Protein 1FIU (pdb70)

Structure (mmCIF, N/CA/C/O backbone):
data_1FIU
#
_entry.id   1FIU
#
_cell.length_a   90.400
_cell.length_b   91.130
_cell.length_c   149.520
_cell.angle_alpha   90.00
_cell.angle_beta   90.00
_cell.angle_gamma   90.00
#
_symmetry.space_group_name_H-M   'P 21 21 21'
#
loop_
_entity.id
_entity.type
_entity.pdbx_description
1 polymer "DNA (5'-D(*TP*GP*CP*G)-3')"
2 polymer "DNA (5'-D(P*CP*CP*GP*GP*CP*GP*C)-3')"
3 polymer 'TYPE II RESTRICTION ENZYME NGOMI'
4 non-polymer 'MAGNESIUM ION'
5 non-polymer 'ACETIC ACID'
6 water water
#
loop_
_atom_site.group_PDB
_atom_site.id
_atom_site.type_symbol
_atom_site.label_atom_id
_atom_site.label_alt_id
_atom_site.label_comp_id
_atom_site.label_asym_id
_atom_site.label_entity_id
_atom_site.label_seq_id
_atom_site.pdbx_PDB_ins_code
_atom_site.Cartn_x
_atom_site.Cartn_y
_atom_site.Cartn_z
_atom_site.occupancy
_atom_site.B_iso_or_equiv
_atom_site.auth_seq_id
_atom_site.auth_comp_id
_atom_site.auth_asym_id
_atom_site.auth_atom_id
_atom_site.pdbx_PDB_model_num
ATOM 893 N N . MET I 3 1 ? 71.210 102.173 141.860 1.00 47.71 1 MET A N 1
ATOM 894 C CA . MET I 3 1 ? 71.620 101.462 140.609 1.00 47.78 1 MET A CA 1
ATOM 895 C C . MET I 3 1 ? 71.083 100.035 140.673 1.00 44.44 1 MET A C 1
ATOM 896 O O . MET I 3 1 ? 71.668 99.174 141.338 1.00 43.31 1 MET A O 1
ATOM 901 N N . GLN I 3 2 ? 69.956 99.793 140.017 1.00 40.87 2 GLN A N 1
ATOM 902 C CA . GLN I 3 2 ? 69.388 98.452 139.992 1.00 39.61 2 GLN A CA 1
ATOM 903 C C . GLN I 3 2 ? 70.177 97.693 138.923 1.00 34.39 2 GLN A C 1
ATOM 904 O O . GLN I 3 2 ? 70.439 98.222 137.852 1.00 32.00 2 GLN A O 1
ATOM 910 N N . PRO I 3 3 ? 70.607 96.464 139.224 1.00 32.31 3 PRO A N 1
ATOM 911 C CA . PRO I 3 3 ? 71.362 95.709 138.212 1.00 29.47 3 PRO A CA 1
ATOM 912 C C . PRO I 3 3 ? 70.516 95.473 136.963 1.00 27.31 3 PRO A C 1
ATOM 913 O O . PRO I 3 3 ? 69.294 95.579 137.010 1.00 26.89 3 PRO A O 1
ATOM 917 N N . LEU I 3 4 ? 71.151 95.153 135.838 1.00 25.09 4 LEU A N 1
ATOM 918 C CA . LEU I 3 4 ? 70.394 94.973 134.610 1.00 26.18 4 LEU A CA 1
ATOM 919 C C . LEU I 3 4 ? 69.376 93.846 134.604 1.00 23.24 4 LEU A C 1
ATOM 920 O O . LEU I 3 4 ? 68.360 93.973 133.940 1.00 23.33 4 LEU A O 1
ATOM 925 N N . PHE I 3 5 ? 69.641 92.751 135.312 1.00 24.15 5 PHE A N 1
ATOM 926 C CA . PHE I 3 5 ? 68.660 91.672 135.325 1.00 23.07 5 PHE A CA 1
ATOM 927 C C . PHE I 3 5 ? 67.414 92.101 136.103 1.00 22.64 5 PHE A C 1
ATOM 928 O O . PHE I 3 5 ? 66.313 91.625 135.819 1.00 21.25 5 PHE A O 1
ATOM 936 N N . THR I 3 6 ? 67.585 93.020 137.061 1.00 22.70 6 THR A N 1
ATOM 937 C CA . THR I 3 6 ? 66.434 93.513 137.815 1.00 24.87 6 THR A CA 1
ATOM 938 C C . THR I 3 6 ? 65.640 94.419 136.871 1.00 23.81 6 THR A C 1
ATOM 939 O O . THR I 3 6 ? 64.401 94.355 136.818 1.00 24.20 6 THR A O 1
ATOM 943 N N . GLN I 3 7 ? 66.349 95.233 136.092 1.00 25.07 7 GLN A N 1
ATOM 944 C CA . GLN I 3 7 ? 65.700 96.117 135.138 1.00 25.03 7 GLN A CA 1
ATOM 945 C C . GLN I 3 7 ? 64.938 95.294 134.090 1.00 26.83 7 GLN A C 1
ATOM 946 O O . GLN I 3 7 ? 63.806 95.619 133.723 1.00 25.29 7 GLN A O 1
ATOM 952 N N . GLU I 3 8 ? 65.556 94.213 133.619 1.00 24.15 8 GLU A N 1
ATOM 953 C CA . GLU I 3 8 ? 64.906 93.361 132.621 1.00 24.97 8 GLU A CA 1
ATOM 954 C C . GLU I 3 8 ? 63.655 92.691 133.195 1.00 20.73 8 GLU A C 1
ATOM 955 O O . GLU I 3 8 ? 62.667 92.522 132.498 1.00 22.87 8 GLU A O 1
ATOM 961 N N . ARG I 3 9 ? 63.725 92.284 134.459 1.00 20.52 9 ARG A N 1
ATOM 962 C CA . ARG I 3 9 ? 62.588 91.637 135.116 1.00 19.92 9 ARG A CA 1
ATOM 963 C C . ARG I 3 9 ? 61.429 92.627 135.213 1.00 21.63 9 ARG A C 1
ATOM 964 O O . ARG I 3 9 ? 60.270 92.260 135.004 1.00 22.85 9 ARG A O 1
ATOM 972 N N . ARG I 3 10 ? 61.742 93.887 135.500 1.00 21.58 10 ARG A N 1
ATOM 973 C CA . ARG I 3 10 ? 60.683 94.897 135.585 1.00 24.65 10 ARG A CA 1
ATOM 974 C C . ARG I 3 10 ? 60.077 95.170 134.218 1.00 22.31 10 ARG A C 1
ATOM 975 O O . ARG I 3 10 ? 58.876 95.360 134.088 1.00 26.37 10 ARG A O 1
ATOM 983 N N . ILE I 3 11 ? 60.907 95.169 133.182 1.00 22.25 11 ILE A N 1
ATOM 984 C CA . ILE I 3 11 ? 60.423 95.382 131.832 1.00 23.19 11 ILE A CA 1
ATOM 985 C C . ILE I 3 11 ? 59.472 94.247 131.450 1.00 21.83 11 ILE A C 1
ATOM 986 O O . ILE I 3 11 ? 58.460 94.464 130.791 1.00 22.15 11 ILE A O 1
ATOM 991 N N . PHE I 3 12 ? 59.818 93.030 131.858 1.00 20.13 12 PHE A N 1
ATOM 992 C CA . PHE I 3 12 ? 59.005 91.845 131.599 1.00 18.90 12 PHE A CA 1
ATOM 993 C C . PHE I 3 12 ? 57.606 92.050 132.238 1.00 18.62 12 PHE A C 1
ATOM 994 O O . PHE I 3 12 ? 56.577 91.869 131.591 1.00 20.95 12 PHE A O 1
ATOM 1002 N N . HIS I 3 13 ? 57.582 92.455 133.508 1.00 19.53 13 HIS A N 1
ATOM 1003 C CA . HIS I 3 13 ? 56.300 92.677 134.178 1.00 20.65 13 HIS A CA 1
ATOM 1004 C C . HIS I 3 13 ? 55.510 93.805 133.518 1.00 19.30 13 HIS A C 1
ATOM 1005 O O . HIS I 3 13 ? 54.289 93.709 133.340 1.00 19.19 13 HIS A O 1
ATOM 1012 N N . LYS I 3 14 ? 56.211 94.868 133.138 1.00 22.29 14 LYS A N 1
ATOM 1013 C CA . LYS I 3 14 ? 55.552 96.006 132.509 1.00 24.62 14 LYS A CA 1
ATOM 1014 C C . LYS I 3 14 ? 54.858 95.631 131.205 1.00 23.79 14 LYS A C 1
ATOM 1015 O O . LYS I 3 14 ? 53.787 96.148 130.900 1.00 24.09 14 LYS A O 1
ATOM 1021 N N . LYS I 3 15 ? 55.449 94.732 130.422 1.00 21.65 15 LYS A N 1
ATOM 1022 C CA . LYS I 3 15 ? 54.806 94.315 129.189 1.00 21.85 15 LYS A CA 1
ATOM 1023 C C . LYS I 3 15 ? 53.510 93.559 129.485 1.00 19.22 15 LYS A C 1
ATOM 1024 O O . LYS I 3 15 ? 52.515 93.678 128.759 1.00 21.31 15 LYS A O 1
ATOM 1030 N N . LEU I 3 16 ? 53.529 92.765 130.554 1.00 20.63 16 LEU A N 1
ATOM 1031 C CA . LEU I 3 16 ? 52.341 92.020 130.928 1.00 20.04 16 LEU A CA 1
ATOM 1032 C C . LEU I 3 16 ? 51.262 93.013 131.377 1.00 20.04 16 LEU A C 1
ATOM 1033 O O . LEU I 3 16 ? 50.092 92.803 131.105 1.00 22.12 16 LEU A O 1
ATOM 1038 N N . LEU I 3 17 ? 51.662 94.079 132.066 1.00 20.63 17 LEU A N 1
ATOM 1039 C CA . LEU I 3 17 ? 50.680 95.070 132.508 1.00 21.82 17 LEU A CA 1
ATOM 1040 C C . LEU I 3 17 ? 50.172 95.905 131.336 1.00 24.36 17 LEU A C 1
ATOM 1041 O O . LEU I 3 17 ? 48.963 96.046 131.136 1.00 25.03 17 LEU A O 1
ATOM 1046 N N . ASP I 3 18 ? 51.095 96.449 130.549 1.00 26.40 18 ASP A N 1
ATOM 1047 C CA . ASP I 3 18 ? 50.702 97.297 129.428 1.00 26.35 18 ASP A CA 1
ATOM 1048 C C . ASP I 3 18 ? 49.803 96.591 128.414 1.00 24.95 18 ASP A C 1
ATOM 1049 O O . ASP I 3 18 ? 48.945 97.221 127.799 1.00 25.06 18 ASP A O 1
ATOM 1054 N N . GLY I 3 19 ? 49.982 95.286 128.233 1.00 24.23 19 GLY A N 1
ATOM 1055 C CA . GLY I 3 19 ? 49.155 94.563 127.287 1.00 23.94 19 GLY A CA 1
ATOM 1056 C C . GLY I 3 19 ? 47.859 94.064 127.907 1.00 24.96 19 GLY A C 1
ATOM 1057 O O . GLY I 3 19 ? 47.059 93.392 127.256 1.00 27.26 19 GLY A O 1
ATOM 1058 N N . ASN I 3 20 ? 47.652 94.406 129.178 1.00 26.62 20 ASN A N 1
ATOM 1059 C CA . ASN I 3 20 ? 46.466 93.969 129.921 1.00 26.96 20 ASN A CA 1
ATOM 1060 C C . ASN I 3 20 ? 46.416 92.441 130.068 1.00 24.53 20 ASN A C 1
ATOM 1061 O O . ASN I 3 20 ? 45.335 91.867 130.248 1.00 23.16 20 ASN A O 1
ATOM 1066 N N . ILE I 3 21 ? 47.580 91.790 129.969 1.00 23.09 21 ILE A N 1
ATOM 1067 C CA . ILE I 3 21 ? 47.656 90.333 130.115 1.00 24.13 21 ILE A CA 1
ATOM 1068 C C . ILE I 3 21 ? 47.391 90.073 131.591 1.00 21.17 21 ILE A C 1
ATOM 1069 O O . ILE I 3 21 ? 46.605 89.192 131.949 1.00 22.70 21 ILE A O 1
ATOM 1074 N N . LEU I 3 22 ? 48.073 90.850 132.432 1.00 22.38 22 LEU A N 1
ATOM 1075 C CA . LEU I 3 22 ? 47.886 90.807 133.883 1.00 21.10 22 LEU A CA 1
ATOM 1076 C C . LEU I 3 22 ? 47.107 92.084 134.236 1.00 21.29 22 LEU A C 1
ATOM 1077 O O . LEU I 3 22 ? 47.619 93.194 134.067 1.00 22.56 22 LEU A O 1
ATOM 1082 N N . ALA I 3 23 ? 45.875 91.926 134.709 1.00 18.53 23 ALA A N 1
ATOM 1083 C CA . ALA I 3 23 ? 45.056 93.095 135.073 1.00 18.75 23 ALA A CA 1
ATOM 1084 C C . ALA I 3 23 ? 43.957 92.616 136.006 1.00 21.53 23 ALA A C 1
ATOM 1085 O O . ALA I 3 23 ? 43.940 91.446 136.397 1.00 20.70 23 ALA A O 1
ATOM 1087 N N . THR I 3 24 ? 43.047 93.516 136.367 1.00 21.80 24 THR A N 1
ATOM 1088 C CA . THR I 3 24 ? 41.961 93.173 137.290 1.00 24.15 24 THR A CA 1
ATOM 1089 C C . THR I 3 24 ? 40.643 93.494 136.603 1.00 21.25 24 THR A C 1
ATOM 1090 O O . THR I 3 24 ? 40.541 94.534 135.951 1.00 21.24 24 THR A O 1
ATOM 1094 N N . ASN I 3 25 ? 39.641 92.612 136.704 1.00 20.83 25 ASN A N 1
ATOM 1095 C CA . ASN I 3 25 ? 38.373 92.950 136.056 1.00 21.03 25 ASN A CA 1
ATOM 1096 C C . ASN I 3 25 ? 37.488 93.762 137.003 1.00 21.32 25 ASN A C 1
ATOM 1097 O O . ASN I 3 25 ? 37.881 94.043 138.143 1.00 21.16 25 ASN A O 1
ATOM 1102 N N . ASN I 3 26 ? 36.303 94.143 136.541 1.00 22.12 26 ASN A N 1
ATOM 1103 C CA . ASN I 3 26 ? 35.428 94.963 137.379 1.00 22.58 26 ASN A CA 1
ATOM 1104 C C . ASN I 3 26 ? 34.754 94.257 138.565 1.00 26.16 26 ASN A C 1
ATOM 1105 O O . ASN I 3 26 ? 33.921 94.868 139.256 1.00 25.38 26 ASN A O 1
ATOM 1110 N N . ARG I 3 27 ? 35.096 92.987 138.793 1.00 23.39 27 ARG A N 1
ATOM 1111 C CA . ARG I 3 27 ? 34.570 92.231 139.935 1.00 25.70 27 ARG A CA 1
ATOM 1112 C C . ARG I 3 27 ? 35.738 91.935 140.887 1.00 25.07 27 ARG A C 1
ATOM 1113 O O . ARG I 3 27 ? 35.621 91.158 141.835 1.00 29.32 27 ARG A O 1
ATOM 1121 N N . GLY I 3 28 ? 36.875 92.562 140.610 1.00 22.29 28 GLY A N 1
ATOM 1122 C CA . GLY I 3 28 ? 38.035 92.413 141.464 1.00 23.71 28 GLY A CA 1
ATOM 1123 C C . GLY I 3 28 ? 38.918 91.192 141.259 1.00 24.34 28 GLY A C 1
ATOM 1124 O O . GLY I 3 28 ? 39.857 90.981 142.028 1.00 26.95 28 GLY A O 1
ATOM 1125 N N . VAL I 3 29 ? 38.639 90.399 140.228 1.00 20.75 29 VAL A N 1
ATOM 1126 C CA . VAL I 3 29 ? 39.434 89.189 139.969 1.00 24.10 29 VAL A CA 1
ATOM 1127 C C . VAL I 3 29 ? 40.651 89.480 139.088 1.00 20.28 29 VAL A C 1
ATOM 1128 O O . VAL I 3 29 ? 40.505 90.018 137.985 1.00 20.88 29 VAL A O 1
ATOM 1132 N N . VAL I 3 30 ? 41.841 89.130 139.572 1.00 22.17 30 VAL A N 1
ATOM 1133 C CA . VAL I 3 30 ? 43.062 89.347 138.794 1.00 20.85 30 VAL A CA 1
ATOM 1134 C C . VAL I 3 30 ? 43.114 88.256 137.721 1.00 22.54 30 VAL A C 1
ATOM 1135 O O . VAL I 3 30 ? 42.717 87.112 137.960 1.00 21.58 30 VAL A O 1
ATOM 1139 N N . SER I 3 31 ? 43.585 88.625 136.532 1.00 20.32 31 SER A N 1
ATOM 1140 C CA . SER I 3 31 ? 43.565 87.743 135.373 1.00 20.13 31 SER A CA 1
ATOM 1141 C C . SER I 3 31 ? 44.327 86.426 135.375 1.00 21.71 31 SER A C 1
ATOM 1142 O O . SER I 3 31 ? 44.158 85.633 134.447 1.00 22.32 31 SER A O 1
ATOM 1145 N N . ASN I 3 32 ? 45.173 86.184 136.373 1.00 19.41 32 ASN A N 1
ATOM 1146 C CA . ASN I 3 32 ? 45.827 84.877 136.414 1.00 20.80 32 ASN A CA 1
ATOM 1147 C C . ASN I 3 32 ? 45.254 84.073 137.590 1.00 23.34 32 ASN A C 1
ATOM 1148 O O . ASN I 3 32 ? 45.736 82.986 137.915 1.00 23.92 32 ASN A O 1
ATOM 1153 N N . ALA I 3 33 ? 44.202 84.612 138.218 1.00 21.50 33 ALA A N 1
ATOM 1154 C CA . ALA I 3 33 ? 43.556 83.922 139.338 1.00 23.39 33 ALA A CA 1
ATOM 1155 C C . ALA I 3 33 ? 42.412 83.017 138.889 1.00 22.11 33 ALA A C 1
ATOM 1156 O O . ALA I 3 33 ? 41.891 83.142 137.790 1.00 24.11 33 ALA A O 1
ATOM 1158 N N . ASP I 3 34 ? 42.041 82.090 139.769 1.00 22.75 34 ASP A N 1
ATOM 1159 C CA . ASP I 3 34 ? 40.913 81.202 139.549 1.00 24.46 34 ASP A CA 1
ATOM 1160 C C . ASP I 3 34 ? 39.925 81.792 140.569 1.00 23.92 34 ASP A C 1
ATOM 1161 O O . ASP I 3 34 ? 40.068 81.558 141.762 1.00 25.73 34 ASP A O 1
ATOM 1166 N N . GLY I 3 35 ? 38.943 82.567 140.099 1.00 25.62 35 GLY A N 1
ATOM 1167 C CA . GLY I 3 35 ? 37.993 83.208 141.006 1.00 27.28 35 GLY A CA 1
ATOM 1168 C C . GLY I 3 35 ? 37.175 82.344 141.952 1.00 28.79 35 GLY A C 1
ATOM 1169 O O . GLY I 3 35 ? 36.576 82.845 142.904 1.00 29.52 35 GLY A O 1
ATOM 1170 N N . SER I 3 36 ? 37.150 81.044 141.707 1.00 28.17 36 SER A N 1
ATOM 1171 C CA . SER I 3 36 ? 36.376 80.129 142.541 1.00 29.36 36 SER A CA 1
ATOM 1172 C C . SER I 3 36 ? 37.161 79.705 143.770 1.00 30.98 36 SER A C 1
ATOM 1173 O O . SER I 3 36 ? 36.657 78.954 144.621 1.00 31.69 36 SER A O 1
ATOM 1176 N N . ASN I 3 37 ? 38.399 80.179 143.874 1.00 27.39 37 ASN A N 1
ATOM 1177 C CA . ASN I 3 37 ? 39.244 79.778 144.993 1.00 29.00 37 ASN A CA 1
ATOM 1178 C C . ASN I 3 37 ? 39.761 80.986 145.742 1.00 29.30 37 ASN A C 1
ATOM 1179 O O . ASN I 3 37 ? 40.477 81.806 145.166 1.00 27.84 37 ASN A O 1
ATOM 1184 N N . THR I 3 38 ? 39.382 81.078 147.016 1.00 29.53 38 THR A N 1
ATOM 1185 C CA . THR I 3 38 ? 39.759 82.183 147.903 1.00 28.68 38 THR A CA 1
ATOM 1186 C C . THR I 3 38 ? 41.260 82.436 147.921 1.00 27.35 38 THR A C 1
ATOM 1187 O O . THR I 3 38 ? 41.712 83.577 147.785 1.00 26.56 38 THR A O 1
ATOM 1191 N N . ARG I 3 39 ? 42.046 81.378 148.105 1.00 27.44 39 ARG A N 1
ATOM 1192 C CA . ARG I 3 39 ? 43.480 81.584 148.167 1.00 25.87 39 ARG A CA 1
ATOM 1193 C C . ARG I 3 39 ? 44.056 82.025 146.814 1.00 24.98 39 ARG A C 1
ATOM 1194 O O . ARG I 3 39 ? 44.925 82.896 146.778 1.00 23.29 39 ARG A O 1
ATOM 1202 N N . SER I 3 40 ? 43.584 81.441 145.711 1.00 23.00 40 SER A N 1
ATOM 1203 C CA . SER I 3 40 ? 44.081 81.862 144.394 1.00 22.32 40 SER A CA 1
ATOM 1204 C C . SER I 3 40 ? 43.767 83.345 144.175 1.00 23.21 40 SER A C 1
ATOM 1205 O O . SER I 3 40 ? 44.630 84.131 143.775 1.00 20.30 40 SER A O 1
ATOM 1208 N N . PHE I 3 41 ? 42.513 83.711 144.441 1.00 22.96 41 PHE A N 1
ATOM 1209 C CA . PHE I 3 41 ? 42.045 85.091 144.316 1.00 22.41 41 PHE A CA 1
ATOM 1210 C C . PHE I 3 41 ? 42.921 86.054 145.111 1.00 22.21 41 PHE A C 1
ATOM 1211 O O . PHE I 3 41 ? 43.393 87.056 144.575 1.00 20.63 41 PHE A O 1
ATOM 1219 N N . ASN I 3 42 ? 43.137 85.753 146.392 1.00 22.57 42 ASN A N 1
ATOM 1220 C CA . ASN I 3 42 ? 43.947 86.624 147.240 1.00 23.01 42 ASN A CA 1
ATOM 1221 C C . ASN I 3 42 ? 45.433 86.653 146.918 1.00 20.56 42 ASN A C 1
ATOM 1222 O O . ASN I 3 42 ? 46.077 87.707 147.019 1.00 21.42 42 ASN A O 1
ATOM 1227 N N . ILE I 3 43 ? 45.992 85.503 146.551 1.00 23.09 43 ILE A N 1
ATOM 1228 C CA . ILE I 3 43 ? 47.408 85.462 146.210 1.00 21.08 43 ILE A CA 1
ATOM 1229 C C . ILE I 3 43 ? 47.639 86.290 144.941 1.00 20.50 43 ILE A C 1
ATOM 1230 O O . ILE I 3 43 ? 48.528 87.130 144.899 1.00 22.79 43 ILE A O 1
ATOM 1235 N N . ALA I 3 44 ? 46.823 86.068 143.920 1.00 20.65 44 ALA A N 1
ATOM 1236 C CA . ALA I 3 44 ? 46.971 86.802 142.665 1.00 23.96 44 ALA A CA 1
ATOM 1237 C C . ALA I 3 44 ? 46.826 88.319 142.846 1.00 23.72 44 ALA A C 1
ATOM 1238 O O . ALA I 3 44 ? 47.531 89.108 142.215 1.00 24.25 44 ALA A O 1
ATOM 1240 N N . LYS I 3 45 ? 45.892 88.713 143.698 1.00 24.08 45 LYS A N 1
ATOM 1241 C CA . LYS I 3 45 ? 45.664 90.126 143.973 1.00 25.66 45 LYS A CA 1
ATOM 1242 C C . LYS I 3 45 ? 46.883 90.733 144.659 1.00 22.70 45 LYS A C 1
ATOM 1243 O O . LYS I 3 45 ? 47.312 91.843 144.316 1.00 23.29 45 LYS A O 1
ATOM 1249 N N . GLY I 3 46 ? 47.416 90.010 145.645 1.00 19.80 46 GLY A N 1
ATOM 1250 C CA . GLY I 3 46 ? 48.593 90.489 146.348 1.00 22.48 46 GLY A CA 1
ATOM 1251 C C . GLY I 3 46 ? 49.771 90.655 145.389 1.00 21.49 46 GLY A C 1
ATOM 1252 O O . GLY I 3 46 ? 50.507 91.650 145.436 1.00 21.79 46 GLY A O 1
ATOM 1253 N N . ILE I 3 47 ? 49.960 89.677 144.509 1.00 22.83 47 ILE A N 1
ATOM 1254 C CA . ILE I 3 47 ? 51.067 89.764 143.566 1.00 22.20 47 ILE A CA 1
ATOM 1255 C C . ILE I 3 47 ? 50.900 90.960 142.624 1.00 20.36 47 ILE A C 1
ATOM 1256 O O . ILE I 3 47 ? 51.842 91.735 142.417 1.00 21.27 47 ILE A O 1
ATOM 1261 N N . ALA I 3 48 ? 49.694 91.126 142.079 1.00 21.52 48 ALA A N 1
ATOM 1262 C CA . ALA I 3 48 ? 49.437 92.235 141.163 1.00 23.42 48 ALA A CA 1
ATOM 1263 C C . ALA I 3 48 ? 49.670 93.569 141.879 1.00 24.37 48 ALA A C 1
ATOM 1264 O O . ALA I 3 48 ? 50.171 94.521 141.283 1.00 23.51 48 ALA A O 1
ATOM 1266 N N . ASP I 3 49 ? 49.324 93.649 143.162 1.00 23.60 49 ASP A N 1
ATOM 1267 C CA . ASP I 3 49 ? 49.553 94.903 143.895 1.00 26.44 49 ASP A CA 1
ATOM 1268 C C . ASP I 3 49 ? 51.059 95.166 143.994 1.00 25.03 49 ASP A C 1
ATOM 1269 O O . ASP I 3 49 ? 51.530 96.284 143.789 1.00 26.07 49 ASP A O 1
ATOM 1274 N N . LEU I 3 50 ? 51.817 94.121 144.300 1.00 21.77 50 LEU A N 1
ATOM 1275 C CA . LEU I 3 50 ? 53.254 94.255 144.409 1.00 23.57 50 LEU A CA 1
ATOM 1276 C C . LEU I 3 50 ? 53.894 94.590 143.064 1.00 23.36 50 LEU A C 1
ATOM 1277 O O . LEU I 3 50 ? 55.023 95.084 143.012 1.00 25.18 50 LEU A O 1
ATOM 1282 N N . LEU I 3 51 ? 53.161 94.338 141.982 1.00 23.59 51 LEU A N 1
ATOM 1283 C CA . LEU I 3 51 ? 53.646 94.631 140.633 1.00 22.94 51 LEU A CA 1
ATOM 1284 C C . LEU I 3 51 ? 53.128 95.986 140.149 1.00 26.83 51 LEU A C 1
ATOM 1285 O O . LEU I 3 51 ? 53.399 96.405 139.020 1.00 26.77 51 LEU A O 1
ATOM 1290 N N . HIS I 3 52 ? 52.380 96.655 141.023 1.00 29.51 52 HIS A N 1
ATOM 1291 C CA . HIS I 3 52 ? 51.788 97.961 140.747 1.00 29.88 52 HIS A CA 1
ATOM 1292 C C . HIS I 3 52 ? 50.762 97.958 139.617 1.00 30.09 52 HIS A C 1
ATOM 1293 O O . HIS I 3 52 ? 50.641 98.930 138.859 1.00 30.45 52 HIS A O 1
ATOM 1300 N N . SER I 3 53 ? 50.013 96.865 139.498 1.00 27.96 53 SER A N 1
ATOM 1301 C CA . SER I 3 53 ? 48.985 96.769 138.473 1.00 28.04 53 SER A CA 1
ATOM 1302 C C . SER I 3 53 ? 47.855 97.699 138.887 1.00 30.31 53 SER A C 1
ATOM 1303 O O . SER I 3 53 ? 47.433 97.674 140.046 1.00 31.18 53 SER A O 1
ATOM 1306 N N . GLU I 3 54 ? 47.353 98.495 137.951 1.00 29.33 54 GLU A N 1
ATOM 1307 C CA . GLU I 3 54 ? 46.265 99.428 138.280 1.00 35.37 54 GLU A CA 1
ATOM 1308 C C . GLU I 3 54 ? 45.106 99.349 137.298 1.00 32.36 54 GLU A C 1
ATOM 1309 O O . GLU I 3 54 ? 43.980 99.757 137.591 1.00 31.85 54 GLU A O 1
ATOM 1315 N N . THR I 3 55 ? 45.382 98.799 136.129 1.00 29.60 55 THR A N 1
ATOM 1316 C CA . THR I 3 55 ? 44.379 98.709 135.086 1.00 26.62 55 THR A CA 1
ATOM 1317 C C . THR I 3 55 ? 43.204 97.779 135.381 1.00 27.83 55 THR A C 1
ATOM 1318 O O . THR I 3 55 ? 43.372 96.683 135.930 1.00 27.40 55 THR A O 1
ATOM 1322 N N . VAL I 3 56 ? 42.011 98.250 135.041 1.00 23.64 56 VAL A N 1
ATOM 1323 C CA . VAL I 3 56 ? 40.815 97.443 135.204 1.00 22.26 56 VAL A CA 1
ATOM 1324 C C . VAL I 3 56 ? 40.362 97.131 133.799 1.00 22.91 56 VAL A C 1
ATOM 1325 O O . VAL I 3 56 ? 40.132 98.039 132.990 1.00 28.46 56 VAL A O 1
ATOM 1329 N N . SER I 3 57 ? 40.257 95.849 133.487 1.00 24.52 57 SER A N 1
ATOM 1330 C CA . SER I 3 57 ? 39.804 95.442 132.169 1.00 24.34 57 SER A CA 1
ATOM 1331 C C . SER I 3 57 ? 39.313 94.003 132.244 1.00 25.25 57 SER A C 1
ATOM 1332 O O . SER I 3 57 ? 39.640 93.269 133.184 1.00 22.14 57 SER A O 1
ATOM 1335 N N . GLU I 3 58 ? 38.503 93.612 131.267 1.00 25.42 58 GLU A N 1
ATOM 1336 C CA . GLU I 3 58 ? 37.984 92.258 131.232 1.00 26.70 58 GLU A CA 1
ATOM 1337 C C . GLU I 3 58 ? 39.126 91.289 130.968 1.00 26.14 58 GLU A C 1
ATOM 1338 O O . GLU I 3 58 ? 40.096 91.627 130.278 1.00 24.83 58 GLU A O 1
ATOM 1344 N N . ARG I 3 59 ? 39.018 90.107 131.566 1.00 23.03 59 ARG A N 1
ATOM 1345 C CA . ARG I 3 59 ? 40.003 89.040 131.412 1.00 23.31 59 ARG A CA 1
ATOM 1346 C C . ARG I 3 59 ? 40.123 88.732 129.912 1.00 20.87 59 ARG A C 1
ATOM 1347 O O . ARG I 3 59 ? 39.126 88.574 129.213 1.00 24.36 59 ARG A O 1
ATOM 1355 N N . LEU I 3 60 ? 41.350 88.650 129.414 1.00 23.43 60 LEU A N 1
ATOM 1356 C CA . LEU I 3 60 ? 41.517 88.349 127.997 1.00 23.19 60 LEU A CA 1
ATOM 1357 C C . LEU I 3 60 ? 41.211 86.885 127.735 1.00 21.25 60 LEU A C 1
ATOM 1358 O O . LEU I 3 60 ? 41.277 86.046 128.634 1.00 22.13 60 LEU A O 1
ATOM 1363 N N . PRO I 3 61 ? 40.843 86.563 126.495 1.00 19.53 61 PRO A N 1
ATOM 1364 C CA . PRO I 3 61 ? 40.557 85.176 126.129 1.00 20.09 61 PRO A CA 1
ATOM 1365 C C . PRO I 3 61 ? 41.831 84.390 126.425 1.00 19.65 61 PRO A C 1
ATOM 1366 O O . PRO I 3 61 ? 42.945 84.903 126.220 1.00 19.48 61 PRO A O 1
ATOM 1370 N N . GLY I 3 62 ? 41.683 83.157 126.917 1.00 20.73 62 GLY A N 1
ATOM 1371 C CA . GLY I 3 62 ? 42.858 82.344 127.222 1.00 20.52 62 GLY A CA 1
ATOM 1372 C C . GLY I 3 62 ? 43.834 82.155 126.071 1.00 20.35 62 GLY A C 1
ATOM 1373 O O . GLY I 3 62 ? 45.028 82.025 126.292 1.00 22.11 62 GLY A O 1
ATOM 1374 N N . GLN I 3 63 ? 43.347 82.099 124.843 1.00 19.56 63 GLN A N 1
ATOM 1375 C CA . GLN I 3 63 ? 44.254 81.952 123.691 1.00 18.53 63 GLN A CA 1
ATOM 1376 C C . GLN I 3 63 ? 45.147 83.198 123.555 1.00 22.33 63 GLN A C 1
ATOM 1377 O O . GLN I 3 63 ? 46.310 83.121 123.155 1.00 18.83 63 GLN A O 1
ATOM 1383 N N . THR I 3 64 ? 44.589 84.355 123.884 1.00 19.73 64 THR A N 1
ATOM 1384 C CA . THR I 3 64 ? 45.329 85.602 123.809 1.00 17.63 64 THR A CA 1
ATOM 1385 C C . THR I 3 64 ? 46.398 85.691 124.906 1.00 20.01 64 THR A C 1
ATOM 1386 O O . THR I 3 64 ? 47.567 86.023 124.648 1.00 21.05 64 THR A O 1
ATOM 1390 N N . SER I 3 65 ? 46.018 85.396 126.144 1.00 18.98 65 SER A N 1
ATOM 1391 C CA . SER I 3 65 ? 47.004 85.468 127.210 1.00 18.47 65 SER A CA 1
ATOM 1392 C C . SER I 3 65 ? 48.080 84.383 127.041 1.00 18.12 65 SER A C 1
ATOM 1393 O O . SER I 3 65 ? 49.262 84.635 127.347 1.00 17.90 65 SER A O 1
ATOM 1396 N N . GLY I 3 66 ? 47.663 83.210 126.567 1.00 17.25 66 GLY A N 1
ATOM 1397 C CA . GLY I 3 66 ? 48.596 82.107 126.349 1.00 15.96 66 GLY A CA 1
ATOM 1398 C C . GLY I 3 66 ? 49.668 82.532 125.363 1.00 17.37 66 GLY A C 1
ATOM 1399 O O . GLY I 3 66 ? 50.864 82.432 125.619 1.00 17.85 66 GLY A O 1
ATOM 1400 N N . ASN I 3 67 ? 49.225 83.035 124.213 1.00 16.94 67 ASN A N 1
ATOM 1401 C CA . ASN I 3 67 ? 50.172 83.476 123.179 1.00 18.47 67 ASN A CA 1
ATOM 1402 C C . ASN I 3 67 ? 51.032 84.674 123.603 1.00 19.82 67 ASN A C 1
ATOM 1403 O O . ASN I 3 67 ? 52.253 84.705 123.380 1.00 19.43 67 ASN A O 1
ATOM 1408 N N . ALA I 3 68 ? 50.406 85.669 124.230 1.00 18.93 68 ALA A N 1
ATOM 1409 C CA . ALA I 3 68 ? 51.133 86.854 124.652 1.00 19.19 68 ALA A CA 1
ATOM 1410 C C . ALA I 3 68 ? 52.165 86.526 125.713 1.00 19.07 68 ALA A C 1
ATOM 1411 O O . ALA I 3 68 ? 53.256 87.090 125.717 1.00 17.62 68 ALA A O 1
ATOM 1413 N N . PHE I 3 69 ? 51.837 85.597 126.610 1.00 18.75 69 PHE A N 1
ATOM 1414 C CA . PHE I 3 69 ? 52.768 85.226 127.671 1.00 19.43 69 PHE A CA 1
ATOM 1415 C C . PHE I 3 69 ? 54.000 84.566 127.034 1.00 17.81 69 PHE A C 1
ATOM 1416 O O . PHE I 3 69 ? 55.123 84.815 127.459 1.00 18.74 69 PHE A O 1
ATOM 1424 N N . GLU I 3 70 ? 53.783 83.736 126.013 1.00 16.23 70 GLU A N 1
ATOM 1425 C CA . GLU I 3 70 ? 54.905 83.095 125.342 1.00 17.27 70 GLU A CA 1
ATOM 1426 C C . GLU I 3 70 ? 55.798 84.168 124.724 1.00 15.06 70 GLU A C 1
ATOM 1427 O O . GLU I 3 70 ? 57.014 84.141 124.866 1.00 16.55 70 GLU A O 1
ATOM 1433 N N . ALA I 3 71 ? 55.179 85.110 124.015 1.00 17.30 71 ALA A N 1
ATOM 1434 C CA . ALA I 3 71 ? 55.955 86.151 123.346 1.00 16.51 71 ALA A CA 1
ATOM 1435 C C . ALA I 3 71 ? 56.776 87.003 124.317 1.00 17.22 71 ALA A C 1
ATOM 1436 O O . ALA I 3 71 ? 57.958 87.259 124.096 1.00 16.17 71 ALA A O 1
ATOM 1438 N N . ILE I 3 72 ? 56.145 87.433 125.409 1.00 17.66 72 ILE A N 1
ATOM 1439 C CA . ILE I 3 72 ? 56.821 88.257 126.399 1.00 17.77 72 ILE A CA 1
ATOM 1440 C C . ILE I 3 72 ? 57.935 87.475 127.117 1.00 17.93 72 ILE A C 1
ATOM 1441 O O . ILE I 3 72 ? 58.993 88.028 127.408 1.00 19.10 72 ILE A O 1
ATOM 1446 N N . CYS I 3 73 ? 57.692 86.192 127.397 1.00 17.40 73 CYS A N 1
ATOM 1447 C CA . CYS I 3 73 ? 58.729 85.363 128.008 1.00 16.37 73 CYS A CA 1
ATOM 1448 C C . CYS I 3 73 ? 59.921 85.255 127.057 1.00 17.91 73 CYS A C 1
ATOM 1449 O O . CYS I 3 73 ? 61.081 85.356 127.488 1.00 17.63 73 CYS A O 1
ATOM 1452 N N . SER I 3 74 ? 59.631 85.077 125.766 1.00 17.41 74 SER A N 1
ATOM 1453 C CA . SER I 3 74 ? 60.680 84.961 124.753 1.00 20.46 74 SER A CA 1
ATOM 1454 C C . SER I 3 74 ? 61.567 86.200 124.700 1.00 21.50 74 SER A C 1
ATOM 1455 O O . SER I 3 74 ? 62.806 86.102 124.630 1.00 17.91 74 SER A O 1
ATOM 1458 N N . GLU I 3 75 ? 60.934 87.370 124.725 1.00 19.37 75 GLU A N 1
ATOM 1459 C CA . GLU I 3 75 ? 61.668 88.628 124.668 1.00 19.70 75 GLU A CA 1
ATOM 1460 C C . GLU I 3 75 ? 62.562 88.821 125.883 1.00 20.67 75 GLU A C 1
ATOM 1461 O O . GLU I 3 75 ? 63.680 89.293 125.753 1.00 21.25 75 GLU A O 1
ATOM 1467 N N . PHE I 3 76 ? 62.065 88.449 127.062 1.00 18.58 76 PHE A N 1
ATOM 1468 C CA . PHE I 3 76 ? 62.844 88.565 128.279 1.00 19.33 76 PHE A CA 1
ATOM 1469 C C . PHE I 3 76 ? 64.060 87.645 128.198 1.00 21.01 76 PHE A C 1
ATOM 1470 O O . PHE I 3 76 ? 65.166 88.048 128.546 1.00 18.97 76 PHE A O 1
ATOM 1478 N N . VAL I 3 77 ? 63.846 86.402 127.755 1.00 19.30 77 VAL A N 1
ATOM 1479 C CA . VAL I 3 77 ? 64.952 85.456 127.671 1.00 18.96 77 VAL A CA 1
ATOM 1480 C C . VAL I 3 77 ? 65.995 85.933 126.667 1.00 20.02 77 VAL A C 1
ATOM 1481 O O . VAL I 3 77 ? 67.197 85.942 126.957 1.00 19.16 77 VAL A O 1
ATOM 1485 N N . GLN I 3 78 ? 65.531 86.361 125.505 1.00 18.25 78 GLN A N 1
ATOM 1486 C CA . GLN I 3 78 ? 66.440 86.847 124.475 1.00 22.01 78 GLN A CA 1
ATOM 1487 C C . GLN I 3 78 ? 67.303 88.002 124.982 1.00 21.38 78 GLN A C 1
ATOM 1488 O O . GLN I 3 78 ? 68.531 87.986 124.870 1.00 22.31 78 GLN A O 1
ATOM 1494 N N . SER I 3 79 ? 66.658 88.992 125.593 1.00 21.68 79 SER A N 1
ATOM 1495 C CA . SER I 3 79 ? 67.373 90.160 126.078 1.00 22.54 79 SER A CA 1
ATOM 1496 C C . SER I 3 79 ? 68.352 89.888 127.215 1.00 22.79 79 SER A C 1
ATOM 1497 O O . SER I 3 79 ? 69.477 90.398 127.216 1.00 23.83 79 SER A O 1
ATOM 1500 N N . ALA I 3 80 ? 67.947 89.099 128.205 1.00 20.53 80 ALA A N 1
ATOM 1501 C CA . ALA I 3 80 ? 68.833 88.825 129.324 1.00 19.88 80 ALA A CA 1
ATOM 1502 C C . ALA I 3 80 ? 69.983 87.860 128.964 1.00 19.47 80 ALA A C 1
ATOM 1503 O O . ALA I 3 80 ? 71.131 88.069 129.363 1.00 20.23 80 ALA A O 1
ATOM 1505 N N . PHE I 3 81 ? 69.675 86.819 128.183 1.00 19.55 81 PHE A N 1
ATOM 1506 C CA . PHE I 3 81 ? 70.697 85.844 127.821 1.00 18.29 81 PHE A CA 1
ATOM 1507 C C . PHE I 3 81 ? 71.787 86.460 126.956 1.00 18.26 81 PHE A C 1
ATOM 1508 O O . PHE I 3 81 ? 72.965 86.058 127.027 1.00 19.70 81 PHE A O 1
ATOM 1516 N N . GLU I 3 82 ? 71.390 87.440 126.155 1.00 20.02 82 GLU A N 1
ATOM 1517 C CA . GLU I 3 82 ? 72.327 88.146 125.286 1.00 22.38 82 GLU A CA 1
ATOM 1518 C C . GLU I 3 82 ? 73.467 88.777 126.093 1.00 23.64 82 GLU A C 1
ATOM 1519 O O . GLU I 3 82 ? 74.582 88.934 125.582 1.00 24.00 82 GLU A O 1
ATOM 1525 N N . LYS I 3 83 ? 73.206 89.114 127.361 1.00 23.63 83 LYS A N 1
ATOM 1526 C CA . LYS I 3 83 ? 74.220 89.740 128.211 1.00 22.88 83 LYS A CA 1
ATOM 1527 C C . LYS I 3 83 ? 75.185 88.750 128.863 1.00 21.16 83 LYS A C 1
ATOM 1528 O O . LYS I 3 83 ? 76.109 89.139 129.581 1.00 22.14 83 LYS A O 1
ATOM 1534 N N . LEU I 3 84 ? 74.996 87.462 128.587 1.00 20.50 84 LEU A N 1
ATOM 1535 C CA . LEU I 3 84 ? 75.848 86.448 129.190 1.00 21.20 84 LEU A CA 1
ATOM 1536 C C . LEU I 3 84 ? 76.843 85.812 128.201 1.00 21.21 84 LEU A C 1
ATOM 1537 O O . LEU I 3 84 ? 77.381 84.733 128.449 1.00 21.71 84 LEU A O 1
ATOM 1542 N N . GLN I 3 85 ? 77.105 86.492 127.096 1.00 20.63 85 GLN A N 1
ATOM 1543 C CA . GLN I 3 85 ? 78.029 85.960 126.090 1.00 23.31 85 GLN A CA 1
ATOM 1544 C C . GLN I 3 85 ? 79.432 85.615 126.634 1.00 22.96 85 GLN A C 1
ATOM 1545 O O . GLN I 3 85 ? 80.109 84.740 126.091 1.00 25.08 85 GLN A O 1
ATOM 1551 N N . HIS I 3 86 ? 79.884 86.291 127.686 1.00 24.16 86 HIS A N 1
ATOM 1552 C CA . HIS I 3 86 ? 81.203 85.994 128.251 1.00 22.19 86 HIS A CA 1
ATOM 1553 C C . HIS I 3 86 ? 81.232 84.722 129.090 1.00 23.60 86 HIS A C 1
ATOM 1554 O O . HIS I 3 86 ? 82.302 84.158 129.321 1.00 25.53 86 HIS A O 1
ATOM 1561 N N . ILE I 3 87 ? 80.079 84.269 129.576 1.00 20.91 87 ILE A N 1
ATOM 1562 C CA . ILE I 3 87 ? 80.086 83.031 130.340 1.00 23.74 87 ILE A CA 1
ATOM 1563 C C . ILE I 3 87 ? 79.505 81.870 129.525 1.00 18.53 87 ILE A C 1
ATOM 1564 O O . ILE I 3 87 ? 79.666 80.707 129.902 1.00 20.61 87 ILE A O 1
ATOM 1569 N N . ARG I 3 88 ? 78.841 82.190 128.409 1.00 18.53 88 ARG A N 1
ATOM 1570 C CA . ARG I 3 88 ? 78.259 81.171 127.521 1.00 16.79 88 ARG A CA 1
ATOM 1571 C C . ARG I 3 88 ? 78.190 81.743 126.100 1.00 17.46 88 ARG A C 1
ATOM 1572 O O . ARG I 3 88 ? 77.130 82.084 125.569 1.00 17.52 88 ARG A O 1
ATOM 1580 N N . PRO I 3 89 ? 79.352 81.857 125.467 1.00 18.45 89 PRO A N 1
ATOM 1581 C CA . PRO I 3 89 ? 79.446 82.391 124.113 1.00 18.28 89 PRO A CA 1
ATOM 1582 C C . PRO I 3 89 ? 78.746 81.556 123.050 1.00 20.13 89 PRO A C 1
ATOM 1583 O O . PRO I 3 89 ? 78.545 80.349 123.222 1.00 20.54 89 PRO A O 1
ATOM 1587 N N . GLY I 3 90 ? 78.348 82.212 121.958 1.00 18.26 90 GLY A N 1
ATOM 1588 C CA . GLY I 3 90 ? 77.701 81.487 120.874 1.00 17.62 90 GLY A CA 1
ATOM 1589 C C . GLY I 3 90 ? 76.840 82.401 120.032 1.00 18.56 90 GLY A C 1
ATOM 1590 O O . GLY I 3 90 ? 76.583 83.544 120.426 1.00 19.08 90 GLY A O 1
ATOM 1591 N N . ASP I 3 91 ? 76.398 81.906 118.878 1.00 18.09 91 ASP A N 1
ATOM 1592 C CA . ASP I 3 91 ? 75.527 82.653 117.980 1.00 19.51 91 ASP A CA 1
ATOM 1593 C C . ASP I 3 91 ? 74.153 82.082 118.335 1.00 17.75 91 ASP A C 1
ATOM 1594 O O . ASP I 3 91 ? 73.723 81.089 117.767 1.00 17.77 91 ASP A O 1
ATOM 1599 N N . TRP I 3 92 ? 73.480 82.725 119.294 1.00 17.70 92 TRP A N 1
ATOM 1600 C CA . TRP I 3 92 ? 72.197 82.226 119.808 1.00 17.87 92 TRP A CA 1
ATOM 1601 C C . TRP I 3 92 ? 70.951 82.842 119.207 1.00 18.52 92 TRP A C 1
ATOM 1602 O O . TRP I 3 92 ? 70.947 84.017 118.860 1.00 23.24 92 TRP A O 1
ATOM 1613 N N . ASN I 3 93 ? 69.898 82.037 119.080 1.00 15.14 93 ASN A N 1
ATOM 1614 C CA . ASN I 3 93 ? 68.628 82.536 118.581 1.00 19.42 93 ASN A CA 1
ATOM 1615 C C . ASN I 3 93 ? 67.572 82.115 119.581 1.00 20.52 93 ASN A C 1
ATOM 1616 O O . ASN I 3 93 ? 67.617 81.003 120.119 1.00 17.42 93 ASN A O 1
ATOM 1621 N N . VAL I 3 94 ? 66.629 83.003 119.846 1.00 18.49 94 VAL A N 1
ATOM 1622 C CA . VAL I 3 94 ? 65.551 82.676 120.783 1.00 20.74 94 VAL A CA 1
ATOM 1623 C C . VAL I 3 94 ? 64.257 82.942 120.050 1.00 23.48 94 VAL A C 1
ATOM 1624 O O . VAL I 3 94 ? 64.079 84.022 119.487 1.00 24.13 94 VAL A O 1
ATOM 1628 N N . LYS I 3 95 ? 63.348 81.983 120.022 1.00 22.44 95 LYS A N 1
ATOM 1629 C CA . LYS I 3 95 ? 62.109 82.255 119.332 1.00 25.99 95 LYS A CA 1
ATOM 1630 C C . LYS I 3 95 ? 60.888 81.495 119.781 1.00 26.50 95 LYS A C 1
ATOM 1631 O O . LYS I 3 95 ? 60.951 80.348 120.246 1.00 21.07 95 LYS A O 1
ATOM 1637 N N . GLN I 3 96 ? 59.761 82.190 119.651 1.00 24.91 96 GLN A N 1
ATOM 1638 C CA . GLN I 3 96 ? 58.478 81.628 119.978 1.00 24.98 96 GLN A CA 1
ATOM 1639 C C . GLN I 3 96 ? 58.185 80.773 118.757 1.00 28.36 96 GLN A C 1
ATOM 1640 O O . GLN I 3 96 ? 58.242 81.252 117.613 1.00 30.97 96 GLN A O 1
ATOM 1646 N N . VAL I 3 97 ? 57.900 79.500 118.978 1.00 27.80 97 VAL A N 1
ATOM 1647 C CA . VAL I 3 97 ? 57.680 78.606 117.859 1.00 33.51 97 VAL A CA 1
ATOM 1648 C C . VAL I 3 97 ? 56.345 78.698 117.136 1.00 40.40 97 VAL A C 1
ATOM 1649 O O . VAL I 3 97 ? 56.313 78.991 115.940 1.00 42.84 97 VAL A O 1
ATOM 1653 N N . GLY I 3 98 ? 55.256 78.426 117.847 1.00 43.79 98 GLY A N 1
ATOM 1654 C CA . GLY I 3 98 ? 53.938 78.457 117.234 1.00 51.91 98 GLY A CA 1
ATOM 1655 C C . GLY I 3 98 ? 53.547 77.073 116.734 1.00 56.19 98 GLY A C 1
ATOM 1656 O O . GLY I 3 98 ? 54.222 76.520 115.866 1.00 58.17 98 GLY A O 1
ATOM 1657 N N . SER I 3 99 ? 52.463 76.516 117.280 1.00 59.39 99 SER A N 1
ATOM 1658 C CA . SER I 3 99 ? 51.976 75.179 116.905 1.00 60.04 99 SER A CA 1
ATOM 1659 C C . SER I 3 99 ? 51.974 74.924 115.396 1.00 60.04 99 SER A C 1
ATOM 1660 O O . SER I 3 99 ? 51.897 73.774 114.945 1.00 60.04 99 SER A O 1
ATOM 1663 N N . ARG I 3 100 ? 52.063 76.005 114.627 1.00 60.04 100 ARG A N 1
ATOM 1664 C CA . ARG I 3 100 ? 52.083 75.943 113.169 1.00 60.04 100 ARG A CA 1
ATOM 1665 C C . ARG I 3 100 ? 53.295 75.153 112.676 1.00 60.04 100 ARG A C 1
ATOM 1666 O O . ARG I 3 100 ? 53.284 74.606 111.569 1.00 60.04 100 ARG A O 1
ATOM 1674 N N . ASN I 3 101 ? 54.332 75.094 113.513 1.00 60.04 101 ASN A N 1
ATOM 1675 C CA . ASN I 3 101 ? 55.582 74.409 113.178 1.00 60.04 101 ASN A CA 1
ATOM 1676 C C . ASN I 3 101 ? 55.697 72.921 113.513 1.00 60.04 101 ASN A C 1
ATOM 1677 O O . ASN I 3 101 ? 56.324 72.539 114.509 1.00 60.04 101 ASN A O 1
ATOM 1682 N N . ARG I 3 102 ? 55.107 72.078 112.677 1.00 58.55 102 ARG A N 1
ATOM 1683 C CA . ARG I 3 102 ? 55.201 70.643 112.893 1.00 58.19 102 ARG A CA 1
ATOM 1684 C C . ARG I 3 102 ? 56.599 70.257 112.402 1.00 56.02 102 ARG A C 1
ATOM 1685 O O . ARG I 3 102 ? 57.048 70.718 111.350 1.00 57.38 102 ARG A O 1
ATOM 1693 N N . LEU I 3 103 ? 57.292 69.433 113.176 1.00 51.36 103 LEU A N 1
ATOM 1694 C CA . LEU I 3 103 ? 58.643 69.014 112.823 1.00 47.31 103 LEU A CA 1
ATOM 1695 C C . LEU I 3 103 ? 59.654 70.163 112.875 1.00 42.76 103 LEU A C 1
ATOM 1696 O O . LEU I 3 103 ? 60.735 70.066 112.296 1.00 39.32 103 LEU A O 1
ATOM 1701 N N . GLU I 3 104 ? 59.304 71.252 113.559 1.00 39.58 104 GLU A N 1
ATOM 1702 C CA . GLU I 3 104 ? 60.233 72.372 113.704 1.00 35.31 104 GLU A CA 1
ATOM 1703 C C . GLU I 3 104 ? 61.479 71.838 114.422 1.00 30.00 104 GLU A C 1
ATOM 1704 O O . GLU I 3 104 ? 62.600 72.201 114.063 1.00 26.29 104 GLU A O 1
ATOM 1710 N N . ILE I 3 105 ? 61.290 70.971 115.419 1.00 30.37 105 ILE A N 1
ATOM 1711 C CA . ILE I 3 105 ? 62.455 70.444 116.132 1.00 30.36 105 ILE A CA 1
ATOM 1712 C C . ILE I 3 105 ? 63.366 69.602 115.256 1.00 25.97 105 ILE A C 1
ATOM 1713 O O . ILE I 3 105 ? 64.532 69.433 115.605 1.00 24.32 105 ILE A O 1
ATOM 1718 N N . ALA I 3 106 ? 62.851 69.075 114.140 1.00 27.02 106 ALA A N 1
ATOM 1719 C CA . ALA I 3 106 ? 63.706 68.273 113.256 1.00 24.30 106 ALA A CA 1
ATOM 1720 C C . ALA I 3 106 ? 64.665 69.151 112.464 1.00 24.10 106 ALA A C 1
ATOM 1721 O O . ALA I 3 106 ? 65.509 68.640 111.722 1.00 21.92 106 ALA A O 1
ATOM 1723 N N . ARG I 3 107 ? 64.550 70.467 112.614 1.00 21.95 107 ARG A N 1
ATOM 1724 C CA . ARG I 3 107 ? 65.487 71.348 111.932 1.00 23.10 107 ARG A CA 1
ATOM 1725 C C . ARG I 3 107 ? 66.771 71.438 112.756 1.00 22.01 107 ARG A C 1
ATOM 1726 O O . ARG I 3 107 ? 67.750 72.041 112.317 1.00 25.40 107 ARG A O 1
ATOM 1734 N N . TYR I 3 108 ? 66.772 70.813 113.937 1.00 19.28 108 TYR A N 1
ATOM 1735 C CA . TYR I 3 108 ? 67.933 70.862 114.821 1.00 19.40 108 TYR A CA 1
ATOM 1736 C C . TYR I 3 108 ? 68.611 69.516 114.925 1.00 20.14 108 TYR A C 1
ATOM 1737 O O . TYR I 3 108 ? 67.991 68.457 114.842 1.00 16.82 108 TYR A O 1
ATOM 1746 N N . GLN I 3 109 ? 69.911 69.586 115.095 1.00 20.59 109 GLN A N 1
ATOM 1747 C CA . GLN I 3 109 ? 70.738 68.413 115.088 1.00 20.89 109 GLN A CA 1
ATOM 1748 C C . GLN I 3 109 ? 70.315 67.191 115.879 1.00 16.47 109 GLN A C 1
ATOM 1749 O O . GLN I 3 109 ? 70.267 66.090 115.334 1.00 18.02 109 GLN A O 1
ATOM 1755 N N . GLN I 3 110 ? 69.996 67.375 117.160 1.00 18.17 110 GLN A N 1
ATOM 1756 C CA . GLN I 3 110 ? 69.654 66.226 117.974 1.00 18.12 110 GLN A CA 1
ATOM 1757 C C . GLN I 3 110 ? 68.371 65.521 117.603 1.00 17.13 110 GLN A C 1
ATOM 1758 O O . GLN I 3 110 ? 68.144 64.408 118.058 1.00 15.94 110 GLN A O 1
ATOM 1764 N N . TYR I 3 111 ? 67.529 66.148 116.776 1.00 15.93 111 TYR A N 1
ATOM 1765 C CA . TYR I 3 111 ? 66.251 65.538 116.398 1.00 15.53 111 TYR A CA 1
ATOM 1766 C C . TYR I 3 111 ? 65.995 65.501 114.884 1.00 14.37 111 TYR A C 1
ATOM 1767 O O . TYR I 3 111 ? 64.870 65.213 114.446 1.00 17.86 111 TYR A O 1
ATOM 1776 N N . ALA I 3 112 ? 67.037 65.743 114.103 1.00 18.06 112 ALA A N 1
ATOM 1777 C CA . ALA I 3 112 ? 66.881 65.775 112.636 1.00 18.65 112 ALA A CA 1
ATOM 1778 C C . ALA I 3 112 ? 66.364 64.465 112.054 1.00 18.83 112 ALA A C 1
ATOM 1779 O O . ALA I 3 112 ? 65.711 64.470 111.010 1.00 22.95 112 ALA A O 1
ATOM 1781 N N . HIS I 3 113 ? 66.644 63.339 112.708 1.00 18.62 113 HIS A N 1
ATOM 1782 C CA . HIS I 3 113 ? 66.168 62.056 112.208 1.00 18.32 113 HIS A CA 1
ATOM 1783 C C . HIS I 3 113 ? 64.657 61.870 112.261 1.00 20.14 113 HIS A C 1
ATOM 1784 O O . HIS I 3 113 ? 64.141 60.934 111.669 1.00 23.04 113 HIS A O 1
ATOM 1791 N N . LEU I 3 114 ? 63.942 62.733 112.980 1.00 19.76 114 LEU A N 1
ATOM 1792 C CA . LEU I 3 114 ? 62.501 62.593 113.040 1.00 22.01 114 LEU A CA 1
ATOM 1793 C C . LEU I 3 114 ? 61.885 62.852 111.658 1.00 21.90 114 LEU A C 1
ATOM 1794 O O . LEU I 3 114 ? 60.817 62.324 111.341 1.00 23.02 114 LEU A O 1
ATOM 1799 N N . THR I 3 115 ? 62.570 63.632 110.828 1.00 23.99 115 THR A N 1
ATOM 1800 C CA . THR I 3 115 ? 62.068 63.884 109.462 1.00 24.70 115 THR A CA 1
ATOM 1801 C C . THR I 3 115 ? 62.059 62.565 108.687 1.00 25.43 115 THR A C 1
ATOM 1802 O O . THR I 3 115 ? 61.096 62.248 107.978 1.00 25.51 115 THR A O 1
ATOM 1806 N N . ALA I 3 116 ? 63.135 61.794 108.807 1.00 23.36 116 ALA A N 1
ATOM 1807 C CA . ALA I 3 116 ? 63.212 60.520 108.097 1.00 26.21 116 ALA A CA 1
ATOM 1808 C C . ALA I 3 116 ? 62.153 59.543 108.610 1.00 28.35 116 ALA A C 1
ATOM 1809 O O . ALA I 3 116 ? 61.512 58.824 107.821 1.00 28.52 116 ALA A O 1
ATOM 1811 N N . LEU I 3 117 ? 61.945 59.533 109.923 1.00 26.89 117 LEU A N 1
ATOM 1812 C CA . LEU I 3 117 ? 60.948 58.652 110.532 1.00 29.12 117 LEU A CA 1
ATOM 1813 C C . LEU I 3 117 ? 59.564 59.000 109.994 1.00 29.19 117 LEU A C 1
ATOM 1814 O O . LEU I 3 117 ? 58.809 58.124 109.569 1.00 29.78 117 LEU A O 1
ATOM 1819 N N . ALA I 3 118 ? 59.248 60.288 110.029 1.00 26.84 118 ALA A N 1
ATOM 1820 C CA . ALA I 3 118 ? 57.970 60.786 109.552 1.00 30.01 118 ALA A CA 1
ATOM 1821 C C . ALA I 3 118 ? 57.778 60.429 108.077 1.00 31.74 118 ALA A C 1
ATOM 1822 O O . ALA I 3 118 ? 56.703 59.969 107.688 1.00 34.28 118 ALA A O 1
ATOM 1824 N N . LYS I 3 119 ? 58.811 60.636 107.264 1.00 33.60 119 LYS A N 1
ATOM 1825 C CA . LYS I 3 119 ? 58.732 60.328 105.833 1.00 37.68 119 LYS A CA 1
ATOM 1826 C C . LYS I 3 119 ? 58.536 58.842 105.582 1.00 39.56 119 LYS A C 1
ATOM 1827 O O . LYS I 3 119 ? 57.828 58.451 104.648 1.00 40.18 119 LYS A O 1
ATOM 1833 N N . ALA I 3 120 ? 59.157 58.010 106.409 1.00 38.60 120 ALA A N 1
ATOM 1834 C CA . ALA I 3 120 ? 59.020 56.569 106.237 1.00 40.83 120 ALA A CA 1
ATOM 1835 C C . ALA I 3 120 ? 57.630 56.094 106.671 1.00 41.71 120 ALA A C 1
ATOM 1836 O O . ALA I 3 120 ? 57.044 55.211 106.043 1.00 42.56 120 ALA A O 1
ATOM 1838 N N . ALA I 3 121 ? 57.107 56.684 107.741 1.00 40.37 121 ALA A N 1
ATOM 1839 C CA . ALA I 3 121 ? 55.784 56.326 108.245 1.00 43.27 121 ALA A CA 1
ATOM 1840 C C . ALA I 3 121 ? 54.684 56.706 107.251 1.00 47.56 121 ALA A C 1
ATOM 1841 O O . ALA I 3 121 ? 53.691 55.991 107.113 1.00 48.41 121 ALA A O 1
ATOM 1843 N N . GLU I 3 122 ? 54.856 57.825 106.555 1.00 49.24 122 GLU A N 1
ATOM 1844 C CA . GLU I 3 122 ? 53.847 58.258 105.596 1.00 54.11 122 GLU A CA 1
ATOM 1845 C C . GLU I 3 122 ? 53.735 57.248 104.460 1.00 54.66 122 GLU A C 1
ATOM 1846 O O . GLU I 3 122 ? 53.182 57.540 103.397 1.00 56.73 122 GLU A O 1
ATOM 1852 N N . GLU I 3 123 ? 54.273 56.058 104.687 1.00 54.10 123 GLU A N 1
ATOM 1853 C CA . GLU I 3 123 ? 54.220 55.000 103.690 1.00 53.73 123 GLU A CA 1
ATOM 1854 C C . GLU I 3 123 ? 54.154 53.648 104.386 1.00 51.66 123 GLU A C 1
ATOM 1855 O O . GLU I 3 123 ? 54.103 52.612 103.732 1.00 51.94 123 GLU A O 1
ATOM 1861 N N . ASN I 3 124 ? 54.139 53.664 105.719 1.00 50.05 124 ASN A N 1
ATOM 1862 C CA . ASN I 3 124 ? 54.103 52.426 106.474 1.00 48.89 124 ASN A CA 1
ATOM 1863 C C . ASN I 3 124 ? 53.298 52.413 107.779 1.00 49.44 124 ASN A C 1
ATOM 1864 O O . ASN I 3 124 ? 53.718 52.968 108.796 1.00 43.48 124 ASN A O 1
ATOM 1869 N N . PRO I 3 125 ? 52.141 51.725 107.754 1.00 50.64 125 PRO A N 1
ATOM 1870 C CA . PRO I 3 125 ? 51.143 51.500 108.811 1.00 50.38 125 PRO A CA 1
ATOM 1871 C C . PRO I 3 125 ? 51.625 51.301 110.271 1.00 50.43 125 PRO A C 1
ATOM 1872 O O . PRO I 3 125 ? 51.722 52.269 111.014 1.00 46.41 125 PRO A O 1
ATOM 1876 N N . GLU I 3 126 ? 51.918 50.068 110.693 1.00 55.02 126 GLU A N 1
ATOM 1877 C CA . GLU I 3 126 ? 52.349 49.838 112.085 1.00 54.75 126 GLU A CA 1
ATOM 1878 C C . GLU I 3 126 ? 53.663 50.515 112.422 1.00 54.65 126 GLU A C 1
ATOM 1879 O O . GLU I 3 126 ? 54.189 50.379 113.538 1.00 55.10 126 GLU A O 1
ATOM 1885 N N . LEU I 3 127 ? 54.200 51.232 111.438 1.00 53.30 127 LEU A N 1
ATOM 1886 C CA . LEU I 3 127 ? 55.411 51.997 111.650 1.00 51.86 127 LEU A CA 1
ATOM 1887 C C . LEU I 3 127 ? 54.814 53.213 112.350 1.00 51.69 127 LEU A C 1
ATOM 1888 O O . LEU I 3 127 ? 55.320 53.684 113.367 1.00 51.32 127 LEU A O 1
ATOM 1893 N N . ALA I 3 128 ? 53.690 53.676 111.799 1.00 49.35 128 ALA A N 1
ATOM 1894 C CA . ALA I 3 128 ? 52.980 54.830 112.324 1.00 47.74 128 ALA A CA 1
ATOM 1895 C C . ALA I 3 128 ? 52.355 54.549 113.689 1.00 46.60 128 ALA A C 1
ATOM 1896 O O . ALA I 3 128 ? 52.435 55.376 114.599 1.00 44.03 128 ALA A O 1
ATOM 1898 N N . ALA I 3 129 ? 51.731 53.387 113.838 1.00 44.66 129 ALA A N 1
ATOM 1899 C CA . ALA I 3 129 ? 51.095 53.046 115.110 1.00 45.09 129 ALA A CA 1
ATOM 1900 C C . ALA I 3 129 ? 52.109 52.935 116.249 1.00 46.05 129 ALA A C 1
ATOM 1901 O O . ALA I 3 129 ? 51.857 53.398 117.370 1.00 46.02 129 ALA A O 1
ATOM 1903 N N . ALA I 3 130 ? 53.258 52.338 115.942 1.00 46.84 130 ALA A N 1
ATOM 1904 C CA . ALA I 3 130 ? 54.324 52.125 116.920 1.00 48.44 130 ALA A CA 1
ATOM 1905 C C . ALA I 3 130 ? 55.138 53.372 117.254 1.00 49.19 130 ALA A C 1
ATOM 1906 O O . ALA I 3 130 ? 55.444 53.637 118.421 1.00 48.35 130 ALA A O 1
ATOM 1908 N N . LEU I 3 131 ? 55.496 54.134 116.227 1.00 50.91 131 LEU A N 1
ATOM 1909 C CA . LEU I 3 131 ? 56.286 55.352 116.413 1.00 52.28 131 LEU A CA 1
ATOM 1910 C C . LEU I 3 131 ? 55.438 56.480 116.996 1.00 53.60 131 LEU A C 1
ATOM 1911 O O . LEU I 3 131 ? 55.911 57.278 117.808 1.00 54.89 131 LEU A O 1
ATOM 1916 N N . GLY I 3 132 ? 54.178 56.539 116.582 1.00 53.66 132 GLY A N 1
ATOM 1917 C CA . GLY I 3 132 ? 53.306 57.584 117.072 1.00 55.87 132 GLY A CA 1
ATOM 1918 C C . GLY I 3 132 ? 53.483 58.842 116.250 1.00 57.66 132 GLY A C 1
ATOM 1919 O O . GLY I 3 132 ? 53.999 58.786 115.132 1.00 58.86 132 GLY A O 1
ATOM 1920 N N . SER I 3 133 ? 53.046 59.972 116.796 1.00 58.81 133 SER A N 1
ATOM 1921 C CA . SER I 3 133 ? 53.157 61.260 116.115 1.00 59.65 133 SER A CA 1
ATOM 1922 C C . SER I 3 133 ? 53.487 62.338 117.137 1.00 59.94 133 SER A C 1
ATOM 1923 O O . SER I 3 133 ? 53.706 63.494 116.781 1.00 58.57 133 SER A O 1
ATOM 1926 N N . ASP I 3 134 ? 53.497 61.957 118.413 1.00 60.04 134 ASP A N 1
ATOM 1927 C CA . ASP I 3 134 ? 53.823 62.903 119.473 1.00 60.04 134 ASP A CA 1
ATOM 1928 C C . ASP I 3 134 ? 55.290 63.278 119.326 1.00 60.04 134 ASP A C 1
ATOM 1929 O O . ASP I 3 134 ? 55.686 64.386 119.705 1.00 60.04 134 ASP A O 1
ATOM 1934 N N . TYR I 3 135 ? 56.090 62.366 118.757 1.00 60.04 135 TYR A N 1
ATOM 1935 C CA . TYR I 3 135 ? 57.506 62.647 118.558 1.00 60.01 135 TYR A CA 1
ATOM 1936 C C . TYR I 3 135 ? 57.551 63.950 117.784 1.00 60.04 135 TYR A C 1
ATOM 1937 O O . TYR I 3 135 ? 58.607 64.555 117.597 1.00 60.04 135 TYR A O 1
ATOM 1946 N N . THR I 3 136 ? 56.368 64.359 117.335 1.00 59.85 136 THR A N 1
ATOM 1947 C CA . THR I 3 136 ? 56.179 65.625 116.663 1.00 58.55 136 THR A CA 1
ATOM 1948 C C . THR I 3 136 ? 56.086 66.563 117.871 1.00 56.10 136 THR A C 1
ATOM 1949 O O . THR I 3 136 ? 54.999 66.959 118.308 1.00 57.49 136 THR A O 1
ATOM 1953 N N . ILE I 3 137 ? 57.252 66.858 118.432 1.00 50.43 137 ILE A N 1
ATOM 1954 C CA . ILE I 3 137 ? 57.385 67.725 119.597 1.00 46.29 137 ILE A CA 1
ATOM 1955 C C . ILE I 3 137 ? 57.415 69.166 119.100 1.00 43.01 137 ILE A C 1
ATOM 1956 O O . ILE I 3 137 ? 58.087 69.476 118.112 1.00 43.15 137 ILE A O 1
ATOM 1961 N N . THR I 3 138 ? 56.680 70.042 119.770 1.00 39.44 138 THR A N 1
ATOM 1962 C CA . THR I 3 138 ? 56.625 71.447 119.369 1.00 37.60 138 THR A CA 1
ATOM 1963 C C . THR I 3 138 ? 56.713 72.334 120.608 1.00 30.00 138 THR A C 1
ATOM 1964 O O . THR I 3 138 ? 55.682 72.735 121.157 1.00 32.02 138 THR A O 1
ATOM 1968 N N . PRO I 3 139 ? 57.937 72.645 121.070 1.00 25.42 139 PRO A N 1
ATOM 1969 C CA . PRO I 3 139 ? 58.072 73.494 122.260 1.00 22.21 139 PRO A CA 1
ATOM 1970 C C . PRO I 3 139 ? 57.451 74.860 122.037 1.00 22.14 139 PRO A C 1
ATOM 1971 O O . PRO I 3 139 ? 57.277 75.285 120.902 1.00 23.31 139 PRO A O 1
ATOM 1975 N N . ASP I 3 140 ? 57.100 75.551 123.114 1.00 19.42 140 ASP A N 1
ATOM 1976 C CA . ASP I 3 140 ? 56.506 76.884 122.984 1.00 16.09 140 ASP A CA 1
ATOM 1977 C C . ASP I 3 140 ? 57.564 77.884 122.517 1.00 16.07 140 ASP A C 1
ATOM 1978 O O . ASP I 3 140 ? 57.312 78.705 121.629 1.00 17.90 140 ASP A O 1
ATOM 1983 N N . ILE I 3 141 ? 58.733 77.811 123.146 1.00 15.37 141 ILE A N 1
ATOM 1984 C CA . ILE I 3 141 ? 59.870 78.684 122.855 1.00 14.91 141 ILE A CA 1
ATOM 1985 C C . ILE I 3 141 ? 61.115 77.823 122.764 1.00 16.24 141 ILE A C 1
ATOM 1986 O O . ILE I 3 141 ? 61.293 76.902 123.539 1.00 16.86 141 ILE A O 1
ATOM 1991 N N . ILE I 3 142 ? 61.986 78.130 121.814 1.00 15.36 142 ILE A N 1
ATOM 1992 C CA . ILE I 3 142 ? 63.222 77.381 121.736 1.00 14.86 142 ILE A CA 1
ATOM 1993 C C . ILE I 3 142 ? 64.394 78.341 121.685 1.00 17.55 142 ILE A C 1
ATOM 1994 O O . ILE I 3 142 ? 64.255 79.496 121.242 1.00 17.44 142 ILE A O 1
ATOM 1999 N N . VAL I 3 143 ? 65.528 77.882 122.214 1.00 16.93 143 VAL A N 1
ATOM 2000 C CA . VAL I 3 143 ? 66.788 78.620 122.117 1.00 14.08 143 VAL A CA 1
ATOM 2001 C C . VAL I 3 143 ? 67.667 77.678 121.303 1.00 16.48 143 VAL A C 1
ATOM 2002 O O . VAL I 3 143 ? 67.706 76.487 121.574 1.00 15.47 143 VAL A O 1
ATOM 2006 N N . THR I 3 144 ? 68.335 78.210 120.276 1.00 15.89 144 THR A N 1
ATOM 2007 C CA . THR I 3 144 ? 69.196 77.389 119.427 1.00 17.00 144 THR A CA 1
ATOM 2008 C C . THR I 3 144 ? 70.576 78.016 119.290 1.00 15.67 144 THR A C 1
ATOM 2009 O O . THR I 3 144 ? 70.742 79.224 119.509 1.00 16.87 144 THR A O 1
ATOM 2013 N N . ARG I 3 145 ? 71.562 77.185 118.942 1.00 16.03 145 ARG A N 1
ATOM 2014 C CA . ARG I 3 145 ? 72.948 77.640 118.757 1.00 16.44 145 ARG A CA 1
ATOM 2015 C C . ARG I 3 145 ? 73.368 77.331 117.325 1.00 18.38 145 ARG A C 1
ATOM 2016 O O . ARG I 3 145 ? 73.293 76.191 116.891 1.00 18.46 145 ARG A O 1
ATOM 2024 N N . ASN I 3 146 ? 73.806 78.358 116.601 1.00 19.35 146 ASN A N 1
ATOM 2025 C CA . ASN I 3 146 ? 74.289 78.169 115.246 1.00 19.32 146 ASN A CA 1
ATOM 2026 C C . ASN I 3 146 ? 75.681 77.560 115.301 1.00 18.16 146 ASN A C 1
ATOM 2027 O O . ASN I 3 146 ? 76.401 77.708 116.285 1.00 19.43 146 ASN A O 1
ATOM 2032 N N . LEU I 3 147 ? 76.060 76.871 114.232 1.00 17.46 147 LEU A N 1
ATOM 2033 C CA . LEU I 3 147 ? 77.354 76.206 114.190 1.00 17.07 147 LEU A CA 1
ATOM 2034 C C . LEU I 3 147 ? 78.498 77.184 114.008 1.00 21.41 147 LEU A C 1
ATOM 2035 O O . LEU I 3 147 ? 78.279 78.346 113.672 1.00 22.17 147 LEU A O 1
ATOM 2040 N N . ILE I 3 148 ? 79.719 76.714 114.236 1.00 18.79 148 ILE A N 1
ATOM 2041 C CA . ILE I 3 148 ? 80.868 77.590 114.174 1.00 21.65 148 ILE A CA 1
ATOM 2042 C C . ILE I 3 148 ? 81.929 77.218 113.153 1.00 21.77 148 ILE A C 1
ATOM 2043 O O . ILE I 3 148 ? 82.100 76.046 112.781 1.00 20.42 148 ILE A O 1
ATOM 2048 N N . ALA I 3 149 ? 82.642 78.242 112.695 1.00 20.88 149 ALA A N 1
ATOM 2049 C CA . ALA I 3 149 ? 83.678 78.033 111.705 1.00 20.91 149 ALA A CA 1
ATOM 2050 C C . ALA I 3 149 ? 84.931 77.423 112.320 1.00 16.97 149 ALA A C 1
ATOM 2051 O O . ALA I 3 149 ? 85.216 77.567 113.530 1.00 18.13 149 ALA A O 1
ATOM 2053 N N . ASP I 3 150 ? 85.714 76.755 111.484 1.00 17.27 150 ASP A N 1
ATOM 2054 C CA . ASP I 3 150 ? 86.964 76.184 111.956 1.00 18.51 150 ASP A CA 1
ATOM 2055 C C . ASP I 3 150 ? 87.881 77.290 112.501 1.00 19.36 150 ASP A C 1
ATOM 2056 O O . ASP I 3 150 ? 88.628 77.077 113.451 1.00 18.75 150 ASP A O 1
ATOM 2061 N N . ALA I 3 151 ? 87.816 78.489 111.904 1.00 19.48 151 ALA A N 1
ATOM 2062 C CA . ALA I 3 151 ? 88.636 79.592 112.358 1.00 17.05 151 ALA A CA 1
ATOM 2063 C C . ALA I 3 151 ? 88.270 80.071 113.769 1.00 14.74 151 ALA A C 1
ATOM 2064 O O . ALA I 3 151 ? 89.120 80.642 114.457 1.00 17.74 151 ALA A O 1
ATOM 2066 N N . GLU I 3 152 ? 87.007 79.846 114.171 1.00 16.73 152 GLU A N 1
ATOM 2067 C CA . GLU I 3 152 ? 86.565 80.219 115.514 1.00 18.74 152 GLU A CA 1
ATOM 2068 C C . GLU I 3 152 ? 87.125 79.166 116.487 1.00 16.79 152 GLU A C 1
ATOM 2069 O O . GLU I 3 152 ? 87.662 79.495 117.561 1.00 18.53 152 GLU A O 1
ATOM 2075 N N . ILE I 3 153 ? 86.999 77.905 116.111 1.00 18.15 153 ILE A N 1
ATOM 2076 C CA . ILE I 3 153 ? 87.542 76.832 116.947 1.00 15.94 153 ILE A CA 1
ATOM 2077 C C . ILE I 3 153 ? 89.039 77.069 117.088 1.00 18.19 153 ILE A C 1
ATOM 2078 O O . ILE I 3 153 ? 89.611 76.932 118.174 1.00 18.14 153 ILE A O 1
ATOM 2083 N N . ASN I 3 154 ? 89.675 77.469 115.986 1.00 16.57 154 ASN A N 1
ATOM 2084 C CA . ASN I 3 154 ? 91.114 77.690 115.968 1.00 16.16 154 ASN A CA 1
ATOM 2085 C C . ASN I 3 154 ? 91.530 79.116 116.301 1.00 18.54 154 ASN A C 1
ATOM 2086 O O . ASN I 3 154 ? 92.676 79.508 116.072 1.00 17.37 154 ASN A O 1
ATOM 2091 N N . ARG I 3 155 ? 90.622 79.898 116.884 1.00 17.47 155 ARG A N 1
ATOM 2092 C CA . ARG I 3 155 ? 90.937 81.303 117.127 1.00 18.47 155 ARG A CA 1
ATOM 2093 C C . ARG I 3 155 ? 92.273 81.579 117.801 1.00 19.33 155 ARG A C 1
ATOM 2094 O O . ARG I 3 155 ? 93.015 82.492 117.390 1.00 20.44 155 ARG A O 1
ATOM 2102 N N . ASN I 3 156 ? 92.624 80.785 118.813 1.00 16.75 156 ASN A N 1
ATOM 2103 C CA . ASN I 3 156 ? 93.875 81.010 119.516 1.00 19.60 156 ASN A CA 1
ATOM 2104 C C . ASN I 3 156 ? 95.019 80.049 119.165 1.00 20.85 156 ASN A C 1
ATOM 2105 O O . ASN I 3 156 ? 96.198 80.401 119.279 1.00 22.41 156 ASN A O 1
ATOM 2110 N N . GLU I 3 157 ? 94.675 78.841 118.727 1.00 20.52 157 GLU A N 1
ATOM 2111 C CA . GLU I 3 157 ? 95.652 77.810 118.426 1.00 21.51 157 GLU A CA 1
ATOM 2112 C C . GLU I 3 157 ? 95.109 76.954 117.290 1.00 17.35 157 GLU A C 1
ATOM 2113 O O . GLU I 3 157 ? 93.900 76.855 117.109 1.00 19.33 157 GLU A O 1
ATOM 2119 N N . PHE I 3 158 ? 96.011 76.320 116.547 1.00 18.35 158 PHE A N 1
ATOM 2120 C CA . PHE I 3 158 ? 95.633 75.449 115.443 1.00 19.22 158 PHE A CA 1
ATOM 2121 C C . PHE I 3 158 ? 95.178 74.097 116.030 1.00 18.52 158 PHE A C 1
ATOM 2122 O O . PHE I 3 158 ? 95.987 73.195 116.212 1.00 20.10 158 PHE A O 1
ATOM 2130 N N . LEU I 3 159 ? 93.883 73.985 116.314 1.00 17.57 159 LEU A N 1
ATOM 2131 C CA . LEU I 3 159 ? 93.304 72.781 116.926 1.00 15.52 159 LEU A CA 1
ATOM 2132 C C . LEU I 3 159 ? 92.779 71.732 115.950 1.00 17.34 159 LEU A C 1
ATOM 2133 O O . LEU I 3 159 ? 92.956 70.535 116.178 1.00 18.33 159 LEU A O 1
ATOM 2138 N N . VAL I 3 160 ? 92.119 72.165 114.883 1.00 15.04 160 VAL A N 1
ATOM 2139 C CA . VAL I 3 160 ? 91.559 71.222 113.924 1.00 16.17 160 VAL A CA 1
ATOM 2140 C C . VAL I 3 160 ? 91.739 71.606 112.444 1.00 16.86 160 VAL A C 1
ATOM 2141 O O . VAL I 3 160 ? 91.926 72.779 112.101 1.00 18.26 160 VAL A O 1
ATOM 2145 N N . ASP I 3 161 ? 91.722 70.577 111.595 1.00 17.48 161 ASP A N 1
ATOM 2146 C CA . ASP I 3 161 ? 91.713 70.772 110.144 1.00 20.21 161 ASP A CA 1
ATOM 2147 C C . ASP I 3 161 ? 90.608 69.841 109.635 1.00 20.36 161 ASP A C 1
ATOM 2148 O O . ASP I 3 161 ? 89.823 69.341 110.443 1.00 19.83 161 ASP A O 1
ATOM 2153 N N . GLU I 3 162 ? 90.515 69.594 108.328 1.00 18.20 162 GLU A N 1
ATOM 2154 C CA . GLU I 3 162 ? 89.430 68.760 107.800 1.00 22.21 162 GLU A CA 1
ATOM 2155 C C . GLU I 3 162 ? 89.522 67.249 108.019 1.00 19.26 162 GLU A C 1
ATOM 2156 O O . GLU I 3 162 ? 88.592 66.520 107.665 1.00 23.05 162 GLU A O 1
ATOM 2162 N N . ASN I 3 163 ? 90.620 66.785 108.606 1.00 19.39 163 ASN A N 1
ATOM 2163 C CA . ASN I 3 163 ? 90.814 65.358 108.821 1.00 21.11 163 ASN A CA 1
ATOM 2164 C C . ASN I 3 163 ? 90.779 64.883 110.272 1.00 19.06 163 ASN A C 1
ATOM 2165 O O . ASN I 3 163 ? 91.149 63.744 110.543 1.00 20.05 163 ASN A O 1
ATOM 2170 N N . ILE I 3 164 ? 90.342 65.743 111.185 1.00 16.75 164 ILE A N 1
ATOM 2171 C CA . ILE I 3 164 ? 90.267 65.390 112.616 1.00 15.66 164 ILE A CA 1
ATOM 2172 C C . ILE I 3 164 ? 88.963 65.964 113.175 1.00 16.86 164 ILE A C 1
ATOM 2173 O O . ILE I 3 164 ? 88.501 66.986 112.688 1.00 17.07 164 ILE A O 1
ATOM 2178 N N . ALA I 3 165 ? 88.361 65.302 114.177 1.00 15.37 165 ALA A N 1
ATOM 2179 C CA . ALA I 3 165 ? 87.109 65.791 114.783 1.00 13.88 165 ALA A CA 1
ATOM 2180 C C . ALA I 3 165 ? 86.090 66.110 113.702 1.00 14.87 165 ALA A C 1
ATOM 2181 O O . ALA I 3 165 ? 85.390 67.147 113.738 1.00 16.19 165 ALA A O 1
ATOM 2183 N N . THR I 3 166 ? 85.985 65.180 112.757 1.00 13.86 166 THR A N 1
ATOM 2184 C CA . THR I 3 166 ? 85.126 65.369 111.598 1.00 17.09 166 THR A CA 1
ATOM 2185 C C . THR I 3 166 ? 83.634 65.229 111.785 1.00 17.58 166 THR A C 1
ATOM 2186 O O . THR I 3 166 ? 82.862 65.600 110.884 1.00 18.54 166 THR A O 1
ATOM 2190 N N . TYR I 3 167 ? 83.208 64.750 112.959 1.00 15.00 167 TYR A N 1
ATOM 2191 C CA . TYR I 3 167 ? 81.781 64.584 113.231 1.00 14.20 167 TYR A CA 1
ATOM 2192 C C . TYR I 3 167 ? 81.319 65.466 114.384 1.00 14.54 167 TYR A C 1
ATOM 2193 O O . TYR I 3 167 ? 80.168 65.339 114.832 1.00 16.22 167 TYR A O 1
ATOM 2202 N N . ALA I 3 168 ? 82.197 66.350 114.850 1.00 13.77 168 ALA A N 1
ATOM 2203 C CA . ALA I 3 168 ? 81.868 67.238 115.979 1.00 16.18 168 ALA A CA 1
ATOM 2204 C C . ALA I 3 168 ? 80.614 68.043 115.653 1.00 16.55 168 ALA A C 1
ATOM 2205 O O . ALA I 3 168 ? 80.523 68.704 114.615 1.00 16.04 168 ALA A O 1
ATOM 2207 N N . SER I 3 169 ? 79.650 68.005 116.557 1.00 13.32 169 SER A N 1
ATOM 2208 C CA . SER I 3 169 ? 78.397 68.703 116.344 1.00 14.34 169 SER A CA 1
ATOM 2209 C C . SER I 3 169 ? 78.494 70.196 116.036 1.00 16.08 169 SER A C 1
ATOM 2210 O O . SER I 3 169 ? 77.693 70.718 115.259 1.00 15.63 169 SER A O 1
ATOM 2213 N N . LEU I 3 170 ? 79.458 70.877 116.645 1.00 15.34 170 LEU A N 1
ATOM 2214 C CA . LEU I 3 170 ? 79.569 72.319 116.436 1.00 16.68 170 LEU A CA 1
ATOM 2215 C C . LEU I 3 170 ? 80.123 72.724 115.106 1.00 18.44 170 LEU A C 1
ATOM 2216 O O . LEU I 3 170 ? 80.025 73.901 114.751 1.00 20.48 170 LEU A O 1
ATOM 2221 N N . ARG I 3 171 ? 80.695 71.783 114.359 1.00 17.32 171 ARG A N 1
ATOM 2222 C CA . ARG I 3 171 ? 81.297 72.205 113.099 1.00 19.99 171 ARG A CA 1
ATOM 2223 C C . ARG I 3 171 ? 80.324 72.385 111.967 1.00 20.99 171 ARG A C 1
ATOM 2224 O O . ARG I 3 171 ? 79.521 71.518 111.666 1.00 21.17 171 ARG A O 1
ATOM 2232 N N . ALA I 3 172 ? 80.396 73.575 111.380 1.00 29.31 172 ALA A N 1
ATOM 2233 C CA . ALA I 3 172 ? 79.530 73.962 110.281 1.00 34.31 172 ALA A CA 1
ATOM 2234 C C . ALA I 3 172 ? 79.897 73.213 108.996 1.00 38.41 172 ALA A C 1
ATOM 2235 O O . ALA I 3 172 ? 81.070 72.919 108.751 1.00 36.90 172 ALA A O 1
ATOM 2237 N N . GLY I 3 173 ? 78.887 72.881 108.196 1.00 44.98 173 GLY A N 1
ATOM 2238 C CA . GLY I 3 173 ? 79.141 72.206 106.932 1.00 49.15 173 GLY A CA 1
ATOM 2239 C C . GLY I 3 173 ? 78.999 70.699 106.742 1.00 53.56 173 GLY A C 1
ATOM 2240 O O . GLY I 3 173 ? 78.844 70.258 105.598 1.00 54.35 173 GLY A O 1
ATOM 2241 N N . ASN I 3 174 ? 79.057 69.893 107.801 1.00 54.93 174 ASN A N 1
ATOM 2242 C CA . ASN I 3 174 ? 78.940 68.432 107.637 1.00 58.07 174 ASN A CA 1
ATOM 2243 C C . ASN I 3 174 ? 77.556 68.098 107.071 1.00 58.93 174 ASN A C 1
ATOM 2244 O O . ASN I 3 174 ? 77.139 66.940 107.067 1.00 59.59 174 ASN A O 1
ATOM 2249 N N . GLY I 3 175 ? 76.874 69.127 106.566 1.00 59.16 175 GLY A N 1
ATOM 2250 C CA . GLY I 3 175 ? 75.518 68.979 106.063 1.00 58.08 175 GLY A CA 1
ATOM 2251 C C . GLY I 3 175 ? 74.706 69.158 107.336 1.00 58.10 175 GLY A C 1
ATOM 2252 O O . GLY I 3 175 ? 73.490 68.952 107.399 1.00 59.20 175 GLY A O 1
ATOM 2253 N N . ASN I 3 176 ? 75.438 69.582 108.362 1.00 54.30 176 ASN A N 1
ATOM 2254 C CA . ASN I 3 176 ? 74.931 69.780 109.704 1.00 50.60 176 ASN A CA 1
ATOM 2255 C C . ASN I 3 176 ? 74.022 70.990 109.968 1.00 45.17 176 ASN A C 1
ATOM 2256 O O . ASN I 3 176 ? 74.134 72.036 109.331 1.00 46.37 176 ASN A O 1
ATOM 2261 N N . MET I 3 177 ? 73.151 70.826 110.964 1.00 37.76 177 MET A N 1
ATOM 2262 C CA . MET I 3 177 ? 72.149 71.821 111.358 1.00 30.59 177 MET A CA 1
ATOM 2263 C C . MET I 3 177 ? 72.436 72.476 112.707 1.00 25.56 177 MET A C 1
ATOM 2264 O O . MET I 3 177 ? 73.305 72.019 113.448 1.00 24.89 177 MET A O 1
ATOM 2269 N N . PRO I 3 178 ? 71.692 73.550 113.048 1.00 21.40 178 PRO A N 1
ATOM 2270 C CA . PRO I 3 178 ? 71.921 74.213 114.336 1.00 20.07 178 PRO A CA 1
ATOM 2271 C C . PRO I 3 178 ? 71.561 73.257 115.469 1.00 16.34 178 PRO A C 1
ATOM 2272 O O . PRO I 3 178 ? 70.867 72.277 115.254 1.00 18.78 178 PRO A O 1
ATOM 2276 N N . LEU I 3 179 ? 72.026 73.578 116.664 1.00 15.52 179 LEU A N 1
ATOM 2277 C CA . LEU I 3 179 ? 71.768 72.761 117.855 1.00 16.62 179 LEU A CA 1
ATOM 2278 C C . LEU I 3 179 ? 70.628 73.341 118.691 1.00 16.57 179 LEU A C 1
ATOM 2279 O O . LEU I 3 179 ? 70.509 74.554 118.837 1.00 18.40 179 LEU A O 1
ATOM 2284 N N . LEU I 3 180 ? 69.780 72.461 119.222 1.00 14.22 180 LEU A N 1
ATOM 2285 C CA . LEU I 3 180 ? 68.680 72.904 120.085 1.00 13.91 180 LEU A CA 1
ATOM 2286 C C . LEU I 3 180 ? 69.283 73.048 121.490 1.00 15.29 180 LEU A C 1
ATOM 2287 O O . LEU I 3 180 ? 69.756 72.070 122.073 1.00 16.39 180 LEU A O 1
ATOM 2292 N N . HIS I 3 181 ? 69.277 74.272 122.022 1.00 14.62 181 HIS A N 1
ATOM 2293 C CA . HIS I 3 181 ? 69.865 74.541 123.329 1.00 13.92 181 HIS A CA 1
ATOM 2294 C C . HIS I 3 181 ? 68.837 74.374 124.442 1.00 15.26 181 HIS A C 1
ATOM 2295 O O . HIS I 3 181 ? 69.154 73.842 125.513 1.00 13.31 181 HIS A O 1
ATOM 2302 N N . ALA I 3 182 ? 67.621 74.831 124.188 1.00 15.11 182 ALA A N 1
ATOM 2303 C CA . ALA I 3 182 ? 66.579 74.759 125.213 1.00 15.04 182 ALA A CA 1
ATOM 2304 C C . ALA I 3 182 ? 65.163 74.711 124.692 1.00 17.21 182 ALA A C 1
ATOM 2305 O O . ALA I 3 182 ? 64.838 75.308 123.652 1.00 15.40 182 ALA A O 1
ATOM 2307 N N . SER I 3 183 ? 64.323 74.006 125.454 1.00 14.03 183 SER A N 1
ATOM 2308 C CA . SER I 3 183 ? 62.879 73.912 125.224 1.00 14.75 183 SER A CA 1
ATOM 2309 C C . SER I 3 183 ? 62.299 74.645 126.431 1.00 16.37 183 SER A C 1
ATOM 2310 O O . SER I 3 183 ? 62.545 74.250 127.574 1.00 16.32 183 SER A O 1
ATOM 2313 N N . ILE I 3 184 ? 61.574 75.725 126.169 1.00 15.73 184 ILE A N 1
ATOM 2314 C CA . ILE I 3 184 ? 60.965 76.514 127.239 1.00 15.57 184 ILE A CA 1
ATOM 2315 C C . ILE I 3 184 ? 59.462 76.472 127.052 1.00 18.53 184 ILE A C 1
ATOM 2316 O O . ILE I 3 184 ? 58.929 77.067 126.137 1.00 18.66 184 ILE A O 1
ATOM 2321 N N . SER I 3 185 ? 58.788 75.737 127.924 1.00 15.06 185 SER A N 1
ATOM 2322 C CA . SER I 3 185 ? 57.346 75.612 127.883 1.00 16.05 185 SER A CA 1
ATOM 2323 C C . SER I 3 185 ? 56.759 76.713 128.786 1.00 18.05 185 SER A C 1
ATOM 2324 O O . SER I 3 185 ? 57.273 76.959 129.878 1.00 19.17 185 SER A O 1
ATOM 2327 N N . CYS I 3 186 ? 55.698 77.379 128.316 1.00 15.08 186 CYS A N 1
ATOM 2328 C CA . CYS I 3 186 ? 55.046 78.448 129.093 1.00 16.58 186 CYS A CA 1
ATOM 2329 C C . CYS I 3 186 ? 53.612 78.060 129.438 1.00 15.61 186 CYS A C 1
ATOM 2330 O O . CYS I 3 186 ? 52.914 77.448 128.634 1.00 17.46 186 CYS A O 1
ATOM 2333 N N . LYS I 3 187 ? 53.182 78.432 130.639 1.00 16.07 187 LYS A N 1
ATOM 2334 C CA . LYS I 3 187 ? 51.803 78.188 131.058 1.00 17.25 187 LYS A CA 1
ATOM 2335 C C . LYS I 3 187 ? 51.355 79.425 131.839 1.00 16.20 187 LYS A C 1
ATOM 2336 O O . LYS I 3 187 ? 51.863 79.683 132.925 1.00 17.61 187 LYS A O 1
ATOM 2342 N N . TRP I 3 188 ? 50.435 80.208 131.268 1.00 17.22 188 TRP A N 1
ATOM 2343 C CA . TRP I 3 188 ? 49.966 81.437 131.927 1.00 16.97 188 TRP A CA 1
ATOM 2344 C C . TRP I 3 188 ? 49.344 81.054 133.272 1.00 17.53 188 TRP A C 1
ATOM 2345 O O . TRP I 3 188 ? 49.625 81.679 134.312 1.00 17.32 188 TRP A O 1
ATOM 2356 N N . THR I 3 189 ? 48.494 80.034 133.234 1.00 16.14 189 THR A N 1
ATOM 2357 C CA . THR I 3 189 ? 47.900 79.472 134.459 1.00 18.02 189 THR A CA 1
ATOM 2358 C C . THR I 3 189 ? 47.986 77.958 134.320 1.00 18.19 189 THR A C 1
ATOM 2359 O O . THR I 3 189 ? 48.249 77.433 133.233 1.00 18.18 189 THR A O 1
ATOM 2363 N N . ILE I 3 190 ? 47.697 77.249 135.410 1.00 15.93 190 ILE A N 1
ATOM 2364 C CA . ILE I 3 190 ? 47.766 75.799 135.412 1.00 17.29 190 ILE A CA 1
ATOM 2365 C C . ILE I 3 190 ? 46.492 75.123 135.952 1.00 18.96 190 ILE A C 1
ATOM 2366 O O . ILE I 3 190 ? 45.818 75.688 136.815 1.00 19.61 190 ILE A O 1
ATOM 2371 N N . ARG I 3 191 ? 46.142 73.973 135.374 1.00 18.07 191 ARG A N 1
ATOM 2372 C CA . ARG I 3 191 ? 45.135 73.075 135.940 1.00 17.71 191 ARG A CA 1
ATOM 2373 C C . ARG I 3 191 ? 46.005 71.804 135.947 1.00 17.68 191 ARG A C 1
ATOM 2374 O O . ARG I 3 191 ? 46.758 71.549 134.973 1.00 15.90 191 ARG A O 1
ATOM 2382 N N . SER I 3 192 ? 45.927 71.009 137.015 1.00 17.74 192 SER A N 1
ATOM 2383 C CA . SER I 3 192 ? 46.798 69.846 137.125 1.00 16.85 192 SER A CA 1
ATOM 2384 C C . SER I 3 192 ? 46.690 68.802 136.017 1.00 15.81 192 SER A C 1
ATOM 2385 O O . SER I 3 192 ? 47.640 68.042 135.801 1.00 19.23 192 SER A O 1
ATOM 2388 N N . ASP I 3 193 ? 45.566 68.740 135.311 1.00 14.46 193 ASP A N 1
ATOM 2389 C CA . ASP I 3 193 ? 45.438 67.770 134.242 1.00 16.04 193 ASP A CA 1
ATOM 2390 C C . ASP I 3 193 ? 46.180 68.205 132.985 1.00 19.20 193 ASP A C 1
ATOM 2391 O O . ASP I 3 193 ? 47.050 67.474 132.451 1.00 19.28 193 ASP A O 1
ATOM 2396 N N . ARG I 3 194 ? 45.860 69.400 132.507 1.00 16.74 194 ARG A N 1
ATOM 2397 C CA . ARG I 3 194 ? 46.488 69.907 131.291 1.00 18.22 194 ARG A CA 1
ATOM 2398 C C . ARG I 3 194 ? 47.975 70.261 131.452 1.00 19.26 194 ARG A C 1
ATOM 2399 O O . ARG I 3 194 ? 48.683 70.388 130.460 1.00 23.71 194 ARG A O 1
ATOM 2407 N N . ALA I 3 195 ? 48.464 70.398 132.680 1.00 15.95 195 ALA A N 1
ATOM 2408 C CA . ALA I 3 195 ? 49.868 70.745 132.855 1.00 17.72 195 ALA A CA 1
ATOM 2409 C C . ALA I 3 195 ? 50.803 69.580 132.550 1.00 15.13 195 ALA A C 1
ATOM 2410 O O . ALA I 3 195 ? 52.005 69.773 132.353 1.00 15.67 195 ALA A O 1
ATOM 2412 N N . GLN I 3 196 ? 50.250 68.372 132.509 1.00 15.58 196 GLN A N 1
ATOM 2413 C CA . GLN I 3 196 ? 51.079 67.185 132.292 1.00 15.51 196 GLN A CA 1
ATOM 2414 C C . GLN I 3 196 ? 51.651 67.065 130.892 1.00 16.19 196 GLN A C 1
ATOM 2415 O O . GLN I 3 196 ? 52.542 66.230 130.657 1.00 17.16 196 GLN A O 1
ATOM 2421 N N . ASN I 3 197 ? 51.158 67.859 129.950 1.00 16.33 197 ASN A N 1
ATOM 2422 C CA . ASN I 3 197 ? 51.751 67.785 128.612 1.00 16.37 197 ASN A CA 1
ATOM 2423 C C . ASN I 3 197 ? 53.210 68.278 128.644 1.00 14.29 197 ASN A C 1
ATOM 2424 O O . ASN I 3 197 ? 53.983 67.928 127.749 1.00 16.20 197 ASN A O 1
ATOM 2429 N N . ALA I 3 198 ? 53.615 69.025 129.690 1.00 14.53 198 ALA A N 1
ATOM 2430 C CA . ALA I 3 198 ? 55.019 69.466 129.807 1.00 15.49 198 ALA A CA 1
ATOM 2431 C C . ALA I 3 198 ? 55.878 68.224 130.094 1.00 17.01 198 ALA A C 1
ATOM 2432 O O . ALA I 3 198 ? 57.025 68.125 129.649 1.00 17.36 198 ALA A O 1
ATOM 2434 N N . ARG I 3 199 ? 55.317 67.271 130.832 1.00 14.57 199 ARG A N 1
ATOM 2435 C CA . ARG I 3 199 ? 56.042 66.053 131.125 1.00 14.01 199 ARG A CA 1
ATOM 2436 C C . ARG I 3 199 ? 56.157 65.139 129.913 1.00 14.01 199 ARG A C 1
ATOM 2437 O O . ARG I 3 199 ? 57.227 64.546 129.675 1.00 16.79 199 ARG A O 1
ATOM 2445 N N . SER I 3 200 ? 55.080 64.993 129.138 1.00 15.47 200 SER A N 1
ATOM 2446 C CA . SER I 3 200 ? 55.159 64.115 127.989 1.00 16.72 200 SER A CA 1
ATOM 2447 C C . SER I 3 200 ? 56.075 64.705 126.922 1.00 18.15 200 SER A C 1
ATOM 2448 O O . SER I 3 200 ? 56.838 63.964 126.273 1.00 17.39 200 SER A O 1
ATOM 2451 N N . GLU I 3 201 ? 56.047 66.030 126.768 1.00 16.36 201 GLU A N 1
ATOM 2452 C CA . GLU I 3 201 ? 56.929 66.656 125.785 1.00 18.87 201 GLU A CA 1
ATOM 2453 C C . GLU I 3 201 ? 58.378 66.501 126.251 1.00 18.09 201 GLU A C 1
ATOM 2454 O O . GLU I 3 201 ? 59.264 66.206 125.440 1.00 18.02 201 GLU A O 1
ATOM 2460 N N . GLY I 3 202 ? 58.627 66.663 127.548 1.00 14.72 202 GLY A N 1
ATOM 2461 C CA . GLY I 3 202 ? 59.980 66.484 128.063 1.00 16.27 202 GLY A CA 1
ATOM 2462 C C . GLY I 3 202 ? 60.469 65.061 127.839 1.00 16.86 202 GLY A C 1
ATOM 2463 O O . GLY I 3 202 ? 61.625 64.859 127.456 1.00 16.13 202 GLY A O 1
ATOM 2464 N N . LEU I 3 203 ? 59.605 64.062 128.043 1.00 15.23 203 LEU A N 1
ATOM 2465 C CA . LEU I 3 203 ? 60.031 62.678 127.839 1.00 15.13 203 LEU A CA 1
ATOM 2466 C C . LEU I 3 203 ? 60.332 62.386 126.388 1.00 16.01 203 LEU A C 1
ATOM 2467 O O . LEU I 3 203 ? 61.227 61.581 126.093 1.00 17.98 203 LEU A O 1
ATOM 2472 N N . ASN I 3 204 ? 59.596 63.018 125.471 1.00 16.45 204 ASN A N 1
ATOM 2473 C CA . ASN I 3 204 ? 59.880 62.808 124.057 1.00 17.06 204 ASN A CA 1
ATOM 2474 C C . ASN I 3 204 ? 61.258 63.383 123.707 1.00 15.60 204 ASN A C 1
ATOM 2475 O O . ASN I 3 204 ? 62.011 62.798 122.922 1.00 16.08 204 ASN A O 1
ATOM 2480 N N . LEU I 3 205 ? 61.607 64.530 124.286 1.00 14.61 205 LEU A N 1
ATOM 2481 C CA . LEU I 3 205 ? 62.914 65.128 124.019 1.00 14.47 205 LEU A CA 1
ATOM 2482 C C . LEU I 3 205 ? 64.015 64.217 124.592 1.00 15.26 205 LEU A C 1
ATOM 2483 O O . LEU I 3 205 ? 65.100 64.060 124.007 1.00 15.10 205 LEU A O 1
ATOM 2488 N N . VAL I 3 206 ? 63.738 63.619 125.753 1.00 14.83 206 VAL A N 1
ATOM 2489 C CA . VAL I 3 206 ? 64.711 62.713 126.354 1.00 14.92 206 VAL A CA 1
ATOM 2490 C C . VAL I 3 206 ? 64.913 61.449 125.518 1.00 16.75 206 VAL A C 1
ATOM 2491 O O . VAL I 3 206 ? 66.053 61.080 125.163 1.00 15.10 206 VAL A O 1
ATOM 2495 N N . ARG I 3 207 ? 63.797 60.790 125.214 1.00 16.16 207 ARG A N 1
ATOM 2496 C CA . ARG I 3 207 ? 63.821 59.517 124.502 1.00 16.03 207 ARG A CA 1
ATOM 2497 C C . ARG I 3 207 ? 64.343 59.504 123.087 1.00 17.28 207 ARG A C 1
ATOM 2498 O O . ARG I 3 207 ? 64.879 58.486 122.638 1.00 19.68 207 ARG A O 1
ATOM 2506 N N . ASN I 3 208 ? 64.211 60.621 122.389 1.00 16.25 208 ASN A N 1
ATOM 2507 C CA . ASN I 3 208 ? 64.586 60.658 120.967 1.00 16.68 208 ASN A CA 1
ATOM 2508 C C . ASN I 3 208 ? 65.862 61.401 120.601 1.00 17.94 208 ASN A C 1
ATOM 2509 O O . ASN I 3 208 ? 66.191 61.538 119.418 1.00 20.15 208 ASN A O 1
ATOM 2514 N N . ARG I 3 209 ? 66.595 61.885 121.593 1.00 14.67 209 ARG A N 1
ATOM 2515 C CA . ARG I 3 209 ? 67.784 62.676 121.295 1.00 14.23 209 ARG A CA 1
ATOM 2516 C C . ARG I 3 209 ? 69.011 61.934 120.797 1.00 16.22 209 ARG A C 1
ATOM 2517 O O . ARG I 3 209 ? 69.245 60.775 121.143 1.00 17.32 209 ARG A O 1
ATOM 2525 N N . LYS I 3 210 ? 69.786 62.641 119.980 1.00 16.76 210 LYS A N 1
ATOM 2526 C CA . LYS I 3 210 ? 71.092 62.153 119.534 1.00 17.83 210 LYS A CA 1
ATOM 2527 C C . LYS I 3 210 ? 71.955 63.347 119.905 1.00 21.36 210 LYS A C 1
ATOM 2528 O O . LYS I 3 210 ? 71.932 64.384 119.230 1.00 26.55 210 LYS A O 1
ATOM 2534 N N . GLY I 3 211 ? 72.701 63.225 120.995 1.00 18.04 211 GLY A N 1
ATOM 2535 C CA . GLY I 3 211 ? 73.520 64.320 121.475 1.00 17.55 211 GLY A CA 1
ATOM 2536 C C . GLY I 3 211 ? 73.048 64.743 122.867 1.00 17.69 211 GLY A C 1
ATOM 2537 O O . GLY I 3 211 ? 72.212 64.038 123.441 1.00 17.41 211 GLY A O 1
ATOM 2538 N N . ARG I 3 212 ? 73.576 65.853 123.407 1.00 16.31 212 ARG A N 1
ATOM 2539 C CA . ARG I 3 212 ? 73.192 66.293 124.758 1.00 14.34 212 ARG A CA 1
ATOM 2540 C C . ARG I 3 212 ? 71.752 66.807 124.793 1.00 17.45 212 ARG A C 1
ATOM 2541 O O . ARG I 3 212 ? 71.304 67.511 123.911 1.00 18.36 212 ARG A O 1
ATOM 2549 N N . LEU I 3 213 ? 71.037 66.432 125.839 1.00 14.41 213 LEU A N 1
ATOM 2550 C CA . LEU I 3 213 ? 69.663 66.869 126.010 1.00 13.50 213 LEU A CA 1
ATOM 2551 C C . LEU I 3 213 ? 69.621 68.372 126.187 1.00 14.61 213 LEU A C 1
ATOM 2552 O O . LEU I 3 213 ? 70.469 68.937 126.881 1.00 15.09 213 LEU A O 1
ATOM 2557 N N . PRO I 3 214 ? 68.662 69.045 125.529 1.00 13.91 214 PRO A N 1
ATOM 2558 C CA . PRO I 3 214 ? 68.521 70.505 125.674 1.00 15.18 214 PRO A CA 1
ATOM 2559 C C . PRO I 3 214 ? 68.047 70.801 127.103 1.00 14.67 214 PRO A C 1
ATOM 2560 O O . PRO I 3 214 ? 67.611 69.906 127.823 1.00 13.23 214 PRO A O 1
ATOM 2564 N N . HIS I 3 215 ? 68.150 72.062 127.501 1.00 14.09 215 HIS A N 1
ATOM 2565 C CA . HIS I 3 215 ? 67.535 72.477 128.760 1.00 15.44 215 HIS A CA 1
ATOM 2566 C C . HIS I 3 215 ? 66.025 72.211 128.517 1.00 14.67 215 HIS A C 1
ATOM 2567 O O . HIS I 3 215 ? 65.517 72.420 127.415 1.00 15.02 215 HIS A O 1
ATOM 2574 N N . ILE I 3 216 ? 65.302 71.756 129.540 1.00 12.47 216 ILE A N 1
ATOM 2575 C CA . ILE I 3 216 ? 63.856 71.519 129.442 1.00 11.31 216 ILE A CA 1
ATOM 2576 C C . ILE I 3 216 ? 63.286 72.218 130.679 1.00 14.77 216 ILE A C 1
ATOM 2577 O O . ILE I 3 216 ? 63.454 71.731 131.815 1.00 15.10 216 ILE A O 1
ATOM 2582 N N . VAL I 3 217 ? 62.629 73.356 130.464 1.00 14.30 217 VAL A N 1
ATOM 2583 C CA . VAL I 3 217 ? 62.100 74.125 131.603 1.00 14.17 217 VAL A CA 1
ATOM 2584 C C . VAL I 3 217 ? 60.677 74.587 131.350 1.00 15.64 217 VAL A C 1
ATOM 2585 O O . VAL I 3 217 ? 60.184 74.541 130.226 1.00 14.05 217 VAL A O 1
ATOM 2589 N N . VAL I 3 218 ? 60.013 75.020 132.415 1.00 13.83 218 VAL A N 1
ATOM 2590 C CA . VAL I 3 218 ? 58.647 75.519 132.309 1.00 14.36 218 VAL A CA 1
ATOM 2591 C C . VAL I 3 218 ? 58.606 76.872 133.000 1.00 16.69 218 VAL A C 1
ATOM 2592 O O . VAL I 3 218 ? 59.198 77.031 134.059 1.00 16.52 218 VAL A O 1
ATOM 2596 N N . VAL I 3 219 ? 57.938 77.849 132.385 1.00 16.57 219 VAL A N 1
ATOM 2597 C CA . VAL I 3 219 ? 57.787 79.181 133.009 1.00 16.21 219 VAL A CA 1
ATOM 2598 C C . VAL I 3 219 ? 56.281 79.355 133.204 1.00 16.25 219 VAL A C 1
ATOM 2599 O O . VAL I 3 219 ? 55.503 79.080 132.303 1.00 15.83 219 VAL A O 1
ATOM 2603 N N . THR I 3 220 ? 55.866 79.820 134.379 1.00 17.01 220 THR A N 1
ATOM 2604 C CA . THR I 3 220 ? 54.437 79.946 134.632 1.00 14.81 220 THR A CA 1
ATOM 2605 C C . THR I 3 220 ? 54.065 81.184 135.441 1.00 14.33 220 THR A C 1
ATOM 2606 O O . THR I 3 220 ? 54.887 81.717 136.192 1.00 16.98 220 THR A O 1
ATOM 2610 N N . ALA I 3 221 ? 52.822 81.646 135.267 1.00 15.98 221 ALA A N 1
ATOM 2611 C CA . ALA I 3 221 ? 52.337 82.771 136.060 1.00 16.11 221 ALA A CA 1
ATOM 2612 C C . ALA I 3 221 ? 51.248 82.257 137.007 1.00 18.32 221 ALA A C 1
ATOM 2613 O O . ALA I 3 221 ? 50.524 83.049 137.604 1.00 17.95 221 ALA A O 1
ATOM 2615 N N . GLU I 3 222 ? 51.140 80.935 137.154 1.00 17.10 222 GLU A N 1
ATOM 2616 C CA . GLU I 3 222 ? 50.134 80.360 138.071 1.00 16.75 222 GLU A CA 1
ATOM 2617 C C . GLU I 3 222 ? 50.390 80.885 139.492 1.00 17.94 222 GLU A C 1
ATOM 2618 O O . GLU I 3 222 ? 51.503 80.772 140.024 1.00 17.32 222 GLU A O 1
ATOM 2624 N N . PRO I 3 223 ? 49.352 81.424 140.162 1.00 18.57 223 PRO A N 1
ATOM 2625 C CA . PRO I 3 223 ? 49.609 81.940 141.512 1.00 17.92 223 PRO A CA 1
ATOM 2626 C C . PRO I 3 223 ? 49.691 80.943 142.670 1.00 16.81 223 PRO A C 1
ATOM 2627 O O . PRO I 3 223 ? 50.351 81.214 143.681 1.00 20.32 223 PRO A O 1
ATOM 2631 N N . THR I 3 224 ? 49.046 79.792 142.537 1.00 17.01 224 THR A N 1
ATOM 2632 C CA . THR I 3 224 ? 49.042 78.857 143.658 1.00 18.27 224 THR A CA 1
ATOM 2633 C C . THR I 3 224 ? 50.122 77.785 143.714 1.00 19.02 224 THR A C 1
ATOM 2634 O O . THR I 3 224 ? 50.377 77.100 142.728 1.00 21.29 224 THR A O 1
ATOM 2638 N N . PRO I 3 225 ? 50.773 77.634 144.877 1.00 17.77 225 PRO A N 1
ATOM 2639 C CA . PRO I 3 225 ? 51.811 76.610 145.015 1.00 17.45 225 PRO A CA 1
ATOM 2640 C C . PRO I 3 225 ? 51.280 75.217 144.685 1.00 19.67 225 PRO A C 1
ATOM 2641 O O . PRO I 3 225 ? 52.000 74.394 144.107 1.00 18.55 225 PRO A O 1
ATOM 2645 N N . SER I 3 226 ? 50.025 74.935 145.051 1.00 20.02 226 SER A N 1
ATOM 2646 C CA . SER I 3 226 ? 49.468 73.611 144.779 1.00 20.20 226 SER A CA 1
ATOM 2647 C C . SER I 3 226 ? 49.435 73.312 143.286 1.00 20.18 226 SER A C 1
ATOM 2648 O O . SER I 3 226 ? 49.848 72.231 142.869 1.00 19.86 226 SER A O 1
ATOM 2651 N N . ARG I 3 227 ? 48.963 74.256 142.476 1.00 19.15 227 ARG A N 1
ATOM 2652 C CA . ARG I 3 227 ? 48.908 74.013 141.037 1.00 18.26 227 ARG A CA 1
ATOM 2653 C C . ARG I 3 227 ? 50.308 74.007 140.425 1.00 16.54 227 ARG A C 1
ATOM 2654 O O . ARG I 3 227 ? 50.597 73.201 139.535 1.00 17.75 227 ARG A O 1
ATOM 2662 N N . ILE I 3 228 ? 51.185 74.873 140.912 1.00 16.27 228 ILE A N 1
ATOM 2663 C CA . ILE I 3 228 ? 52.563 74.871 140.417 1.00 14.49 228 ILE A CA 1
ATOM 2664 C C . ILE I 3 228 ? 53.183 73.482 140.694 1.00 18.82 228 ILE A C 1
ATOM 2665 O O . ILE I 3 228 ? 53.899 72.915 139.834 1.00 17.66 228 ILE A O 1
ATOM 2670 N N . SER I 3 229 ? 52.903 72.925 141.877 1.00 19.16 229 SER A N 1
ATOM 2671 C CA . SER I 3 229 ? 53.481 71.640 142.270 1.00 18.19 229 SER A CA 1
ATOM 2672 C C . SER I 3 229 ? 53.119 70.473 141.354 1.00 19.56 229 SER A C 1
ATOM 2673 O O . SER I 3 229 ? 53.870 69.489 141.295 1.00 18.36 229 SER A O 1
ATOM 2676 N N . SER I 3 230 ? 51.998 70.588 140.632 1.00 15.64 230 SER A N 1
ATOM 2677 C CA . SER I 3 230 ? 51.568 69.517 139.736 1.00 18.04 230 SER A CA 1
ATOM 2678 C C . SER I 3 230 ? 52.564 69.305 138.580 1.00 18.00 230 SER A C 1
ATOM 2679 O O . SER I 3 230 ? 52.541 68.269 137.951 1.00 18.68 230 SER A O 1
ATOM 2682 N N . ILE I 3 231 ? 53.397 70.298 138.291 1.00 17.28 231 ILE A N 1
ATOM 2683 C CA . ILE I 3 231 ? 54.433 70.105 137.265 1.00 17.56 231 ILE A CA 1
ATOM 2684 C C . ILE I 3 231 ? 55.851 70.243 137.860 1.00 16.87 231 ILE A C 1
ATOM 2685 O O . ILE I 3 231 ? 56.791 69.622 137.361 1.00 20.21 231 ILE A O 1
ATOM 2690 N N . ALA I 3 232 ? 56.010 71.006 138.953 1.00 16.08 232 ALA A N 1
ATOM 2691 C CA . ALA I 3 232 ? 57.330 71.203 139.543 1.00 17.49 232 ALA A CA 1
ATOM 2692 C C . ALA I 3 232 ? 57.850 70.027 140.373 1.00 17.57 232 ALA A C 1
ATOM 2693 O O . ALA I 3 232 ? 59.054 69.728 140.371 1.00 17.51 232 ALA A O 1
ATOM 2695 N N . LEU I 3 233 ? 56.965 69.346 141.094 1.00 18.29 233 LEU A N 1
ATOM 2696 C CA . LEU I 3 233 ? 57.449 68.224 141.912 1.00 19.75 233 LEU A CA 1
ATOM 2697 C C . LEU I 3 233 ? 57.858 67.024 141.075 1.00 19.96 233 LEU A C 1
ATOM 2698 O O . LEU I 3 233 ? 57.307 66.784 140.016 1.00 19.74 233 LEU A O 1
ATOM 2703 N N . GLY I 3 234 ? 58.837 66.271 141.574 1.00 20.81 234 GLY A N 1
ATOM 2704 C CA . GLY I 3 234 ? 59.290 65.093 140.868 1.00 22.33 234 GLY A CA 1
ATOM 2705 C C . GLY I 3 234 ? 60.437 65.455 139.938 1.00 21.84 234 GLY A C 1
ATOM 2706 O O . GLY I 3 234 ? 60.675 66.642 139.676 1.00 21.36 234 GLY A O 1
ATOM 2707 N N . THR I 3 235 ? 61.134 64.433 139.437 1.00 21.05 235 THR A N 1
ATOM 2708 C CA . THR I 3 235 ? 62.266 64.651 138.534 1.00 19.42 235 THR A CA 1
ATOM 2709 C C . THR I 3 235 ? 62.226 63.668 137.383 1.00 18.15 235 THR A C 1
ATOM 2710 O O . THR I 3 235 ? 61.523 62.655 137.436 1.00 20.40 235 THR A O 1
ATOM 2714 N N . GLY I 3 236 ? 62.989 63.981 136.332 1.00 16.74 236 GLY A N 1
ATOM 2715 C CA . GLY I 3 236 ? 63.086 63.094 135.182 1.00 17.08 236 GLY A CA 1
ATOM 2716 C C . GLY I 3 236 ? 62.615 63.645 133.845 1.00 17.54 236 GLY A C 1
ATOM 2717 O O . GLY I 3 236 ? 63.101 63.234 132.777 1.00 17.29 236 GLY A O 1
ATOM 2718 N N . GLU I 3 237 ? 61.655 64.553 133.897 1.00 16.78 237 GLU A N 1
ATOM 2719 C CA . GLU I 3 237 ? 61.107 65.156 132.669 1.00 17.41 237 GLU A CA 1
ATOM 2720 C C . GLU I 3 237 ? 61.451 66.633 132.525 1.00 16.90 237 GLU A C 1
ATOM 2721 O O . GLU I 3 237 ? 61.910 67.073 131.468 1.00 18.97 237 GLU A O 1
ATOM 2727 N N . ILE I 3 238 ? 61.226 67.375 133.606 1.00 15.94 238 ILE A N 1
ATOM 2728 C CA . ILE I 3 238 ? 61.416 68.812 133.690 1.00 15.51 238 ILE A CA 1
ATOM 2729 C C . ILE I 3 238 ? 62.636 69.172 134.529 1.00 15.52 238 ILE A C 1
ATOM 2730 O O . ILE I 3 238 ? 62.759 68.747 135.701 1.00 16.85 238 ILE A O 1
ATOM 2735 N N . ASP I 3 239 ? 63.541 69.964 133.957 1.00 13.70 239 ASP A N 1
ATOM 2736 C CA . ASP I 3 239 ? 64.746 70.359 134.694 1.00 13.00 239 ASP A CA 1
ATOM 2737 C C . ASP I 3 239 ? 64.420 71.207 135.924 1.00 15.29 239 ASP A C 1
ATOM 2738 O O . ASP I 3 239 ? 64.963 70.976 137.009 1.00 16.51 239 ASP A O 1
ATOM 2743 N N . CYS I 3 240 ? 63.577 72.217 135.721 1.00 16.25 240 CYS A N 1
ATOM 2744 C CA . CYS I 3 240 ? 63.192 73.152 136.777 1.00 15.80 240 CYS A CA 1
ATOM 2745 C C . CYS I 3 240 ? 62.030 74.013 136.273 1.00 19.55 240 CYS A C 1
ATOM 2746 O O . CYS I 3 240 ? 61.844 74.163 135.065 1.00 16.32 240 CYS A O 1
ATOM 2749 N N . VAL I 3 241 ? 61.245 74.566 137.200 1.00 14.23 241 VAL A N 1
ATOM 2750 C CA . VAL I 3 241 ? 60.131 75.445 136.848 1.00 13.61 241 VAL A CA 1
ATOM 2751 C C . VAL I 3 241 ? 60.494 76.852 137.310 1.00 15.26 241 VAL A C 1
ATOM 2752 O O . VAL I 3 241 ? 61.154 77.031 138.339 1.00 16.26 241 VAL A O 1
ATOM 2756 N N . TYR I 3 242 ? 60.081 77.855 136.547 1.00 15.59 242 TYR A N 1
ATOM 2757 C CA . TYR I 3 242 ? 60.396 79.242 136.876 1.00 15.89 242 TYR A CA 1
ATOM 2758 C C . TYR I 3 242 ? 59.105 80.045 136.979 1.00 17.81 242 TYR A C 1
ATOM 2759 O O . TYR I 3 242 ? 58.283 79.991 136.078 1.00 18.15 242 TYR A O 1
ATOM 2768 N N . HIS I 3 243 ? 58.938 80.769 138.092 1.00 17.00 243 HIS A N 1
ATOM 2769 C CA . HIS I 3 243 ? 57.731 81.548 138.335 1.00 16.62 243 HIS A CA 1
ATOM 2770 C C . HIS I 3 243 ? 57.921 82.989 137.861 1.00 14.25 243 HIS A C 1
ATOM 2771 O O . HIS I 3 243 ? 58.983 83.592 138.086 1.00 17.15 243 HIS A O 1
ATOM 2778 N N . PHE I 3 244 ? 56.880 83.543 137.241 1.00 15.28 244 PHE A N 1
ATOM 2779 C CA . PHE I 3 244 ? 56.954 84.897 136.710 1.00 18.46 244 PHE A CA 1
ATOM 2780 C C . PHE I 3 244 ? 57.137 85.996 137.753 1.00 18.42 244 PHE A C 1
ATOM 2781 O O . PHE I 3 244 ? 57.567 87.103 137.417 1.00 19.10 244 PHE A O 1
ATOM 2789 N N . ALA I 3 245 ? 56.847 85.686 139.016 1.00 17.03 245 ALA A N 1
ATOM 2790 C CA . ALA I 3 245 ? 56.979 86.691 140.077 1.00 17.28 245 ALA A CA 1
ATOM 2791 C C . ALA I 3 245 ? 57.187 85.981 141.403 1.00 21.06 245 ALA A C 1
ATOM 2792 O O . ALA I 3 245 ? 56.392 86.095 142.339 1.00 21.25 245 ALA A O 1
ATOM 2794 N N . LEU I 3 246 ? 58.297 85.275 141.505 1.00 17.50 246 LEU A N 1
ATOM 2795 C CA . LEU I 3 246 ? 58.545 84.488 142.692 1.00 18.15 246 LEU A CA 1
ATOM 2796 C C . LEU I 3 246 ? 58.653 85.260 144.003 1.00 20.68 246 LEU A C 1
ATOM 2797 O O . LEU I 3 246 ? 58.097 84.822 145.012 1.00 21.60 246 LEU A O 1
ATOM 2802 N N . TYR I 3 247 ? 59.379 86.376 143.978 1.00 20.35 247 TYR A N 1
ATOM 2803 C CA . TYR I 3 247 ? 59.583 87.190 145.176 1.00 22.72 247 TYR A CA 1
ATOM 2804 C C . TYR I 3 247 ? 58.254 87.697 145.718 1.00 24.37 247 TYR A C 1
ATOM 2805 O O . TYR I 3 247 ? 58.026 87.684 146.935 1.00 23.71 247 TYR A O 1
ATOM 2814 N N . GLU I 3 248 ? 57.390 88.137 144.814 1.00 23.47 248 GLU A N 1
ATOM 2815 C CA . GLU I 3 248 ? 56.083 88.658 145.190 1.00 24.06 248 GLU A CA 1
ATOM 2816 C C . GLU I 3 248 ? 55.183 87.544 145.723 1.00 23.80 248 GLU A C 1
ATOM 2817 O O . GLU I 3 248 ? 54.435 87.754 146.692 1.00 20.38 248 GLU A O 1
ATOM 2823 N N . LEU I 3 249 ? 55.251 86.358 145.106 1.00 20.60 249 LEU A N 1
ATOM 2824 C CA . LEU I 3 249 ? 54.483 85.213 145.575 1.00 19.00 249 LEU A CA 1
ATOM 2825 C C . LEU I 3 249 ? 54.916 84.886 147.007 1.00 23.60 249 LEU A C 1
ATOM 2826 O O . LEU I 3 249 ? 54.076 84.661 147.884 1.00 25.05 249 LEU A O 1
ATOM 2831 N N . GLU I 3 250 ? 56.227 84.856 147.236 1.00 21.46 250 GLU A N 1
ATOM 2832 C CA . GLU I 3 250 ? 56.753 84.546 148.567 1.00 22.38 250 GLU A CA 1
ATOM 2833 C C . GLU I 3 250 ? 56.288 85.584 149.587 1.00 24.33 250 GLU A C 1
ATOM 2834 O O . GLU I 3 250 ? 55.887 85.224 150.700 1.00 24.25 250 GLU A O 1
ATOM 2840 N N . GLN I 3 251 ? 56.332 86.855 149.202 1.00 23.82 251 GLN A N 1
ATOM 2841 C CA . GLN I 3 251 ? 55.919 87.935 150.118 1.00 24.63 251 GLN A CA 1
ATOM 2842 C C . GLN I 3 251 ? 54.436 87.829 150.479 1.00 24.82 251 GLN A C 1
ATOM 2843 O O . GLN I 3 251 ? 54.052 88.014 151.655 1.00 24.97 251 GLN A O 1
ATOM 2849 N N . ILE I 3 252 ? 53.592 87.537 149.488 1.00 20.83 252 ILE A N 1
ATOM 2850 C CA . ILE I 3 252 ? 52.161 87.444 149.782 1.00 23.58 252 ILE A CA 1
ATOM 2851 C C . ILE I 3 252 ? 51.849 86.251 150.663 1.00 24.68 252 ILE A C 1
ATOM 2852 O O . ILE I 3 252 ? 51.067 86.369 151.614 1.00 22.03 252 ILE A O 1
ATOM 2857 N N . LEU I 3 253 ? 52.462 85.101 150.374 1.00 22.61 253 LEU A N 1
ATOM 2858 C CA . LEU I 3 253 ? 52.231 83.928 151.206 1.00 20.74 253 LEU A CA 1
ATOM 2859 C C . LEU I 3 253 ? 52.640 84.237 152.649 1.00 20.31 253 LEU A C 1
ATOM 2860 O O . LEU I 3 253 ? 51.933 83.866 153.587 1.00 25.26 253 LEU A O 1
ATOM 2865 N N . GLN I 3 254 ? 53.775 84.903 152.826 1.00 21.48 254 GLN A N 1
ATOM 2866 C CA . GLN I 3 254 ? 54.240 85.239 154.174 1.00 22.68 254 GLN A CA 1
ATOM 2867 C C . GLN I 3 254 ? 53.293 86.213 154.849 1.00 23.10 254 GLN A C 1
ATOM 2868 O O . GLN I 3 254 ? 52.935 86.029 156.019 1.00 25.26 254 GLN A O 1
ATOM 2874 N N . SER I 3 255 ? 52.884 87.245 154.121 1.00 23.29 255 SER A N 1
ATOM 2875 C CA . SER I 3 255 ? 51.981 88.263 154.667 1.00 25.19 255 SER A CA 1
ATOM 2876 C C . SER I 3 255 ? 50.661 87.691 155.152 1.00 26.66 255 SER A C 1
ATOM 2877 O O . SER I 3 255 ? 50.211 88.025 156.257 1.00 30.70 255 SER A O 1
ATOM 2880 N N . LEU I 3 256 ? 50.029 86.860 154.325 1.00 24.04 256 LEU A N 1
ATOM 2881 C CA . LEU I 3 256 ? 48.738 86.241 154.663 1.00 23.78 256 LEU A CA 1
ATOM 2882 C C . LEU I 3 256 ? 48.828 85.016 155.573 1.00 26.25 256 LEU A C 1
ATOM 2883 O O . LEU I 3 256 ? 47.803 84.465 155.980 1.00 26.31 256 LEU A O 1
ATOM 2888 N N . ASN I 3 257 ? 50.043 84.588 155.896 1.00 25.57 257 ASN A N 1
ATOM 2889 C CA . ASN I 3 257 ? 50.242 83.419 156.743 1.00 27.74 257 ASN A CA 1
ATOM 2890 C C . ASN I 3 257 ? 49.494 82.180 156.232 1.00 29.85 257 ASN A C 1
ATOM 2891 O O . ASN I 3 257 ? 48.804 81.499 156.996 1.00 30.16 257 ASN A O 1
ATOM 2896 N N . TYR I 3 258 ? 49.621 81.889 154.933 1.00 28.10 258 TYR A N 1
ATOM 2897 C CA . TYR I 3 258 ? 49.000 80.695 154.351 1.00 26.96 258 TYR A CA 1
ATOM 2898 C C . TYR I 3 258 ? 50.077 79.633 154.567 1.00 31.97 258 TYR A C 1
ATOM 2899 O O . TYR I 3 258 ? 50.889 79.346 153.683 1.00 28.50 258 TYR A O 1
ATOM 2908 N N . GLU I 3 259 ? 50.084 79.067 155.767 1.00 29.16 259 GLU A N 1
ATOM 2909 C CA . GLU I 3 259 ? 51.078 78.091 156.173 1.00 30.89 259 GLU A CA 1
ATOM 2910 C C . GLU I 3 259 ? 51.296 76.864 155.290 1.00 28.25 259 GLU A C 1
ATOM 2911 O O . GLU I 3 259 ? 52.444 76.502 155.038 1.00 27.70 259 GLU A O 1
ATOM 2917 N N . ASP I 3 260 ? 50.226 76.207 154.851 1.00 25.77 260 ASP A N 1
ATOM 2918 C CA . ASP I 3 260 ? 50.405 75.024 154.013 1.00 28.20 260 ASP A CA 1
ATOM 2919 C C . ASP I 3 260 ? 51.022 75.427 152.665 1.00 28.61 260 ASP A C 1
ATOM 2920 O O . ASP I 3 260 ? 51.988 74.797 152.192 1.00 25.85 260 ASP A O 1
ATOM 2925 N N . ALA I 3 261 ? 50.477 76.474 152.050 1.00 23.81 261 ALA A N 1
ATOM 2926 C CA . ALA I 3 261 ? 51.011 76.927 150.763 1.00 23.32 261 ALA A 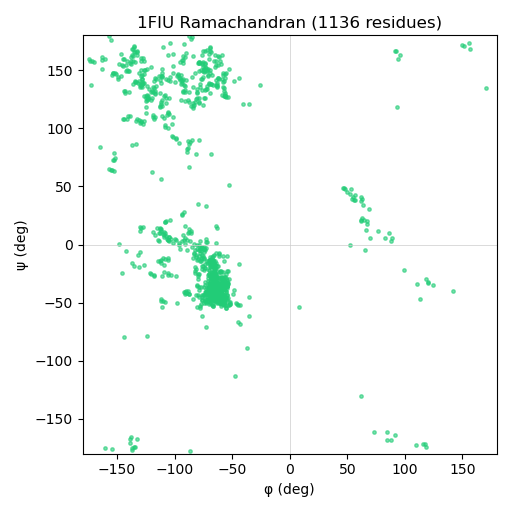CA 1
ATOM 2927 C C . ALA I 3 261 ? 52.473 77.341 150.937 1.00 26.84 261 ALA A C 1
ATOM 2928 O O . ALA I 3 261 ? 53.309 77.109 150.060 1.00 24.29 261 ALA A O 1
ATOM 2930 N N . LEU I 3 262 ? 52.790 77.951 152.076 1.00 24.23 262 LEU A N 1
ATOM 2931 C CA . LEU I 3 262 ? 54.155 78.360 152.362 1.00 26.33 262 LEU A CA 1
ATOM 2932 C C . LEU I 3 262 ? 55.063 77.134 152.437 1.00 24.84 262 LEU A C 1
ATOM 2933 O O . LEU I 3 262 ? 56.160 77.128 151.883 1.00 26.91 262 LEU A O 1
ATOM 2938 N N . ASP I 3 263 ? 54.607 76.117 153.163 1.00 24.11 263 ASP A N 1
ATOM 2939 C CA . ASP I 3 263 ? 55.356 74.879 153.307 1.00 23.94 263 ASP A CA 1
ATOM 2940 C C . ASP I 3 263 ? 55.641 74.270 151.932 1.00 26.19 263 ASP A C 1
ATOM 2941 O O . ASP I 3 263 ? 56.757 73.815 151.668 1.00 24.31 263 ASP A O 1
ATOM 2946 N N . LEU I 3 264 ? 54.632 74.272 151.068 1.00 24.16 264 LEU A N 1
ATOM 2947 C CA . LEU I 3 264 ? 54.778 73.679 149.740 1.00 22.85 264 LEU A CA 1
ATOM 2948 C C . LEU I 3 264 ? 55.718 74.524 148.888 1.00 23.92 264 LEU A C 1
ATOM 2949 O O . LEU I 3 264 ? 56.575 73.982 148.165 1.00 21.78 264 LEU A O 1
ATOM 2954 N N . PHE I 3 265 ? 55.575 75.843 148.987 1.00 20.96 265 PHE A N 1
ATOM 2955 C CA . PHE I 3 265 ? 56.441 76.774 148.273 1.00 23.40 265 PHE A CA 1
ATOM 2956 C C . PHE I 3 265 ? 57.904 76.486 148.636 1.00 24.38 265 PHE A C 1
ATOM 2957 O O . PHE I 3 265 ? 58.751 76.376 147.752 1.00 20.92 265 PHE A O 1
ATOM 2965 N N . TYR I 3 266 ? 58.223 76.384 149.932 1.00 20.85 266 TYR A N 1
ATOM 2966 C CA . TYR I 3 266 ? 59.615 76.111 150.297 1.00 22.37 266 TYR A CA 1
ATOM 2967 C C . TYR I 3 266 ? 60.087 74.713 149.946 1.00 21.16 266 TYR A C 1
ATOM 2968 O O . TYR I 3 266 ? 61.274 74.514 149.712 1.00 22.64 266 TYR A O 1
ATOM 2977 N N . ILE I 3 267 ? 59.183 73.742 149.893 1.00 21.04 267 ILE A N 1
ATOM 2978 C CA . ILE I 3 267 ? 59.590 72.393 149.494 1.00 21.28 267 ILE A CA 1
ATOM 2979 C C . ILE I 3 267 ? 60.096 72.493 148.057 1.00 23.29 267 ILE A C 1
ATOM 2980 O O . ILE I 3 267 ? 61.148 71.929 147.710 1.00 25.37 267 ILE A O 1
ATOM 2985 N N . MET I 3 268 ? 59.353 73.218 147.228 1.00 21.64 268 MET A N 1
ATOM 2986 C CA . MET I 3 268 ? 59.749 73.385 145.826 1.00 19.96 268 MET A CA 1
ATOM 2987 C C . MET I 3 268 ? 60.979 74.265 145.653 1.00 22.50 268 MET A C 1
ATOM 2988 O O . MET I 3 268 ? 61.870 73.930 144.868 1.00 22.98 268 MET A O 1
ATOM 2993 N N . VAL I 3 269 ? 61.068 75.376 146.378 1.00 21.96 269 VAL A N 1
ATOM 2994 C CA . VAL I 3 269 ? 62.225 76.251 146.226 1.00 21.54 269 VAL A CA 1
ATOM 2995 C C . VAL I 3 269 ? 63.486 75.656 146.856 1.00 25.63 269 VAL A C 1
ATOM 2996 O O . VAL I 3 269 ? 64.554 75.618 146.230 1.00 23.68 269 VAL A O 1
ATOM 3000 N N . ASN I 3 270 ? 63.381 75.176 148.089 1.00 23.56 270 ASN A N 1
ATOM 3001 C CA . ASN I 3 270 ? 64.553 74.594 148.715 1.00 24.24 270 ASN A CA 1
ATOM 3002 C C . ASN I 3 270 ? 64.944 73.290 148.022 1.00 24.66 270 ASN A C 1
ATOM 3003 O O . ASN I 3 270 ? 66.119 72.898 148.043 1.00 26.63 270 ASN A O 1
ATOM 3008 N N . GLY I 3 271 ? 63.950 72.639 147.420 1.00 21.92 271 GLY A N 1
ATOM 3009 C CA . GLY I 3 271 ? 64.125 71.383 146.718 1.00 21.17 271 GLY A CA 1
ATOM 3010 C C . GLY I 3 271 ? 64.566 71.551 145.269 1.00 18.71 271 GLY A C 1
ATOM 3011 O O . GLY I 3 271 ? 64.532 70.594 144.504 1.00 21.04 271 GLY A O 1
ATOM 3012 N N . LYS I 3 272 ? 64.956 72.764 144.914 1.00 19.82 272 LYS A N 1
ATOM 3013 C CA . LYS I 3 272 ? 65.460 73.049 143.567 1.00 21.92 272 LYS A CA 1
ATOM 3014 C C . LYS I 3 272 ? 64.504 72.673 142.447 1.00 20.07 272 LYS A C 1
ATOM 3015 O O . LYS I 3 272 ? 64.941 72.181 141.397 1.00 19.90 272 LYS A O 1
ATOM 3021 N N . ARG I 3 273 ? 63.203 72.887 142.659 1.00 19.28 273 ARG A N 1
ATOM 3022 C CA . ARG I 3 273 ? 62.213 72.582 141.614 1.00 18.61 273 ARG A CA 1
ATOM 3023 C C . ARG I 3 273 ? 61.542 73.847 141.122 1.00 16.92 273 ARG A C 1
ATOM 3024 O O . ARG I 3 273 ? 60.886 73.841 140.084 1.00 17.77 273 ARG A O 1
ATOM 3032 N N . LEU I 3 274 ? 61.708 74.930 141.875 1.00 16.42 274 LEU A N 1
ATOM 3033 C CA . LEU I 3 274 ? 61.089 76.211 141.540 1.00 16.33 274 LEU A CA 1
ATOM 3034 C C . LEU I 3 274 ? 62.019 77.401 141.797 1.00 16.64 274 LEU A C 1
ATOM 3035 O O . LEU I 3 274 ? 62.639 77.506 142.870 1.00 18.02 274 LEU A O 1
ATOM 3040 N N . LYS I 3 275 ? 62.132 78.293 140.808 1.00 15.30 275 LYS A N 1
ATOM 3041 C CA . LYS I 3 275 ? 62.967 79.480 140.909 1.00 17.82 275 LYS A CA 1
ATOM 3042 C C . LYS I 3 275 ? 62.211 80.683 140.342 1.00 14.84 275 LYS A C 1
ATOM 3043 O O . LYS I 3 275 ? 61.040 80.566 139.985 1.00 18.90 275 LYS A O 1
ATOM 3049 N N . ASP I 3 276 ? 62.882 81.830 140.262 1.00 14.27 276 ASP A N 1
ATOM 3050 C CA . ASP I 3 276 ? 62.258 83.040 139.738 1.00 17.42 276 ASP A CA 1
ATOM 3051 C C . ASP I 3 276 ? 62.589 83.176 138.247 1.00 17.82 276 ASP A C 1
ATOM 3052 O O . ASP I 3 276 ? 63.600 82.634 137.794 1.00 18.02 276 ASP A O 1
ATOM 3057 N N . ILE I 3 277 ? 61.763 83.916 137.509 1.00 17.70 277 ILE A N 1
ATOM 3058 C CA . ILE I 3 277 ? 62.015 84.139 136.071 1.00 18.00 277 ILE A CA 1
ATOM 3059 C C . ILE I 3 277 ? 63.452 84.698 135.873 1.00 20.94 277 ILE A C 1
ATOM 3060 O O . ILE I 3 277 ? 64.121 84.368 134.889 1.00 17.75 277 ILE A O 1
ATOM 3065 N N . SER I 3 278 ? 63.944 85.507 136.822 1.00 16.73 278 SER A N 1
ATOM 3066 C CA . SER I 3 278 ? 65.287 86.091 136.697 1.00 18.30 278 SER A CA 1
ATOM 3067 C C . SER I 3 278 ? 66.433 85.076 136.806 1.00 19.25 278 SER A C 1
ATOM 3068 O O . SER I 3 278 ? 67.576 85.378 136.463 1.00 20.54 278 SER A O 1
ATOM 3071 N N . ASP I 3 279 ? 66.138 83.883 137.294 1.00 16.99 279 ASP A N 1
ATOM 3072 C CA . ASP I 3 279 ? 67.157 82.837 137.413 1.00 18.09 279 ASP A CA 1
ATOM 3073 C C . ASP I 3 279 ? 67.335 82.114 136.076 1.00 17.93 279 ASP A C 1
ATOM 3074 O O . ASP I 3 279 ? 68.376 81.474 135.824 1.00 17.71 279 ASP A O 1
ATOM 3079 N N . LEU I 3 280 ? 66.337 82.234 135.211 1.00 16.57 280 LEU A N 1
ATOM 3080 C CA . LEU I 3 280 ? 66.377 81.490 133.953 1.00 17.55 280 LEU A CA 1
ATOM 3081 C C . LEU I 3 280 ? 67.529 81.800 133.000 1.00 17.56 280 LEU A C 1
ATOM 3082 O O . LEU I 3 280 ? 68.210 80.868 132.530 1.00 17.72 280 LEU A O 1
ATOM 3087 N N . PRO I 3 281 ? 67.783 83.085 132.692 1.00 18.43 281 PRO A N 1
ATOM 3088 C CA . PRO I 3 281 ? 68.897 83.378 131.769 1.00 18.83 281 PRO A CA 1
ATOM 3089 C C . PRO I 3 281 ? 70.222 82.785 132.238 1.00 19.00 281 PRO A C 1
ATOM 3090 O O . PRO I 3 281 ? 70.939 82.153 131.457 1.00 19.55 281 PRO A O 1
ATOM 3094 N N . LEU I 3 282 ? 70.545 82.943 133.522 1.00 18.52 282 LEU A N 1
ATOM 3095 C CA . LEU I 3 282 ? 71.788 82.374 134.047 1.00 19.42 282 LEU A CA 1
ATOM 3096 C C . LEU I 3 282 ? 71.760 80.839 134.053 1.00 19.52 282 LEU A C 1
ATOM 3097 O O . LEU I 3 282 ? 72.789 80.197 133.818 1.00 17.77 282 LEU A O 1
ATOM 3102 N N . ASP I 3 283 ? 70.599 80.232 134.324 1.00 17.24 283 ASP A N 1
ATOM 3103 C CA . ASP I 3 283 ? 70.533 78.772 134.307 1.00 13.52 283 ASP A CA 1
ATOM 3104 C C . ASP I 3 283 ? 70.729 78.243 132.868 1.00 16.68 283 ASP A C 1
ATOM 3105 O O . ASP I 3 283 ? 71.182 77.126 132.684 1.00 18.62 283 ASP A O 1
ATOM 3110 N N . LEU I 3 284 ? 70.394 79.049 131.863 1.00 17.45 284 LEU A N 1
ATOM 3111 C CA . LEU I 3 284 ? 70.615 78.643 130.474 1.00 14.89 284 LEU A CA 1
ATOM 3112 C C . LEU I 3 284 ? 72.105 78.782 130.096 1.00 18.35 284 LEU A C 1
ATOM 3113 O O . LEU I 3 284 ? 72.511 78.398 128.996 1.00 17.55 284 LEU A O 1
ATOM 3118 N N . ALA I 3 285 ? 72.923 79.326 130.989 1.00 17.90 285 ALA A N 1
ATOM 3119 C CA . ALA I 3 285 ? 74.349 79.493 130.694 1.00 17.62 285 ALA A CA 1
ATOM 3120 C C . ALA I 3 285 ? 75.249 78.403 131.300 1.00 16.33 285 ALA A C 1
ATOM 3121 O O . ALA I 3 285 ? 76.475 78.487 131.175 1.00 18.14 285 ALA A O 1
ATOM 3123 N N . VAL I 3 286 ? 74.679 77.378 131.939 1.00 17.97 286 VAL A N 1
ATOM 3124 C CA . VAL I 3 286 ? 75.529 76.356 132.569 1.00 21.83 286 VAL A CA 1
ATOM 3125 C C . VAL I 3 286 ? 76.384 75.562 131.561 1.00 22.76 286 VAL A C 1
ATOM 3126 O O . VAL I 3 286 ? 77.531 75.141 131.919 1.00 18.55 286 VAL A O 1
ATOM 3131 N N . MET J 3 1 ? 19.190 35.149 118.718 1.00 56.27 1 MET B N 1
ATOM 3132 C CA . MET J 3 1 ? 19.627 35.875 119.946 1.00 54.35 1 MET B CA 1
ATOM 3133 C C . MET J 3 1 ? 20.948 36.600 119.698 1.00 51.65 1 MET B C 1
ATOM 3134 O O . MET J 3 1 ? 21.872 36.052 119.092 1.00 52.67 1 MET B O 1
ATOM 3139 N N . GLN J 3 2 ? 21.033 37.845 120.147 1.00 48.84 2 GLN B N 1
ATOM 3140 C CA . GLN J 3 2 ? 22.269 38.591 119.991 1.00 44.86 2 GLN B CA 1
ATOM 3141 C C . GLN J 3 2 ? 23.161 38.211 121.169 1.00 38.13 2 GLN B C 1
ATOM 3142 O O . GLN J 3 2 ? 22.668 37.970 122.272 1.00 34.62 2 GLN B O 1
ATOM 3148 N N . PRO J 3 3 ? 24.481 38.125 120.937 1.00 34.42 3 PRO B N 1
ATOM 3149 C CA . PRO J 3 3 ? 25.459 37.771 121.974 1.00 33.44 3 PRO B CA 1
ATOM 3150 C C . PRO J 3 3 ? 25.295 38.672 123.198 1.00 34.11 3 PRO B C 1
ATOM 3151 O O . PRO J 3 3 ? 24.878 39.825 123.078 1.00 32.75 3 PRO B O 1
ATOM 3155 N N . LEU J 3 4 ? 25.634 38.160 124.376 1.00 32.34 4 LEU B N 1
ATOM 3156 C CA . LEU J 3 4 ? 25.495 38.961 125.586 1.00 31.37 4 LEU B CA 1
ATOM 3157 C C . LEU J 3 4 ? 26.396 40.203 125.618 1.00 29.61 4 LEU B C 1
ATOM 3158 O O . LEU J 3 4 ? 26.039 41.213 126.240 1.00 27.30 4 LEU B O 1
ATOM 3163 N N . PHE J 3 5 ? 27.544 40.136 124.957 1.00 27.52 5 PHE B N 1
ATOM 3164 C CA . PHE J 3 5 ? 28.432 41.295 124.944 1.00 28.80 5 PHE B CA 1
ATOM 3165 C C . PHE J 3 5 ? 27.855 42.360 124.032 1.00 30.65 5 PHE B C 1
ATOM 3166 O O . PHE J 3 5 ? 28.029 43.561 124.278 1.00 28.27 5 PHE B O 1
ATOM 3174 N N . THR J 3 6 ? 27.167 41.929 122.977 1.00 30.03 6 THR B N 1
ATOM 3175 C CA . THR J 3 6 ? 26.544 42.903 122.076 1.00 29.97 6 THR B CA 1
ATOM 3176 C C . THR J 3 6 ? 25.419 43.577 122.867 1.00 29.58 6 THR B C 1
ATOM 3177 O O . THR J 3 6 ? 25.188 44.780 122.739 1.00 27.62 6 THR B O 1
ATOM 3181 N N . GLN J 3 7 ? 24.735 42.797 123.703 1.00 28.51 7 GLN B N 1
ATOM 3182 C CA . GLN J 3 7 ? 23.671 43.330 124.538 1.00 30.27 7 GLN B CA 1
ATOM 3183 C C . GLN J 3 7 ? 24.236 44.279 125.595 1.00 33.19 7 GLN B C 1
ATOM 3184 O O . GLN J 3 7 ? 23.617 45.301 125.930 1.00 32.51 7 GLN B O 1
ATOM 3190 N N . GLU J 3 8 ? 25.405 43.939 126.136 1.00 29.76 8 GLU B N 1
ATOM 3191 C CA . GLU J 3 8 ? 26.039 44.796 127.135 1.00 31.04 8 GLU B CA 1
ATOM 3192 C C . GLU J 3 8 ? 26.440 46.136 126.516 1.00 24.59 8 GLU B C 1
ATOM 3193 O O . GLU J 3 8 ? 26.296 47.190 127.142 1.00 27.40 8 GLU B O 1
ATOM 3199 N N . ARG J 3 9 ? 26.949 46.082 125.294 1.00 25.37 9 ARG B N 1
ATOM 3200 C CA . ARG J 3 9 ? 27.371 47.279 124.577 1.00 25.97 9 ARG B CA 1
ATOM 3201 C C . ARG J 3 9 ? 26.170 48.194 124.371 1.00 29.21 9 ARG B C 1
ATOM 3202 O O . ARG J 3 9 ? 26.283 49.409 124.503 1.00 27.51 9 ARG B O 1
ATOM 3210 N N . ARG J 3 10 ? 25.015 47.606 124.059 1.00 28.88 10 ARG B N 1
ATOM 3211 C CA . ARG J 3 10 ? 23.801 48.409 123.863 1.00 29.27 10 ARG B CA 1
ATOM 3212 C C . ARG J 3 10 ? 23.309 49.068 125.160 1.00 28.32 10 ARG B C 1
ATOM 3213 O O . ARG J 3 10 ? 22.871 50.232 125.141 1.00 28.54 10 ARG B O 1
ATOM 3221 N N . ILE J 3 11 ? 23.375 48.341 126.278 1.00 26.12 11 ILE B N 1
ATOM 3222 C CA . ILE J 3 11 ? 22.987 48.874 127.578 1.00 27.08 11 ILE B CA 1
ATOM 3223 C C . ILE J 3 11 ? 23.908 50.064 127.912 1.00 27.09 11 ILE B C 1
ATOM 3224 O O . ILE J 3 11 ? 23.454 51.081 128.429 1.00 26.74 11 ILE B O 1
ATOM 3229 N N . PHE J 3 12 ? 25.199 49.908 127.613 1.00 27.54 12 PHE B N 1
ATOM 3230 C CA . PHE J 3 12 ? 26.220 50.949 127.846 1.00 26.41 12 PHE B CA 1
ATOM 3231 C C . PHE J 3 12 ? 25.774 52.234 127.133 1.00 25.58 12 PHE B C 1
ATOM 3232 O O . PHE J 3 12 ? 25.657 53.314 127.732 1.00 24.42 12 PHE B O 1
ATOM 3240 N N . HIS J 3 13 ? 25.521 52.100 125.848 1.00 24.08 13 HIS B N 1
ATOM 3241 C CA . HIS J 3 13 ? 25.054 53.222 125.035 1.00 28.57 13 HIS B CA 1
ATOM 3242 C C . HIS J 3 13 ? 23.725 53.795 125.559 1.00 27.96 13 HIS B C 1
ATOM 3243 O O . HIS J 3 13 ? 23.563 55.014 125.640 1.00 28.33 13 HIS B O 1
ATOM 3250 N N . LYS J 3 14 ? 22.775 52.929 125.920 1.00 28.36 14 LYS B N 1
ATOM 3251 C CA . LYS J 3 14 ? 21.492 53.407 126.451 1.00 28.39 14 LYS B CA 1
ATOM 3252 C C . LYS J 3 14 ? 21.642 54.240 127.712 1.00 29.62 14 LYS B C 1
ATOM 3253 O O . LYS J 3 14 ? 20.862 55.166 127.962 1.00 27.50 14 LYS B O 1
ATOM 3259 N N . LYS J 3 15 ? 22.620 53.912 128.543 1.00 24.62 15 LYS B N 1
ATOM 3260 C CA . LYS J 3 15 ? 22.792 54.690 129.755 1.00 25.51 15 LYS B CA 1
ATOM 3261 C C . LYS J 3 15 ? 23.281 56.087 129.403 1.00 25.09 15 LYS B C 1
ATOM 3262 O O . LYS J 3 15 ? 22.898 57.050 130.058 1.00 25.98 15 LYS B O 1
ATOM 3268 N N . LEU J 3 16 ? 24.136 56.187 128.384 1.00 24.14 16 LEU B N 1
ATOM 3269 C CA . LEU J 3 16 ? 24.669 57.482 127.957 1.00 25.95 16 LEU B CA 1
ATOM 3270 C C . LEU J 3 16 ? 23.541 58.356 127.406 1.00 30.67 16 LEU B C 1
ATOM 3271 O O . LEU J 3 16 ? 23.494 59.567 127.644 1.00 26.94 16 LEU B O 1
ATOM 3276 N N . LEU J 3 17 ? 22.632 57.727 126.672 1.00 27.57 17 LEU B N 1
ATOM 3277 C CA . LEU J 3 17 ? 21.482 58.445 126.105 1.00 31.29 17 LEU B CA 1
ATOM 3278 C C . LEU J 3 17 ? 20.422 58.817 127.150 1.00 32.23 17 LEU B C 1
ATOM 3279 O O . LEU J 3 17 ? 19.958 59.958 127.189 1.00 32.05 17 LEU B O 1
ATOM 3284 N N . ASP J 3 18 ? 20.043 57.873 128.005 1.00 31.79 18 ASP B N 1
ATOM 3285 C CA . ASP J 3 18 ? 19.025 58.156 129.013 1.00 31.79 18 ASP B CA 1
ATOM 3286 C C . ASP J 3 18 ? 19.430 59.253 129.982 1.00 31.93 18 ASP B C 1
ATOM 3287 O O . ASP J 3 18 ? 18.576 59.957 130.526 1.00 31.83 18 ASP B O 1
ATOM 3292 N N . GLY J 3 19 ? 20.730 59.401 130.213 1.00 27.66 19 GLY B N 1
ATOM 3293 C CA . GLY J 3 19 ? 21.179 60.428 131.129 1.00 28.07 19 GLY B CA 1
ATOM 3294 C C . GLY J 3 19 ? 21.473 61.737 130.428 1.00 26.38 19 GLY B C 1
ATOM 3295 O O . GLY J 3 19 ? 21.944 62.683 131.052 1.00 28.95 19 GLY B O 1
ATOM 3296 N N . ASN J 3 20 ? 21.176 61.787 129.136 1.00 26.49 20 ASN B N 1
ATOM 3297 C CA . ASN J 3 20 ? 21.437 62.958 128.315 1.00 28.02 20 ASN B CA 1
ATOM 3298 C C . ASN J 3 20 ? 22.942 63.280 128.257 1.00 29.93 20 ASN B C 1
ATOM 3299 O O . ASN J 3 20 ? 23.334 64.420 127.971 1.00 26.79 20 ASN B O 1
ATOM 3304 N N . ILE J 3 21 ? 23.780 62.278 128.541 1.00 27.92 21 ILE B N 1
ATOM 3305 C CA . ILE J 3 21 ? 25.238 62.465 128.484 1.00 25.03 21 ILE B CA 1
ATOM 3306 C C . ILE J 3 21 ? 25.558 62.642 127.009 1.00 25.62 21 ILE B C 1
ATOM 3307 O O . ILE J 3 21 ? 26.278 63.570 126.615 1.00 23.91 21 ILE B O 1
ATOM 3312 N N . LEU J 3 22 ? 25.036 61.727 126.193 1.00 23.31 22 LEU B N 1
ATOM 3313 C CA . LEU J 3 22 ? 25.178 61.823 124.749 1.00 19.39 22 LEU B CA 1
ATOM 3314 C C . LEU J 3 22 ? 23.800 62.292 124.238 1.00 25.33 22 LEU B C 1
ATOM 3315 O O . LEU J 3 22 ? 22.808 61.566 124.366 1.00 25.78 22 LEU B O 1
ATOM 3320 N N . ALA J 3 23 ? 23.743 63.515 123.709 1.00 23.75 23 ALA B N 1
ATOM 3321 C CA . ALA J 3 23 ? 22.493 64.078 123.168 1.00 24.70 23 ALA B CA 1
ATOM 3322 C C . ALA J 3 23 ? 22.863 65.131 122.114 1.00 25.78 23 ALA B C 1
ATOM 3323 O O . ALA J 3 23 ? 24.044 65.311 121.801 1.00 26.34 23 ALA B O 1
ATOM 3325 N N . THR J 3 24 ? 21.870 65.831 121.558 1.00 27.12 24 THR B N 1
ATOM 3326 C CA . THR J 3 24 ? 22.139 66.840 120.520 1.00 25.11 24 THR B CA 1
ATOM 3327 C C . THR J 3 24 ? 21.444 68.103 120.974 1.00 25.65 24 THR B C 1
ATOM 3328 O O . THR J 3 24 ? 20.305 68.027 121.440 1.00 24.72 24 THR B O 1
ATOM 3332 N N . ASN J 3 25 ? 22.098 69.258 120.874 1.00 24.57 25 ASN B N 1
ATOM 3333 C CA . ASN J 3 25 ? 21.410 70.476 121.315 1.00 26.92 25 ASN B CA 1
ATOM 3334 C C . ASN J 3 25 ? 20.550 71.046 120.184 1.00 29.47 25 ASN B C 1
ATOM 3335 O O . ASN J 3 25 ? 20.542 70.497 119.084 1.00 26.43 25 ASN B O 1
ATOM 3340 N N . ASN J 3 26 ? 19.812 72.121 120.453 1.00 32.63 26 ASN B N 1
ATOM 3341 C CA . ASN J 3 26 ? 18.939 72.667 119.413 1.00 33.82 26 ASN B CA 1
ATOM 3342 C C . ASN J 3 26 ? 19.647 73.370 118.263 1.00 34.30 26 ASN B C 1
ATOM 3343 O O . ASN J 3 26 ? 18.986 73.908 117.365 1.00 31.88 26 ASN B O 1
ATOM 3348 N N . ARG J 3 27 ? 20.984 73.378 118.284 1.00 32.98 27 ARG B N 1
ATOM 3349 C CA . ARG J 3 27 ? 21.757 73.947 117.184 1.00 31.56 27 ARG B CA 1
ATOM 3350 C C . ARG J 3 27 ? 22.351 72.799 116.371 1.00 30.73 27 ARG B C 1
ATOM 3351 O O . ARG J 3 27 ? 23.121 73.020 115.440 1.00 34.13 27 ARG B O 1
ATOM 3359 N N . GLY J 3 28 ? 22.022 71.564 116.751 1.00 30.19 28 GLY B N 1
ATOM 3360 C CA . GLY J 3 28 ? 22.516 70.423 116.005 1.00 26.26 28 GLY B CA 1
ATOM 3361 C C . GLY J 3 28 ? 23.864 69.869 116.438 1.00 27.54 28 GLY B C 1
ATOM 3362 O O . GLY J 3 28 ? 24.410 68.963 115.798 1.00 27.44 28 GLY B O 1
ATOM 3363 N N . VAL J 3 29 ? 24.408 70.408 117.519 1.00 25.57 29 VAL B N 1
ATOM 3364 C CA . VAL J 3 29 ? 25.707 69.936 118.002 1.00 23.96 29 VAL B CA 1
ATOM 3365 C C . VAL J 3 29 ? 25.546 68.741 118.946 1.00 21.62 29 VAL B C 1
ATOM 3366 O O . VAL J 3 29 ? 24.859 68.839 119.972 1.00 22.11 29 VAL B O 1
ATOM 3370 N N . VAL J 3 30 ? 26.179 67.614 118.610 1.00 21.83 30 VAL B N 1
ATOM 3371 C CA . VAL J 3 30 ? 26.121 66.432 119.483 1.00 24.00 30 VAL B CA 1
ATOM 3372 C C . VAL J 3 30 ? 27.069 66.705 120.674 1.00 22.94 30 VAL B C 1
ATOM 3373 O O . VAL J 3 30 ? 28.133 67.309 120.494 1.00 24.50 30 VAL B O 1
ATOM 3377 N N . SER J 3 31 ? 26.672 66.272 121.870 1.00 23.82 31 SER B N 1
ATOM 3378 C CA . SER J 3 31 ? 27.423 66.570 123.099 1.00 21.35 31 SER B CA 1
ATOM 3379 C C . SER J 3 31 ? 28.860 66.076 123.265 1.00 19.43 31 SER B C 1
ATOM 3380 O O . SER J 3 31 ? 29.490 66.426 124.257 1.00 23.82 31 SER B O 1
ATOM 3383 N N . ASN J 3 32 ? 29.361 65.245 122.362 1.00 19.16 32 ASN B N 1
ATOM 3384 C CA . ASN J 3 32 ? 30.770 64.852 122.465 1.00 21.81 32 ASN B CA 1
ATOM 3385 C C . ASN J 3 32 ? 31.555 65.523 121.326 1.00 23.43 32 ASN B C 1
ATOM 3386 O O . ASN J 3 32 ? 32.739 65.258 121.130 1.00 22.55 32 ASN B O 1
ATOM 3391 N N . ALA J 3 33 ? 30.893 66.408 120.579 1.00 21.15 33 ALA B N 1
ATOM 3392 C CA . ALA J 3 33 ? 31.551 67.109 119.480 1.00 22.87 33 ALA B CA 1
ATOM 3393 C C . ALA J 3 33 ? 32.189 68.421 119.928 1.00 22.71 33 ALA B C 1
ATOM 3394 O O . ALA J 3 33 ? 31.904 68.924 121.013 1.00 25.15 33 ALA B O 1
ATOM 3396 N N . ASP J 3 34 ? 33.052 68.950 119.072 1.00 22.43 34 ASP B N 1
ATOM 3397 C CA . ASP J 3 34 ? 33.696 70.256 119.237 1.00 22.78 34 ASP B CA 1
ATOM 3398 C C . ASP J 3 34 ? 32.887 71.031 118.189 1.00 24.31 34 ASP B C 1
ATOM 3399 O O . ASP J 3 34 ? 33.146 70.897 116.993 1.00 22.87 34 ASP B O 1
ATOM 3404 N N . GLY J 3 35 ? 31.897 71.789 118.651 1.00 25.31 35 GLY B N 1
ATOM 3405 C CA . GLY J 3 35 ? 31.012 72.518 117.747 1.00 28.35 35 GLY B CA 1
ATOM 3406 C C . GLY J 3 35 ? 31.646 73.425 116.714 1.00 32.17 35 GLY B C 1
ATOM 3407 O O . GLY J 3 35 ? 31.033 73.729 115.691 1.00 35.74 35 GLY B O 1
ATOM 3408 N N . SER J 3 36 ? 32.873 73.856 116.978 1.00 32.30 36 SER B N 1
ATOM 3409 C CA . SER J 3 36 ? 33.608 74.764 116.094 1.00 32.84 36 SER B CA 1
ATOM 3410 C C . SER J 3 36 ? 34.312 74.034 114.958 1.00 33.63 36 SER B C 1
ATOM 3411 O O . SER J 3 36 ? 34.869 74.656 114.054 1.00 36.80 36 SER B O 1
ATOM 3414 N N . ASN J 3 37 ? 34.299 72.711 115.023 1.00 30.73 37 ASN B N 1
ATOM 3415 C CA . ASN J 3 37 ? 35.001 71.870 114.073 1.00 29.16 37 ASN B CA 1
ATOM 3416 C C . ASN J 3 37 ? 34.005 71.108 113.197 1.00 30.85 37 ASN B C 1
ATOM 3417 O O . ASN J 3 37 ? 33.332 70.191 113.667 1.00 29.73 37 ASN B O 1
ATOM 3422 N N . THR J 3 38 ? 33.937 71.472 111.917 1.00 31.21 38 THR B N 1
ATOM 3423 C CA . THR J 3 38 ? 32.998 70.828 110.996 1.00 29.33 38 THR B CA 1
ATOM 3424 C C . THR J 3 38 ? 33.117 69.306 110.928 1.00 27.66 38 THR B C 1
ATOM 3425 O O . THR J 3 38 ? 32.108 68.584 110.931 1.00 26.48 38 THR B O 1
ATOM 3429 N N . ARG J 3 39 ? 34.346 68.806 110.883 1.00 28.24 39 ARG B N 1
ATOM 3430 C CA . ARG J 3 39 ? 34.546 67.368 110.831 1.00 30.66 39 ARG B CA 1
ATOM 3431 C C . ARG J 3 39 ? 34.094 66.723 112.136 1.00 28.18 39 ARG B C 1
ATOM 3432 O O . ARG J 3 39 ? 33.457 65.674 112.115 1.00 25.68 39 ARG B O 1
ATOM 3440 N N . SER J 3 40 ? 34.411 67.355 113.268 1.00 28.20 40 SER B N 1
ATOM 3441 C CA . SER J 3 40 ? 33.985 66.825 114.561 1.00 26.80 40 SER B CA 1
ATOM 3442 C C . SER J 3 40 ? 32.445 66.822 114.633 1.00 24.06 40 SER B C 1
ATOM 3443 O O . SER J 3 40 ? 31.824 65.823 114.979 1.00 24.41 40 SER B O 1
ATOM 3446 N N . PHE J 3 41 ? 31.839 67.955 114.294 1.00 23.28 41 PHE B N 1
ATOM 3447 C CA . PHE J 3 41 ? 30.380 68.092 114.294 1.00 24.04 41 PHE B CA 1
ATOM 3448 C C . PHE J 3 41 ? 29.718 66.962 113.468 1.00 23.34 41 PHE B C 1
ATOM 3449 O O . PHE J 3 41 ? 28.796 66.275 113.926 1.00 23.61 41 PHE B O 1
ATOM 3457 N N . ASN J 3 42 ? 30.211 66.752 112.262 1.00 25.76 42 ASN B N 1
ATOM 3458 C CA . ASN J 3 42 ? 29.626 65.744 111.388 1.00 26.90 42 ASN B CA 1
ATOM 3459 C C . ASN J 3 42 ? 29.846 64.319 111.854 1.00 27.86 42 ASN B C 1
ATOM 3460 O O . ASN J 3 42 ? 28.917 63.513 111.825 1.00 26.63 42 ASN B O 1
ATOM 3465 N N . ILE J 3 43 ? 31.062 64.003 112.300 1.00 29.04 43 ILE B N 1
ATOM 3466 C CA . ILE J 3 43 ? 31.334 62.652 112.774 1.00 27.14 43 ILE B CA 1
ATOM 3467 C C . ILE J 3 43 ? 30.468 62.350 113.983 1.00 23.29 43 ILE B C 1
ATOM 3468 O O . ILE J 3 43 ? 29.831 61.291 114.051 1.00 26.24 43 ILE B O 1
ATOM 3473 N N . ALA J 3 44 ? 30.420 63.282 114.938 1.00 23.14 44 ALA B N 1
ATOM 3474 C CA . ALA J 3 44 ? 29.607 63.066 116.126 1.00 21.18 44 ALA B CA 1
ATOM 3475 C C . ALA J 3 44 ? 28.127 62.877 115.774 1.00 23.95 44 ALA B C 1
ATOM 3476 O O . ALA J 3 44 ? 27.459 62.074 116.393 1.00 23.78 44 ALA B O 1
ATOM 3478 N N . LYS J 3 45 ? 27.617 63.642 114.807 1.00 26.21 45 LYS B N 1
ATOM 3479 C CA . LYS J 3 45 ? 26.217 63.490 114.404 1.00 27.70 45 LYS B CA 1
ATOM 3480 C C . LYS J 3 45 ? 26.005 62.124 113.767 1.00 26.93 45 LYS B C 1
ATOM 3481 O O . LYS J 3 45 ? 25.018 61.457 114.052 1.00 27.64 45 LYS B O 1
ATOM 3487 N N . GLY J 3 46 ? 26.929 61.725 112.902 1.00 25.78 46 GLY B N 1
ATOM 3488 C CA . GLY J 3 46 ? 26.821 60.424 112.252 1.00 29.01 46 GLY B CA 1
ATOM 3489 C C . GLY J 3 46 ? 26.752 59.306 113.284 1.00 31.67 46 GLY B C 1
ATOM 3490 O O . GLY J 3 46 ? 25.909 58.409 113.212 1.00 29.89 46 GLY B O 1
ATOM 3491 N N . ILE J 3 47 ? 27.637 59.356 114.273 1.00 29.76 47 ILE B N 1
ATOM 3492 C CA . ILE J 3 47 ? 27.623 58.344 115.320 1.00 25.84 47 ILE B CA 1
ATOM 3493 C C . ILE J 3 47 ? 26.321 58.372 116.137 1.00 26.29 47 ILE B C 1
ATOM 3494 O O . ILE J 3 47 ? 25.731 57.322 116.424 1.00 25.45 47 ILE B O 1
ATOM 3499 N N . ALA J 3 48 ? 25.865 59.568 116.514 1.00 25.05 48 ALA B N 1
ATOM 3500 C CA . ALA J 3 48 ? 24.642 59.687 117.310 1.00 26.99 48 ALA B CA 1
ATOM 3501 C C . ALA J 3 48 ? 23.445 59.048 116.588 1.00 26.31 48 ALA B C 1
ATOM 3502 O O . ALA J 3 48 ? 22.587 58.422 117.201 1.00 30.19 48 ALA B O 1
ATOM 3504 N N . ASP J 3 49 ? 23.394 59.224 115.282 1.00 29.53 49 ASP B N 1
ATOM 3505 C CA . ASP J 3 49 ? 22.296 58.648 114.527 1.00 32.31 49 ASP B CA 1
ATOM 3506 C C . ASP J 3 49 ? 22.350 57.123 114.592 1.00 31.65 49 ASP B C 1
ATOM 3507 O O . ASP J 3 49 ? 21.326 56.463 114.785 1.00 27.11 49 ASP B O 1
ATOM 3512 N N . LEU J 3 50 ? 23.550 56.570 114.461 1.00 31.87 50 LEU B N 1
ATOM 3513 C CA . LEU J 3 50 ? 23.716 55.120 114.500 1.00 33.44 50 LEU B CA 1
ATOM 3514 C C . LEU J 3 50 ? 23.386 54.507 115.841 1.00 32.29 50 LEU B C 1
ATOM 3515 O O . LEU J 3 50 ? 23.066 53.317 115.923 1.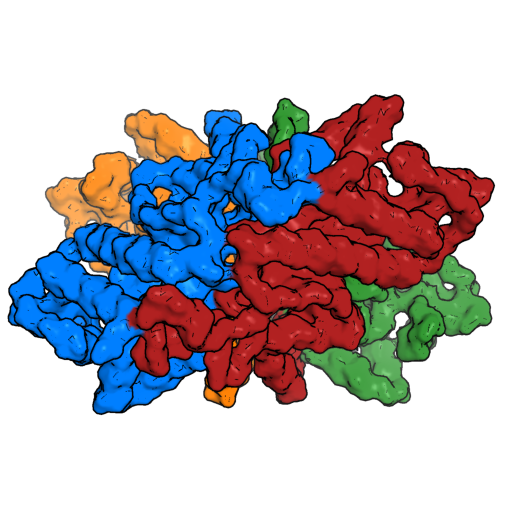00 36.24 50 LEU B O 1
ATOM 3520 N N . LEU J 3 51 ? 23.448 55.311 116.897 1.00 29.54 51 LEU B N 1
ATOM 3521 C CA . LEU J 3 51 ? 23.101 54.835 118.222 1.00 29.93 51 LEU B CA 1
ATOM 3522 C C . LEU J 3 51 ? 21.630 55.161 118.455 1.00 28.70 51 LEU B C 1
ATOM 3523 O O . LEU J 3 51 ? 21.092 54.910 119.528 1.00 33.13 51 LEU B O 1
ATOM 3528 N N . HIS J 3 52 ? 20.989 55.721 117.428 1.00 33.53 52 HIS B N 1
ATOM 3529 C CA . HIS J 3 52 ? 19.570 56.091 117.477 1.00 32.36 52 HIS B CA 1
ATOM 3530 C C . HIS J 3 52 ? 19.217 57.140 118.524 1.00 30.55 52 HIS B C 1
ATOM 3531 O O . HIS J 3 52 ? 18.159 57.077 119.157 1.00 32.03 52 HIS B O 1
ATOM 3538 N N . SER J 3 53 ? 20.111 58.110 118.705 1.00 28.36 53 SER B N 1
ATOM 3539 C CA . SER J 3 53 ? 19.897 59.191 119.668 1.00 26.86 53 SER B CA 1
ATOM 3540 C C . SER J 3 53 ? 18.830 60.119 119.087 1.00 24.73 53 SER B C 1
ATOM 3541 O O . SER J 3 53 ? 18.899 60.475 117.913 1.00 26.42 53 SER B O 1
ATOM 3544 N N . GLU J 3 54 ? 17.853 60.494 119.904 1.00 25.65 54 GLU B N 1
ATOM 3545 C CA . GLU J 3 54 ? 16.803 61.385 119.425 1.00 25.89 54 GLU B CA 1
ATOM 3546 C C . GLU J 3 54 ? 16.538 62.540 120.377 1.00 28.87 54 GLU B C 1
ATOM 3547 O O . GLU J 3 54 ? 15.797 63.461 120.041 1.00 32.05 54 GLU B O 1
ATOM 3553 N N . THR J 3 55 ? 17.133 62.505 121.563 1.00 25.98 55 THR B N 1
ATOM 3554 C CA . THR J 3 55 ? 16.912 63.557 122.544 1.00 26.98 55 THR B CA 1
ATOM 3555 C C . THR J 3 55 ? 17.609 64.872 122.215 1.00 28.36 55 THR B C 1
ATOM 3556 O O . THR J 3 55 ? 18.785 64.888 121.840 1.00 27.83 55 THR B O 1
ATOM 3560 N N . VAL J 3 56 ? 16.860 65.967 122.336 1.00 27.18 56 VAL B N 1
ATOM 3561 C CA . VAL J 3 56 ? 17.393 67.306 122.123 1.00 26.21 56 VAL B CA 1
ATOM 3562 C C . VAL J 3 56 ? 17.498 67.947 123.496 1.00 27.76 56 VAL B C 1
ATOM 3563 O O . VAL J 3 56 ? 16.507 68.048 124.213 1.00 28.17 56 VAL B O 1
ATOM 3567 N N . SER J 3 57 ? 18.705 68.366 123.872 1.00 24.64 57 SER B N 1
ATOM 3568 C CA . SER J 3 57 ? 18.917 68.998 125.165 1.00 26.12 57 SER B CA 1
ATOM 3569 C C . SER J 3 57 ? 20.255 69.722 125.116 1.00 26.03 57 SER B C 1
ATOM 3570 O O . SER J 3 57 ? 21.085 69.436 124.253 1.00 26.85 57 SER B O 1
ATOM 3573 N N . GLU J 3 58 ? 20.455 70.655 126.036 1.00 25.54 58 GLU B N 1
ATOM 3574 C CA . GLU J 3 58 ? 21.710 71.378 126.079 1.00 26.71 58 GLU B CA 1
ATOM 3575 C C . GLU J 3 58 ? 22.811 70.435 126.570 1.00 25.90 58 GLU B C 1
ATOM 3576 O O . GLU J 3 58 ? 22.558 69.495 127.331 1.00 26.75 58 GLU B O 1
ATOM 3582 N N . ARG J 3 59 ? 24.028 70.705 126.122 1.00 24.02 59 ARG B N 1
ATOM 3583 C CA . ARG J 3 59 ? 25.194 69.918 126.529 1.00 22.90 59 ARG B CA 1
ATOM 3584 C C . ARG J 3 59 ? 25.288 69.970 128.051 1.00 23.27 59 ARG B C 1
ATOM 3585 O O . ARG J 3 59 ? 25.028 71.010 128.662 1.00 24.30 59 ARG B O 1
ATOM 3593 N N . LEU J 3 60 ? 25.645 68.855 128.683 1.00 24.25 60 LEU B N 1
ATOM 3594 C CA . LEU J 3 60 ? 25.766 68.854 130.134 1.00 22.64 60 LEU B CA 1
ATOM 3595 C C . LEU J 3 60 ? 27.098 69.498 130.543 1.00 22.62 60 LEU B C 1
ATOM 3596 O O . LEU J 3 60 ? 28.017 69.555 129.737 1.00 21.06 60 LEU B O 1
ATOM 3601 N N . PRO J 3 61 ? 27.204 70.008 131.789 1.00 23.91 61 PRO B N 1
ATOM 3602 C CA . PRO J 3 61 ? 28.482 70.605 132.203 1.00 20.52 61 PRO B CA 1
ATOM 3603 C C . PRO J 3 61 ? 29.553 69.518 132.041 1.00 19.95 61 PRO B C 1
ATOM 3604 O O . PRO J 3 61 ? 29.279 68.342 132.232 1.00 22.11 61 PRO B O 1
ATOM 3608 N N . GLY J 3 62 ? 30.776 69.908 131.705 1.00 19.09 62 GLY B N 1
ATOM 3609 C CA . GLY J 3 62 ? 31.831 68.918 131.540 1.00 19.51 62 GLY B CA 1
ATOM 3610 C C . GLY J 3 62 ? 32.098 68.094 132.792 1.00 17.74 62 GLY B C 1
ATOM 3611 O O . GLY J 3 62 ? 32.513 66.952 132.700 1.00 19.13 62 GLY B O 1
ATOM 3612 N N . GLN J 3 63 ? 31.902 68.673 133.967 1.00 17.48 63 GLN B N 1
ATOM 3613 C CA . GLN J 3 63 ? 32.138 67.926 135.193 1.00 15.61 63 GLN B CA 1
ATOM 3614 C C . GLN J 3 63 ? 31.122 66.786 135.281 1.00 18.51 63 GLN B C 1
ATOM 3615 O O . GLN J 3 63 ? 31.429 65.693 135.760 1.00 17.78 63 GLN B O 1
ATOM 3621 N N . THR J 3 64 ? 29.903 67.064 134.832 1.00 19.99 64 THR B N 1
ATOM 3622 C CA . THR J 3 64 ? 28.831 66.080 134.858 1.00 18.54 64 THR B CA 1
ATOM 3623 C C . THR J 3 64 ? 29.043 64.947 133.877 1.00 19.77 64 THR B C 1
ATOM 3624 O O . THR J 3 64 ? 28.920 63.770 134.257 1.00 20.39 64 THR B O 1
ATOM 3628 N N . SER J 3 65 ? 29.332 65.275 132.620 1.00 17.40 65 SER B N 1
ATOM 3629 C CA . SER J 3 65 ? 29.565 64.244 131.614 1.00 19.84 65 SER B CA 1
ATOM 3630 C C . SER J 3 65 ? 30.824 63.427 131.973 1.00 23.18 65 SER B C 1
ATOM 3631 O O . SER J 3 65 ? 30.866 62.205 131.793 1.00 20.16 65 SER B O 1
ATOM 3634 N N . GLY J 3 66 ? 31.841 64.101 132.499 1.00 20.38 66 GLY B N 1
ATOM 3635 C CA . GLY J 3 66 ? 33.051 63.388 132.875 1.00 17.26 66 GLY B CA 1
ATOM 3636 C C . GLY J 3 66 ? 32.788 62.311 133.927 1.00 19.71 66 GLY B C 1
ATOM 3637 O O . GLY J 3 66 ? 33.201 61.162 133.774 1.00 18.81 66 GLY B O 1
ATOM 3638 N N . ASN J 3 67 ? 32.108 62.687 135.005 1.00 19.69 67 ASN B N 1
ATOM 3639 C CA . ASN J 3 67 ? 31.784 61.753 136.077 1.00 19.13 67 ASN B CA 1
ATOM 3640 C C . ASN J 3 67 ? 30.830 60.661 135.606 1.00 22.57 67 ASN B C 1
ATOM 3641 O O . ASN J 3 67 ? 31.009 59.470 135.912 1.00 20.64 67 ASN B O 1
ATOM 3646 N N . ALA J 3 68 ? 29.825 61.052 134.827 1.00 19.48 68 ALA B N 1
ATOM 3647 C CA . ALA J 3 68 ? 28.838 60.085 134.362 1.00 21.97 68 ALA B CA 1
ATOM 3648 C C . ALA J 3 68 ? 29.489 59.066 133.448 1.00 19.79 68 ALA B C 1
ATOM 3649 O O . ALA J 3 68 ? 29.209 57.878 133.551 1.00 20.74 68 ALA B O 1
ATOM 3651 N N . PHE J 3 69 ? 30.365 59.532 132.555 1.00 20.76 69 PHE B N 1
ATOM 3652 C CA . PHE J 3 69 ? 31.031 58.626 131.632 1.00 18.59 69 PHE B CA 1
ATOM 3653 C C . PHE J 3 69 ? 31.856 57.587 132.411 1.00 18.74 69 PHE B C 1
ATOM 3654 O O . PHE J 3 69 ? 31.863 56.400 132.058 1.00 19.21 69 PHE B O 1
ATOM 3662 N N . GLU J 3 70 ? 32.535 58.031 133.469 1.00 19.26 70 GLU B N 1
ATOM 3663 C CA . GLU J 3 70 ? 33.316 57.118 134.308 1.00 18.47 70 GLU B CA 1
ATOM 3664 C C . GLU J 3 70 ? 32.403 56.052 134.910 1.00 18.78 70 GLU B C 1
ATOM 3665 O O . GLU J 3 70 ? 32.693 54.853 134.850 1.00 19.25 70 GLU B O 1
ATOM 3671 N N . ALA J 3 71 ? 31.301 56.509 135.505 1.00 20.91 71 ALA B N 1
ATOM 3672 C CA . ALA J 3 71 ? 30.359 55.605 136.152 1.00 20.82 71 ALA B CA 1
ATOM 3673 C C . ALA J 3 71 ? 29.797 54.571 135.194 1.00 21.79 71 ALA B C 1
ATOM 3674 O O . ALA J 3 71 ? 29.732 53.374 135.509 1.00 20.09 71 ALA B O 1
ATOM 3676 N N . ILE J 3 72 ? 29.371 55.037 134.027 1.00 19.34 72 ILE B N 1
ATOM 3677 C CA . ILE J 3 72 ? 28.801 54.154 133.019 1.00 22.25 72 ILE B CA 1
ATOM 3678 C C . ILE J 3 72 ? 29.815 53.155 132.457 1.00 21.65 72 ILE B C 1
ATOM 3679 O O . ILE J 3 72 ? 29.480 51.990 132.201 1.00 22.14 72 ILE B O 1
ATOM 3684 N N . CYS J 3 73 ? 31.057 53.589 132.270 1.00 17.67 73 CYS B N 1
ATOM 3685 C CA . CYS J 3 73 ? 32.093 52.666 131.788 1.00 18.87 73 CYS B CA 1
ATOM 3686 C C . CYS J 3 73 ? 32.362 51.610 132.878 1.00 17.11 73 CYS B C 1
ATOM 3687 O O . CYS J 3 73 ? 32.570 50.444 132.578 1.00 19.21 73 CYS B O 1
ATOM 3690 N N . SER J 3 74 ? 32.368 52.032 134.138 1.00 18.28 74 SER B N 1
ATOM 3691 C CA . SER J 3 74 ? 32.620 51.121 135.231 1.00 20.74 74 SER B CA 1
ATOM 3692 C C . SER J 3 74 ? 31.547 50.036 135.271 1.00 22.30 74 SER B C 1
ATOM 3693 O O . SER J 3 74 ? 31.851 48.840 135.400 1.00 21.03 74 SER B O 1
ATOM 3696 N N . GLU J 3 75 ? 30.286 50.453 135.154 1.00 21.38 75 GLU B N 1
ATOM 3697 C CA . GLU J 3 75 ? 29.185 49.486 135.178 1.00 22.10 75 GLU B CA 1
ATOM 3698 C C . GLU J 3 75 ? 29.271 48.469 134.030 1.00 21.34 75 GLU B C 1
ATOM 3699 O O . GLU J 3 75 ? 28.995 47.279 134.220 1.00 22.73 75 GLU B O 1
ATOM 3705 N N . PHE J 3 76 ? 29.667 48.926 132.847 1.00 19.94 76 PHE B N 1
ATOM 3706 C CA . PHE J 3 76 ? 29.799 48.042 131.693 1.00 21.10 76 PHE B CA 1
ATOM 3707 C C . PHE J 3 76 ? 30.922 47.022 131.937 1.00 22.74 76 PHE B C 1
ATOM 3708 O O . PHE J 3 76 ? 30.751 45.828 131.717 1.00 22.20 76 PHE B O 1
ATOM 3716 N N . VAL J 3 77 ? 32.076 47.496 132.386 1.00 22.34 77 VAL B N 1
ATOM 3717 C CA . VAL J 3 77 ? 33.194 46.580 132.620 1.00 20.49 77 VAL B CA 1
ATOM 3718 C C . VAL J 3 77 ? 32.840 45.544 133.687 1.00 21.38 77 VAL B C 1
ATOM 3719 O O . VAL J 3 77 ? 33.112 44.357 133.528 1.00 23.16 77 VAL B O 1
ATOM 3723 N N . GLN J 3 78 ? 32.211 45.989 134.761 1.00 20.35 78 GLN B N 1
ATOM 3724 C CA . GLN J 3 78 ? 31.858 45.073 135.838 1.00 24.25 78 GLN B CA 1
ATOM 3725 C C . GLN J 3 78 ? 30.891 43.996 135.340 1.00 24.07 78 GLN B C 1
ATOM 3726 O O . GLN J 3 78 ? 31.100 42.803 135.562 1.00 25.04 78 GLN B O 1
ATOM 3732 N N . SER J 3 79 ? 29.850 44.411 134.628 1.00 23.07 79 SER B N 1
ATOM 3733 C CA . SER J 3 79 ? 28.855 43.456 134.138 1.00 26.44 79 SER B CA 1
ATOM 3734 C C . SER J 3 79 ? 29.407 42.456 133.128 1.00 24.84 79 SER B C 1
ATOM 3735 O O . SER J 3 79 ? 29.167 41.245 133.250 1.00 25.16 79 SER B O 1
ATOM 3738 N N . ALA J 3 80 ? 30.149 42.947 132.138 1.00 21.49 80 ALA B N 1
ATOM 3739 C CA . ALA J 3 80 ? 30.716 42.086 131.113 1.00 23.71 80 ALA B CA 1
ATOM 3740 C C . ALA J 3 80 ? 31.859 41.180 131.611 1.00 24.44 80 ALA B C 1
ATOM 3741 O O . ALA J 3 80 ? 31.924 40.005 131.258 1.00 25.47 80 ALA B O 1
ATOM 3743 N N . PHE J 3 81 ? 32.757 41.727 132.426 1.00 23.93 81 PHE B N 1
ATOM 3744 C CA . PHE J 3 81 ? 33.899 40.951 132.908 1.00 22.36 81 PHE B CA 1
ATOM 3745 C C . PHE J 3 81 ? 33.445 39.815 133.841 1.00 23.31 81 PHE B C 1
ATOM 3746 O O . PHE J 3 81 ? 34.065 38.759 133.877 1.00 23.18 81 PHE B O 1
ATOM 3754 N N . GLU J 3 82 ? 32.359 40.035 134.568 1.00 25.05 82 GLU B N 1
ATOM 3755 C CA . GLU J 3 82 ? 31.829 39.025 135.490 1.00 26.98 82 GLU B CA 1
ATOM 3756 C C . GLU J 3 82 ? 31.494 37.734 134.738 1.00 25.81 82 GLU B C 1
ATOM 3757 O O . GLU J 3 82 ? 31.573 36.643 135.284 1.00 27.21 82 GLU B O 1
ATOM 3763 N N . LYS J 3 83 ? 31.154 37.855 133.469 1.00 25.01 83 LYS B N 1
ATOM 3764 C CA . LYS J 3 83 ? 30.815 36.692 132.666 1.00 25.56 83 LYS B CA 1
ATOM 3765 C C . LYS J 3 83 ? 32.020 35.896 132.167 1.00 24.22 83 LYS B C 1
ATOM 3766 O O . LYS J 3 83 ? 31.858 34.875 131.487 1.00 25.41 83 LYS B O 1
ATOM 3772 N N . LEU J 3 84 ? 33.228 36.347 132.509 1.00 21.73 84 LEU B N 1
ATOM 3773 C CA . LEU J 3 84 ? 34.434 35.664 132.040 1.00 20.79 84 LEU B CA 1
ATOM 3774 C C . LEU J 3 84 ? 35.182 34.894 133.125 1.00 23.13 84 LEU B C 1
ATOM 3775 O O . LEU J 3 84 ? 36.360 34.564 132.961 1.00 21.80 84 LEU B O 1
ATOM 3780 N N . GLN J 3 85 ? 34.492 34.598 134.216 1.00 23.58 85 GLN B N 1
ATOM 3781 C CA . GLN J 3 85 ? 35.088 33.853 135.330 1.00 28.32 85 GLN B CA 1
ATOM 3782 C C . GLN J 3 85 ? 35.742 32.530 134.924 1.00 27.28 85 GLN B C 1
ATOM 3783 O O . GLN J 3 85 ? 36.689 32.094 135.577 1.00 27.39 85 GLN B O 1
ATOM 3789 N N . HIS J 3 86 ? 35.242 31.877 133.869 1.00 27.51 86 HIS B N 1
ATOM 3790 C CA . HIS J 3 86 ? 35.820 30.600 133.417 1.00 26.55 86 HIS B CA 1
ATOM 3791 C C . HIS J 3 86 ? 37.118 30.763 132.616 1.00 28.13 86 HIS B C 1
ATOM 3792 O O . HIS J 3 86 ? 37.838 29.799 132.374 1.00 28.55 86 HIS B O 1
ATOM 3799 N N . ILE J 3 87 ? 37.397 31.990 132.192 1.00 24.80 87 ILE B N 1
ATOM 3800 C CA . ILE J 3 87 ? 38.581 32.305 131.422 1.00 23.78 87 ILE B CA 1
ATOM 3801 C C . ILE J 3 87 ? 39.582 33.037 132.330 1.00 20.62 87 ILE B C 1
ATOM 3802 O O . ILE J 3 87 ? 40.786 33.015 132.072 1.00 22.10 87 ILE B O 1
ATOM 3807 N N . ARG J 3 88 ? 39.057 33.702 133.361 1.00 20.54 88 ARG B N 1
ATOM 3808 C CA . ARG J 3 88 ? 39.875 34.487 134.291 1.00 19.66 88 ARG B CA 1
ATOM 3809 C C . ARG J 3 88 ? 39.200 34.524 135.662 1.00 20.65 88 ARG B C 1
ATOM 3810 O O . ARG J 3 88 ? 38.642 35.527 136.089 1.00 20.95 88 ARG B O 1
ATOM 3818 N N . PRO J 3 89 ? 39.260 33.398 136.384 1.00 20.46 89 PRO B N 1
ATOM 3819 C CA . PRO J 3 89 ? 38.653 33.275 137.709 1.00 21.70 89 PRO B CA 1
ATOM 3820 C C . PRO J 3 89 ? 39.265 34.173 138.765 1.00 22.40 89 PRO B C 1
ATOM 3821 O O . PRO J 3 89 ? 40.437 34.548 138.683 1.00 23.48 89 PRO B O 1
ATOM 3825 N N . GLY J 3 90 ? 38.446 34.517 139.752 1.00 22.26 90 GLY B N 1
ATOM 3826 C CA . GLY J 3 90 ? 38.898 35.361 140.835 1.00 23.62 90 GLY B CA 1
ATOM 3827 C C . GLY J 3 90 ? 37.770 36.108 141.506 1.00 22.67 90 GLY B C 1
ATOM 3828 O O . GLY J 3 90 ? 36.619 36.058 141.068 1.00 24.34 90 GLY B O 1
ATOM 3829 N N . ASP J 3 91 ? 38.108 36.784 142.596 1.00 18.66 91 ASP B N 1
ATOM 3830 C CA . ASP J 3 91 ? 37.164 37.593 143.345 1.00 20.11 91 ASP B CA 1
ATOM 3831 C C . ASP J 3 91 ? 37.527 39.022 142.902 1.00 22.47 91 ASP B C 1
ATOM 3832 O O . ASP J 3 91 ? 38.406 39.666 143.466 1.00 20.69 91 ASP B O 1
ATOM 3837 N N . TRP J 3 92 ? 36.832 39.491 141.880 1.00 20.80 92 TRP B N 1
ATOM 3838 C CA . TRP J 3 92 ? 37.101 40.803 141.291 1.00 21.39 92 TRP B CA 1
ATOM 3839 C C . TRP J 3 92 ? 36.200 41.935 141.747 1.00 23.04 92 TRP B C 1
ATOM 3840 O O . TRP J 3 92 ? 35.007 41.736 142.000 1.00 21.31 92 TRP B O 1
ATOM 3851 N N . ASN J 3 93 ? 36.768 43.131 141.844 1.00 19.99 93 ASN B N 1
ATOM 3852 C CA . ASN J 3 93 ? 35.994 44.312 142.198 1.00 19.81 93 ASN B CA 1
ATOM 3853 C C . ASN J 3 93 ? 36.288 45.379 141.147 1.00 20.56 93 ASN B C 1
ATOM 3854 O O . ASN J 3 93 ? 37.431 45.547 140.736 1.00 19.06 93 ASN B O 1
ATOM 3859 N N . VAL J 3 94 ? 35.256 46.092 140.715 1.00 20.90 94 VAL B N 1
ATOM 3860 C CA . VAL J 3 94 ? 35.428 47.159 139.726 1.00 21.73 94 VAL B CA 1
ATOM 3861 C C . VAL J 3 94 ? 34.850 48.400 140.372 1.00 24.88 94 VAL B C 1
ATOM 3862 O O . VAL J 3 94 ? 33.699 48.381 140.815 1.00 25.07 94 VAL B O 1
ATOM 3866 N N . LYS J 3 95 ? 35.633 49.473 140.466 1.00 21.67 95 LYS B N 1
ATOM 3867 C CA . LYS J 3 95 ? 35.079 50.671 141.056 1.00 25.84 95 LYS B CA 1
ATOM 3868 C C . LYS J 3 95 ? 35.629 51.978 140.550 1.00 26.83 95 LYS B C 1
ATOM 3869 O O . LYS J 3 95 ? 36.814 52.109 140.225 1.00 22.39 95 LYS B O 1
ATOM 3875 N N . GLN J 3 96 ? 34.728 52.949 140.483 1.00 24.75 96 GLN B N 1
ATOM 3876 C CA . GLN J 3 96 ? 35.089 54.284 140.057 1.00 26.74 96 GLN B CA 1
ATOM 3877 C C . GLN J 3 96 ? 35.750 54.902 141.288 1.00 29.08 96 GLN B C 1
ATOM 3878 O O . GLN J 3 96 ? 35.147 54.958 142.352 1.00 32.51 96 GLN B O 1
ATOM 3884 N N . VAL J 3 97 ? 37.002 55.334 141.159 1.00 30.99 97 VAL B N 1
ATOM 3885 C CA . VAL J 3 97 ? 37.711 55.927 142.290 1.00 39.63 97 VAL B CA 1
ATOM 3886 C C . VAL J 3 97 ? 37.538 57.423 142.216 1.00 47.35 97 VAL B C 1
ATOM 3887 O O . VAL J 3 97 ? 37.889 58.037 141.216 1.00 50.32 97 VAL B O 1
ATOM 3891 N N . GLY J 3 98 ? 37.025 58.031 143.268 1.00 51.44 98 GLY B N 1
ATOM 3892 C CA . GLY J 3 98 ? 36.858 59.461 143.194 1.00 54.24 98 GLY B CA 1
ATOM 3893 C C . GLY J 3 98 ? 38.179 60.201 143.233 1.00 56.59 98 GLY B C 1
ATOM 3894 O O . GLY J 3 98 ? 39.130 59.764 143.894 1.00 58.44 98 GLY B O 1
ATOM 3895 N N . SER J 3 99 ? 38.258 61.318 142.513 1.00 57.24 99 SER B N 1
ATOM 3896 C CA . SER J 3 99 ? 39.466 62.132 142.551 1.00 59.34 99 SER B CA 1
ATOM 3897 C C . SER J 3 99 ? 39.539 62.432 144.051 1.00 60.04 99 SER B C 1
ATOM 3898 O O . SER J 3 99 ? 40.519 62.967 144.572 1.00 60.04 99 SER B O 1
ATOM 3901 N N . ARG J 3 100 ? 38.443 62.063 144.710 1.00 60.04 100 ARG B N 1
ATOM 3902 C CA . ARG J 3 100 ? 38.225 62.188 146.141 1.00 60.01 100 ARG B CA 1
ATOM 3903 C C . ARG J 3 100 ? 38.930 61.036 146.864 1.00 60.04 100 ARG B C 1
ATOM 3904 O O . ARG J 3 100 ? 38.429 60.528 147.876 1.00 60.04 100 ARG B O 1
ATOM 3912 N N . ASN J 3 101 ? 40.087 60.615 146.352 1.00 58.45 101 ASN B N 1
ATOM 3913 C CA . ASN J 3 101 ? 40.804 59.525 146.995 1.00 55.85 101 ASN B CA 1
ATOM 3914 C C . ASN J 3 101 ? 42.265 59.343 146.564 1.00 54.00 101 ASN B C 1
ATOM 3915 O O . ASN J 3 101 ? 42.577 58.522 145.697 1.00 53.11 101 ASN B O 1
ATOM 3920 N N . ARG J 3 102 ? 43.162 60.109 147.179 1.00 52.73 102 ARG B N 1
ATOM 3921 C CA . ARG J 3 102 ? 44.587 60.002 146.884 1.00 49.58 102 ARG B CA 1
ATOM 3922 C C . ARG J 3 102 ? 45.114 58.818 147.701 1.00 48.17 102 ARG B C 1
ATOM 3923 O O . ARG J 3 102 ? 44.628 58.542 148.804 1.00 46.74 102 ARG B O 1
ATOM 3931 N N . LEU J 3 103 ? 46.110 58.122 147.169 1.00 45.25 103 LEU B N 1
ATOM 3932 C CA . LEU J 3 103 ? 46.675 56.958 147.851 1.00 45.50 103 LEU B CA 1
ATOM 3933 C C . LEU J 3 103 ? 45.714 55.765 147.989 1.00 43.07 103 LEU B C 1
ATOM 3934 O O . LEU J 3 103 ? 45.979 54.838 148.761 1.00 42.03 103 LEU B O 1
ATOM 3939 N N . GLU J 3 104 ? 44.588 55.787 147.275 1.00 38.14 104 GLU B N 1
ATOM 3940 C CA . GLU J 3 104 ? 43.693 54.632 147.306 1.00 33.17 104 GLU B CA 1
ATOM 3941 C C . GLU J 3 104 ? 44.562 53.551 146.660 1.00 30.82 104 GLU B C 1
ATOM 3942 O O . GLU J 3 104 ? 44.509 52.376 147.014 1.00 30.55 104 GLU B O 1
ATOM 3948 N N . ILE J 3 105 ? 45.401 53.990 145.734 1.00 29.05 105 ILE B N 1
ATOM 3949 C CA . ILE J 3 105 ? 46.290 53.096 145.017 1.00 27.80 105 ILE B CA 1
ATOM 3950 C C . ILE J 3 105 ? 47.235 52.319 145.933 1.00 26.35 105 ILE B C 1
ATOM 3951 O O . ILE J 3 105 ? 47.605 51.176 145.631 1.00 24.30 105 ILE B O 1
ATOM 3956 N N . ALA J 3 106 ? 47.602 52.922 147.066 1.00 23.95 106 ALA B N 1
ATOM 3957 C CA . ALA J 3 106 ? 48.500 52.274 148.021 1.00 23.33 106 ALA B CA 1
ATOM 3958 C C . ALA J 3 106 ? 47.786 51.203 148.843 1.00 24.77 106 ALA B C 1
ATOM 3959 O O . ALA J 3 106 ? 48.402 50.521 149.670 1.00 24.03 106 ALA B O 1
ATOM 3961 N N . ARG J 3 107 ? 46.483 51.055 148.620 1.00 23.38 107 ARG B N 1
ATOM 3962 C CA . ARG J 3 107 ? 45.745 50.006 149.304 1.00 24.96 107 ARG B CA 1
ATOM 3963 C C . ARG J 3 107 ? 46.059 48.680 148.606 1.00 24.73 107 ARG B C 1
ATOM 3964 O O . ARG J 3 107 ? 45.777 47.610 149.146 1.00 26.58 107 ARG B O 1
ATOM 3972 N N . TYR J 3 108 ? 46.646 48.749 147.404 1.00 22.32 108 TYR B N 1
ATOM 3973 C CA . TYR J 3 108 ? 46.947 47.540 146.642 1.00 20.95 108 TYR B CA 1
ATOM 3974 C C . TYR J 3 108 ? 48.395 47.121 146.702 1.00 20.59 108 TYR B C 1
ATOM 3975 O O . TYR J 3 108 ? 49.291 47.950 146.803 1.00 19.03 108 TYR B O 1
ATOM 3984 N N . GLN J 3 109 ? 48.596 45.812 146.654 1.00 21.00 109 GLN B N 1
ATOM 3985 C CA . GLN J 3 109 ? 49.894 45.205 146.814 1.00 20.75 109 GLN B CA 1
ATOM 3986 C C . GLN J 3 109 ? 51.067 45.802 146.035 1.00 18.53 109 GLN B C 1
ATOM 3987 O O . GLN J 3 109 ? 52.118 46.119 146.618 1.00 21.14 109 GLN B O 1
ATOM 3993 N N . GLN J 3 110 ? 50.896 45.993 144.737 1.00 16.63 110 GLN B N 1
ATOM 3994 C CA . GLN J 3 110 ? 52.020 46.506 143.963 1.00 19.04 110 GLN B CA 1
ATOM 3995 C C . GLN J 3 110 ? 52.466 47.919 144.287 1.00 16.95 110 GLN B C 1
ATOM 3996 O O . GLN J 3 110 ? 53.560 48.313 143.896 1.00 16.93 110 GLN B O 1
ATOM 4002 N N . TYR J 3 111 ? 51.629 48.690 144.988 1.00 17.18 111 TYR B N 1
ATOM 4003 C CA . TYR J 3 111 ? 51.962 50.082 145.299 1.00 15.21 111 TYR B CA 1
ATOM 4004 C C . TYR J 3 111 ? 51.849 50.428 146.785 1.00 15.99 111 TYR B C 1
ATOM 4005 O O . TYR J 3 111 ? 51.887 51.605 147.150 1.00 18.55 111 TYR B O 1
ATOM 4014 N N . ALA J 3 112 ? 51.780 49.402 147.627 1.00 19.22 112 ALA B N 1
ATOM 4015 C CA . ALA J 3 112 ? 51.614 49.606 149.072 1.00 20.55 112 ALA B CA 1
ATOM 4016 C C . ALA J 3 112 ? 52.715 50.456 149.692 1.00 22.39 112 ALA B C 1
ATOM 4017 O O . ALA J 3 112 ? 52.475 51.225 150.649 1.00 21.30 112 ALA B O 1
ATOM 4019 N N . HIS J 3 113 ? 53.920 50.327 149.149 1.00 19.79 113 HIS B N 1
ATOM 4020 C CA . HIS J 3 113 ? 55.063 51.087 149.648 1.00 19.13 113 HIS B CA 1
ATOM 4021 C C . HIS J 3 113 ? 54.934 52.585 149.464 1.00 19.67 113 HIS B C 1
ATOM 4022 O O . HIS J 3 113 ? 55.697 53.346 150.066 1.00 24.07 113 HIS B O 1
ATOM 4029 N N . LEU J 3 114 ? 53.979 53.033 148.640 1.00 20.83 114 LEU B N 1
ATOM 4030 C CA . LEU J 3 114 ? 53.828 54.462 148.441 1.00 23.32 114 LEU B CA 1
ATOM 4031 C C . LEU J 3 114 ? 53.399 55.163 149.734 1.00 23.73 114 LEU B C 1
ATOM 4032 O O . LEU J 3 114 ? 53.655 56.350 149.913 1.00 27.14 114 LEU B O 1
ATOM 4037 N N . THR J 3 115 ? 52.766 54.423 150.644 1.00 25.28 115 THR B N 1
ATOM 4038 C CA . THR J 3 115 ? 52.345 55.014 151.920 1.00 28.08 115 THR B CA 1
ATOM 4039 C C . THR J 3 115 ? 53.587 55.349 152.736 1.00 28.44 115 THR B C 1
ATOM 4040 O O . THR J 3 115 ? 53.670 56.404 153.355 1.00 29.97 115 THR B O 1
ATOM 4044 N N . ALA J 3 116 ? 54.559 54.443 152.726 1.00 26.93 116 ALA B N 1
ATOM 4045 C CA . ALA J 3 116 ? 55.785 54.666 153.479 1.00 31.51 116 ALA B CA 1
ATOM 4046 C C . ALA J 3 116 ? 56.564 55.831 152.862 1.00 31.22 116 ALA B C 1
ATOM 4047 O O . ALA J 3 116 ? 57.230 56.585 153.569 1.00 31.80 116 ALA B O 1
ATOM 4049 N N . LEU J 3 117 ? 56.484 55.990 151.546 1.00 29.95 117 LEU B N 1
ATOM 4050 C CA . LEU J 3 117 ? 57.185 57.092 150.898 1.00 28.88 117 LEU B CA 1
ATOM 4051 C C . LEU J 3 117 ? 56.522 58.406 151.300 1.00 29.59 117 LEU B C 1
ATOM 4052 O O . LEU J 3 117 ? 57.197 59.404 151.563 1.00 29.62 117 LEU B O 1
ATOM 4057 N N . ALA J 3 118 ? 55.197 58.397 151.349 1.00 28.41 118 ALA B N 1
ATOM 4058 C CA . ALA J 3 118 ? 54.454 59.584 151.718 1.00 30.84 118 ALA B CA 1
ATOM 4059 C C . ALA J 3 118 ? 54.737 59.961 153.168 1.00 34.83 118 ALA B C 1
ATOM 4060 O O . ALA J 3 118 ? 54.912 61.135 153.475 1.00 35.04 118 ALA B O 1
ATOM 4062 N N . LYS J 3 119 ? 54.803 58.983 154.066 1.00 36.16 119 LYS B N 1
ATOM 4063 C CA . LYS J 3 119 ? 55.080 59.316 155.467 1.00 39.94 119 LYS B CA 1
ATOM 4064 C C . LYS J 3 119 ? 56.502 59.825 155.648 1.00 41.63 119 LYS B C 1
ATOM 4065 O O . LYS J 3 119 ? 56.757 60.730 156.442 1.00 43.17 119 LYS B O 1
ATOM 4071 N N . ALA J 3 120 ? 57.433 59.242 154.907 1.00 41.69 120 ALA B N 1
ATOM 4072 C CA . ALA J 3 120 ? 58.819 59.667 154.983 1.00 42.16 120 ALA B CA 1
ATOM 4073 C C . ALA J 3 120 ? 58.906 61.129 154.528 1.00 43.08 120 ALA B C 1
ATOM 4074 O O . ALA J 3 120 ? 59.651 61.928 155.096 1.00 42.21 120 ALA B O 1
ATOM 4076 N N . ALA J 3 121 ? 58.143 61.473 153.497 1.00 40.66 121 ALA B N 1
ATOM 4077 C CA . ALA J 3 121 ? 58.156 62.836 152.976 1.00 43.77 121 ALA B CA 1
ATOM 4078 C C . ALA J 3 121 ? 57.509 63.806 153.951 1.00 45.20 121 ALA B C 1
ATOM 4079 O O . ALA J 3 121 ? 57.914 64.964 154.047 1.00 42.25 121 ALA B O 1
ATOM 4081 N N . GLU J 3 122 ? 56.502 63.340 154.678 1.00 48.06 122 GLU B N 1
ATOM 4082 C CA . GLU J 3 122 ? 55.826 64.207 155.632 1.00 51.95 122 GLU B CA 1
ATOM 4083 C C . GLU J 3 122 ? 56.718 64.646 156.785 1.00 53.18 122 GLU B C 1
ATOM 4084 O O . GLU J 3 122 ? 56.453 65.662 157.429 1.00 55.62 122 GLU B O 1
ATOM 4090 N N . GLU J 3 123 ? 57.769 63.885 157.055 1.00 54.11 123 GLU B N 1
ATOM 4091 C CA . GLU J 3 123 ? 58.672 64.229 158.144 1.00 55.69 123 GLU B CA 1
ATOM 4092 C C . GLU J 3 123 ? 60.015 64.678 157.587 1.00 54.61 123 GLU B C 1
ATOM 4093 O O . GLU J 3 123 ? 60.857 65.222 158.296 1.00 54.50 123 GLU B O 1
ATOM 4099 N N . ASN J 3 124 ? 60.199 64.451 156.295 1.00 56.25 124 ASN B N 1
ATOM 4100 C CA . ASN J 3 124 ? 61.426 64.833 155.637 1.00 55.00 124 ASN B CA 1
ATOM 4101 C C . ASN J 3 124 ? 61.105 65.822 154.537 1.00 56.48 124 ASN B C 1
ATOM 4102 O O . ASN J 3 124 ? 61.309 65.542 153.340 1.00 53.32 124 ASN B O 1
ATOM 4107 N N . PRO J 3 125 ? 60.552 66.989 154.924 1.00 57.16 125 PRO B N 1
ATOM 4108 C CA . PRO J 3 125 ? 60.228 67.996 153.916 1.00 58.99 125 PRO B CA 1
ATOM 4109 C C . PRO J 3 125 ? 61.497 68.087 153.099 1.00 57.78 125 PRO B C 1
ATOM 4110 O O . PRO J 3 125 ? 62.590 68.001 153.667 1.00 59.37 125 PRO B O 1
ATOM 4114 N N . GLU J 3 126 ? 61.346 68.223 151.785 1.00 56.85 126 GLU B N 1
ATOM 4115 C CA . GLU J 3 126 ? 62.471 68.296 150.862 1.00 56.17 126 GLU B CA 1
ATOM 4116 C C . GLU J 3 126 ? 62.444 67.044 150.008 1.00 54.74 126 GLU B C 1
ATOM 4117 O O . GLU J 3 126 ? 62.578 67.120 148.783 1.00 54.56 126 GLU B O 1
ATOM 4123 N N . LEU J 3 127 ? 62.277 65.893 150.662 1.00 51.36 127 LEU B N 1
ATOM 4124 C CA . LEU J 3 127 ? 62.223 64.619 149.953 1.00 46.12 127 LEU B CA 1
ATOM 4125 C C . LEU J 3 127 ? 61.104 64.680 148.926 1.00 45.01 127 LEU B C 1
ATOM 4126 O O . LEU J 3 127 ? 61.190 64.058 147.867 1.00 42.69 127 LEU B O 1
ATOM 4131 N N . ALA J 3 128 ? 60.058 65.438 149.253 1.00 39.47 128 ALA B N 1
ATOM 4132 C CA . ALA J 3 128 ? 58.914 65.575 148.367 1.00 38.62 128 ALA B CA 1
ATOM 4133 C C . ALA J 3 128 ? 59.324 66.254 147.072 1.00 38.15 128 ALA B C 1
ATOM 4134 O O . ALA J 3 128 ? 58.707 66.057 146.021 1.00 38.89 128 ALA B O 1
ATOM 4136 N N . ALA J 3 129 ? 60.380 67.054 147.141 1.00 37.27 129 ALA B N 1
ATOM 4137 C CA . ALA J 3 129 ? 60.844 67.763 145.962 1.00 35.75 129 ALA B CA 1
ATOM 4138 C C . ALA J 3 129 ? 61.321 66.756 144.929 1.00 36.51 129 ALA B C 1
ATOM 4139 O O . ALA J 3 129 ? 61.059 66.901 143.726 1.00 33.66 129 ALA B O 1
ATOM 4141 N N . ALA J 3 130 ? 62.001 65.718 145.414 1.00 36.72 130 ALA B N 1
ATOM 4142 C CA . ALA J 3 130 ? 62.544 64.689 144.533 1.00 39.26 130 ALA B CA 1
ATOM 4143 C C . ALA J 3 130 ? 61.563 63.574 144.228 1.00 38.28 130 ALA B C 1
ATOM 4144 O O . ALA J 3 130 ? 61.456 63.120 143.081 1.00 40.22 130 ALA B O 1
ATOM 4146 N N . LEU J 3 131 ? 60.848 63.125 145.251 1.00 38.08 131 LEU B N 1
ATOM 4147 C CA . LEU J 3 131 ? 59.906 62.026 145.080 1.00 41.54 131 LEU B CA 1
ATOM 4148 C C . LEU J 3 131 ? 58.689 62.430 144.274 1.00 44.54 131 LEU B C 1
ATOM 4149 O O . LEU J 3 131 ? 58.115 61.610 143.554 1.00 45.51 131 LEU B O 1
ATOM 4154 N N . GLY J 3 132 ? 58.296 63.693 144.383 1.00 45.79 132 GLY B N 1
ATOM 4155 C CA . GLY J 3 132 ? 57.131 64.144 143.654 1.00 46.86 132 GLY B CA 1
ATOM 4156 C C . GLY J 3 132 ? 55.931 63.972 144.556 1.00 46.98 132 GLY B C 1
ATOM 4157 O O . GLY J 3 132 ? 56.093 63.780 145.760 1.00 45.11 132 GLY B O 1
ATOM 4158 N N . SER J 3 133 ? 54.734 64.017 143.978 1.00 48.04 133 SER B N 1
ATOM 4159 C CA . SER J 3 133 ? 53.499 63.888 144.746 1.00 50.24 133 SER B CA 1
ATOM 4160 C C . SER J 3 133 ? 52.408 63.168 143.963 1.00 51.42 133 SER B C 1
ATOM 4161 O O . SER J 3 133 ? 51.489 62.584 144.547 1.00 51.27 133 SER B O 1
ATOM 4164 N N . ASP J 3 134 ? 52.509 63.213 142.638 1.00 51.16 134 ASP B N 1
ATOM 4165 C CA . ASP J 3 134 ? 51.502 62.594 141.783 1.00 49.27 134 ASP B CA 1
ATOM 4166 C C . ASP J 3 134 ? 51.495 61.069 141.854 1.00 48.35 134 ASP B C 1
ATOM 4167 O O . ASP J 3 134 ? 50.538 60.427 141.414 1.00 44.70 134 ASP B O 1
ATOM 4172 N N . TYR J 3 135 ? 52.554 60.493 142.425 1.00 48.09 135 TYR B N 1
ATOM 4173 C CA . TYR J 3 135 ? 52.631 59.043 142.562 1.00 47.91 135 TYR B CA 1
ATOM 4174 C C . TYR J 3 135 ? 51.472 58.595 143.444 1.00 49.32 135 TYR B C 1
ATOM 4175 O O . TYR J 3 135 ? 51.228 57.400 143.613 1.00 50.31 135 TYR B O 1
ATOM 4184 N N . THR J 3 136 ? 50.757 59.568 144.003 1.00 49.11 136 THR B N 1
ATOM 4185 C CA . THR J 3 136 ? 49.601 59.270 144.837 1.00 50.62 136 THR B CA 1
ATOM 4186 C C . THR J 3 136 ? 48.320 59.351 144.001 1.00 49.29 136 THR B C 1
ATOM 4187 O O . THR J 3 136 ? 47.218 59.122 144.519 1.00 49.23 136 THR B O 1
ATOM 4191 N N . ILE J 3 137 ? 48.459 59.674 142.716 1.00 46.31 137 ILE B N 1
ATOM 4192 C CA . ILE J 3 137 ? 47.284 59.789 141.849 1.00 45.96 137 ILE B CA 1
ATOM 4193 C C . ILE J 3 137 ? 46.646 58.435 141.586 1.00 42.74 137 ILE B C 1
ATOM 4194 O O . ILE J 3 137 ? 47.320 57.475 141.217 1.00 46.88 137 ILE B O 1
ATOM 4199 N N . THR J 3 138 ? 45.334 58.377 141.787 1.00 39.86 138 THR B N 1
ATOM 4200 C CA . THR J 3 138 ? 44.583 57.157 141.592 1.00 36.63 138 THR B CA 1
ATOM 4201 C C . THR J 3 138 ? 43.805 57.272 140.273 1.00 31.18 138 THR B C 1
ATOM 4202 O O . THR J 3 138 ? 43.30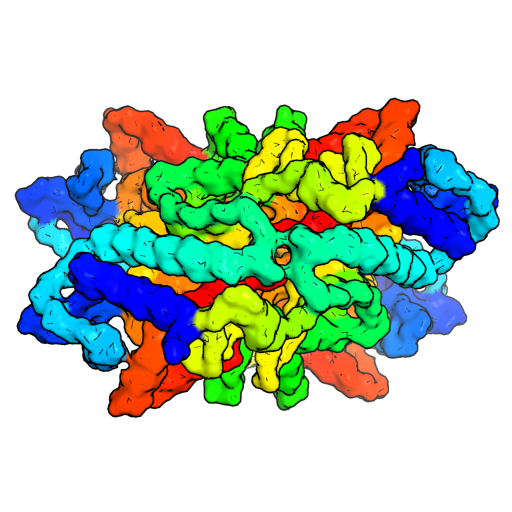4 58.338 139.913 1.00 28.54 138 THR B O 1
ATOM 4206 N N . PRO J 3 139 ? 43.746 56.170 139.522 1.00 28.27 139 PRO B N 1
ATOM 4207 C CA . PRO J 3 139 ? 43.070 56.043 138.225 1.00 24.24 139 PRO B CA 1
ATOM 4208 C C . PRO J 3 139 ? 41.589 56.377 138.334 1.00 24.46 139 PRO B C 1
ATOM 4209 O O . PRO J 3 139 ? 41.034 56.371 139.423 1.00 23.67 139 PRO B O 1
ATOM 4213 N N . ASP J 3 140 ? 40.948 56.645 137.203 1.00 16.09 140 ASP B N 1
ATOM 4214 C CA . ASP J 3 140 ? 39.518 56.959 137.201 1.00 17.09 140 ASP B CA 1
ATOM 4215 C C . ASP J 3 140 ? 38.704 55.753 137.640 1.00 18.10 140 ASP B C 1
ATOM 4216 O O . ASP J 3 140 ? 37.758 55.885 138.407 1.00 19.19 140 ASP B O 1
ATOM 4221 N N . ILE J 3 141 ? 39.046 54.587 137.103 1.00 17.02 141 ILE B N 1
ATOM 4222 C CA . ILE J 3 141 ? 38.354 53.350 137.471 1.00 17.02 141 ILE B CA 1
ATOM 4223 C C . ILE J 3 141 ? 39.434 52.300 137.705 1.00 19.27 141 ILE B C 1
ATOM 4224 O O . ILE J 3 141 ? 40.439 52.260 136.990 1.00 17.67 141 ILE B O 1
ATOM 4229 N N . ILE J 3 142 ? 39.253 51.468 138.721 1.00 16.52 142 ILE B N 1
ATOM 4230 C CA . ILE J 3 142 ? 40.222 50.394 138.955 1.00 16.79 142 ILE B CA 1
ATOM 4231 C C . ILE J 3 142 ? 39.506 49.056 139.022 1.00 16.77 142 ILE B C 1
ATOM 4232 O O . ILE J 3 142 ? 38.325 48.992 139.360 1.00 19.06 142 ILE B O 1
ATOM 4237 N N . VAL J 3 143 ? 40.205 48.005 138.615 1.00 14.89 143 VAL B N 1
ATOM 4238 C CA . VAL J 3 143 ? 39.706 46.642 138.745 1.00 15.06 143 VAL B CA 1
ATOM 4239 C C . VAL J 3 143 ? 40.734 46.022 139.689 1.00 17.25 143 VAL B C 1
ATOM 4240 O O . VAL J 3 143 ? 41.948 46.170 139.487 1.00 16.12 143 VAL B O 1
ATOM 4244 N N . THR J 3 144 ? 40.260 45.353 140.739 1.00 18.10 144 THR B N 1
ATOM 4245 C CA . THR J 3 144 ? 41.170 44.748 141.707 1.00 15.85 144 THR B CA 1
ATOM 4246 C C . THR J 3 144 ? 40.785 43.281 141.925 1.00 14.38 144 THR B C 1
ATOM 4247 O O . THR J 3 144 ? 39.657 42.880 141.607 1.00 16.86 144 THR B O 1
ATOM 4251 N N . ARG J 3 145 ? 41.732 42.503 142.457 1.00 17.14 145 ARG B N 1
ATOM 4252 C CA . ARG J 3 145 ? 41.531 41.076 142.742 1.00 18.92 145 ARG B CA 1
ATOM 4253 C C . ARG J 3 145 ? 41.798 40.810 144.212 1.00 19.63 145 ARG B C 1
ATOM 4254 O O . ARG J 3 145 ? 42.861 41.157 144.712 1.00 18.80 145 ARG B O 1
ATOM 4262 N N . ASN J 3 146 ? 40.845 40.198 144.909 1.00 19.42 146 ASN B N 1
ATOM 4263 C CA . ASN J 3 146 ? 41.085 39.866 146.313 1.00 20.90 146 ASN B CA 1
ATOM 4264 C C . ASN J 3 146 ? 42.026 38.665 146.333 1.00 20.38 146 ASN B C 1
ATOM 4265 O O . ASN J 3 146 ? 42.127 37.922 145.350 1.00 20.83 146 ASN B O 1
ATOM 4270 N N . LEU J 3 147 ? 42.733 38.487 147.440 1.00 20.28 147 LEU B N 1
ATOM 4271 C CA . LEU J 3 147 ? 43.651 37.372 147.551 1.00 21.23 147 LEU B CA 1
ATOM 4272 C C . LEU J 3 147 ? 42.893 36.043 147.647 1.00 24.36 147 LEU B C 1
ATOM 4273 O O . LEU J 3 147 ? 41.690 36.020 147.903 1.00 25.76 147 LEU B O 1
ATOM 4278 N N . ILE J 3 148 ? 43.600 34.936 147.430 1.00 24.99 148 ILE B N 1
ATOM 4279 C CA . ILE J 3 148 ? 42.988 33.610 147.437 1.00 25.07 148 ILE B CA 1
ATOM 4280 C C . ILE J 3 148 ? 43.326 32.792 148.692 1.00 24.29 148 ILE B C 1
ATOM 4281 O O . ILE J 3 148 ? 44.446 32.827 149.185 1.00 24.49 148 ILE B O 1
ATOM 4286 N N . ALA J 3 149 ? 42.354 32.043 149.200 1.00 23.47 149 ALA B N 1
ATOM 4287 C CA . ALA J 3 149 ? 42.626 31.216 150.378 1.00 22.37 149 ALA B CA 1
ATOM 4288 C C . ALA J 3 149 ? 43.442 29.994 149.976 1.00 20.63 149 ALA B C 1
ATOM 4289 O O . ALA J 3 149 ? 43.357 29.529 148.843 1.00 19.71 149 ALA B O 1
ATOM 4291 N N . ASP J 3 150 ? 44.224 29.453 150.907 1.00 20.94 150 ASP B N 1
ATOM 4292 C CA . ASP J 3 150 ? 44.987 28.250 150.602 1.00 21.01 150 ASP B CA 1
ATOM 4293 C C . ASP J 3 150 ? 44.036 27.120 150.199 1.00 17.16 150 ASP B C 1
ATOM 4294 O O . ASP J 3 150 ? 44.390 26.246 149.410 1.00 19.68 150 ASP B O 1
ATOM 4299 N N . ALA J 3 151 ? 42.818 27.153 150.735 1.00 18.46 151 ALA B N 1
ATOM 4300 C CA . ALA J 3 151 ? 41.806 26.155 150.417 1.00 19.88 151 ALA B CA 1
ATOM 4301 C C . ALA J 3 151 ? 41.564 26.081 148.912 1.00 20.11 151 ALA B C 1
ATOM 4302 O O . ALA J 3 151 ? 41.368 24.996 148.368 1.00 22.82 151 ALA B O 1
ATOM 4304 N N . GLU J 3 152 ? 41.572 27.240 148.242 1.00 19.91 152 GLU B N 1
ATOM 4305 C CA . GLU J 3 152 ? 41.337 27.274 146.791 1.00 21.80 152 GLU B CA 1
ATOM 4306 C C . GLU J 3 152 ? 42.607 26.875 146.028 1.00 19.74 152 GLU B C 1
ATOM 4307 O O . GLU J 3 152 ? 42.538 26.163 145.021 1.00 20.64 152 GLU B O 1
ATOM 4313 N N . ILE J 3 153 ? 43.766 27.323 146.509 1.00 19.57 153 ILE B N 1
ATOM 4314 C CA . ILE J 3 153 ? 45.009 26.932 145.854 1.00 19.35 153 ILE B CA 1
ATOM 4315 C C . ILE J 3 153 ? 45.105 25.407 145.903 1.00 20.26 153 ILE B C 1
ATOM 4316 O O . ILE J 3 153 ? 45.443 24.752 144.915 1.00 19.18 153 ILE B O 1
ATOM 4321 N N . ASN J 3 154 ? 44.728 24.837 147.051 1.00 20.51 154 ASN B N 1
ATOM 4322 C CA . ASN J 3 154 ? 44.781 23.378 147.239 1.00 18.71 154 ASN B CA 1
ATOM 4323 C C . ASN J 3 154 ? 43.449 22.676 146.920 1.00 22.03 154 ASN B C 1
ATOM 4324 O O . ASN J 3 154 ? 43.172 21.590 147.441 1.00 19.92 154 ASN B O 1
ATOM 4329 N N . ARG J 3 155 ? 42.635 23.266 146.049 1.00 19.45 155 ARG B N 1
ATOM 4330 C CA . ARG J 3 155 ? 41.333 22.672 145.735 1.00 22.20 155 ARG B CA 1
ATOM 4331 C C . ARG J 3 155 ? 41.351 21.233 145.241 1.00 22.89 155 ARG B C 1
ATOM 4332 O O . ARG J 3 155 ? 40.496 20.424 145.625 1.00 22.92 155 ARG B O 1
ATOM 4340 N N . ASN J 3 156 ? 42.319 20.892 144.401 1.00 23.00 156 ASN B N 1
ATOM 4341 C CA . ASN J 3 156 ? 42.384 19.559 143.839 1.00 24.97 156 ASN B CA 1
ATOM 4342 C C . ASN J 3 156 ? 43.544 18.718 144.337 1.00 27.16 156 ASN B C 1
ATOM 4343 O O . ASN J 3 156 ? 43.468 17.486 144.338 1.00 27.48 156 ASN B O 1
ATOM 4348 N N . GLU J 3 157 ? 44.622 19.378 144.740 1.00 25.91 157 GLU B N 1
ATOM 4349 C CA . GLU J 3 157 ? 45.817 18.687 145.217 1.00 24.46 157 GLU B CA 1
ATOM 4350 C C . GLU J 3 157 ? 46.421 19.511 146.344 1.00 19.77 157 GLU B C 1
ATOM 4351 O O . GLU J 3 157 ? 46.177 20.705 146.447 1.00 19.46 157 GLU B O 1
ATOM 4357 N N . PHE J 3 158 ? 47.240 18.864 147.170 1.00 20.29 158 PHE B N 1
ATOM 4358 C CA . PHE J 3 158 ? 47.896 19.536 148.281 1.00 19.16 158 PHE B CA 1
ATOM 4359 C C . PHE J 3 158 ? 49.170 20.178 147.719 1.00 20.24 158 PHE B C 1
ATOM 4360 O O . PHE J 3 158 ? 50.254 19.568 147.698 1.00 20.88 158 PHE B O 1
ATOM 4368 N N . LEU J 3 159 ? 49.026 21.421 147.271 1.00 20.16 159 LEU B N 1
ATOM 4369 C CA . LEU J 3 159 ? 50.137 22.159 146.660 1.00 18.97 159 LEU B CA 1
ATOM 4370 C C . LEU J 3 159 ? 51.026 22.945 147.598 1.00 19.07 159 LEU B C 1
ATOM 4371 O O . LEU J 3 159 ? 52.243 22.968 147.421 1.00 19.05 159 LEU B O 1
ATOM 4376 N N . VAL J 3 160 ? 50.420 23.597 148.591 1.00 18.44 160 VAL B N 1
ATOM 4377 C CA . VAL J 3 160 ? 51.165 24.427 149.509 1.00 19.89 160 VAL B CA 1
ATOM 4378 C C . VAL J 3 160 ? 50.734 24.304 150.954 1.00 22.43 160 VAL B C 1
ATOM 4379 O O . VAL J 3 160 ? 49.599 23.921 151.248 1.00 22.59 160 VAL B O 1
ATOM 4383 N N . ASP J 3 161 ? 51.666 24.631 151.846 1.00 21.89 161 ASP B N 1
ATOM 4384 C CA . ASP J 3 161 ? 51.392 24.692 153.279 1.00 26.05 161 ASP B CA 1
ATOM 4385 C C . ASP J 3 161 ? 52.121 25.939 153.754 1.00 26.44 161 ASP B C 1
ATOM 4386 O O . ASP J 3 161 ? 52.543 26.753 152.923 1.00 23.14 161 ASP B O 1
ATOM 4391 N N . GLU J 3 162 ? 52.277 26.122 155.058 1.00 23.27 162 GLU B N 1
ATOM 4392 C CA . GLU J 3 162 ? 52.881 27.348 155.562 1.00 23.81 162 GLU B CA 1
ATOM 4393 C C . GLU J 3 162 ? 54.405 27.482 155.426 1.00 21.44 162 GLU B C 1
ATOM 4394 O O . GLU J 3 162 ? 54.965 28.518 155.789 1.00 23.49 162 GLU B O 1
ATOM 4400 N N . ASN J 3 163 ? 55.058 26.453 154.894 1.00 19.48 163 ASN B N 1
ATOM 4401 C CA . ASN J 3 163 ? 56.509 26.486 154.779 1.00 21.13 163 ASN B CA 1
ATOM 4402 C C . ASN J 3 163 ? 57.038 26.483 153.362 1.00 21.75 163 ASN B C 1
ATOM 4403 O O . ASN J 3 163 ? 58.225 26.235 153.138 1.00 22.45 163 ASN B O 1
ATOM 4408 N N . ILE J 3 164 ? 56.161 26.735 152.406 1.00 19.14 164 ILE B N 1
ATOM 4409 C CA . ILE J 3 164 ? 56.581 26.762 150.993 1.00 18.34 164 ILE B CA 1
ATOM 4410 C C . ILE J 3 164 ? 55.808 27.895 150.315 1.00 17.11 164 ILE B C 1
ATOM 4411 O O . ILE J 3 164 ? 54.694 28.208 150.720 1.00 19.44 164 ILE B O 1
ATOM 4416 N N . ALA J 3 165 ? 56.406 28.532 149.299 1.00 17.33 165 ALA B N 1
ATOM 4417 C CA . ALA J 3 165 ? 55.747 29.643 148.573 1.00 17.00 165 ALA B CA 1
ATOM 4418 C C . ALA J 3 165 ? 55.142 30.637 149.561 1.00 16.70 165 ALA B C 1
ATOM 4419 O O . ALA J 3 165 ? 53.989 31.085 149.414 1.00 19.01 165 ALA B O 1
ATOM 4421 N N . THR J 3 166 ? 55.951 31.028 150.542 1.00 15.31 166 THR B N 1
ATOM 4422 C CA . THR J 3 166 ? 55.491 31.892 151.611 1.00 18.17 166 THR B CA 1
ATOM 4423 C C . THR J 3 166 ? 55.351 33.369 151.321 1.00 17.79 166 THR B C 1
ATOM 4424 O O . THR J 3 166 ? 54.826 34.126 152.147 1.00 22.57 166 THR B O 1
ATOM 4428 N N . TYR J 3 167 ? 55.805 33.800 150.149 1.00 14.90 167 TYR B N 1
ATOM 4429 C CA . TYR J 3 167 ? 55.706 35.200 149.801 1.00 16.31 167 TYR B CA 1
ATOM 4430 C C . TYR J 3 167 ? 54.858 35.393 148.558 1.00 14.76 167 TYR B C 1
ATOM 4431 O O . TYR J 3 167 ? 54.812 36.512 148.021 1.00 18.28 167 TYR B O 1
ATOM 4440 N N . ALA J 3 168 ? 54.177 34.333 148.128 1.00 15.74 168 ALA B N 1
ATOM 4441 C CA . ALA J 3 168 ? 53.350 34.404 146.918 1.00 15.33 168 ALA B CA 1
ATOM 4442 C C . ALA J 3 168 ? 52.329 35.532 147.079 1.00 19.78 168 ALA B C 1
ATOM 4443 O O . ALA J 3 168 ? 51.629 35.625 148.082 1.00 18.00 168 ALA B O 1
ATOM 4445 N N . SER J 3 169 ? 52.241 36.395 146.074 1.00 16.15 169 SER B N 1
ATOM 4446 C CA . SER J 3 169 ? 51.340 37.536 146.126 1.00 16.69 169 SER B CA 1
ATOM 4447 C C . SER J 3 169 ? 49.869 37.182 146.320 1.00 16.25 169 SER B C 1
ATOM 4448 O O . SER J 3 169 ? 49.137 37.928 146.955 1.00 20.29 169 SER B O 1
ATOM 4451 N N . LEU J 3 170 ? 49.432 36.073 145.751 1.00 15.77 170 LEU B N 1
ATOM 4452 C CA . LEU J 3 170 ? 48.021 35.707 145.838 1.00 15.24 170 LEU B CA 1
ATOM 4453 C C . LEU J 3 170 ? 47.603 35.133 147.162 1.00 19.53 170 LEU B C 1
ATOM 4454 O O . LEU J 3 170 ? 46.409 35.007 147.396 1.00 22.62 170 LEU B O 1
ATOM 4459 N N . ARG J 3 171 ? 48.559 34.783 148.020 1.00 22.22 171 ARG B N 1
ATOM 4460 C CA . ARG J 3 171 ? 48.200 34.182 149.296 1.00 24.02 171 ARG B CA 1
ATOM 4461 C C . ARG J 3 171 ? 47.815 35.195 150.340 1.00 28.67 171 ARG B C 1
ATOM 4462 O O . ARG J 3 171 ? 48.555 36.130 150.647 1.00 24.71 171 ARG B O 1
ATOM 4470 N N . ALA J 3 172 ? 46.594 35.007 150.825 1.00 37.03 172 ALA B N 1
ATOM 4471 C CA . ALA J 3 172 ? 46.003 35.851 151.842 1.00 43.97 172 ALA B CA 1
ATOM 4472 C C . ALA J 3 172 ? 46.800 35.553 153.099 1.00 48.54 172 ALA B C 1
ATOM 4473 O O . ALA J 3 172 ? 46.355 34.799 153.958 1.00 51.48 172 ALA B O 1
ATOM 4475 N N . GLY J 3 173 ? 47.995 36.133 153.177 1.00 52.60 173 GLY B N 1
ATOM 4476 C CA . GLY J 3 173 ? 48.858 35.904 154.314 1.00 56.37 173 GLY B CA 1
ATOM 4477 C C . GLY J 3 173 ? 49.686 37.097 154.762 1.00 58.90 173 GLY B C 1
ATOM 4478 O O . GLY J 3 173 ? 49.326 37.759 155.733 1.00 60.04 173 GLY B O 1
ATOM 4479 N N . ASN J 3 174 ? 50.788 37.372 154.061 1.00 60.04 174 ASN B N 1
ATOM 4480 C CA . ASN J 3 174 ? 51.703 38.473 154.411 1.00 60.04 174 ASN B CA 1
ATOM 4481 C C . ASN J 3 174 ? 51.082 39.860 154.584 1.00 60.04 174 ASN B C 1
ATOM 4482 O O . ASN J 3 174 ? 51.579 40.839 154.001 1.00 60.04 174 ASN B O 1
ATOM 4487 N N . GLY J 3 175 ? 50.027 39.951 155.399 1.00 60.04 175 GLY B N 1
ATOM 4488 C CA . GLY J 3 175 ? 49.350 41.221 155.607 1.00 60.04 175 GLY B CA 1
ATOM 4489 C C . GLY J 3 175 ? 49.015 41.783 154.238 1.00 58.15 175 GLY B C 1
ATOM 4490 O O . GLY J 3 175 ? 48.421 42.853 154.098 1.00 59.89 175 GLY B O 1
ATOM 4491 N N . ASN J 3 176 ? 49.411 41.015 153.229 1.00 55.95 176 ASN B N 1
ATOM 4492 C CA . ASN J 3 176 ? 49.225 41.356 151.837 1.00 51.94 176 ASN B CA 1
ATOM 4493 C C . ASN J 3 176 ? 47.830 41.900 151.570 1.00 46.11 176 ASN B C 1
ATOM 4494 O O . ASN J 3 176 ? 46.841 41.463 152.166 1.00 44.89 176 ASN B O 1
ATOM 4499 N N . MET J 3 177 ? 47.772 42.864 150.670 1.00 41.01 177 MET B N 1
ATOM 4500 C CA . MET J 3 177 ? 46.532 43.508 150.305 1.00 34.61 177 MET B CA 1
ATOM 4501 C C . MET J 3 177 ? 46.100 42.984 148.951 1.00 31.17 177 MET B C 1
ATOM 4502 O O . MET J 3 177 ? 46.836 42.224 148.305 1.00 28.52 177 MET B O 1
ATOM 4507 N N . PRO J 3 178 ? 44.890 43.366 148.507 1.00 26.44 178 PRO B N 1
ATOM 4508 C CA . PRO J 3 178 ? 44.411 42.905 147.199 1.00 21.23 178 PRO B CA 1
ATOM 4509 C C . PRO J 3 178 ? 45.347 43.436 146.107 1.00 19.61 178 PRO B C 1
ATOM 4510 O O . PRO J 3 178 ? 46.101 44.384 146.326 1.00 19.88 178 PRO B O 1
ATOM 4514 N N . LEU J 3 179 ? 45.262 42.824 144.934 1.00 17.97 179 LEU B N 1
ATOM 4515 C CA . LEU J 3 179 ? 46.080 43.221 143.806 1.00 16.72 179 LEU B CA 1
ATOM 4516 C C . LEU J 3 179 ? 45.365 44.181 142.864 1.00 16.72 179 LEU B C 1
ATOM 4517 O O . LEU J 3 179 ? 44.158 44.044 142.634 1.00 18.96 179 LEU B O 1
ATOM 4522 N N . LEU J 3 180 ? 46.109 45.144 142.318 1.00 15.68 180 LEU B N 1
ATOM 4523 C CA . LEU J 3 180 ? 45.527 46.052 141.331 1.00 14.27 180 LEU B CA 1
ATOM 4524 C C . LEU J 3 180 ? 45.618 45.324 139.978 1.00 14.70 180 LEU B C 1
ATOM 4525 O O . LEU J 3 180 ? 46.710 44.969 139.508 1.00 17.96 180 LEU B O 1
ATOM 4530 N N . HIS J 3 181 ? 44.465 45.086 139.368 1.00 14.32 181 HIS B N 1
ATOM 4531 C CA . HIS J 3 181 ? 44.403 44.394 138.074 1.00 14.66 181 HIS B CA 1
ATOM 4532 C C . HIS J 3 181 ? 44.441 45.364 136.889 1.00 13.86 181 HIS B C 1
ATOM 4533 O O . HIS J 3 181 ? 45.116 45.105 135.884 1.00 15.37 181 HIS B O 1
ATOM 4540 N N . ALA J 3 182 ? 43.703 46.459 136.992 1.00 14.45 182 ALA B N 1
ATOM 4541 C CA . ALA J 3 182 ? 43.665 47.412 135.886 1.00 16.28 182 ALA B CA 1
ATOM 4542 C C . ALA J 3 182 ? 43.423 48.835 136.299 1.00 17.13 182 ALA B C 1
ATOM 4543 O O . ALA J 3 182 ? 42.739 49.123 137.296 1.00 15.02 182 ALA B O 1
ATOM 4545 N N . SER J 3 183 ? 44.036 49.738 135.538 1.00 14.79 183 SER B N 1
ATOM 4546 C CA . SER J 3 183 ? 43.872 51.166 135.672 1.00 16.38 183 SER B CA 1
ATOM 4547 C C . SER J 3 183 ? 43.118 51.527 134.391 1.00 15.63 183 SER B C 1
ATOM 4548 O O . SER J 3 183 ? 43.618 51.295 133.274 1.00 16.56 183 SER B O 1
ATOM 4551 N N . ILE J 3 184 ? 41.915 52.077 134.551 1.00 14.61 184 ILE B N 1
ATOM 4552 C CA . ILE J 3 184 ? 41.115 52.453 133.392 1.00 14.97 184 ILE B CA 1
ATOM 4553 C C . ILE J 3 184 ? 40.869 53.946 133.436 1.00 16.01 184 ILE B C 1
ATOM 4554 O O . ILE J 3 184 ? 40.132 54.443 134.282 1.00 17.97 184 ILE B O 1
ATOM 4559 N N . SER J 3 185 ? 41.504 54.674 132.522 1.00 15.30 185 SER B N 1
ATOM 4560 C CA . SER J 3 185 ? 41.354 56.121 132.432 1.00 17.15 185 SER B CA 1
ATOM 4561 C C . SER J 3 185 ? 40.203 56.427 131.457 1.00 17.87 185 SER B C 1
ATOM 4562 O O . SER J 3 185 ? 40.102 55.787 130.414 1.00 18.26 185 SER B O 1
ATOM 4565 N N . CYS J 3 186 ? 39.338 57.376 131.817 1.00 14.37 186 CYS B N 1
ATOM 4566 C CA . CYS J 3 186 ? 38.221 57.753 130.954 1.00 15.65 186 CYS B CA 1
ATOM 4567 C C . CYS J 3 186 ? 38.363 59.206 130.512 1.00 16.18 186 CYS B C 1
ATOM 4568 O O . CYS J 3 186 ? 38.809 60.069 131.278 1.00 15.86 186 CYS B O 1
ATOM 4571 N N . LYS J 3 187 ? 37.970 59.466 129.265 1.00 15.22 187 LYS B N 1
ATOM 4572 C CA . LYS J 3 187 ? 37.970 60.817 128.705 1.00 17.14 187 LYS B CA 1
ATOM 4573 C C . LYS J 3 187 ? 36.747 60.935 127.793 1.00 16.52 187 LYS B C 1
ATOM 4574 O O . LYS J 3 187 ? 36.703 60.344 126.721 1.00 15.87 187 LYS B O 1
ATOM 4580 N N . TRP J 3 188 ? 35.749 61.693 128.238 1.00 17.60 188 TRP B N 1
ATOM 4581 C CA . TRP J 3 188 ? 34.535 61.870 127.459 1.00 17.11 188 TRP B CA 1
ATOM 4582 C C . TRP J 3 188 ? 34.898 62.482 126.104 1.00 18.72 188 TRP B C 1
ATOM 4583 O O . TRP J 3 188 ? 34.470 61.979 125.067 1.00 18.11 188 TRP B O 1
ATOM 4594 N N . THR J 3 189 ? 35.693 63.551 126.113 1.00 16.08 189 THR B N 1
ATOM 4595 C CA . THR J 3 189 ? 36.185 64.142 124.861 1.00 19.56 189 THR B CA 1
ATOM 4596 C C . THR J 3 189 ? 37.665 64.389 125.129 1.00 18.23 189 THR B C 1
ATOM 4597 O O . THR J 3 189 ? 38.114 64.275 126.275 1.00 17.30 189 THR B O 1
ATOM 4601 N N . ILE J 3 190 ? 38.397 64.758 124.087 1.00 19.33 190 ILE B N 1
ATOM 4602 C CA . ILE J 3 190 ? 39.831 65.000 124.199 1.00 16.29 190 ILE B CA 1
ATOM 4603 C C . ILE J 3 190 ? 40.301 66.325 123.573 1.00 21.77 190 ILE B C 1
ATOM 4604 O O . ILE J 3 190 ? 39.702 66.817 122.610 1.00 19.59 190 ILE B O 1
ATOM 4609 N N . ARG J 3 191 ? 41.340 66.910 124.168 1.00 18.94 191 ARG B N 1
ATOM 4610 C CA . ARG J 3 191 ? 42.063 68.031 123.569 1.00 16.00 191 ARG B CA 1
ATOM 4611 C C . ARG J 3 191 ? 43.475 67.469 123.751 1.00 18.05 191 ARG B C 1
ATOM 4612 O O . ARG J 3 191 ? 43.766 66.834 124.790 1.00 17.67 191 ARG B O 1
ATOM 4620 N N . SER J 3 192 ? 44.338 67.675 122.764 1.00 18.58 192 SER B N 1
ATOM 4621 C CA . SER J 3 192 ? 45.682 67.096 122.815 1.00 19.97 192 SER B CA 1
ATOM 4622 C C . SER J 3 192 ? 46.548 67.474 124.009 1.00 18.32 192 SER B C 1
ATOM 4623 O O . SER J 3 192 ? 47.463 66.713 124.365 1.00 18.23 192 SER B O 1
ATOM 4626 N N . ASP J 3 193 ? 46.277 68.613 124.649 1.00 16.40 193 ASP B N 1
ATOM 4627 C CA . ASP J 3 193 ? 47.045 68.970 125.826 1.00 16.84 193 ASP B CA 1
ATOM 4628 C C . ASP J 3 193 ? 46.602 68.188 127.063 1.00 19.99 193 ASP B C 1
ATOM 4629 O O . ASP J 3 193 ? 47.440 67.554 127.758 1.00 20.37 193 ASP B O 1
ATOM 4634 N N . ARG J 3 194 ? 45.296 68.186 127.338 1.00 18.92 194 ARG B N 1
ATOM 4635 C CA . ARG J 3 194 ? 44.810 67.482 128.521 1.00 19.35 194 ARG B CA 1
ATOM 4636 C C . ARG J 3 194 ? 44.749 65.960 128.391 1.00 20.34 194 ARG B C 1
ATOM 4637 O O . ARG J 3 194 ? 44.517 65.254 129.368 1.00 24.42 194 ARG B O 1
ATOM 4645 N N . ALA J 3 195 ? 44.965 65.435 127.192 1.00 16.31 195 ALA B N 1
ATOM 4646 C CA . ALA J 3 195 ? 44.964 63.995 127.024 1.00 19.01 195 ALA B CA 1
ATOM 4647 C C . ALA J 3 195 ? 46.235 63.386 127.620 1.00 16.67 195 ALA B C 1
ATOM 4648 O O . ALA J 3 195 ? 46.265 62.187 127.948 1.00 16.39 195 ALA B O 1
ATOM 4650 N N . GLN J 3 196 ? 47.268 64.214 127.790 1.00 16.47 196 GLN B N 1
ATOM 4651 C CA . GLN J 3 196 ? 48.560 63.687 128.249 1.00 14.34 196 GLN B CA 1
ATOM 4652 C C . GLN J 3 196 ? 48.671 63.229 129.703 1.00 15.93 196 GLN B C 1
ATOM 4653 O O . GLN J 3 196 ? 49.641 62.557 130.061 1.00 14.83 196 GLN B O 1
ATOM 4659 N N . ASN J 3 197 ? 47.711 63.592 130.543 1.00 16.62 197 ASN B N 1
ATOM 4660 C CA . ASN J 3 197 ? 47.798 63.123 131.928 1.00 15.97 197 ASN B CA 1
ATOM 4661 C C . ASN J 3 197 ? 47.634 61.599 132.001 1.00 17.66 197 ASN B C 1
ATOM 4662 O O . ASN J 3 197 ? 48.035 60.982 132.991 1.00 16.48 197 ASN B O 1
ATOM 4667 N N . ALA J 3 198 ? 47.056 60.992 130.955 1.00 14.36 198 ALA B N 1
ATOM 4668 C CA . ALA J 3 198 ? 46.931 59.537 130.898 1.00 14.90 198 ALA B CA 1
ATOM 4669 C C . ALA J 3 198 ? 48.348 58.933 130.784 1.00 14.86 198 ALA B C 1
ATOM 4670 O O . ALA J 3 198 ? 48.623 57.861 131.345 1.00 15.30 198 ALA B O 1
ATOM 4672 N N . ARG J 3 199 ? 49.254 59.613 130.077 1.00 14.19 199 ARG B N 1
ATOM 4673 C CA . ARG J 3 199 ? 50.615 59.104 129.936 1.00 15.36 199 ARG B CA 1
ATOM 4674 C C . ARG J 3 199 ? 51.417 59.260 131.225 1.00 15.29 199 ARG B C 1
ATOM 4675 O O . ARG J 3 199 ? 52.140 58.336 131.616 1.00 16.71 199 ARG B O 1
ATOM 4683 N N . SER J 3 200 ? 51.293 60.408 131.891 1.00 14.12 200 SER B N 1
ATOM 4684 C CA . SER J 3 200 ? 52.048 60.613 133.123 1.00 17.13 200 SER B CA 1
ATOM 4685 C C . SER J 3 200 ? 51.541 59.647 134.201 1.00 16.04 200 SER B C 1
ATOM 4686 O O . SER J 3 200 ? 52.341 59.122 134.999 1.00 17.54 200 SER B O 1
ATOM 4689 N N . GLU J 3 201 ? 50.239 59.401 134.239 1.00 15.43 201 GLU B N 1
ATOM 4690 C CA . GLU J 3 201 ? 49.712 58.480 135.253 1.00 15.36 201 GLU B CA 1
ATOM 4691 C C . GLU J 3 201 ? 50.179 57.063 134.934 1.00 16.89 201 GLU B C 1
ATOM 4692 O O . GLU J 3 201 ? 50.559 56.306 135.839 1.00 16.98 201 GLU B O 1
ATOM 4698 N N . GLY J 3 202 ? 50.173 56.702 133.651 1.00 16.06 202 GLY B N 1
ATOM 4699 C CA . GLY J 3 202 ? 50.643 55.388 133.253 1.00 17.86 202 GLY B CA 1
ATOM 4700 C C . GLY J 3 202 ? 52.108 55.182 133.615 1.00 17.69 202 GLY B C 1
ATOM 4701 O O . GLY J 3 202 ? 52.488 54.101 134.085 1.00 18.10 202 GLY B O 1
ATOM 4702 N N . LEU J 3 203 ? 52.933 56.201 133.394 1.00 15.91 203 LEU B N 1
ATOM 4703 C CA . LEU J 3 203 ? 54.361 56.110 133.710 1.00 16.75 203 LEU B CA 1
ATOM 4704 C C . LEU J 3 203 ? 54.566 55.933 135.215 1.00 15.96 203 LEU B C 1
ATOM 4705 O O . LEU J 3 203 ? 55.459 55.182 135.630 1.00 15.28 203 LEU B O 1
ATOM 4710 N N . ASN J 3 204 ? 53.762 56.613 136.029 1.00 15.77 204 ASN B N 1
ATOM 4711 C CA . ASN J 3 204 ? 53.907 56.439 137.476 1.00 16.88 204 ASN B CA 1
ATOM 4712 C C . ASN J 3 204 ? 53.598 54.997 137.881 1.00 16.64 204 ASN B C 1
ATOM 4713 O O . ASN J 3 204 ? 54.248 54.429 138.773 1.00 17.27 204 ASN B O 1
ATOM 4718 N N . LEU J 3 205 ? 52.629 54.371 137.215 1.00 16.32 205 LEU B N 1
ATOM 4719 C CA . LEU J 3 205 ? 52.299 52.970 137.520 1.00 16.32 205 LEU B CA 1
ATOM 4720 C C . LEU J 3 205 ? 53.447 52.053 137.072 1.00 14.94 205 LEU B C 1
ATOM 4721 O O . LEU J 3 205 ? 53.785 51.083 137.737 1.00 15.35 205 LEU B O 1
ATOM 4726 N N . VAL J 3 206 ? 54.064 52.373 135.940 1.00 13.43 206 VAL B N 1
ATOM 4727 C CA . VAL J 3 206 ? 55.178 51.563 135.464 1.00 13.19 206 VAL B CA 1
ATOM 4728 C C . VAL J 3 206 ? 56.388 51.690 136.396 1.00 14.45 206 VAL B C 1
ATOM 4729 O O . VAL J 3 206 ? 56.970 50.687 136.834 1.00 14.36 206 VAL B O 1
ATOM 4733 N N . ARG J 3 207 ? 56.726 52.926 136.736 1.00 15.18 207 ARG B N 1
ATOM 4734 C CA . ARG J 3 207 ? 57.932 53.189 137.517 1.00 17.93 207 ARG B CA 1
ATOM 4735 C C . ARG J 3 207 ? 57.946 52.722 138.957 1.00 16.43 207 ARG B C 1
ATOM 4736 O O . ARG J 3 207 ? 58.993 52.368 139.474 1.00 17.78 207 ARG B O 1
ATOM 4744 N N . ASN J 3 208 ? 56.778 52.662 139.580 1.00 14.72 208 ASN B N 1
ATOM 4745 C CA . ASN J 3 208 ? 56.705 52.337 141.007 1.00 17.60 208 ASN B CA 1
ATOM 4746 C C . ASN J 3 208 ? 56.186 50.978 141.399 1.00 18.02 208 ASN B C 1
ATOM 4747 O O . ASN J 3 208 ? 56.015 50.672 142.597 1.00 21.00 208 ASN B O 1
ATOM 4752 N N . ARG J 3 209 ? 55.972 50.116 140.421 1.00 14.22 209 ARG B N 1
ATOM 4753 C CA . ARG J 3 209 ? 55.388 48.834 140.746 1.00 14.41 209 ARG B CA 1
ATOM 4754 C C . ARG J 3 209 ? 56.325 47.809 141.377 1.00 16.13 209 ARG B C 1
ATOM 4755 O O . ARG J 3 209 ? 57.545 47.806 141.146 1.00 16.43 209 ARG B O 1
ATOM 4763 N N . LYS J 3 210 ? 55.724 46.955 142.201 1.00 16.49 210 LYS B N 1
ATOM 4764 C CA . LYS J 3 210 ? 56.410 45.790 142.742 1.00 16.48 210 LYS B CA 1
ATOM 4765 C C . LYS J 3 210 ? 55.445 44.705 142.298 1.00 19.11 210 LYS B C 1
ATOM 4766 O O . LYS J 3 210 ? 54.307 44.658 142.751 1.00 24.61 210 LYS B O 1
ATOM 4772 N N . GLY J 3 211 ? 55.867 43.842 141.391 1.00 17.63 211 GLY B N 1
ATOM 4773 C CA . GLY J 3 211 ? 54.951 42.837 140.894 1.00 16.08 211 GLY B CA 1
ATOM 4774 C C . GLY J 3 211 ? 54.578 43.137 139.441 1.00 17.89 211 GLY B C 1
ATOM 4775 O O . GLY J 3 211 ? 55.169 44.044 138.839 1.00 16.53 211 GLY B O 1
ATOM 4776 N N . ARG J 3 212 ? 53.622 42.390 138.886 1.00 16.69 212 ARG B N 1
ATOM 4777 C CA . ARG J 3 212 ? 53.227 42.583 137.481 1.00 14.95 212 ARG B CA 1
ATOM 4778 C C . ARG J 3 212 ? 52.459 43.881 137.300 1.00 16.41 212 ARG B C 1
ATOM 4779 O O . ARG J 3 212 ? 51.579 44.235 138.087 1.00 18.25 212 ARG B O 1
ATOM 4787 N N . LEU J 3 213 ? 52.804 44.602 136.246 1.00 13.86 213 LEU B N 1
ATOM 4788 C CA . LEU J 3 213 ? 52.119 45.847 135.960 1.00 13.53 213 LEU B CA 1
ATOM 4789 C C . LEU J 3 213 ? 50.652 45.579 135.661 1.00 14.32 213 LEU B C 1
ATOM 4790 O O . LEU J 3 213 ? 50.316 44.632 134.955 1.00 14.26 213 LEU B O 1
ATOM 4795 N N . PRO J 3 214 ? 49.751 46.411 136.197 1.00 13.39 214 PRO B N 1
ATOM 4796 C CA . PRO J 3 214 ? 48.316 46.215 135.908 1.00 14.32 214 PRO B CA 1
ATOM 4797 C C . PRO J 3 214 ? 48.050 46.558 134.424 1.00 15.71 214 PRO B C 1
ATOM 4798 O O . PRO J 3 214 ? 48.912 47.122 133.736 1.00 14.98 214 PRO B O 1
ATOM 4802 N N . HIS J 3 215 ? 46.856 46.213 133.952 1.00 14.78 215 HIS B N 1
ATOM 4803 C CA . HIS J 3 215 ? 46.425 46.676 132.632 1.00 14.47 215 HIS B CA 1
ATOM 4804 C C . HIS J 3 215 ? 46.379 48.214 132.775 1.00 14.29 215 HIS B C 1
ATOM 4805 O O . HIS J 3 215 ? 45.998 48.722 133.837 1.00 15.40 215 HIS B O 1
ATOM 4812 N N . ILE J 3 216 ? 46.750 48.949 131.722 1.00 14.31 216 ILE B N 1
ATOM 4813 C CA . ILE J 3 216 ? 46.691 50.415 131.736 1.00 12.69 216 ILE B CA 1
ATOM 4814 C C . ILE J 3 216 ? 46.025 50.777 130.416 1.00 15.01 216 ILE B C 1
ATOM 4815 O O . ILE J 3 216 ? 46.659 50.677 129.364 1.00 14.20 216 ILE B O 1
ATOM 4820 N N . VAL J 3 217 ? 44.765 51.201 130.483 1.00 13.53 217 VAL B N 1
ATOM 4821 C CA . VAL J 3 217 ? 44.027 51.514 129.264 1.00 15.08 217 VAL B CA 1
ATOM 4822 C C . VAL J 3 217 ? 43.258 52.819 129.365 1.00 14.85 217 VAL B C 1
ATOM 4823 O O . VAL J 3 217 ? 43.112 53.390 130.444 1.00 14.96 217 VAL B O 1
ATOM 4827 N N . VAL J 3 218 ? 42.812 53.309 128.213 1.00 14.20 218 VAL B N 1
ATOM 4828 C CA . VAL J 3 218 ? 42.027 54.532 128.153 1.00 14.36 218 VAL B CA 1
ATOM 4829 C C . VAL J 3 218 ? 40.756 54.220 127.375 1.00 14.95 218 VAL B C 1
ATOM 4830 O O . VAL J 3 218 ? 40.805 53.512 126.374 1.00 17.06 218 VAL B O 1
ATOM 4834 N N . VAL J 3 219 ? 39.639 54.760 127.851 1.00 16.73 219 VAL B N 1
ATOM 4835 C CA . VAL J 3 219 ? 38.346 54.602 127.174 1.00 18.07 219 VAL B CA 1
ATOM 4836 C C . VAL J 3 219 ? 37.899 56.025 126.849 1.00 16.67 219 VAL B C 1
ATOM 4837 O O . VAL J 3 219 ? 37.926 56.890 127.706 1.00 16.90 219 VAL B O 1
ATOM 4841 N N . THR J 3 220 ? 37.492 56.281 125.614 1.00 17.40 220 THR B N 1
ATOM 4842 C CA . THR J 3 220 ? 37.087 57.636 125.261 1.00 18.73 220 THR B CA 1
ATOM 4843 C C . THR J 3 220 ? 35.883 57.677 124.314 1.00 18.80 220 THR B C 1
ATOM 4844 O O . THR J 3 220 ? 35.610 56.720 123.603 1.00 19.77 220 THR B O 1
ATOM 4848 N N . ALA J 3 221 ? 35.190 58.808 124.322 1.00 19.93 221 ALA B N 1
ATOM 4849 C CA . ALA J 3 221 ? 34.052 59.011 123.433 1.00 19.81 221 ALA B CA 1
ATOM 4850 C C . ALA J 3 221 ? 34.402 60.105 122.410 1.00 21.16 221 ALA B C 1
ATOM 4851 O O . ALA J 3 221 ? 33.532 60.564 121.653 1.00 21.29 221 ALA B O 1
ATOM 4853 N N . GLU J 3 222 ? 35.676 60.512 122.372 1.00 18.71 222 GLU B N 1
ATOM 4854 C CA . GLU J 3 222 ? 36.128 61.546 121.430 1.00 19.13 222 GLU B CA 1
ATOM 4855 C C . GLU J 3 222 ? 35.783 61.118 120.007 1.00 20.40 222 GLU B C 1
ATOM 4856 O O . GLU J 3 222 ? 36.111 60.023 119.578 1.00 20.95 222 GLU B O 1
ATOM 4862 N N . PRO J 3 223 ? 35.127 61.997 119.232 1.00 20.67 223 PRO B N 1
ATOM 4863 C CA . PRO J 3 223 ? 34.793 61.551 117.878 1.00 22.26 223 PRO B CA 1
ATOM 4864 C C . PRO J 3 223 ? 35.868 61.574 116.800 1.00 20.48 223 PRO B C 1
ATOM 4865 O O . PRO J 3 223 ? 35.832 60.756 115.880 1.00 23.85 223 PRO B O 1
ATOM 4869 N N . THR J 3 224 ? 36.828 62.490 116.900 1.00 19.95 224 THR B N 1
ATOM 4870 C CA . THR J 3 224 ? 37.834 62.599 115.863 1.00 22.69 224 THR B CA 1
ATOM 4871 C C . THR J 3 224 ? 39.072 61.727 115.986 1.00 26.45 224 THR B C 1
ATOM 4872 O O . THR J 3 224 ? 39.704 61.663 117.044 1.00 21.95 224 THR B O 1
ATOM 4876 N N . PRO J 3 225 ? 39.429 61.031 114.897 1.00 24.46 225 PRO B N 1
ATOM 4877 C CA . PRO J 3 225 ? 40.631 60.191 114.960 1.00 25.26 225 PRO B CA 1
ATOM 4878 C C . PRO J 3 225 ? 41.889 61.020 115.321 1.00 24.50 225 PRO B C 1
ATOM 4879 O O . PRO J 3 225 ? 42.796 60.530 116.011 1.00 21.54 225 PRO B O 1
ATOM 4883 N N . SER J 3 226 ? 41.935 62.282 114.887 1.00 21.70 226 SER B N 1
ATOM 4884 C CA . SER J 3 226 ? 43.085 63.138 115.157 1.00 20.16 226 SER B CA 1
ATOM 4885 C C . SER J 3 226 ? 43.242 63.326 116.679 1.00 21.27 226 SER B C 1
ATOM 4886 O O . SER J 3 226 ? 44.336 63.158 117.217 1.00 24.96 226 SER B O 1
ATOM 4889 N N . ARG J 3 227 ? 42.164 63.669 117.368 1.00 19.77 227 ARG B N 1
ATOM 4890 C CA . ARG J 3 227 ? 42.281 63.852 118.820 1.00 19.72 227 ARG B CA 1
ATOM 4891 C C . ARG J 3 227 ? 42.539 62.528 119.528 1.00 20.05 227 ARG B C 1
ATOM 4892 O O . ARG J 3 227 ? 43.340 62.480 120.456 1.00 18.44 227 ARG B O 1
ATOM 4900 N N . ILE J 3 228 ? 41.897 61.456 119.080 1.00 18.50 228 ILE B N 1
ATOM 4901 C CA . ILE J 3 228 ? 42.133 60.138 119.680 1.00 19.19 228 ILE B CA 1
ATOM 4902 C C . ILE J 3 228 ? 43.629 59.778 119.558 1.00 20.15 228 ILE B C 1
ATOM 4903 O O . ILE J 3 228 ? 44.227 59.193 120.470 1.00 16.66 228 ILE B O 1
ATOM 4908 N N . SER J 3 229 ? 44.237 60.125 118.422 1.00 18.52 229 SER B N 1
ATOM 4909 C CA . SER J 3 229 ? 45.630 59.788 118.175 1.00 17.90 229 SER B CA 1
ATOM 4910 C C . SER J 3 229 ? 46.603 60.466 119.127 1.00 17.82 229 SER B C 1
ATOM 4911 O O . SER J 3 229 ? 47.720 59.974 119.288 1.00 20.38 229 SER B O 1
ATOM 4914 N N . SER J 3 230 ? 46.189 61.567 119.767 1.00 18.83 230 SER B N 1
ATOM 4915 C CA . SER J 3 230 ? 47.060 62.280 120.703 1.00 21.22 230 SER B CA 1
ATOM 4916 C C . SER J 3 230 ? 47.357 61.426 121.938 1.00 21.16 230 SER B C 1
ATOM 4917 O O . SER J 3 230 ? 48.323 61.716 122.658 1.00 18.78 230 SER B O 1
ATOM 4920 N N . ILE J 3 231 ? 46.520 60.416 122.194 1.00 19.42 231 ILE B N 1
ATOM 4921 C CA . ILE J 3 231 ? 46.783 59.502 123.303 1.00 19.54 231 ILE B CA 1
ATOM 4922 C C . ILE J 3 231 ? 47.002 58.051 122.837 1.00 20.47 231 ILE B C 1
ATOM 4923 O O . ILE J 3 231 ? 47.709 57.293 123.497 1.00 19.11 231 ILE B O 1
ATOM 4928 N N . ALA J 3 232 ? 46.433 57.659 121.693 1.00 16.85 232 ALA B N 1
ATOM 4929 C CA . ALA J 3 232 ? 46.585 56.285 121.217 1.00 20.16 232 ALA B CA 1
ATOM 4930 C C . ALA J 3 232 ? 47.917 55.964 120.550 1.00 18.87 232 ALA B C 1
ATOM 4931 O O . ALA J 3 232 ? 48.426 54.860 120.685 1.00 17.17 232 ALA B O 1
ATOM 4933 N N . LEU J 3 233 ? 48.478 56.904 119.799 1.00 20.52 233 LEU B N 1
ATOM 4934 C CA . LEU J 3 233 ? 49.746 56.621 119.135 1.00 22.08 233 LEU B CA 1
ATOM 4935 C C . LEU J 3 233 ? 50.884 56.581 120.139 1.00 22.33 233 LEU B C 1
ATOM 4936 O O . LEU J 3 233 ? 50.848 57.256 121.169 1.00 25.17 233 LEU B O 1
ATOM 4941 N N . GLY J 3 234 ? 51.884 55.773 119.816 1.00 23.91 234 GLY B N 1
ATOM 4942 C CA . GLY J 3 234 ? 53.043 55.644 120.676 1.00 23.24 234 GLY B CA 1
ATOM 4943 C C . GLY J 3 234 ? 52.814 54.453 121.589 1.00 20.42 234 GLY B C 1
ATOM 4944 O O . GLY J 3 234 ? 51.676 53.992 121.757 1.00 21.31 234 GLY B O 1
ATOM 4945 N N . THR J 3 235 ? 53.900 53.933 122.145 1.00 19.52 235 THR B N 1
ATOM 4946 C CA . THR J 3 235 ? 53.802 52.805 123.066 1.00 18.76 235 THR B CA 1
ATOM 4947 C C . THR J 3 235 ? 54.649 53.121 124.281 1.00 20.89 235 THR B C 1
ATOM 4948 O O . THR J 3 235 ? 55.500 54.026 124.258 1.00 20.84 235 THR B O 1
ATOM 4952 N N . GLY J 3 236 ? 54.409 52.381 125.356 1.00 18.47 236 GLY B N 1
ATOM 4953 C CA . GLY J 3 236 ? 55.213 52.567 126.549 1.00 18.05 236 GLY B CA 1
ATOM 4954 C C . GLY J 3 236 ? 54.449 52.977 127.785 1.00 19.21 236 GLY B C 1
ATOM 4955 O O . GLY J 3 236 ? 54.813 52.598 128.911 1.00 17.24 236 GLY B O 1
ATOM 4956 N N . GLU J 3 237 ? 53.389 53.757 127.598 1.00 17.55 237 GLU B N 1
ATOM 4957 C CA . GLU J 3 237 ? 52.609 54.208 128.753 1.00 18.73 237 GLU B CA 1
ATOM 4958 C C . GLU J 3 237 ? 51.240 53.557 128.794 1.00 16.85 237 GLU B C 1
ATOM 4959 O O . GLU J 3 237 ? 50.805 53.051 129.838 1.00 19.51 237 GLU B O 1
ATOM 4965 N N . ILE J 3 238 ? 50.566 53.591 127.644 1.00 14.39 238 ILE B N 1
ATOM 4966 C CA . ILE J 3 238 ? 49.208 53.095 127.486 1.00 15.37 238 ILE B CA 1
ATOM 4967 C C . ILE J 3 238 ? 49.172 51.760 126.741 1.00 14.19 238 ILE B C 1
ATOM 4968 O O . ILE J 3 238 ? 49.706 51.654 125.635 1.00 17.52 238 ILE B O 1
ATOM 4973 N N . ASP J 3 239 ? 48.533 50.748 127.334 1.00 13.57 239 ASP B N 1
ATOM 4974 C CA . ASP J 3 239 ? 48.453 49.444 126.674 1.00 14.99 239 ASP B CA 1
ATOM 4975 C C . ASP J 3 239 ? 47.656 49.542 125.367 1.00 17.86 239 ASP B C 1
ATOM 4976 O O . ASP J 3 239 ? 48.063 48.997 124.320 1.00 15.12 239 ASP B O 1
ATOM 4981 N N . CYS J 3 240 ? 46.514 50.223 125.436 1.00 16.50 240 CYS B N 1
ATOM 4982 C CA . CYS J 3 240 ? 45.628 50.342 124.273 1.00 17.13 240 CYS B CA 1
ATOM 4983 C C . CYS J 3 240 ? 44.511 51.313 124.630 1.00 18.61 240 CYS B C 1
ATOM 4984 O O . CYS J 3 240 ? 44.203 51.505 125.805 1.00 16.09 240 CYS B O 1
ATOM 4987 N N . VAL J 3 241 ? 43.889 51.901 123.608 1.00 15.51 241 VAL B N 1
ATOM 4988 C CA . VAL J 3 241 ? 42.753 52.811 123.779 1.00 16.76 241 VAL B CA 1
ATOM 4989 C C . VAL J 3 241 ? 41.497 52.110 123.230 1.00 18.46 241 VAL B C 1
ATOM 4990 O O . VAL J 3 241 ? 41.560 51.370 122.235 1.00 18.57 241 VAL B O 1
ATOM 4994 N N . TYR J 3 242 ? 40.368 52.349 123.882 1.00 17.52 242 TYR B N 1
ATOM 4995 C CA . TYR J 3 242 ? 39.097 51.739 123.506 1.00 17.00 242 TYR B CA 1
ATOM 4996 C C . TYR J 3 242 ? 38.089 52.850 123.244 1.00 19.59 242 TYR B C 1
ATOM 4997 O O . TYR J 3 242 ? 37.874 53.716 124.086 1.00 17.44 242 TYR B O 1
ATOM 5006 N N . HIS J 3 243 ? 37.480 52.811 122.061 1.00 19.01 243 HIS B N 1
ATOM 5007 C CA . HIS J 3 243 ? 36.515 53.835 121.685 1.00 19.58 243 HIS B CA 1
ATOM 5008 C C . HIS J 3 243 ? 35.075 53.417 122.031 1.00 20.01 243 HIS B C 1
ATOM 5009 O O . HIS J 3 243 ? 34.707 52.247 121.896 1.00 19.02 243 HIS B O 1
ATOM 5016 N N . PHE J 3 244 ? 34.267 54.365 122.505 1.00 19.38 244 PHE B N 1
ATOM 5017 C CA . PHE J 3 244 ? 32.903 54.045 122.919 1.00 21.39 244 PHE B CA 1
ATOM 5018 C C . PHE J 3 244 ? 31.952 53.538 121.825 1.00 21.50 244 PHE B C 1
ATOM 5019 O O . PHE J 3 244 ? 30.942 52.905 122.128 1.00 24.16 244 PHE B O 1
ATOM 5027 N N . ALA J 3 245 ? 32.307 53.792 120.572 1.00 23.11 245 ALA B N 1
ATOM 5028 C CA . ALA J 3 245 ? 31.462 53.385 119.445 1.00 24.96 245 ALA B CA 1
ATOM 5029 C C . ALA J 3 245 ? 32.320 53.276 118.199 1.00 23.53 245 ALA B C 1
ATOM 5030 O O . ALA J 3 245 ? 32.155 54.016 117.226 1.00 25.71 245 ALA B O 1
ATOM 5032 N N . LEU J 3 246 ? 33.243 52.332 118.217 1.00 22.99 246 LEU B N 1
ATOM 5033 C CA . LEU J 3 246 ? 34.178 52.167 117.116 1.00 22.93 246 LEU B CA 1
ATOM 5034 C C . LEU J 3 246 ? 33.584 51.822 115.762 1.00 24.84 246 LEU B C 1
ATOM 5035 O O . LEU J 3 246 ? 33.995 52.391 114.748 1.00 25.81 246 LEU B O 1
ATOM 5040 N N . TYR J 3 247 ? 32.646 50.878 115.752 1.00 24.63 247 TYR B N 1
ATOM 5041 C CA . TYR J 3 247 ? 32.019 50.434 114.504 1.00 27.68 247 TYR B CA 1
ATOM 5042 C C . TYR J 3 247 ? 31.305 51.599 113.835 1.00 27.29 247 TYR B C 1
ATOM 5043 O O . TYR J 3 247 ? 31.366 51.752 112.619 1.00 29.71 247 TYR B O 1
ATOM 5052 N N . GLU J 3 248 ? 30.629 52.399 114.657 1.00 28.68 248 GLU B N 1
ATOM 5053 C CA . GLU J 3 248 ? 29.881 53.560 114.189 1.00 25.26 248 GLU B CA 1
ATOM 5054 C C . GLU J 3 248 ? 30.834 54.641 113.697 1.00 27.06 248 GLU B C 1
ATOM 5055 O O . GLU J 3 248 ? 30.566 55.316 112.705 1.00 28.84 248 GLU B O 1
ATOM 5061 N N . LEU J 3 249 ? 31.950 54.834 114.399 1.00 25.22 249 LEU B N 1
ATOM 5062 C CA . LEU J 3 249 ? 32.938 55.807 113.953 1.00 24.21 249 LEU B CA 1
ATOM 5063 C C . LEU J 3 249 ? 33.442 55.432 112.565 1.00 25.10 249 LEU B C 1
ATOM 5064 O O . LEU J 3 249 ? 33.545 56.282 111.674 1.00 26.63 249 LEU B O 1
ATOM 5069 N N . GLU J 3 250 ? 33.767 54.154 112.369 1.00 27.26 250 GLU B N 1
ATOM 5070 C CA . GLU J 3 250 ? 34.292 53.728 111.081 1.00 29.54 250 GLU B CA 1
ATOM 5071 C C . GLU J 3 250 ? 33.268 53.927 109.955 1.00 27.63 250 GLU B C 1
ATOM 5072 O O . GLU J 3 250 ? 33.616 54.410 108.887 1.00 31.13 250 GLU B O 1
ATOM 5078 N N . GLN J 3 251 ? 32.025 53.561 110.223 1.00 31.39 251 GLN B N 1
ATOM 5079 C CA . GLN J 3 251 ? 30.938 53.684 109.254 1.00 34.41 251 GLN B CA 1
ATOM 5080 C C . GLN J 3 251 ? 30.736 55.131 108.803 1.00 36.70 251 GLN B C 1
ATOM 5081 O O . GLN J 3 251 ? 30.671 55.404 107.597 1.00 36.20 251 GLN B O 1
ATOM 5087 N N . ILE J 3 252 ? 30.641 56.062 109.755 1.00 32.68 252 ILE B N 1
ATOM 5088 C CA . ILE J 3 252 ? 30.435 57.453 109.384 1.00 33.57 252 ILE B CA 1
ATOM 5089 C C . ILE J 3 252 ? 31.647 58.031 108.677 1.00 32.70 252 ILE B C 1
ATOM 5090 O O . ILE J 3 252 ? 31.514 58.867 107.780 1.00 35.86 252 ILE B O 1
ATOM 5095 N N . LEU J 3 253 ? 32.840 57.595 109.067 1.00 32.97 253 LEU B N 1
ATOM 5096 C CA . LEU J 3 253 ? 34.043 58.083 108.415 1.00 28.96 253 LEU B CA 1
ATOM 5097 C C . LEU J 3 253 ? 34.034 57.662 106.933 1.00 31.76 253 LEU B C 1
ATOM 5098 O O . LEU J 3 253 ? 34.526 58.383 106.063 1.00 31.46 253 LEU B O 1
ATOM 5103 N N . GLN J 3 254 ? 33.468 56.497 106.648 1.00 33.76 254 GLN B N 1
ATOM 5104 C CA . GLN J 3 254 ? 33.412 56.030 105.267 1.00 37.35 254 GLN B CA 1
ATOM 5105 C C . GLN J 3 254 ? 32.348 56.794 104.494 1.00 37.30 254 GLN B C 1
ATOM 5106 O O . GLN J 3 254 ? 32.588 57.222 103.369 1.00 40.75 254 GLN B O 1
ATOM 5112 N N . SER J 3 255 ? 31.189 56.980 105.114 1.00 39.33 255 SER B N 1
ATOM 5113 C CA . SER J 3 255 ? 30.075 57.693 104.491 1.00 41.29 255 SER B CA 1
ATOM 5114 C C . SER J 3 255 ? 30.367 59.158 104.181 1.00 42.71 255 SER B C 1
ATOM 5115 O O . SER J 3 255 ? 29.778 59.725 103.261 1.00 42.67 255 SER B O 1
ATOM 5118 N N . LEU J 3 256 ? 31.255 59.781 104.950 1.00 40.78 256 LEU B N 1
ATOM 5119 C CA . LEU J 3 256 ? 31.589 61.186 104.728 1.00 39.22 256 LEU B CA 1
ATOM 5120 C C . LEU J 3 256 ? 32.826 61.302 103.859 1.00 38.43 256 LEU B C 1
ATOM 5121 O O . LEU J 3 256 ? 33.238 62.398 103.483 1.00 38.37 256 LEU B O 1
ATOM 5126 N N . ASN J 3 257 ? 33.417 60.159 103.534 1.00 40.73 257 ASN B N 1
ATOM 5127 C CA . ASN J 3 257 ? 34.623 60.117 102.721 1.00 42.30 257 ASN B CA 1
ATOM 5128 C C . ASN J 3 257 ? 35.742 61.011 103.251 1.00 40.22 257 ASN B C 1
ATOM 5129 O O . ASN J 3 257 ? 36.402 61.723 102.492 1.00 37.85 257 ASN B O 1
ATOM 5134 N N . TYR J 3 258 ? 35.953 60.979 104.566 1.00 38.87 258 TYR B N 1
ATOM 5135 C CA . TYR J 3 258 ? 37.025 61.763 105.181 1.00 38.09 258 TYR B CA 1
ATOM 5136 C C . TYR J 3 258 ? 38.231 60.844 105.094 1.00 39.70 258 TYR B C 1
ATOM 5137 O O . TYR J 3 258 ? 38.525 60.096 106.031 1.00 37.20 258 TYR B O 1
ATOM 5146 N N . GLU J 3 259 ? 38.917 60.913 103.959 1.00 37.63 259 GLU B N 1
ATOM 5147 C CA . GLU J 3 259 ? 40.064 60.066 103.658 1.00 41.54 259 GLU B CA 1
ATOM 5148 C C . GLU J 3 259 ? 41.256 60.083 104.613 1.00 38.60 259 GLU B C 1
ATOM 5149 O O . GLU J 3 259 ? 41.754 59.022 104.984 1.00 41.17 259 GLU B O 1
ATOM 5155 N N . ASP J 3 260 ? 41.739 61.266 104.976 1.00 38.53 260 ASP B N 1
ATOM 5156 C CA . ASP J 3 260 ? 42.871 61.366 105.894 1.00 39.26 260 ASP B CA 1
ATOM 5157 C C . ASP J 3 260 ? 42.497 60.765 107.252 1.00 37.20 260 ASP B C 1
ATOM 5158 O O . ASP J 3 260 ? 43.253 59.981 107.821 1.00 35.35 260 ASP B O 1
ATOM 5163 N N . ALA J 3 261 ? 41.328 61.139 107.763 1.00 33.55 261 ALA B N 1
ATOM 5164 C CA . ALA J 3 261 ? 40.861 60.636 109.052 1.00 31.82 261 ALA B CA 1
ATOM 5165 C C . ALA J 3 261 ? 40.625 59.126 109.016 1.00 35.26 261 ALA B C 1
ATOM 5166 O O . ALA J 3 261 ? 40.777 58.445 110.034 1.00 33.90 261 ALA B O 1
ATOM 5168 N N . LEU J 3 262 ? 40.234 58.592 107.860 1.00 31.69 262 LEU B N 1
ATOM 5169 C CA . LEU J 3 262 ? 40.017 57.155 107.745 1.00 33.15 262 LEU B CA 1
ATOM 5170 C C . LEU J 3 262 ? 41.369 56.467 107.797 1.00 32.32 262 LEU B C 1
ATOM 5171 O O . LEU J 3 262 ? 41.527 55.419 108.444 1.00 33.19 262 LEU B O 1
ATOM 5176 N N . ASP J 3 263 ? 42.341 57.052 107.103 1.00 31.49 263 ASP B N 1
ATOM 5177 C CA . ASP J 3 263 ? 43.686 56.501 107.083 1.00 33.12 263 ASP B CA 1
ATOM 5178 C C . ASP J 3 263 ? 44.205 56.428 108.527 1.00 34.47 263 ASP B C 1
ATOM 5179 O O . ASP J 3 263 ? 44.734 55.400 108.942 1.00 33.85 263 ASP B O 1
ATOM 5184 N N . LEU J 3 264 ? 44.050 57.518 109.275 1.00 30.30 264 LEU B N 1
ATOM 5185 C CA . LEU J 3 264 ? 44.535 57.563 110.656 1.00 29.18 264 LEU B CA 1
ATOM 5186 C C . LEU J 3 264 ? 43.815 56.533 111.528 1.00 30.22 264 LEU B C 1
ATOM 5187 O O . LEU J 3 264 ? 44.446 55.882 112.378 1.00 28.09 264 LEU B O 1
ATOM 5192 N N . PHE J 3 265 ? 42.508 56.384 111.318 1.00 24.02 265 PHE B N 1
ATOM 5193 C CA . PHE J 3 265 ? 41.694 55.414 112.047 1.00 25.60 265 PHE B CA 1
ATOM 5194 C C . PHE J 3 265 ? 42.313 54.016 111.879 1.00 32.03 265 PHE B C 1
ATOM 5195 O O . PHE J 3 265 ? 42.610 53.322 112.854 1.00 26.56 265 PHE B O 1
ATOM 5203 N N . TYR J 3 266 ? 42.505 53.602 110.630 1.00 28.95 266 TYR B N 1
ATOM 5204 C CA . TYR J 3 266 ? 43.078 52.292 110.352 1.00 29.87 266 TYR B CA 1
ATOM 5205 C C . TYR J 3 266 ? 44.496 52.109 110.844 1.00 27.68 266 TYR B C 1
ATOM 5206 O O . TYR J 3 266 ? 44.886 51.008 111.220 1.00 28.24 266 TYR B O 1
ATOM 5215 N N . ILE J 3 267 ? 45.278 53.176 110.840 1.00 25.96 267 ILE B N 1
ATOM 5216 C CA . ILE J 3 267 ? 46.637 53.074 111.334 1.00 26.81 267 ILE B CA 1
ATOM 5217 C C . ILE J 3 267 ? 46.536 52.698 112.818 1.00 26.88 267 ILE B C 1
ATOM 5218 O O . ILE J 3 267 ? 47.225 51.799 113.288 1.00 27.70 267 ILE B O 1
ATOM 5223 N N . MET J 3 268 ? 45.657 53.373 113.547 1.00 25.27 268 MET B N 1
ATOM 5224 C CA . MET J 3 268 ? 45.515 53.067 114.972 1.00 22.85 268 MET B CA 1
ATOM 5225 C C . MET J 3 268 ? 44.890 51.699 115.215 1.00 26.91 268 MET B C 1
ATOM 5226 O O . MET J 3 268 ? 45.304 50.977 116.123 1.00 25.62 268 MET B O 1
ATOM 5231 N N . VAL J 3 269 ? 43.916 51.321 114.391 1.00 24.81 269 VAL B N 1
ATOM 5232 C CA . VAL J 3 269 ? 43.230 50.047 114.566 1.00 25.60 269 VAL B CA 1
ATOM 5233 C C . VAL J 3 269 ? 44.071 48.865 114.085 1.00 29.66 269 VAL B C 1
ATOM 5234 O O . VAL J 3 269 ? 44.198 47.876 114.804 1.00 28.89 269 VAL B O 1
ATOM 5238 N N . ASN J 3 270 ? 44.644 48.960 112.885 1.00 29.07 270 ASN B N 1
ATOM 5239 C CA . ASN J 3 270 ? 45.482 47.872 112.389 1.00 31.88 270 ASN B CA 1
ATOM 5240 C C . ASN J 3 270 ? 46.769 47.826 113.202 1.00 30.95 270 ASN B C 1
ATOM 5241 O O . ASN J 3 270 ? 47.410 46.778 113.307 1.00 32.86 270 ASN B O 1
ATOM 5246 N N . GLY J 3 271 ? 47.137 48.972 113.774 1.00 26.94 271 GLY B N 1
ATOM 5247 C CA . GLY J 3 271 ? 48.347 49.076 114.575 1.00 26.12 271 GLY B CA 1
ATOM 5248 C C . GLY J 3 271 ? 48.145 48.725 116.045 1.00 22.83 271 GLY B C 1
ATOM 5249 O O . GLY J 3 271 ? 49.011 49.034 116.863 1.00 26.59 271 GLY B O 1
ATOM 5250 N N . LYS J 3 272 ? 47.006 48.123 116.376 1.00 24.93 272 LYS B N 1
ATOM 5251 C CA . LYS J 3 272 ? 46.712 47.699 117.759 1.00 26.00 272 LYS B CA 1
ATOM 5252 C C . LYS J 3 272 ? 46.836 48.779 118.837 1.00 24.28 272 LYS B C 1
ATOM 5253 O O . LYS J 3 272 ? 47.319 48.525 119.974 1.00 22.12 272 LYS B O 1
ATOM 5259 N N . ARG J 3 273 ? 46.389 49.982 118.488 1.00 20.85 273 ARG B N 1
ATOM 5260 C CA . ARG J 3 273 ? 46.388 51.116 119.417 1.00 20.20 273 ARG B CA 1
ATOM 5261 C C . ARG J 3 273 ? 44.962 51.525 119.793 1.00 21.01 273 ARG B C 1
ATOM 5262 O O . ARG J 3 273 ? 44.741 52.256 120.771 1.00 21.14 273 ARG B O 1
ATOM 5270 N N . LEU J 3 274 ? 43.993 51.060 119.016 1.00 20.07 274 LEU B N 1
ATOM 5271 C CA . LEU J 3 274 ? 42.608 51.423 119.220 1.00 19.95 274 LEU B CA 1
ATOM 5272 C C . LEU J 3 274 ? 41.666 50.255 118.944 1.00 17.16 274 LEU B C 1
ATOM 5273 O O . LEU J 3 274 ? 41.784 49.581 117.905 1.00 21.46 274 LEU B O 1
ATOM 5278 N N . LYS J 3 275 ? 40.760 49.994 119.868 1.00 17.59 275 LYS B N 1
ATOM 5279 C CA . LYS J 3 275 ? 39.757 48.935 119.731 1.00 19.53 275 LYS B CA 1
ATOM 5280 C C . LYS J 3 275 ? 38.383 49.472 120.138 1.00 21.34 275 LYS B C 1
ATOM 5281 O O . LYS J 3 275 ? 38.225 50.666 120.432 1.00 23.10 275 LYS B O 1
ATOM 5287 N N . ASP J 3 276 ? 37.386 48.591 120.175 1.00 20.41 276 ASP B N 1
ATOM 5288 C CA . ASP J 3 276 ? 36.039 48.980 120.576 1.00 21.27 276 ASP B CA 1
ATOM 5289 C C . ASP J 3 276 ? 35.844 48.758 122.070 1.00 23.26 276 ASP B C 1
ATOM 5290 O O . ASP J 3 276 ? 36.555 47.951 122.685 1.00 21.36 276 ASP B O 1
ATOM 5295 N N . ILE J 3 277 ? 34.873 49.450 122.657 1.00 21.32 277 ILE B N 1
ATOM 5296 C CA . ILE J 3 277 ? 34.575 49.265 124.075 1.00 21.65 277 ILE B CA 1
ATOM 5297 C C . ILE J 3 277 ? 34.260 47.773 124.349 1.00 24.79 277 ILE B C 1
ATOM 5298 O O . ILE J 3 277 ? 34.577 47.237 125.427 1.00 22.69 277 ILE B O 1
ATOM 5303 N N . SER J 3 278 ? 33.685 47.084 123.359 1.00 21.63 278 SER B N 1
ATOM 5304 C CA . SER J 3 278 ? 33.337 45.676 123.542 1.00 22.39 278 SER B CA 1
ATOM 5305 C C . SER J 3 278 ? 34.544 44.767 123.644 1.00 20.71 278 SER B C 1
ATOM 5306 O O . SER J 3 278 ? 34.407 43.635 124.088 1.00 22.79 278 SER B O 1
ATOM 5309 N N . ASP J 3 279 ? 35.714 45.247 123.219 1.00 19.48 279 ASP B N 1
ATOM 5310 C CA . ASP J 3 279 ? 36.945 44.446 123.309 1.00 20.72 279 ASP B CA 1
ATOM 5311 C C . ASP J 3 279 ? 37.573 44.493 124.697 1.00 21.64 279 ASP B C 1
ATOM 5312 O O . ASP J 3 279 ? 38.339 43.587 125.057 1.00 21.05 279 ASP B O 1
ATOM 5317 N N . LEU J 3 280 ? 37.239 45.516 125.481 1.00 18.66 280 LEU B N 1
ATOM 5318 C CA . LEU J 3 280 ? 37.851 45.676 126.811 1.00 19.81 280 LEU B CA 1
ATOM 5319 C C . LEU J 3 280 ? 37.665 44.541 127.828 1.00 20.16 280 LEU B C 1
ATOM 5320 O O . LEU J 3 280 ? 38.654 44.091 128.412 1.00 18.90 280 LEU B O 1
ATOM 5325 N N . PRO J 3 281 ? 36.424 44.044 128.046 1.00 20.69 281 PRO B N 1
ATOM 5326 C CA . PRO J 3 281 ? 36.261 42.957 129.032 1.00 18.53 281 PRO B CA 1
ATOM 5327 C C . PRO J 3 281 ? 37.136 41.744 128.726 1.00 19.09 281 PRO B C 1
ATOM 5328 O O . PRO J 3 281 ? 37.791 41.200 129.624 1.00 21.53 281 PRO B O 1
ATOM 5332 N N . LEU J 3 282 ? 37.162 41.309 127.468 1.00 19.48 282 LEU B N 1
ATOM 5333 C CA . LEU J 3 282 ? 38.009 40.176 127.115 1.00 21.62 282 LEU B CA 1
ATOM 5334 C C . LEU J 3 282 ? 39.491 40.517 127.214 1.00 18.52 282 LEU B C 1
ATOM 5335 O O . LEU J 3 282 ? 40.305 39.663 127.560 1.00 20.01 282 LEU B O 1
ATOM 5340 N N . ASP J 3 283 ? 39.859 41.755 126.890 1.00 18.17 283 ASP B N 1
ATOM 5341 C CA . ASP J 3 283 ? 41.259 42.117 126.980 1.00 17.07 283 ASP B CA 1
ATOM 5342 C C . ASP J 3 283 ? 41.699 42.108 128.441 1.00 16.55 283 ASP B C 1
ATOM 5343 O O . ASP J 3 283 ? 42.873 41.884 128.724 1.00 18.36 283 ASP B O 1
ATOM 5348 N N . LEU J 3 284 ? 40.761 42.330 129.355 1.00 15.80 284 LEU B N 1
ATOM 5349 C CA . LEU J 3 284 ? 41.079 42.302 130.782 1.00 18.02 284 LEU B CA 1
ATOM 5350 C C . LEU J 3 284 ? 41.209 40.874 131.300 1.00 17.90 284 LEU B C 1
ATOM 5351 O O . LEU J 3 284 ? 41.506 40.671 132.489 1.00 18.92 284 LEU B O 1
ATOM 5356 N N . ALA J 3 285 ? 40.966 39.884 130.435 1.00 18.43 285 ALA B N 1
ATOM 5357 C CA . ALA J 3 285 ? 41.037 38.467 130.816 1.00 21.84 285 ALA B CA 1
ATOM 5358 C C . ALA J 3 285 ? 42.322 37.725 130.402 1.00 22.30 285 ALA B C 1
ATOM 5359 O O . ALA J 3 285 ? 42.447 36.518 130.652 1.00 20.51 285 ALA B O 1
ATOM 5361 N N . VAL J 3 286 ? 43.271 38.418 129.773 1.00 18.99 286 VAL B N 1
ATOM 5362 C CA . VAL J 3 286 ? 44.496 37.756 129.329 1.00 20.57 286 VAL B CA 1
ATOM 5363 C C . VAL J 3 286 ? 45.324 37.169 130.488 1.00 20.79 286 VAL B C 1
ATOM 5364 O O . VAL J 3 286 ? 45.969 36.101 130.290 1.00 19.35 286 VAL B O 1
ATOM 5369 N N . MET K 3 1 ? 57.955 17.478 154.027 1.00 57.41 1 MET C N 1
ATOM 5370 C CA . MET K 3 1 ? 58.098 17.531 152.547 1.00 56.67 1 MET C CA 1
ATOM 5371 C C . MET K 3 1 ? 56.926 16.792 151.939 1.00 55.27 1 MET C C 1
ATOM 5372 O O . MET K 3 1 ? 57.081 15.742 151.303 1.00 56.18 1 MET C O 1
ATOM 5377 N N . GLN K 3 2 ? 55.749 17.363 152.135 1.00 51.18 2 GLN C N 1
ATOM 5378 C CA . GLN K 3 2 ? 54.546 16.750 151.649 1.00 43.88 2 GLN C CA 1
ATOM 5379 C C . GLN K 3 2 ? 53.892 17.510 150.504 1.00 34.95 2 GLN C C 1
ATOM 5380 O O . GLN K 3 2 ? 53.657 16.932 149.450 1.00 35.88 2 GLN C O 1
ATOM 5386 N N . PRO K 3 3 ? 53.616 18.818 150.680 1.00 32.20 3 PRO C N 1
ATOM 5387 C CA . PRO K 3 3 ? 52.969 19.539 149.574 1.00 26.38 3 PRO C CA 1
ATOM 5388 C C . PRO K 3 3 ? 53.743 19.459 148.262 1.00 24.88 3 PRO C C 1
ATOM 5389 O O . PRO K 3 3 ? 54.976 19.468 148.247 1.00 22.47 3 PRO C O 1
ATOM 5393 N N . LEU K 3 4 ? 52.996 19.379 147.164 1.00 23.54 4 LEU C N 1
ATOM 5394 C CA . LEU K 3 4 ? 53.591 19.230 145.848 1.00 21.25 4 LEU C CA 1
ATOM 5395 C C . LEU K 3 4 ? 54.581 20.320 145.447 1.00 21.71 4 LEU C C 1
ATOM 5396 O O . LEU K 3 4 ? 55.530 20.029 144.738 1.00 21.75 4 LEU C O 1
ATOM 5401 N N . PHE K 3 5 ? 54.375 21.557 145.875 1.00 21.04 5 PHE C N 1
ATOM 5402 C CA . PHE K 3 5 ? 55.340 22.597 145.485 1.00 20.81 5 PHE C CA 1
ATOM 5403 C C . PHE K 3 5 ? 56.649 22.392 146.210 1.00 21.84 5 PHE C C 1
ATOM 5404 O O . PHE K 3 5 ? 57.710 22.769 145.712 1.00 19.43 5 PHE C O 1
ATOM 5412 N N . THR K 3 6 ? 56.578 21.759 147.379 1.00 18.97 6 THR C N 1
ATOM 5413 C CA . THR K 3 6 ? 57.784 21.469 148.145 1.00 21.29 6 THR C CA 1
ATOM 5414 C C . THR K 3 6 ? 58.511 20.349 147.439 1.00 19.57 6 THR C C 1
ATOM 5415 O O . THR K 3 6 ? 59.734 20.398 147.304 1.00 19.85 6 THR C O 1
ATOM 5419 N N . GLN K 3 7 ? 57.757 19.354 146.960 1.00 19.98 7 GLN C N 1
ATOM 5420 C CA . GLN K 3 7 ? 58.337 18.245 146.225 1.00 22.54 7 GLN C CA 1
ATOM 5421 C C . GLN K 3 7 ? 58.975 18.767 144.918 1.00 21.73 7 GLN C C 1
ATOM 5422 O O . GLN K 3 7 ? 60.069 18.347 144.534 1.00 21.99 7 GLN C O 1
ATOM 5428 N N . GLU K 3 8 ? 58.295 19.698 144.253 1.00 21.03 8 GLU C N 1
ATOM 5429 C CA . GLU K 3 8 ? 58.835 20.260 143.006 1.00 20.13 8 GLU C CA 1
ATOM 5430 C C . GLU K 3 8 ? 60.124 21.037 143.267 1.00 18.11 8 GLU C C 1
ATOM 5431 O O . GLU K 3 8 ? 61.063 20.989 142.483 1.00 20.28 8 GLU C O 1
ATOM 5437 N N . ARG K 3 9 ? 60.155 21.778 144.359 1.00 16.78 9 ARG C N 1
ATOM 5438 C CA . ARG K 3 9 ? 61.351 22.536 144.714 1.00 15.89 9 ARG C CA 1
ATOM 5439 C C . ARG K 3 9 ? 62.515 21.571 144.930 1.00 19.22 9 ARG C C 1
ATOM 5440 O O . ARG K 3 9 ? 63.658 21.840 144.526 1.00 17.60 9 ARG C O 1
ATOM 5448 N N . ARG K 3 10 ? 62.242 20.439 145.586 1.00 18.64 10 ARG C N 1
ATOM 5449 C CA . ARG K 3 10 ? 63.310 19.465 145.827 1.00 20.35 10 ARG C CA 1
ATOM 5450 C C . ARG K 3 10 ? 63.802 18.822 144.527 1.00 21.31 10 ARG C C 1
ATOM 5451 O O . ARG K 3 10 ? 65.004 18.576 144.381 1.00 23.05 10 ARG C O 1
ATOM 5459 N N . ILE K 3 11 ? 62.879 18.553 143.607 1.00 20.88 11 ILE C N 1
ATOM 5460 C CA . ILE K 3 11 ? 63.209 17.975 142.305 1.00 18.35 11 ILE C CA 1
ATOM 5461 C C . ILE K 3 11 ? 64.128 18.966 141.562 1.00 20.44 11 ILE C C 1
ATOM 5462 O O . ILE K 3 11 ? 65.132 18.570 140.965 1.00 19.55 11 ILE C O 1
ATOM 5467 N N . PHE K 3 12 ? 63.777 20.248 141.624 1.00 18.19 12 PHE C N 1
ATOM 5468 C CA . PHE K 3 12 ? 64.560 21.338 141.003 1.00 18.68 12 PHE C CA 1
ATOM 5469 C C . PHE K 3 12 ? 66.000 21.304 141.538 1.00 21.06 12 PHE C C 1
ATOM 5470 O O . PHE K 3 12 ? 66.963 21.268 140.759 1.00 18.47 12 PHE C O 1
ATOM 5478 N N . HIS K 3 13 ? 66.162 21.281 142.863 1.00 17.23 13 HIS C N 1
ATOM 5479 C CA . HIS K 3 13 ? 67.498 21.220 143.446 1.00 19.90 13 HIS C CA 1
ATOM 5480 C C . HIS K 3 13 ? 68.225 19.936 143.052 1.00 18.29 13 HIS C C 1
ATOM 5481 O O . HIS K 3 13 ? 69.415 19.966 142.769 1.00 19.18 13 HIS C O 1
ATOM 5488 N N . LYS K 3 14 ? 67.510 18.807 143.055 1.00 19.01 14 LYS C N 1
ATOM 5489 C CA . LYS K 3 14 ? 68.130 17.536 142.684 1.00 21.55 14 LYS C CA 1
ATOM 5490 C C . LYS K 3 14 ? 68.674 17.527 141.256 1.00 24.13 14 LYS C C 1
ATOM 5491 O O . LYS K 3 14 ? 69.693 16.885 140.973 1.00 23.46 14 LYS C O 1
ATOM 5497 N N . LYS K 3 15 ? 67.988 18.218 140.348 1.00 19.31 15 LYS C N 1
ATOM 5498 C CA . LYS K 3 15 ? 68.455 18.291 138.961 1.00 20.04 15 LYS C CA 1
ATOM 5499 C C . LYS K 3 15 ? 69.772 19.054 138.907 1.00 19.19 15 LYS C C 1
ATOM 5500 O O . LYS K 3 15 ? 70.676 18.720 138.124 1.00 19.79 15 LYS C O 1
ATOM 5506 N N . LEU K 3 16 ? 69.884 20.081 139.740 1.00 16.67 16 LEU C N 1
ATOM 5507 C CA . LEU K 3 16 ? 71.111 20.866 139.768 1.00 18.20 16 LEU C CA 1
ATOM 5508 C C . LEU K 3 16 ? 72.268 20.051 140.327 1.00 20.96 16 LEU C C 1
ATOM 5509 O O . LEU K 3 16 ? 73.402 20.205 139.896 1.00 20.57 16 LEU C O 1
ATOM 5514 N N . LEU K 3 17 ? 71.975 19.185 141.287 1.00 21.16 17 LEU C N 1
ATOM 5515 C CA . LEU K 3 17 ? 73.018 18.352 141.877 1.00 22.66 17 LEU C CA 1
ATOM 5516 C C . LEU K 3 17 ? 73.389 17.219 140.917 1.00 22.48 17 LEU C C 1
ATOM 5517 O O . LEU K 3 17 ? 74.576 16.981 140.651 1.00 23.97 17 LEU C O 1
ATOM 5522 N N . ASP K 3 18 ? 72.382 16.534 140.386 1.00 23.92 18 ASP C N 1
ATOM 5523 C CA . ASP K 3 18 ? 72.626 15.412 139.489 1.00 22.42 18 ASP C CA 1
ATOM 5524 C C . ASP K 3 18 ? 73.389 15.773 138.221 1.00 26.16 18 ASP C C 1
ATOM 5525 O O . ASP K 3 18 ? 74.133 14.935 137.687 1.00 28.56 18 ASP C O 1
ATOM 5530 N N . GLY K 3 19 ? 73.203 17.004 137.738 1.00 24.08 19 GLY C N 1
ATOM 5531 C CA . GLY K 3 19 ? 73.890 17.445 136.530 1.00 24.66 19 GLY C CA 1
ATOM 5532 C C . GLY K 3 19 ? 75.242 18.069 136.846 1.00 24.86 19 GLY C C 1
ATOM 5533 O O . GLY K 3 19 ? 75.947 18.572 135.957 1.00 26.36 19 GLY C O 1
ATOM 5534 N N . ASN K 3 20 ? 75.611 18.049 138.120 1.00 22.99 20 ASN C N 1
ATOM 5535 C CA . ASN K 3 20 ? 76.871 18.628 138.554 1.00 23.24 20 ASN C CA 1
ATOM 5536 C C . ASN K 3 20 ? 76.900 20.147 138.322 1.00 22.52 20 ASN C C 1
ATOM 5537 O O . ASN K 3 20 ? 77.972 20.755 138.278 1.00 25.01 20 ASN C O 1
ATOM 5542 N N . ILE K 3 21 ? 75.718 20.764 138.201 1.00 20.64 21 ILE C N 1
ATOM 5543 C CA . ILE K 3 21 ? 75.643 22.219 138.015 1.00 22.38 21 ILE C CA 1
ATOM 5544 C C . ILE K 3 21 ? 76.023 22.856 139.346 1.00 19.64 21 ILE C C 1
ATOM 5545 O O . ILE K 3 21 ? 76.754 23.851 139.384 1.00 19.27 21 ILE C O 1
ATOM 5550 N N . LEU K 3 22 ? 75.463 22.309 140.430 1.00 18.75 22 LEU C N 1
ATOM 5551 C CA . LEU K 3 22 ? 75.770 22.763 141.779 1.00 15.99 22 LEU C CA 1
ATOM 5552 C C . LEU K 3 22 ? 76.647 21.647 142.358 1.00 18.45 22 LEU C C 1
ATOM 5553 O O . LEU K 3 22 ? 76.164 20.523 142.567 1.00 19.80 22 LEU C O 1
ATOM 5558 N N . ALA K 3 23 ? 77.920 21.957 142.573 1.00 19.01 23 ALA C N 1
ATOM 5559 C CA . ALA K 3 23 ? 78.886 20.989 143.113 1.00 18.20 23 ALA C CA 1
ATOM 5560 C C . ALA K 3 23 ? 80.011 21.755 143.804 1.00 21.04 23 ALA C C 1
ATOM 5561 O O . ALA K 3 23 ? 80.050 22.980 143.773 1.00 18.77 23 ALA C O 1
ATOM 5563 N N . THR K 3 24 ? 80.950 21.038 144.434 1.00 18.63 24 THR C N 1
ATOM 5564 C CA . THR K 3 24 ? 82.063 21.690 145.122 1.00 19.54 24 THR C CA 1
ATOM 5565 C C . THR K 3 24 ? 83.338 21.198 144.467 1.00 18.26 24 THR C C 1
ATOM 5566 O O . THR K 3 24 ? 83.494 19.996 144.280 1.00 22.39 24 THR C O 1
ATOM 5570 N N . ASN K 3 25 ? 84.252 22.101 144.126 1.00 17.50 25 ASN C N 1
ATOM 5571 C CA . ASN K 3 25 ? 85.485 21.665 143.487 1.00 18.45 25 ASN C CA 1
ATOM 5572 C C . ASN K 3 25 ? 86.567 21.271 144.493 1.00 20.01 25 ASN C C 1
ATOM 5573 O O . ASN K 3 25 ? 86.336 21.324 145.706 1.00 20.12 25 ASN C O 1
ATOM 5578 N N . ASN K 3 26 ? 87.739 20.901 143.980 1.00 22.67 26 ASN C N 1
ATOM 5579 C CA . ASN K 3 26 ? 88.850 20.475 144.836 1.00 22.46 26 ASN C CA 1
ATOM 5580 C C . ASN K 3 26 ? 89.313 21.507 145.849 1.00 24.21 26 ASN C C 1
ATOM 5581 O O . ASN K 3 26 ? 89.847 21.139 146.904 1.00 25.04 26 ASN C O 1
ATOM 5586 N N . ARG K 3 27 ? 89.134 22.791 145.541 1.00 19.58 27 ARG C N 1
ATOM 5587 C CA . ARG K 3 27 ? 89.524 23.872 146.448 1.00 22.14 27 ARG C CA 1
ATOM 5588 C C . ARG K 3 27 ? 88.414 24.248 147.430 1.00 22.15 27 ARG C C 1
ATOM 5589 O O . ARG K 3 27 ? 88.515 25.254 148.142 1.00 23.88 27 ARG C O 1
ATOM 5597 N N . GLY K 3 28 ? 87.356 23.435 147.471 1.00 19.72 28 GLY C N 1
ATOM 5598 C CA . GLY K 3 28 ? 86.261 23.698 148.392 1.00 20.64 28 GLY C CA 1
ATOM 5599 C C . GLY K 3 28 ? 85.310 24.815 147.992 1.00 20.00 28 GLY C C 1
ATOM 5600 O O . GLY K 3 28 ? 84.480 25.242 148.784 1.00 20.71 28 GLY C O 1
ATOM 5601 N N . VAL K 3 29 ? 85.431 25.273 146.749 1.00 19.11 29 VAL C N 1
ATOM 5602 C CA . VAL K 3 29 ? 84.551 26.336 146.249 1.00 18.90 29 VAL C CA 1
ATOM 5603 C C . VAL K 3 29 ? 83.313 25.728 145.585 1.00 16.75 29 VAL C C 1
ATOM 5604 O O . VAL K 3 29 ? 83.429 24.929 144.653 1.00 18.86 29 VAL C O 1
ATOM 5608 N N . VAL K 3 30 ? 82.128 26.105 146.060 1.00 19.32 30 VAL C N 1
ATOM 5609 C CA . VAL K 3 30 ? 80.891 25.600 145.473 1.00 17.26 30 VAL C CA 1
ATOM 5610 C C . VAL K 3 30 ? 80.728 26.339 144.140 1.00 15.45 30 VAL C C 1
ATOM 5611 O O . VAL K 3 30 ? 81.141 27.495 144.023 1.00 18.27 30 VAL C O 1
ATOM 5615 N N . SER K 3 31 ? 80.128 25.666 143.164 1.00 17.42 31 SER C N 1
ATOM 5616 C CA . SER K 3 31 ? 80.015 26.185 141.803 1.00 17.97 31 SER C CA 1
ATOM 5617 C C . SER K 3 31 ? 79.206 27.453 141.539 1.00 20.76 31 SER C C 1
ATOM 5618 O O . SER K 3 31 ? 79.227 27.953 140.414 1.00 18.81 31 SER C O 1
ATOM 5621 N N . ASN K 3 32 ? 78.497 27.964 142.541 1.00 16.96 32 ASN C N 1
ATOM 5622 C CA . ASN K 3 32 ? 77.781 29.233 142.364 1.00 16.21 32 ASN C CA 1
ATOM 5623 C C . ASN K 3 32 ? 78.460 30.310 143.199 1.00 15.81 32 ASN C C 1
ATOM 5624 O O . ASN K 3 32 ? 77.953 31.431 143.315 1.00 17.78 32 ASN C O 1
ATOM 5629 N N . ALA K 3 33 ? 79.635 29.982 143.767 1.00 16.71 33 ALA C N 1
ATOM 5630 C CA . ALA K 3 33 ? 80.380 30.945 144.581 1.00 16.68 33 ALA C CA 1
ATOM 5631 C C . ALA K 3 33 ? 81.548 31.583 143.841 1.00 16.50 33 ALA C C 1
ATOM 5632 O O . ALA K 3 33 ? 82.002 31.075 142.798 1.00 18.78 33 ALA C O 1
ATOM 5634 N N . ASP K 3 34 ? 82.016 32.679 144.418 1.00 15.49 34 ASP C N 1
ATOM 5635 C CA . ASP K 3 34 ? 83.177 33.438 143.939 1.00 16.85 34 ASP C CA 1
ATOM 5636 C C . ASP K 3 34 ? 84.242 33.131 145.004 1.00 17.50 34 ASP C C 1
ATOM 5637 O O . ASP K 3 34 ? 84.219 33.704 146.106 1.00 17.38 34 ASP C O 1
ATOM 5642 N N . GLY K 3 35 ? 85.147 32.212 144.667 1.00 20.13 35 GLY C N 1
ATOM 5643 C CA . GLY K 3 35 ? 86.173 31.785 145.606 1.00 23.85 35 GLY C CA 1
ATOM 5644 C C . GLY K 3 35 ? 87.045 32.852 146.239 1.00 26.20 35 GLY C C 1
ATOM 5645 O O . GLY K 3 35 ? 87.602 32.643 147.310 1.00 29.72 35 GLY C O 1
ATOM 5646 N N . SER K 3 36 ? 87.155 34.010 145.599 1.00 24.28 36 SER C N 1
ATOM 5647 C CA . SER K 3 36 ? 88.003 35.095 146.112 1.00 25.69 36 SER C CA 1
ATOM 5648 C C . SER K 3 36 ? 87.291 35.919 147.170 1.00 28.00 36 SER C C 1
ATOM 5649 O O . SER K 3 36 ? 87.885 36.781 147.817 1.00 27.82 36 SER C O 1
ATOM 5652 N N . ASN K 3 37 ? 86.008 35.634 147.346 1.00 24.36 37 ASN C N 1
ATOM 5653 C CA . ASN K 3 37 ? 85.128 36.380 148.234 1.00 24.67 37 ASN C CA 1
ATOM 5654 C C . ASN K 3 37 ? 84.785 35.515 149.447 1.00 22.84 37 ASN C C 1
ATOM 5655 O O . ASN K 3 37 ? 84.023 34.564 149.307 1.00 22.18 37 ASN C O 1
ATOM 5660 N N . THR K 3 38 ? 85.316 35.849 150.630 1.00 25.03 38 THR C N 1
ATOM 5661 C CA . THR K 3 38 ? 85.044 35.019 151.811 1.00 27.17 38 THR C CA 1
ATOM 5662 C C . THR K 3 38 ? 83.566 34.808 152.090 1.00 23.80 38 THR C C 1
ATOM 5663 O O . THR K 3 38 ? 83.127 33.700 152.423 1.00 23.88 38 THR C O 1
ATOM 5667 N N . ARG K 3 39 ? 82.779 35.865 151.980 1.00 22.84 39 ARG C N 1
ATOM 5668 C CA . ARG K 3 39 ? 81.362 35.722 152.258 1.00 21.92 39 ARG C CA 1
ATOM 5669 C C . ARG K 3 39 ? 80.687 34.829 151.221 1.00 19.36 39 ARG C C 1
ATOM 5670 O O . ARG K 3 39 ? 79.874 33.959 151.576 1.00 19.17 39 ARG C O 1
ATOM 5678 N N . SER K 3 40 ? 81.036 35.012 149.945 1.00 17.81 40 SER C N 1
ATOM 5679 C CA . SER K 3 40 ? 80.448 34.186 148.895 1.00 15.33 40 SER C CA 1
ATOM 5680 C C . SER K 3 40 ? 80.759 32.707 149.133 1.00 15.47 40 SER C C 1
ATOM 5681 O O . SER K 3 40 ? 79.876 31.835 149.059 1.00 17.44 40 SER C O 1
ATOM 5684 N N . PHE K 3 41 ? 82.031 32.445 149.422 1.00 16.23 41 PHE C N 1
ATOM 5685 C CA . PHE K 3 41 ? 82.534 31.096 149.665 1.00 18.42 41 PHE C CA 1
ATOM 5686 C C . PHE K 3 41 ? 81.758 30.422 150.821 1.00 14.97 41 PHE C C 1
ATOM 5687 O O . PHE K 3 41 ? 81.244 29.316 150.670 1.00 18.27 41 PHE C O 1
ATOM 5695 N N . ASN K 3 42 ? 81.661 31.114 151.952 1.00 16.85 42 ASN C N 1
ATOM 5696 C CA . ASN K 3 42 ? 80.988 30.537 153.105 1.00 18.92 42 ASN C CA 1
ATOM 5697 C C . ASN K 3 42 ? 79.470 30.425 152.972 1.00 18.58 42 ASN C C 1
ATOM 5698 O O . ASN K 3 42 ? 78.851 29.443 153.410 1.00 18.85 42 ASN C O 1
ATOM 5703 N N . ILE K 3 43 ? 78.856 31.428 152.361 1.00 18.40 43 ILE C N 1
ATOM 5704 C CA . ILE K 3 43 ? 77.413 31.364 152.196 1.00 18.58 43 ILE C CA 1
ATOM 5705 C C . ILE K 3 43 ? 77.049 30.212 151.259 1.00 15.34 43 ILE C C 1
ATOM 5706 O O . ILE K 3 43 ? 76.157 29.417 151.545 1.00 18.12 43 ILE C O 1
ATOM 5711 N N . ALA K 3 44 ? 77.743 30.131 150.121 1.00 16.70 44 ALA C N 1
ATOM 5712 C CA . ALA K 3 44 ? 77.464 29.092 149.139 1.00 17.59 44 ALA C CA 1
ATOM 5713 C C . ALA K 3 44 ? 77.654 27.694 149.705 1.00 16.81 44 ALA C C 1
ATOM 5714 O O . ALA K 3 44 ? 76.884 26.799 149.387 1.00 20.01 44 ALA C O 1
ATOM 5716 N N . LYS K 3 45 ? 78.696 27.497 150.520 1.00 18.40 45 LYS C N 1
ATOM 5717 C CA . LYS K 3 45 ? 78.908 26.169 151.094 1.00 20.96 45 LYS C CA 1
ATOM 5718 C C . LYS K 3 45 ? 77.799 25.826 152.094 1.00 18.31 45 LYS C C 1
ATOM 5719 O O . LYS K 3 45 ? 77.340 24.690 152.131 1.00 19.81 45 LYS C O 1
ATOM 5725 N N . GLY K 3 46 ? 77.387 26.806 152.894 1.00 17.71 46 GLY C N 1
ATOM 5726 C CA . GLY K 3 46 ? 76.291 26.599 153.838 1.00 19.69 46 GLY C CA 1
ATOM 5727 C C . GLY K 3 46 ? 75.025 26.191 153.100 1.00 19.73 46 GLY C C 1
ATOM 5728 O O . GLY K 3 46 ? 74.324 25.274 153.502 1.00 20.51 46 GLY C O 1
ATOM 5729 N N . ILE K 3 47 ? 74.712 26.873 151.997 1.00 18.99 47 ILE C N 1
ATOM 5730 C CA . ILE K 3 47 ? 73.540 26.505 151.218 1.00 17.74 47 ILE C CA 1
ATOM 5731 C C . ILE K 3 47 ? 73.651 25.086 150.660 1.00 18.54 47 ILE C C 1
ATOM 5732 O O . ILE K 3 47 ? 72.693 24.306 150.726 1.00 18.70 47 ILE C O 1
ATOM 5737 N N . ALA K 3 48 ? 74.810 24.761 150.096 1.00 18.96 48 ALA C N 1
ATOM 5738 C CA . ALA K 3 48 ? 75.029 23.453 149.507 1.00 18.51 48 ALA C CA 1
ATOM 5739 C C . ALA K 3 48 ? 74.834 22.379 150.580 1.00 21.84 48 ALA C C 1
ATOM 5740 O O . ALA K 3 48 ? 74.257 21.313 150.307 1.00 22.91 48 ALA C O 1
ATOM 5742 N N . ASP K 3 49 ? 75.291 22.676 151.796 1.00 20.96 49 ASP C N 1
ATOM 5743 C CA . ASP K 3 49 ? 75.153 21.710 152.887 1.00 24.68 49 ASP C CA 1
ATOM 5744 C C . ASP K 3 49 ? 73.679 21.536 153.215 1.00 25.69 49 ASP C C 1
ATOM 5745 O O . ASP K 3 49 ? 73.223 20.410 153.424 1.00 26.99 49 ASP C O 1
ATOM 5750 N N . LEU K 3 50 ? 72.924 22.633 153.244 1.00 23.90 50 LEU C N 1
ATOM 5751 C CA . LEU K 3 50 ? 71.502 22.505 153.526 1.00 25.09 50 LEU C CA 1
ATOM 5752 C C . LEU K 3 50 ? 70.741 21.825 152.393 1.00 26.81 50 LEU C C 1
ATOM 5753 O O . LEU K 3 50 ? 69.635 21.327 152.611 1.00 29.30 50 LEU C O 1
ATOM 5758 N N . LEU K 3 51 ? 71.304 21.791 151.182 1.00 23.33 51 LEU C N 1
ATOM 5759 C CA . LEU K 3 51 ? 70.642 21.091 150.079 1.00 26.40 51 LEU C CA 1
ATOM 5760 C C . LEU K 3 51 ? 71.130 19.634 150.020 1.00 29.09 51 LEU C C 1
ATOM 5761 O O . LEU K 3 51 ? 70.770 18.887 149.109 1.00 29.41 51 LEU C O 1
ATOM 5766 N N . HIS K 3 52 ? 71.968 19.256 150.988 1.00 31.66 52 HIS C N 1
ATOM 5767 C CA . HIS K 3 52 ? 72.543 17.906 151.091 1.00 33.67 52 HIS C CA 1
ATOM 5768 C C . HIS K 3 52 ? 73.415 17.562 149.891 1.00 34.67 52 HIS C C 1
ATOM 5769 O O . HIS K 3 52 ? 73.408 16.432 149.388 1.00 35.10 52 HIS C O 1
ATOM 5776 N N . SER K 3 53 ? 74.169 18.548 149.424 1.00 29.89 53 SER C N 1
ATOM 5777 C CA . SER K 3 53 ? 75.042 18.329 148.288 1.00 29.04 53 SER C CA 1
ATOM 5778 C C . SER K 3 53 ? 76.275 17.557 148.733 1.00 30.07 53 SER C C 1
ATOM 5779 O O . SER K 3 53 ? 76.895 17.899 149.737 1.00 30.32 53 SER C O 1
ATOM 5782 N N . GLU K 3 54 ? 76.622 16.525 147.978 1.00 30.68 54 GLU C N 1
ATOM 5783 C CA . GLU K 3 54 ? 77.793 15.726 148.278 1.00 35.27 54 GLU C CA 1
ATOM 5784 C C . GLU K 3 54 ? 78.682 15.551 147.045 1.00 35.18 54 GLU C C 1
ATOM 5785 O O . GLU K 3 54 ? 79.788 15.018 147.154 1.00 37.48 54 GLU C O 1
ATOM 5791 N N . THR K 3 55 ? 78.241 16.012 145.875 1.00 33.05 55 THR C N 1
ATOM 5792 C CA . THR K 3 55 ? 79.086 15.821 144.698 1.00 32.39 55 THR C CA 1
ATOM 5793 C C . THR K 3 55 ? 80.254 16.793 144.583 1.00 26.96 55 THR C C 1
ATOM 5794 O O . THR K 3 55 ? 80.144 17.994 144.858 1.00 25.08 55 THR C O 1
ATOM 5798 N N . VAL K 3 56 ? 81.382 16.226 144.193 1.00 27.57 56 VAL C N 1
ATOM 5799 C CA . VAL K 3 56 ? 82.604 16.969 144.003 1.00 26.17 56 VAL C CA 1
ATOM 5800 C C . VAL K 3 56 ? 82.852 16.901 142.520 1.00 29.54 56 VAL C C 1
ATOM 5801 O O . VAL K 3 56 ? 82.798 15.830 141.918 1.00 33.97 56 VAL C O 1
ATOM 5805 N N . SER K 3 57 ? 83.115 18.053 141.926 1.00 26.32 57 SER C N 1
ATOM 5806 C CA . SER K 3 57 ? 83.342 18.128 140.504 1.00 25.83 57 SER C CA 1
ATOM 5807 C C . SER K 3 57 ? 84.012 19.462 140.234 1.00 22.42 57 SER C C 1
ATOM 5808 O O . SER K 3 57 ? 83.824 20.427 140.987 1.00 21.81 57 SER C O 1
ATOM 5811 N N . GLU K 3 58 ? 84.816 19.528 139.188 1.00 25.16 58 GLU C N 1
ATOM 5812 C CA . GLU K 3 58 ? 85.408 20.811 138.891 1.00 27.15 58 GLU C CA 1
ATOM 5813 C C . GLU K 3 58 ? 84.265 21.639 138.305 1.00 26.70 58 GLU C C 1
ATOM 5814 O O . GLU K 3 58 ? 83.274 21.116 137.777 1.00 22.70 58 GLU C O 1
ATOM 5820 N N . ARG K 3 59 ? 84.381 22.941 138.472 1.00 25.84 59 ARG C N 1
ATOM 5821 C CA . ARG K 3 59 ? 83.362 23.872 138.031 1.00 23.34 59 ARG C CA 1
ATOM 5822 C C . ARG K 3 59 ? 83.081 23.740 136.542 1.00 21.69 59 ARG C C 1
ATOM 5823 O O . ARG K 3 59 ? 84.003 23.689 135.749 1.00 21.94 59 ARG C O 1
ATOM 5831 N N . LEU K 3 60 ? 81.805 23.712 136.174 1.00 23.20 60 LEU C N 1
ATOM 5832 C CA . LEU K 3 60 ? 81.467 23.608 134.773 1.00 21.55 60 LEU C CA 1
ATOM 5833 C C . LEU K 3 60 ? 81.737 24.937 134.075 1.00 20.07 60 LEU C C 1
ATOM 5834 O O . LEU K 3 60 ? 81.777 26.005 134.708 1.00 20.60 60 LEU C O 1
ATOM 5839 N N . PRO K 3 61 ? 81.967 24.883 132.758 1.00 20.27 61 PRO C N 1
ATOM 5840 C CA . PRO K 3 61 ? 82.204 26.126 132.012 1.00 16.59 61 PRO C CA 1
ATOM 5841 C C . PRO K 3 61 ? 80.955 26.993 132.238 1.00 16.37 61 PRO C C 1
ATOM 5842 O O . PRO K 3 61 ? 79.837 26.467 132.312 1.00 16.84 61 PRO C O 1
ATOM 5846 N N . GLY K 3 62 ? 81.136 28.310 132.310 1.00 18.56 62 GLY C N 1
ATOM 5847 C CA . GLY K 3 62 ? 79.998 29.197 132.542 1.00 16.16 62 GLY C CA 1
ATOM 5848 C C . GLY K 3 62 ? 78.902 29.069 131.502 1.00 17.47 62 GLY C C 1
ATOM 5849 O O . GLY K 3 62 ? 77.718 29.236 131.799 1.00 16.13 62 GLY C O 1
ATOM 5850 N N . GLN K 3 63 ? 79.285 28.784 130.261 1.00 18.19 63 GLN C N 1
ATOM 5851 C CA . GLN K 3 63 ? 78.278 28.638 129.217 1.00 17.81 63 GLN C CA 1
ATOM 5852 C C . GLN K 3 63 ? 77.399 27.424 129.492 1.00 15.28 63 GLN C C 1
ATOM 5853 O O . GLN K 3 63 ? 76.196 27.412 129.180 1.00 15.64 63 GLN C O 1
ATOM 5859 N N . THR K 3 64 ? 78.007 26.390 130.068 1.00 13.69 64 THR C N 1
ATOM 5860 C CA . THR K 3 64 ? 77.286 25.172 130.364 1.00 16.43 64 THR C CA 1
ATOM 5861 C C . THR K 3 64 ? 76.331 25.379 131.534 1.00 15.27 64 THR C C 1
ATOM 5862 O O . THR K 3 64 ? 75.150 25.019 131.445 1.00 16.43 64 THR C O 1
ATOM 5866 N N . SER K 3 65 ? 76.827 25.942 132.625 1.00 16.81 65 SER C N 1
ATOM 5867 C CA . SER K 3 65 ? 75.945 26.169 133.766 1.00 17.29 65 SER C CA 1
ATOM 5868 C C . SER K 3 65 ? 74.848 27.182 133.443 1.00 15.34 65 SER C C 1
ATOM 5869 O O . SER K 3 65 ? 73.704 27.030 133.899 1.00 15.77 65 SER C O 1
ATOM 5872 N N . GLY K 3 66 ? 75.185 28.212 132.664 1.00 16.21 66 GLY C N 1
ATOM 5873 C CA . GLY K 3 66 ? 74.178 29.199 132.283 1.00 15.06 66 GLY C CA 1
ATOM 5874 C C . GLY K 3 66 ? 73.022 28.537 131.537 1.00 15.77 66 GLY C C 1
ATOM 5875 O O . GLY K 3 66 ? 71.840 28.742 131.833 1.00 16.46 66 GLY C O 1
ATOM 5876 N N . ASN K 3 67 ? 73.356 27.719 130.551 1.00 14.50 67 ASN C N 1
ATOM 5877 C CA . ASN K 3 67 ? 72.338 27.036 129.773 1.00 16.13 67 ASN C CA 1
ATOM 5878 C C . ASN K 3 67 ? 71.562 26.005 130.600 1.00 16.08 67 ASN C C 1
ATOM 5879 O O . ASN K 3 67 ? 70.332 25.912 130.495 1.00 16.06 67 ASN C O 1
ATOM 5884 N N . ALA K 3 68 ? 72.277 25.219 131.402 1.00 15.93 68 ALA C N 1
ATOM 5885 C CA . ALA K 3 68 ? 71.628 24.180 132.220 1.00 16.71 68 ALA C CA 1
ATOM 5886 C C . ALA K 3 68 ? 70.696 24.812 133.266 1.00 17.41 68 ALA C C 1
ATOM 5887 O O . ALA K 3 68 ? 69.585 24.320 133.494 1.00 17.22 68 ALA C O 1
ATOM 5889 N N . PHE K 3 69 ? 71.136 25.912 133.879 1.00 16.35 69 PHE C N 1
ATOM 5890 C CA . PHE K 3 69 ? 70.293 26.583 134.859 1.00 15.52 69 PHE C CA 1
ATOM 5891 C C . PHE K 3 69 ? 69.006 27.054 134.188 1.00 14.90 69 PHE C C 1
ATOM 5892 O O . PHE K 3 69 ? 67.915 26.915 134.753 1.00 16.33 69 PHE C O 1
ATOM 5900 N N . GLU K 3 70 ? 69.113 27.617 132.981 1.00 15.41 70 GLU C N 1
ATOM 5901 C CA . GLU K 3 70 ? 67.912 28.033 132.257 1.00 15.27 70 GLU C CA 1
ATOM 5902 C C . GLU K 3 70 ? 66.972 26.843 132.039 1.00 15.40 70 GLU C C 1
ATOM 5903 O O . GLU K 3 70 ? 65.772 26.934 132.295 1.00 15.67 70 GLU C O 1
ATOM 5909 N N . ALA K 3 71 ? 67.522 25.735 131.533 1.00 15.55 71 ALA C N 1
ATOM 5910 C CA . ALA K 3 71 ? 66.707 24.544 131.266 1.00 16.73 71 ALA C CA 1
ATOM 5911 C C . ALA K 3 71 ? 66.006 24.013 132.514 1.00 16.84 71 ALA C C 1
ATOM 5912 O O . ALA K 3 71 ? 64.819 23.720 132.474 1.00 16.60 71 ALA C O 1
ATOM 5914 N N . ILE K 3 72 ? 66.736 23.905 133.616 1.00 17.70 72 ILE C N 1
ATOM 5915 C CA . ILE K 3 72 ? 66.151 23.395 134.849 1.00 16.84 72 ILE C CA 1
ATOM 5916 C C . ILE K 3 72 ? 65.102 24.333 135.445 1.00 18.16 72 ILE C C 1
ATOM 5917 O O . ILE K 3 72 ? 64.074 23.867 135.948 1.00 15.83 72 ILE C O 1
ATOM 5922 N N . CYS K 3 73 ? 65.343 25.644 135.392 1.00 17.33 73 CYS C N 1
ATOM 5923 C CA . CYS K 3 73 ? 64.339 26.593 135.872 1.00 15.86 73 CYS C CA 1
ATOM 5924 C C . CYS K 3 73 ? 63.078 26.454 135.015 1.00 15.83 73 CYS C C 1
ATOM 5925 O O . CYS K 3 73 ? 61.966 26.492 135.513 1.00 14.70 73 CYS C O 1
ATOM 5928 N N . SER K 3 74 ? 63.252 26.324 133.709 1.00 15.50 74 SER C N 1
ATOM 5929 C CA . SER K 3 74 ? 62.117 26.197 132.822 1.00 14.30 74 SER C CA 1
ATOM 5930 C C . SER K 3 74 ? 61.255 24.974 133.159 1.00 16.50 74 SER C C 1
ATOM 5931 O O . SER K 3 74 ? 60.031 25.059 133.153 1.00 17.08 74 SER C O 1
ATOM 5934 N N . GLU K 3 75 ? 61.908 23.847 133.436 1.00 16.89 75 GLU C N 1
ATOM 5935 C CA . GLU K 3 75 ? 61.177 22.617 133.771 1.00 16.45 75 GLU C CA 1
ATOM 5936 C C . GLU K 3 75 ? 60.414 22.777 135.093 1.00 17.37 75 GLU C C 1
ATOM 5937 O O . GLU K 3 75 ? 59.281 22.297 135.205 1.00 19.51 75 GLU C O 1
ATOM 5943 N N . PHE K 3 76 ? 61.024 23.441 136.078 1.00 17.21 76 PHE C N 1
ATOM 5944 C CA . PHE K 3 76 ? 60.358 23.664 137.373 1.00 18.00 76 PHE C CA 1
ATOM 5945 C C . PHE K 3 76 ? 59.119 24.522 137.150 1.00 18.17 76 PHE C C 1
ATOM 5946 O O . PHE K 3 76 ? 58.025 24.192 137.609 1.00 16.70 76 PHE C O 1
ATOM 5954 N N . VAL K 3 77 ? 59.283 25.636 136.440 1.00 17.15 77 VAL C N 1
ATOM 5955 C CA . VAL K 3 77 ? 58.147 26.505 136.186 1.00 16.75 77 VAL C CA 1
ATOM 5956 C C . VAL K 3 77 ? 57.009 25.783 135.444 1.00 17.62 77 VAL C C 1
ATOM 5957 O O . VAL K 3 77 ? 55.844 25.942 135.798 1.00 19.10 77 VAL C O 1
ATOM 5961 N N . GLN K 3 78 ? 57.340 25.013 134.406 1.00 17.13 78 GLN C N 1
ATOM 5962 C CA . GLN K 3 78 ? 56.329 24.300 133.642 1.00 17.27 78 GLN C CA 1
ATOM 5963 C C . GLN K 3 78 ? 55.563 23.327 134.536 1.00 17.88 78 GLN C C 1
ATOM 5964 O O . GLN K 3 78 ? 54.322 23.347 134.580 1.00 18.90 78 GLN C O 1
ATOM 5970 N N . SER K 3 79 ? 56.297 22.517 135.289 1.00 18.24 79 SER C N 1
ATOM 5971 C CA . SER K 3 79 ? 55.652 21.534 136.153 1.00 18.80 79 SER C CA 1
ATOM 5972 C C . SER K 3 79 ? 54.753 22.119 137.234 1.00 18.86 79 SER C C 1
ATOM 5973 O O . SER K 3 79 ? 53.604 21.675 137.419 1.00 20.46 79 SER C O 1
ATOM 5976 N N . ALA K 3 80 ? 55.255 23.118 137.947 1.00 18.48 80 ALA C N 1
ATOM 5977 C CA . ALA K 3 80 ? 54.477 23.714 139.012 1.00 19.09 80 ALA C CA 1
ATOM 5978 C C . ALA K 3 80 ? 53.320 24.574 138.509 1.00 20.03 80 ALA C C 1
ATOM 5979 O O . ALA K 3 80 ? 52.231 24.539 139.074 1.00 18.72 80 ALA C O 1
ATOM 5981 N N . PHE K 3 81 ? 53.544 25.363 137.452 1.00 18.07 81 PHE C N 1
ATOM 5982 C CA . PHE K 3 81 ? 52.475 26.224 136.956 1.00 17.54 81 PHE C CA 1
ATOM 5983 C C . PHE K 3 81 ? 51.316 25.388 136.405 1.00 17.56 81 PHE C C 1
ATOM 5984 O O . PHE K 3 81 ? 50.150 25.797 136.486 1.00 18.89 81 PHE C O 1
ATOM 5992 N N . GLU K 3 82 ? 51.647 24.224 135.843 1.00 16.95 82 GLU C N 1
ATOM 5993 C CA . GLU K 3 82 ? 50.643 23.323 135.284 1.00 20.87 82 GLU C CA 1
ATOM 5994 C C . GLU K 3 82 ? 49.578 22.965 136.322 1.00 19.00 82 GLU C C 1
ATOM 5995 O O . GLU K 3 82 ? 48.425 22.728 135.974 1.00 21.18 82 GLU C O 1
ATOM 6001 N N . LYS K 3 83 ? 49.952 22.959 137.594 1.00 18.84 83 LYS C N 1
ATOM 6002 C CA . LYS K 3 83 ? 49.021 22.621 138.670 1.00 20.11 83 LYS C CA 1
ATOM 6003 C C . LYS K 3 83 ? 48.090 23.757 139.104 1.00 20.31 83 LYS C C 1
ATOM 6004 O O . LYS K 3 83 ? 47.236 23.576 139.975 1.00 20.92 83 LYS C O 1
ATOM 6010 N N . LEU K 3 84 ? 48.223 24.926 138.476 1.00 19.39 84 LEU C N 1
ATOM 6011 C CA . LEU K 3 84 ? 47.405 26.077 138.858 1.00 19.44 84 LEU C CA 1
ATOM 6012 C C . LEU K 3 84 ? 46.335 26.434 137.824 1.00 17.89 84 LEU C C 1
ATOM 6013 O O . LEU K 3 84 ? 45.818 27.544 137.825 1.00 19.95 84 LEU C O 1
ATOM 6018 N N . GLN K 3 85 ? 46.012 25.474 136.966 1.00 20.98 85 GLN C N 1
ATOM 6019 C CA . GLN K 3 85 ? 45.016 25.672 135.924 1.00 24.40 85 GLN C CA 1
ATOM 6020 C C . GLN K 3 85 ? 43.663 26.155 136.483 1.00 24.83 85 GLN C C 1
ATOM 6021 O O . GLN K 3 85 ? 42.932 26.889 135.808 1.00 24.08 85 GLN C O 1
ATOM 6027 N N . HIS K 3 86 ? 43.318 25.759 137.711 1.00 22.52 86 HIS C N 1
ATOM 6028 C CA . HIS K 3 86 ? 42.047 26.187 138.297 1.00 23.50 86 HIS C CA 1
ATOM 6029 C C . HIS K 3 86 ? 42.021 27.647 138.753 1.00 22.39 86 HIS C C 1
ATOM 6030 O O . HIS K 3 86 ? 40.940 28.214 138.905 1.00 22.79 86 HIS C O 1
ATOM 6037 N N . ILE K 3 87 ? 43.186 28.261 139.004 1.00 20.37 87 ILE C N 1
ATOM 6038 C CA . ILE K 3 87 ? 43.198 29.677 139.379 1.00 22.63 87 ILE C CA 1
ATOM 6039 C C . ILE K 3 87 ? 43.698 30.567 138.229 1.00 19.21 87 ILE C C 1
ATOM 6040 O O . ILE K 3 87 ? 43.544 31.794 138.280 1.00 19.52 87 ILE C O 1
ATOM 6045 N N . ARG K 3 88 ? 44.267 29.947 137.192 1.00 20.75 88 ARG C N 1
ATOM 6046 C CA . ARG K 3 88 ? 44.766 30.707 136.023 1.00 20.12 88 ARG C CA 1
ATOM 6047 C C . ARG K 3 88 ? 44.700 29.756 134.822 1.00 20.18 88 ARG C C 1
ATOM 6048 O O . ARG K 3 88 ? 45.700 29.246 134.342 1.00 19.40 88 ARG C O 1
ATOM 6056 N N . PRO K 3 89 ? 43.486 29.489 134.343 1.00 20.14 89 PRO C N 1
ATOM 6057 C CA . PRO K 3 89 ? 43.283 28.589 133.209 1.00 20.85 89 PRO C CA 1
ATOM 6058 C C . PRO K 3 89 ? 43.854 29.103 131.906 1.00 22.23 89 PRO C C 1
ATOM 6059 O O . PRO K 3 89 ? 44.051 30.305 131.732 1.00 20.33 89 PRO C O 1
ATOM 6063 N N . GLY K 3 90 ? 44.110 28.175 130.991 1.00 22.89 90 GLY C N 1
ATOM 6064 C CA . GLY K 3 90 ? 44.617 28.553 129.691 1.00 22.91 90 GLY C CA 1
ATOM 6065 C C . GLY K 3 90 ? 45.466 27.457 129.097 1.00 23.62 90 GLY C C 1
ATOM 6066 O O . GLY K 3 90 ? 45.791 26.475 129.767 1.00 24.83 90 GLY C O 1
ATOM 6067 N N . ASP K 3 91 ? 45.815 27.640 127.828 1.00 20.45 91 ASP C N 1
ATOM 6068 C CA . ASP K 3 91 ? 46.657 26.710 127.114 1.00 21.63 91 ASP C CA 1
ATOM 6069 C C . ASP K 3 91 ? 48.049 27.358 127.182 1.00 20.08 91 ASP C C 1
ATOM 6070 O O . ASP K 3 91 ? 48.437 28.170 126.338 1.00 21.45 91 ASP C O 1
ATOM 6075 N N . TRP K 3 92 ? 48.805 26.981 128.209 1.00 20.67 92 TRP C N 1
ATOM 6076 C CA . TRP K 3 92 ? 50.123 27.564 128.462 1.00 19.17 92 TRP C CA 1
ATOM 6077 C C . TRP K 3 92 ? 51.325 26.782 127.955 1.00 20.33 92 TRP C C 1
ATOM 6078 O O . TRP K 3 92 ? 51.316 25.552 127.933 1.00 21.63 92 TRP C O 1
ATOM 6089 N N . ASN K 3 93 ? 52.366 27.508 127.559 1.00 18.03 93 ASN C N 1
ATOM 6090 C CA . ASN K 3 93 ? 53.593 26.893 127.090 1.00 19.23 93 ASN C CA 1
ATOM 6091 C C . ASN K 3 93 ? 54.751 27.564 127.808 1.00 19.58 93 ASN C C 1
ATOM 6092 O O . ASN K 3 93 ? 54.753 28.783 127.982 1.00 20.01 93 ASN C O 1
ATOM 6097 N N . VAL K 3 94 ? 55.735 26.773 128.220 1.00 20.77 94 VAL C N 1
ATOM 6098 C CA . VAL K 3 94 ? 56.908 27.325 128.887 1.00 20.64 94 VAL C CA 1
ATOM 6099 C C . VAL K 3 94 ? 58.098 26.831 128.097 1.00 23.48 94 VAL C C 1
ATOM 6100 O O . VAL K 3 94 ? 58.240 25.626 127.866 1.00 23.82 94 VAL C O 1
ATOM 6104 N N . LYS K 3 95 ? 58.929 27.744 127.615 1.00 21.50 95 LYS C N 1
ATOM 6105 C CA . LYS K 3 95 ? 60.096 27.292 126.892 1.00 24.62 95 LYS C CA 1
ATOM 6106 C C . LYS K 3 95 ? 61.338 28.134 127.021 1.00 21.77 95 LYS C C 1
ATOM 6107 O O . LYS K 3 95 ? 61.299 29.355 127.140 1.00 20.60 95 LYS C O 1
ATOM 6113 N N . GLN K 3 96 ? 62.454 27.424 127.027 1.00 21.75 96 GLN C N 1
ATOM 6114 C CA . GLN K 3 96 ? 63.736 28.049 127.080 1.00 23.77 96 GLN C CA 1
ATOM 6115 C C . GLN K 3 96 ? 63.905 28.474 125.630 1.00 26.75 96 GLN C C 1
ATOM 6116 O O . GLN K 3 96 ? 63.813 27.644 124.721 1.00 30.98 96 GLN C O 1
ATOM 6122 N N . VAL K 3 97 ? 64.116 29.762 125.394 1.00 25.57 97 VAL C N 1
ATOM 6123 C CA . VAL K 3 97 ? 64.237 30.256 124.032 1.00 30.30 97 VAL C CA 1
ATOM 6124 C C . VAL K 3 97 ? 65.476 29.736 123.316 1.00 37.32 97 VAL C C 1
ATOM 6125 O O . VAL K 3 97 ? 65.387 29.187 122.215 1.00 38.48 97 VAL C O 1
ATOM 6129 N N . GLY K 3 98 ? 66.630 29.911 123.932 1.00 39.02 98 GLY C N 1
ATOM 6130 C CA . GLY K 3 98 ? 67.847 29.425 123.322 1.00 48.61 98 GLY C CA 1
ATOM 6131 C C . GLY K 3 98 ? 68.379 30.187 122.121 1.00 51.68 98 GLY C C 1
ATOM 6132 O O . GLY K 3 98 ? 68.023 31.343 121.864 1.00 54.41 98 GLY C O 1
ATOM 6133 N N . SER K 3 99 ? 69.245 29.495 121.385 1.00 54.97 99 SER C N 1
ATOM 6134 C CA . SER K 3 99 ? 69.925 30.013 120.203 1.00 55.33 99 SER C CA 1
ATOM 6135 C C . SER K 3 99 ? 69.097 30.729 119.142 1.00 56.14 99 SER C C 1
ATOM 6136 O O . SER K 3 99 ? 69.572 31.703 118.555 1.00 57.12 99 SER C O 1
ATOM 6139 N N . ARG K 3 100 ? 67.889 30.253 118.855 1.00 56.04 100 ARG C N 1
ATOM 6140 C CA . ARG K 3 100 ? 67.063 30.951 117.874 1.00 56.00 100 ARG C CA 1
ATOM 6141 C C . ARG K 3 100 ? 66.285 32.007 118.638 1.00 55.57 100 ARG C C 1
ATOM 6142 O O . ARG K 3 100 ? 65.062 31.968 118.774 1.00 55.39 100 ARG C O 1
ATOM 6150 N N . ASN K 3 101 ? 67.081 32.947 119.129 1.00 54.13 101 ASN C N 1
ATOM 6151 C CA . ASN K 3 101 ? 66.701 34.088 119.942 1.00 53.34 101 ASN C CA 1
ATOM 6152 C C . ASN K 3 101 ? 65.967 35.239 119.251 1.00 51.29 101 ASN C C 1
ATOM 6153 O O . ASN K 3 101 ? 64.784 35.479 119.484 1.00 49.34 101 ASN C O 1
ATOM 6158 N N . ARG K 3 102 ? 66.721 35.959 118.428 1.00 49.64 102 ARG C N 1
ATOM 6159 C CA . ARG K 3 102 ? 66.277 37.127 117.676 1.00 48.50 102 ARG C CA 1
ATOM 6160 C C . ARG K 3 102 ? 64.880 37.043 117.052 1.00 48.08 102 ARG C C 1
ATOM 6161 O O . ARG K 3 102 ? 64.597 36.172 116.230 1.00 49.85 102 ARG C O 1
ATOM 6169 N N . LEU K 3 103 ? 64.015 37.968 117.444 1.00 45.24 103 LEU C N 1
ATOM 6170 C CA . LEU K 3 103 ? 62.655 38.025 116.925 1.00 42.14 103 LEU C CA 1
ATOM 6171 C C . LEU K 3 103 ? 61.700 36.909 117.350 1.00 40.11 103 LEU C C 1
ATOM 6172 O O . LEU K 3 103 ? 60.576 36.847 116.844 1.00 37.51 103 LEU C O 1
ATOM 6177 N N . GLU K 3 104 ? 62.122 36.017 118.249 1.00 36.07 104 GLU C N 1
ATOM 6178 C CA . GLU K 3 104 ? 61.186 34.986 118.727 1.00 30.54 104 GLU C CA 1
ATOM 6179 C C . GLU K 3 104 ? 60.093 35.791 119.429 1.00 24.36 104 GLU C C 1
ATOM 6180 O O . GLU K 3 104 ? 58.915 35.444 119.394 1.00 26.23 104 GLU C O 1
ATOM 6186 N N . ILE K 3 105 ? 60.510 36.889 120.048 1.00 25.49 105 ILE C N 1
ATOM 6187 C CA . ILE K 3 105 ? 59.607 37.778 120.775 1.00 26.20 105 ILE C CA 1
ATOM 6188 C C . ILE K 3 105 ? 58.472 38.314 119.888 1.00 25.20 105 ILE C C 1
ATOM 6189 O O . ILE K 3 105 ? 57.341 38.514 120.348 1.00 22.30 105 ILE C O 1
ATOM 6194 N N . ALA K 3 106 ? 58.781 38.508 118.604 1.00 26.72 106 ALA C N 1
ATOM 6195 C CA . ALA K 3 106 ? 57.814 39.034 117.641 1.00 25.78 106 ALA C CA 1
ATOM 6196 C C . ALA K 3 106 ? 56.758 38.036 117.211 1.00 26.84 106 ALA C C 1
ATOM 6197 O O . ALA K 3 106 ? 55.860 38.369 116.430 1.00 28.83 106 ALA C O 1
ATOM 6199 N N . ARG K 3 107 ? 56.851 36.804 117.708 1.00 25.43 107 ARG C N 1
ATOM 6200 C CA . ARG K 3 107 ? 55.845 35.814 117.385 1.00 28.96 107 ARG C CA 1
ATOM 6201 C C . ARG K 3 107 ? 54.670 36.053 118.307 1.00 28.15 107 ARG C C 1
ATOM 6202 O O . ARG K 3 107 ? 53.591 35.467 118.128 1.00 29.12 107 ARG C O 1
ATOM 6210 N N . TYR K 3 108 ? 54.880 36.912 119.307 1.00 23.55 108 TYR C N 1
ATOM 6211 C CA . TYR K 3 108 ? 53.827 37.183 120.253 1.00 22.93 108 TYR C CA 1
ATOM 6212 C C . TYR K 3 108 ? 53.161 38.506 120.041 1.00 19.86 108 TYR C C 1
ATOM 6213 O O . TYR K 3 108 ? 53.794 39.497 119.670 1.00 22.55 108 TYR C O 1
ATOM 6222 N N . GLN K 3 109 ? 51.868 38.482 120.301 1.00 22.15 109 GLN C N 1
ATOM 6223 C CA . GLN K 3 109 ? 50.979 39.592 120.078 1.00 25.32 109 GLN C CA 1
ATOM 6224 C C . GLN K 3 109 ? 51.463 40.964 120.487 1.00 22.38 109 GLN C C 1
ATOM 6225 O O . GLN K 3 109 ? 51.448 41.890 119.671 1.00 22.79 109 GLN C O 1
ATOM 6231 N N . GLN K 3 110 ? 51.915 41.116 121.733 1.00 21.54 110 GLN C N 1
ATOM 6232 C CA . GLN K 3 110 ? 52.334 42.438 122.158 1.00 19.30 110 GLN C CA 1
ATOM 6233 C C . GLN K 3 110 ? 53.556 43.009 121.485 1.00 15.97 110 GLN C C 1
ATOM 6234 O O . GLN K 3 110 ? 53.803 44.213 121.597 1.00 18.91 110 GLN C O 1
ATOM 6240 N N . TYR K 3 111 ? 54.322 42.181 120.765 1.00 17.49 111 TYR C N 1
ATOM 6241 C CA . TYR K 3 111 ? 55.556 42.652 120.157 1.00 18.01 111 TYR C CA 1
ATOM 6242 C C . TYR K 3 111 ? 55.714 42.321 118.661 1.00 19.41 111 TYR C C 1
ATOM 6243 O O . TYR K 3 111 ? 56.803 42.509 118.098 1.00 21.80 111 TYR C O 1
ATOM 6252 N N . ALA K 3 112 ? 54.624 41.868 118.052 1.00 22.02 112 ALA C N 1
ATOM 6253 C CA . ALA K 3 112 ? 54.622 41.445 116.642 1.00 21.96 112 ALA C CA 1
ATOM 6254 C C . ALA K 3 112 ? 55.105 42.533 115.672 1.00 24.51 112 ALA C C 1
ATOM 6255 O O . ALA K 3 112 ? 55.732 42.247 114.637 1.00 25.20 112 ALA C O 1
ATOM 6257 N N . HIS K 3 113 ? 54.804 43.778 116.007 1.00 21.81 113 HIS C N 1
ATOM 6258 C CA . HIS K 3 113 ? 55.197 44.908 115.177 1.00 21.57 113 HIS C CA 1
ATOM 6259 C C . HIS K 3 113 ? 56.707 45.084 115.062 1.00 22.61 113 HIS C C 1
ATOM 6260 O O . HIS K 3 113 ? 57.196 45.785 114.176 1.00 25.49 113 HIS C O 1
ATOM 6267 N N . LEU K 3 114 ? 57.465 44.446 115.951 1.00 21.58 114 LEU C N 1
ATOM 6268 C CA . LEU K 3 114 ? 58.908 44.569 115.886 1.00 24.48 114 LEU C CA 1
ATOM 6269 C C . LEU K 3 114 ? 59.447 43.992 114.569 1.00 23.82 114 LEU C C 1
ATOM 6270 O O . LEU K 3 114 ? 60.466 44.443 114.064 1.00 26.53 114 LEU C O 1
ATOM 6275 N N . THR K 3 115 ? 58.754 43.000 114.014 1.00 27.17 115 THR C N 1
ATOM 6276 C CA . THR K 3 115 ? 59.161 42.388 112.739 1.00 25.67 115 THR C CA 1
ATOM 6277 C C . THR K 3 115 ? 59.075 43.420 111.610 1.00 25.34 115 THR C C 1
ATOM 6278 O O . THR K 3 115 ? 59.974 43.495 110.768 1.00 26.60 115 THR C O 1
ATOM 6282 N N . ALA K 3 116 ? 57.997 44.201 111.602 1.00 26.66 116 ALA C N 1
ATOM 6283 C CA . ALA K 3 116 ? 57.805 45.240 110.590 1.00 28.90 116 ALA C CA 1
ATOM 6284 C C . ALA K 3 116 ? 58.924 46.274 110.699 1.00 30.18 116 ALA C C 1
ATOM 6285 O O . ALA K 3 116 ? 59.493 46.697 109.690 1.00 31.47 116 ALA C O 1
ATOM 6287 N N . LEU K 3 117 ? 59.221 46.692 111.925 1.00 27.29 117 LEU C N 1
ATOM 6288 C CA . LEU K 3 117 ? 60.280 47.669 112.142 1.00 30.92 117 LEU C CA 1
ATOM 6289 C C . LEU K 3 117 ? 61.601 47.126 111.604 1.00 29.51 117 LEU C C 1
ATOM 6290 O O . LEU K 3 117 ? 62.333 47.838 110.917 1.00 32.23 117 LEU C O 1
ATOM 6295 N N . ALA K 3 118 ? 61.901 45.861 111.898 1.00 28.03 118 ALA C N 1
ATOM 6296 C CA . ALA K 3 118 ? 63.144 45.250 111.433 1.00 29.18 118 ALA C CA 1
ATOM 6297 C C . ALA K 3 118 ? 63.213 45.175 109.900 1.00 29.46 118 ALA C C 1
ATOM 6298 O O . ALA K 3 118 ? 64.245 45.483 109.299 1.00 29.47 118 ALA C O 1
ATOM 6300 N N . LYS K 3 119 ? 62.110 44.786 109.266 1.00 30.46 119 LYS C N 1
ATOM 6301 C CA . LYS K 3 119 ? 62.074 44.693 107.805 1.00 34.11 119 LYS C CA 1
ATOM 6302 C C . LYS K 3 119 ? 62.279 46.054 107.155 1.00 33.75 119 LYS C C 1
ATOM 6303 O O . LYS K 3 119 ? 63.045 46.187 106.200 1.00 34.09 119 LYS C O 1
ATOM 6309 N N . ALA K 3 120 ? 61.585 47.059 107.669 1.00 32.97 120 ALA C N 1
ATOM 6310 C CA . ALA K 3 120 ? 61.699 48.400 107.128 1.00 36.87 120 ALA C CA 1
ATOM 6311 C C . ALA K 3 120 ? 63.157 48.851 107.172 1.00 40.28 120 ALA C C 1
ATOM 6312 O O . ALA K 3 120 ? 63.716 49.295 106.162 1.00 41.59 120 ALA C O 1
ATOM 6314 N N . ALA K 3 121 ? 63.767 48.730 108.345 1.00 40.45 121 ALA C N 1
ATOM 6315 C CA . ALA K 3 121 ? 65.158 49.123 108.527 1.00 45.01 121 ALA C CA 1
ATOM 6316 C C . ALA K 3 121 ? 66.073 48.372 107.571 1.00 46.34 121 ALA C C 1
ATOM 6317 O O . ALA K 3 121 ? 67.040 48.929 107.070 1.00 46.27 121 ALA C O 1
ATOM 6319 N N . GLU K 3 122 ? 65.773 47.107 107.307 1.00 48.56 122 GLU C N 1
ATOM 6320 C CA . GLU K 3 122 ? 66.615 46.326 106.410 1.00 52.07 122 GLU C CA 1
ATOM 6321 C C . GLU K 3 122 ? 66.635 46.904 104.999 1.00 53.43 122 GLU C C 1
ATOM 6322 O O . GLU K 3 122 ? 67.678 46.950 104.355 1.00 55.24 122 GLU C O 1
ATOM 6328 N N . GLU K 3 123 ? 65.480 47.350 104.524 1.00 55.17 123 GLU C N 1
ATOM 6329 C CA . GLU K 3 123 ? 65.375 47.904 103.179 1.00 57.73 123 GLU C CA 1
ATOM 6330 C C . GLU K 3 123 ? 65.963 49.322 103.061 1.00 59.00 123 GLU C C 1
ATOM 6331 O O . GLU K 3 123 ? 66.275 49.768 101.951 1.00 60.04 123 GLU C O 1
ATOM 6337 N N . ASN K 3 124 ? 66.136 50.009 104.197 1.00 58.43 124 ASN C N 1
ATOM 6338 C CA . ASN K 3 124 ? 66.660 51.385 104.244 1.00 58.62 124 ASN C CA 1
ATOM 6339 C C . ASN K 3 124 ? 67.678 51.589 105.398 1.00 59.56 124 ASN C C 1
ATOM 6340 O O . ASN K 3 124 ? 67.653 50.855 106.372 1.00 60.04 124 ASN C O 1
ATOM 6345 N N . PRO K 3 125 ? 68.566 52.610 105.313 1.00 60.04 125 PRO C N 1
ATOM 6346 C CA . PRO K 3 125 ? 69.629 52.995 106.262 1.00 58.95 125 PRO C CA 1
ATOM 6347 C C . PRO K 3 125 ? 69.438 53.135 107.788 1.00 58.91 125 PRO C C 1
ATOM 6348 O O . PRO K 3 125 ? 69.211 52.149 108.501 1.00 60.04 125 PRO C O 1
ATOM 6352 N N . GLU K 3 126 ? 69.555 54.370 108.277 1.00 59.18 126 GLU C N 1
ATOM 6353 C CA . GLU K 3 126 ? 69.468 54.663 109.707 1.00 57.92 126 GLU C CA 1
ATOM 6354 C C . GLU K 3 126 ? 68.384 53.986 110.505 1.00 58.66 126 GLU C C 1
ATOM 6355 O O . GLU K 3 126 ? 68.729 53.135 111.307 1.00 55.52 126 GLU C O 1
ATOM 6361 N N . LEU K 3 127 ? 67.105 54.336 110.274 1.00 56.58 127 LEU C N 1
ATOM 6362 C CA . LEU K 3 127 ? 65.976 53.798 111.049 1.00 53.91 127 LEU C CA 1
ATOM 6363 C C . LEU K 3 127 ? 66.443 52.971 112.244 1.00 52.22 127 LEU C C 1
ATOM 6364 O O . LEU K 3 127 ? 66.029 53.226 113.380 1.00 50.27 127 LEU C O 1
ATOM 6369 N N . ALA K 3 128 ? 67.301 51.985 111.976 1.00 50.65 128 ALA C N 1
ATOM 6370 C CA . ALA K 3 128 ? 67.889 51.146 113.021 1.00 48.65 128 ALA C CA 1
ATOM 6371 C C . ALA K 3 128 ? 68.800 52.013 113.918 1.00 46.48 128 ALA C C 1
ATOM 6372 O O . ALA K 3 128 ? 69.008 51.696 115.090 1.00 45.49 128 ALA C O 1
ATOM 6374 N N . ALA K 3 129 ? 69.334 53.105 113.367 1.00 44.42 129 ALA C N 1
ATOM 6375 C CA . ALA K 3 129 ? 70.185 53.997 114.146 1.00 44.48 129 ALA C CA 1
ATOM 6376 C C . ALA K 3 129 ? 69.329 54.732 115.177 1.00 45.43 129 ALA C C 1
ATOM 6377 O O . ALA K 3 129 ? 69.828 55.161 116.217 1.00 43.81 129 ALA C O 1
ATOM 6379 N N . ALA K 3 130 ? 68.040 54.873 114.886 1.00 43.85 130 ALA C N 1
ATOM 6380 C CA . ALA K 3 130 ? 67.136 55.543 115.808 1.00 45.91 130 ALA C CA 1
ATOM 6381 C C . ALA K 3 130 ? 66.395 54.501 116.627 1.00 46.65 130 ALA C C 1
ATOM 6382 O O . ALA K 3 130 ? 66.346 54.566 117.861 1.00 47.44 130 ALA C O 1
ATOM 6384 N N . LEU K 3 131 ? 65.828 53.532 115.922 1.00 48.67 131 LEU C N 1
ATOM 6385 C CA . LEU K 3 131 ? 65.051 52.467 116.537 1.00 51.64 131 LEU C CA 1
ATOM 6386 C C . LEU K 3 131 ? 65.914 51.484 117.318 1.00 53.18 131 LEU C C 1
ATOM 6387 O O . LEU K 3 131 ? 65.454 50.880 118.291 1.00 54.45 131 LEU C O 1
ATOM 6392 N N . GLY K 3 132 ? 67.166 51.329 116.901 1.00 52.72 132 GLY C N 1
ATOM 6393 C CA . GLY K 3 132 ? 68.050 50.411 117.592 1.00 52.48 132 GLY C CA 1
ATOM 6394 C C . GLY K 3 132 ? 67.881 48.992 117.090 1.00 53.91 132 GLY C C 1
ATOM 6395 O O . GLY K 3 132 ? 67.220 48.764 116.075 1.00 55.80 132 GLY C O 1
ATOM 6396 N N . SER K 3 133 ? 68.467 48.038 117.809 1.00 53.93 133 SER C N 1
ATOM 6397 C CA . SER K 3 133 ? 68.400 46.631 117.433 1.00 56.58 133 SER C CA 1
ATOM 6398 C C . SER K 3 133 ? 68.103 45.699 118.599 1.00 58.02 133 SER C C 1
ATOM 6399 O O . SER K 3 133 ? 67.682 44.557 118.390 1.00 60.04 133 SER C O 1
ATOM 6402 N N . ASP K 3 134 ? 68.318 46.178 119.821 1.00 57.47 134 ASP C N 1
ATOM 6403 C CA . ASP K 3 134 ? 68.110 45.338 120.994 1.00 55.42 134 ASP C CA 1
ATOM 6404 C C . ASP K 3 134 ? 66.653 44.962 121.256 1.00 55.92 134 ASP C C 1
ATOM 6405 O O . ASP K 3 134 ? 66.370 44.092 122.087 1.00 53.80 134 ASP C O 1
ATOM 6410 N N . TYR K 3 135 ? 65.733 45.600 120.534 1.00 54.92 135 TYR C N 1
ATOM 6411 C CA . TYR K 3 135 ? 64.317 45.303 120.694 1.00 54.71 135 TYR C CA 1
ATOM 6412 C C . TYR K 3 135 ? 63.995 43.905 120.180 1.00 55.86 135 TYR C C 1
ATOM 6413 O O . TYR K 3 135 ? 62.948 43.354 120.520 1.00 55.68 135 TYR C O 1
ATOM 6422 N N . THR K 3 136 ? 64.879 43.332 119.357 1.00 56.33 136 THR C N 1
ATOM 6423 C CA . THR K 3 136 ? 64.651 41.976 118.852 1.00 57.31 136 THR C CA 1
ATOM 6424 C C . THR K 3 136 ? 64.888 41.025 120.030 1.00 56.94 136 THR C C 1
ATOM 6425 O O . THR K 3 136 ? 65.365 39.891 119.871 1.00 57.13 136 THR C O 1
ATOM 6429 N N . ILE K 3 137 ? 64.530 41.557 121.203 1.00 54.72 137 ILE C N 1
ATOM 6430 C CA . ILE K 3 137 ? 64.596 40.935 122.527 1.00 51.57 137 ILE C CA 1
ATOM 6431 C C . ILE K 3 137 ? 64.539 39.428 122.515 1.00 47.26 137 ILE C C 1
ATOM 6432 O O . ILE K 3 137 ? 63.737 38.837 121.797 1.00 48.22 137 ILE C O 1
ATOM 6437 N N . THR K 3 138 ? 65.376 38.813 123.336 1.00 41.72 138 THR C N 1
ATOM 6438 C CA . THR K 3 138 ? 65.404 37.366 123.448 1.00 39.96 138 THR C CA 1
ATOM 6439 C C . THR K 3 138 ? 65.418 36.988 124.929 1.00 30.09 138 THR C C 1
ATOM 6440 O O . THR K 3 138 ? 66.489 36.822 125.490 1.00 33.23 138 THR C O 1
ATOM 6444 N N . PRO K 3 139 ? 64.245 36.871 125.570 1.00 28.18 139 PRO C N 1
ATOM 6445 C CA . PRO K 3 139 ? 64.266 36.498 126.997 1.00 25.26 139 PRO C CA 1
ATOM 6446 C C . PRO K 3 139 ? 64.849 35.085 127.131 1.00 24.35 139 PRO C C 1
ATOM 6447 O O . PRO K 3 139 ? 64.831 34.309 126.179 1.00 27.24 139 PRO C O 1
ATOM 6451 N N . ASP K 3 140 ? 65.356 34.741 128.308 1.00 14.81 140 ASP C N 1
ATOM 6452 C CA . ASP K 3 140 ? 65.919 33.402 128.518 1.00 14.88 140 ASP C CA 1
ATOM 6453 C C . ASP K 3 140 ? 64.855 32.304 128.458 1.00 16.25 140 ASP C C 1
ATOM 6454 O O . ASP K 3 140 ? 65.044 31.264 127.817 1.00 17.23 140 ASP C O 1
ATOM 6459 N N . ILE K 3 141 ? 63.743 32.554 129.143 1.00 13.86 141 ILE C N 1
ATOM 6460 C CA . ILE K 3 141 ? 62.628 31.630 129.202 1.00 14.96 141 ILE C CA 1
ATOM 6461 C C . ILE K 3 141 ? 61.372 32.465 129.011 1.00 16.41 141 ILE C C 1
ATOM 6462 O O . ILE K 3 141 ? 61.265 33.576 129.544 1.00 15.53 141 ILE C O 1
ATOM 6467 N N . ILE K 3 142 ? 60.429 31.956 128.227 1.00 15.18 142 ILE C N 1
ATOM 6468 C CA . ILE K 3 142 ? 59.173 32.673 128.077 1.00 13.97 142 ILE C CA 1
ATOM 6469 C C . ILE K 3 142 ? 58.013 31.754 128.420 1.00 14.93 142 ILE C C 1
ATOM 6470 O O . ILE K 3 142 ? 58.120 30.532 128.288 1.00 18.29 142 ILE C O 1
ATOM 6475 N N . VAL K 3 143 ? 56.936 32.345 128.930 1.00 13.62 143 VAL C N 1
ATOM 6476 C CA . VAL K 3 143 ? 55.713 31.599 129.194 1.00 14.98 143 VAL C CA 1
ATOM 6477 C C . VAL K 3 143 ? 54.738 32.295 128.258 1.00 17.23 143 VAL C C 1
ATOM 6478 O O . VAL K 3 143 ? 54.676 33.528 128.238 1.00 15.83 143 VAL C O 1
ATOM 6482 N N . THR K 3 144 ? 54.016 31.517 127.451 1.00 15.77 144 THR C N 1
ATOM 6483 C CA . THR K 3 144 ? 53.055 32.088 126.504 1.00 18.16 144 THR C CA 1
ATOM 6484 C C . THR K 3 144 ? 51.670 31.472 126.664 1.00 17.88 144 THR C C 1
ATOM 6485 O O . THR K 3 144 ? 51.515 30.363 127.210 1.00 17.47 144 THR C O 1
ATOM 6489 N N . ARG K 3 145 ? 50.651 32.200 126.202 1.00 18.61 145 ARG C N 1
ATOM 6490 C CA . ARG K 3 145 ? 49.285 31.720 126.280 1.00 19.43 145 ARG C CA 1
ATOM 6491 C C . ARG K 3 145 ? 48.723 31.616 124.863 1.00 20.06 145 ARG C C 1
ATOM 6492 O O . ARG K 3 145 ? 48.749 32.593 124.100 1.00 19.95 145 ARG C O 1
ATOM 6500 N N . ASN K 3 146 ? 48.216 30.442 124.525 1.00 19.64 146 ASN C N 1
ATOM 6501 C CA . ASN K 3 146 ? 47.625 30.273 123.203 1.00 22.45 146 ASN C CA 1
ATOM 6502 C C . ASN K 3 146 ? 46.242 30.867 123.232 1.00 22.32 146 ASN C C 1
ATOM 6503 O O . ASN K 3 146 ? 45.624 30.975 124.287 1.00 19.73 146 ASN C O 1
ATOM 6508 N N . LEU K 3 147 ? 45.742 31.245 122.063 1.00 21.29 147 LEU C N 1
ATOM 6509 C CA . LEU K 3 147 ? 44.441 31.871 122.003 1.00 23.94 147 LEU C CA 1
ATOM 6510 C C . LEU K 3 147 ? 43.280 30.893 122.160 1.00 26.21 147 LEU C C 1
ATOM 6511 O O . LEU K 3 147 ? 43.452 29.681 122.035 1.00 28.79 147 LEU C O 1
ATOM 6516 N N . ILE K 3 148 ? 42.108 31.447 122.453 1.00 25.14 148 ILE C N 1
ATOM 6517 C CA . ILE K 3 148 ? 40.890 30.701 122.738 1.00 27.07 148 ILE C CA 1
ATOM 6518 C C . ILE K 3 148 ? 39.837 30.749 121.630 1.00 29.54 148 ILE C C 1
ATOM 6519 O O . ILE K 3 148 ? 39.626 31.794 121.005 1.00 28.24 148 ILE C O 1
ATOM 6524 N N . ALA K 3 149 ? 39.159 29.625 121.414 1.00 30.69 149 ALA C N 1
ATOM 6525 C CA . ALA K 3 149 ? 38.112 29.570 120.385 1.00 30.24 149 ALA C CA 1
ATOM 6526 C C . ALA K 3 149 ? 36.794 30.096 120.949 1.00 28.87 149 ALA C C 1
ATOM 6527 O O . ALA K 3 149 ? 36.611 30.176 122.166 1.00 26.49 149 ALA C O 1
ATOM 6529 N N . ASP K 3 150 ? 35.854 30.462 120.075 1.00 28.50 150 ASP C N 1
ATOM 6530 C CA . ASP K 3 150 ? 34.578 30.966 120.559 1.00 29.53 150 ASP C CA 1
ATOM 6531 C C . ASP K 3 150 ? 33.854 29.944 121.434 1.00 27.72 150 ASP C C 1
ATOM 6532 O O . ASP K 3 150 ? 33.171 30.301 122.394 1.00 28.34 150 ASP C O 1
ATOM 6537 N N . ALA K 3 151 ? 33.995 28.665 121.092 1.00 28.19 151 ALA C N 1
ATOM 6538 C CA . ALA K 3 151 ? 33.343 27.604 121.852 1.00 29.98 151 ALA C CA 1
ATOM 6539 C C . ALA K 3 151 ? 33.705 27.690 123.328 1.00 27.97 151 ALA C C 1
ATOM 6540 O O . ALA K 3 151 ? 32.872 27.425 124.195 1.00 31.71 151 ALA C O 1
ATOM 6542 N N . GLU K 3 152 ? 34.949 28.077 123.613 1.00 28.65 152 GLU C N 1
ATOM 6543 C CA . GLU K 3 152 ? 35.394 28.194 125.001 1.00 26.15 152 GLU C CA 1
ATOM 6544 C C . GLU K 3 152 ? 34.935 29.520 125.613 1.00 24.49 152 GLU C C 1
ATOM 6545 O O . GLU K 3 152 ? 34.472 29.558 126.741 1.00 26.08 152 GLU C O 1
ATOM 6551 N N . ILE K 3 153 ? 35.063 30.611 124.868 1.00 26.09 153 ILE C N 1
ATOM 6552 C CA . ILE K 3 153 ? 34.599 31.886 125.402 1.00 26.79 153 ILE C CA 1
ATOM 6553 C C . ILE K 3 153 ? 33.119 31.734 125.693 1.00 24.09 153 ILE C C 1
ATOM 6554 O O . ILE K 3 153 ? 32.633 32.208 126.703 1.00 22.28 153 ILE C O 1
ATOM 6559 N N . ASN K 3 154 ? 32.409 31.039 124.805 1.00 27.90 154 ASN C N 1
ATOM 6560 C CA . ASN K 3 154 ? 30.972 30.821 124.965 1.00 29.54 154 ASN C CA 1
ATOM 6561 C C . ASN K 3 154 ? 30.615 29.507 125.675 1.00 31.61 154 ASN C C 1
ATOM 6562 O O . ASN K 3 154 ? 29.522 28.978 125.495 1.00 30.15 154 ASN C O 1
ATOM 6567 N N . ARG K 3 155 ? 31.521 28.983 126.490 1.00 33.21 155 ARG C N 1
ATOM 6568 C CA . ARG K 3 155 ? 31.249 27.725 127.173 1.00 34.99 155 ARG C CA 1
ATOM 6569 C C . ARG K 3 155 ? 29.969 27.686 128.004 1.00 36.07 155 ARG C C 1
ATOM 6570 O O . ARG K 3 155 ? 29.256 26.678 127.999 1.00 36.58 155 ARG C O 1
ATOM 6578 N N . ASN K 3 156 ? 29.667 28.762 128.727 1.00 33.82 156 ASN C N 1
ATOM 6579 C CA . ASN K 3 156 ? 28.479 28.770 129.569 1.00 35.20 156 ASN C CA 1
ATOM 6580 C C . ASN K 3 156 ? 27.362 29.675 129.077 1.00 35.19 156 ASN C C 1
ATOM 6581 O O . ASN K 3 156 ? 26.197 29.472 129.429 1.00 33.24 156 ASN C O 1
ATOM 6586 N N . GLU K 3 157 ? 27.722 30.674 128.278 1.00 35.38 157 GLU C N 1
ATOM 6587 C CA . GLU K 3 157 ? 26.755 31.634 127.745 1.00 30.96 157 GLU C CA 1
ATOM 6588 C C . GLU K 3 157 ? 27.150 32.048 126.337 1.00 29.46 157 GLU C C 1
ATOM 6589 O O . GLU K 3 157 ? 28.294 31.904 125.927 1.00 29.87 157 GLU C O 1
ATOM 6595 N N . PHE K 3 158 ? 26.195 32.558 125.573 1.00 28.44 158 PHE C N 1
ATOM 6596 C CA . PHE K 3 158 ? 26.501 32.998 124.220 1.00 29.37 158 PHE C CA 1
ATOM 6597 C C . PHE K 3 158 ? 26.970 34.443 124.397 1.00 30.39 158 PHE C C 1
ATOM 6598 O O . PHE K 3 158 ? 26.173 35.374 124.359 1.00 33.41 158 PHE C O 1
ATOM 6606 N N . LEU K 3 159 ? 28.269 34.609 124.623 1.00 28.48 159 LEU C N 1
ATOM 6607 C CA . LEU K 3 159 ? 28.850 35.927 124.864 1.00 29.33 159 LEU C CA 1
ATOM 6608 C C . LEU K 3 159 ? 29.256 36.683 123.618 1.00 26.91 159 LEU C C 1
ATOM 6609 O O . LEU K 3 159 ? 29.020 37.889 123.527 1.00 29.57 159 LEU C O 1
ATOM 6614 N N . VAL K 3 160 ? 29.869 35.985 122.664 1.00 25.47 160 VAL C N 1
ATOM 6615 C CA . VAL K 3 160 ? 30.345 36.631 121.451 1.00 28.40 160 VAL C CA 1
ATOM 6616 C C . VAL K 3 160 ? 30.038 35.913 120.148 1.00 32.30 160 VAL C C 1
ATOM 6617 O O . VAL K 3 160 ? 29.792 34.703 120.122 1.00 33.73 160 VAL C O 1
ATOM 6621 N N . ASP K 3 161 ? 30.043 36.691 119.072 1.00 34.31 161 ASP C N 1
ATOM 6622 C CA . ASP K 3 161 ? 29.893 36.155 117.733 1.00 34.39 161 ASP C CA 1
ATOM 6623 C C . ASP K 3 161 ? 30.904 36.916 116.889 1.00 35.17 161 ASP C C 1
ATOM 6624 O O . ASP K 3 161 ? 31.801 37.583 117.434 1.00 33.89 161 ASP C O 1
ATOM 6629 N N . GLU K 3 162 ? 30.787 36.833 115.574 1.00 33.60 162 GLU C N 1
ATOM 6630 C CA . GLU K 3 162 ? 31.754 37.488 114.713 1.00 34.77 162 GLU C CA 1
ATOM 6631 C C . GLU K 3 162 ? 31.637 39.007 114.599 1.00 31.38 162 GLU C C 1
ATOM 6632 O O . GLU K 3 162 ? 32.502 39.640 114.000 1.00 33.62 162 GLU C O 1
ATOM 6638 N N . ASN K 3 163 ? 30.596 39.594 115.177 1.00 31.37 163 ASN C N 1
ATOM 6639 C CA . ASN K 3 163 ? 30.420 41.038 115.042 1.00 30.75 163 ASN C CA 1
ATOM 6640 C C . ASN K 3 163 ? 30.573 41.881 116.298 1.00 32.55 163 ASN C C 1
ATOM 6641 O O . ASN K 3 163 ? 30.206 43.049 116.313 1.00 34.15 163 ASN C O 1
ATOM 6646 N N . ILE K 3 164 ? 31.127 41.290 117.346 1.00 27.38 164 ILE C N 1
ATOM 6647 C CA . ILE K 3 164 ? 31.320 41.997 118.608 1.00 26.45 164 ILE C CA 1
ATOM 6648 C C . ILE K 3 164 ? 32.696 41.567 119.160 1.00 25.50 164 ILE C C 1
ATOM 6649 O O . ILE K 3 164 ? 33.153 40.460 118.871 1.00 25.18 164 ILE C O 1
ATOM 6654 N N . ALA K 3 165 ? 33.373 42.454 119.897 1.00 25.85 165 ALA C N 1
ATOM 6655 C CA . ALA K 3 165 ? 34.688 42.114 120.484 1.00 23.20 165 ALA C CA 1
ATOM 6656 C C . ALA K 3 165 ? 35.577 41.483 119.425 1.00 22.29 165 ALA C C 1
ATOM 6657 O O . ALA K 3 165 ? 36.233 40.456 119.656 1.00 23.58 165 ALA C O 1
ATOM 6659 N N . THR K 3 166 ? 35.628 42.121 118.258 1.00 22.43 166 THR C N 1
ATOM 6660 C CA . THR K 3 166 ? 36.371 41.596 117.133 1.00 25.31 166 THR C CA 1
ATOM 6661 C C . THR K 3 166 ? 37.879 41.806 117.179 1.00 25.06 166 THR C C 1
ATOM 6662 O O . THR K 3 166 ? 38.616 41.226 116.379 1.00 27.39 166 THR C O 1
ATOM 6666 N N . TYR K 3 167 ? 38.350 42.620 118.125 1.00 21.87 167 TYR C N 1
ATOM 6667 C CA . TYR K 3 167 ? 39.781 42.870 118.248 1.00 24.60 167 TYR C CA 1
ATOM 6668 C C . TYR K 3 167 ? 40.360 42.335 119.559 1.00 20.00 167 TYR C C 1
ATOM 6669 O O . TYR K 3 167 ? 41.543 42.533 119.821 1.00 22.52 167 TYR C O 1
ATOM 6678 N N . ALA K 3 168 ? 39.529 41.665 120.346 1.00 23.83 168 ALA C N 1
ATOM 6679 C CA . ALA K 3 168 ? 39.969 41.097 121.627 1.00 21.58 168 ALA C CA 1
ATOM 6680 C C . ALA K 3 168 ? 41.192 40.222 121.407 1.00 24.54 168 ALA C C 1
ATOM 6681 O O . ALA K 3 168 ? 41.182 39.329 120.569 1.00 23.58 168 ALA C O 1
ATOM 6683 N N . SER K 3 169 ? 42.253 40.489 122.159 1.00 22.31 169 SER C N 1
ATOM 6684 C CA . SER K 3 169 ? 43.496 39.739 122.043 1.00 23.11 169 SER C CA 1
ATOM 6685 C C . SER K 3 169 ? 43.396 38.218 122.188 1.00 21.99 169 SER C C 1
ATOM 6686 O O . SER K 3 169 ? 44.111 37.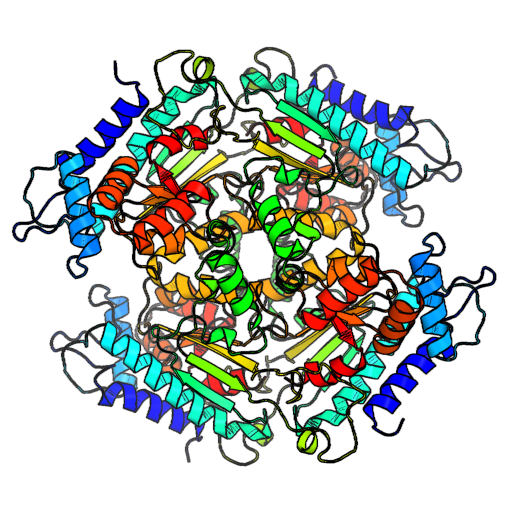479 121.498 1.00 23.03 169 SER C O 1
ATOM 6689 N N . LEU K 3 170 ? 42.532 37.759 123.078 1.00 21.61 170 LEU C N 1
ATOM 6690 C CA . LEU K 3 170 ? 42.373 36.328 123.326 1.00 22.83 170 LEU C CA 1
ATOM 6691 C C . LEU K 3 170 ? 41.685 35.507 122.241 1.00 26.53 170 LEU C C 1
ATOM 6692 O O . LEU K 3 170 ? 41.803 34.284 122.236 1.00 27.32 170 LEU C O 1
ATOM 6697 N N . ARG K 3 171 ? 40.998 36.171 121.317 1.00 27.77 171 ARG C N 1
ATOM 6698 C CA . ARG K 3 171 ? 40.269 35.448 120.277 1.00 29.06 171 ARG C CA 1
ATOM 6699 C C . ARG K 3 171 ? 41.131 34.856 119.182 1.00 26.59 171 ARG C C 1
ATOM 6700 O O . ARG K 3 171 ? 41.886 35.547 118.499 1.00 24.14 171 ARG C O 1
ATOM 6708 N N . ALA K 3 172 ? 41.036 33.538 119.060 1.00 30.75 172 ALA C N 1
ATOM 6709 C CA . ALA K 3 172 ? 41.786 32.814 118.056 1.00 32.07 172 ALA C CA 1
ATOM 6710 C C . ALA K 3 172 ? 41.162 33.241 116.741 1.00 36.63 172 ALA C C 1
ATOM 6711 O O . ALA K 3 172 ? 39.949 33.354 116.623 1.00 39.46 172 ALA C O 1
ATOM 6713 N N . GLY K 3 173 ? 41.992 33.493 115.756 1.00 36.21 173 GLY C N 1
ATOM 6714 C CA . GLY K 3 173 ? 41.440 33.920 114.491 1.00 42.76 173 GLY C CA 1
ATOM 6715 C C . GLY K 3 173 ? 42.570 34.371 113.619 1.00 42.46 173 GLY C C 1
ATOM 6716 O O . GLY K 3 173 ? 43.457 35.101 114.065 1.00 42.68 173 GLY C O 1
ATOM 6717 N N . ASN K 3 174 ? 42.529 33.924 112.372 1.00 44.20 174 ASN C N 1
ATOM 6718 C CA . ASN K 3 174 ? 43.548 34.247 111.402 1.00 44.05 174 ASN C CA 1
ATOM 6719 C C . ASN K 3 174 ? 44.077 35.655 111.607 1.00 44.21 174 ASN C C 1
ATOM 6720 O O . ASN K 3 174 ? 43.324 36.630 111.576 1.00 45.43 174 ASN C O 1
ATOM 6725 N N . GLY K 3 175 ? 45.385 35.732 111.839 1.00 40.82 175 GLY C N 1
ATOM 6726 C CA . GLY K 3 175 ? 46.040 37.001 112.077 1.00 41.99 175 GLY C CA 1
ATOM 6727 C C . GLY K 3 175 ? 46.505 37.153 113.522 1.00 40.80 175 GLY C C 1
ATOM 6728 O O . GLY K 3 175 ? 47.542 37.753 113.778 1.00 44.17 175 GLY C O 1
ATOM 6729 N N . ASN K 3 176 ? 45.747 36.595 114.464 1.00 39.22 176 ASN C N 1
ATOM 6730 C CA . ASN K 3 176 ? 46.072 36.699 115.894 1.00 36.93 176 ASN C CA 1
ATOM 6731 C C . ASN K 3 176 ? 47.141 35.723 116.389 1.00 31.97 176 ASN C C 1
ATOM 6732 O O . ASN K 3 176 ? 47.054 34.527 116.167 1.00 33.39 176 ASN C O 1
ATOM 6737 N N . MET K 3 177 ? 48.129 36.243 117.108 1.00 28.59 177 MET C N 1
ATOM 6738 C CA . MET K 3 177 ? 49.221 35.430 117.623 1.00 28.32 177 MET C CA 1
ATOM 6739 C C . MET K 3 177 ? 49.094 35.191 119.126 1.00 27.75 177 MET C C 1
ATOM 6740 O O . MET K 3 177 ? 48.351 35.887 119.819 1.00 25.74 177 MET C O 1
ATOM 6745 N N . PRO K 3 178 ? 49.816 34.187 119.637 1.00 27.20 178 PRO C N 1
ATOM 6746 C CA . PRO K 3 178 ? 49.801 33.850 121.065 1.00 24.58 178 PRO C CA 1
ATOM 6747 C C . PRO K 3 178 ? 50.281 35.051 121.868 1.00 22.25 178 PRO C C 1
ATOM 6748 O O . PRO K 3 178 ? 51.040 35.877 121.372 1.00 22.57 178 PRO C O 1
ATOM 6752 N N . LEU K 3 179 ? 49.872 35.114 123.129 1.00 20.72 179 LEU C N 1
ATOM 6753 C CA . LEU K 3 179 ? 50.277 36.210 123.991 1.00 18.97 179 LEU C CA 1
ATOM 6754 C C . LEU K 3 179 ? 51.501 35.856 124.825 1.00 18.86 179 LEU C C 1
ATOM 6755 O O . LEU K 3 179 ? 51.633 34.722 125.285 1.00 18.62 179 LEU C O 1
ATOM 6760 N N . LEU K 3 180 ? 52.391 36.829 125.010 1.00 16.35 180 LEU C N 1
ATOM 6761 C CA . LEU K 3 180 ? 53.560 36.607 125.859 1.00 13.89 180 LEU C CA 1
ATOM 6762 C C . LEU K 3 180 ? 53.078 36.854 127.292 1.00 16.23 180 LEU C C 1
ATOM 6763 O O . LEU K 3 180 ? 52.624 37.958 127.620 1.00 16.74 180 LEU C O 1
ATOM 6768 N N . HIS K 3 181 ? 53.186 35.826 128.132 1.00 15.19 181 HIS C N 1
ATOM 6769 C CA . HIS K 3 181 ? 52.742 35.906 129.513 1.00 16.25 181 HIS C CA 1
ATOM 6770 C C . HIS K 3 181 ? 53.846 36.361 130.451 1.00 13.87 181 HIS C C 1
ATOM 6771 O O . HIS K 3 181 ? 53.613 37.172 131.355 1.00 14.40 181 HIS C O 1
ATOM 6778 N N . ALA K 3 182 ? 55.044 35.854 130.217 1.00 14.19 182 ALA C N 1
ATOM 6779 C CA . ALA K 3 182 ? 56.165 36.163 131.081 1.00 13.79 182 ALA C CA 1
ATOM 6780 C C . ALA K 3 182 ? 57.519 36.052 130.425 1.00 14.14 182 ALA C C 1
ATOM 6781 O O . ALA K 3 182 ? 57.740 35.187 129.573 1.00 13.65 182 ALA C O 1
ATOM 6783 N N . SER K 3 183 ? 58.420 36.931 130.863 1.00 12.62 183 SER C N 1
ATOM 6784 C CA . SER K 3 183 ? 59.809 36.934 130.472 1.00 13.04 183 SER C CA 1
ATOM 6785 C C . SER K 3 183 ? 60.516 36.561 131.771 1.00 14.80 183 SER C C 1
ATOM 6786 O O . SER K 3 183 ? 60.387 37.265 132.782 1.00 15.47 183 SER C O 1
ATOM 6789 N N . ILE K 3 184 ? 61.225 35.442 131.749 1.00 13.67 184 ILE C N 1
ATOM 6790 C CA . ILE K 3 184 ? 61.945 34.957 132.926 1.00 13.19 184 ILE C CA 1
ATOM 6791 C C . ILE K 3 184 ? 63.433 34.948 132.590 1.00 15.85 184 ILE C C 1
ATOM 6792 O O . ILE K 3 184 ? 63.901 34.143 131.789 1.00 17.03 184 ILE C O 1
ATOM 6797 N N . SER K 3 185 ? 64.164 35.863 133.207 1.00 13.22 185 SER C N 1
ATOM 6798 C CA . SER K 3 185 ? 65.588 35.995 133.003 1.00 15.30 185 SER C CA 1
ATOM 6799 C C . SER K 3 185 ? 66.298 35.134 134.047 1.00 16.35 185 SER C C 1
ATOM 6800 O O . SER K 3 185 ? 65.920 35.157 135.215 1.00 15.73 185 SER C O 1
ATOM 6803 N N . CYS K 3 186 ? 67.280 34.346 133.618 1.00 12.13 186 CYS C N 1
ATOM 6804 C CA . CYS K 3 186 ? 68.041 33.519 134.551 1.00 12.36 186 CYS C CA 1
ATOM 6805 C C . CYS K 3 186 ? 69.487 33.975 134.665 1.00 13.37 186 CYS C C 1
ATOM 6806 O O . CYS K 3 186 ? 70.103 34.378 133.668 1.00 13.52 186 CYS C O 1
ATOM 6809 N N . LYS K 3 187 ? 70.031 33.931 135.879 1.00 12.76 187 LYS C N 1
ATOM 6810 C CA . LYS K 3 187 ? 71.431 34.270 136.130 1.00 13.05 187 LYS C CA 1
ATOM 6811 C C . LYS K 3 187 ? 71.945 33.286 137.170 1.00 15.20 187 LYS C C 1
ATOM 6812 O O . LYS K 3 187 ? 71.596 33.378 138.344 1.00 15.23 187 LYS C O 1
ATOM 6818 N N . TRP K 3 188 ? 72.792 32.366 136.728 1.00 14.03 188 TRP C N 1
ATOM 6819 C CA . TRP K 3 188 ? 73.364 31.359 137.636 1.00 13.33 188 TRP C CA 1
ATOM 6820 C C . TRP K 3 188 ? 74.123 32.108 138.746 1.00 16.15 188 TRP C C 1
ATOM 6821 O O . TRP K 3 188 ? 73.989 31.796 139.948 1.00 15.57 188 TRP C O 1
ATOM 6832 N N . THR K 3 189 ? 74.948 33.076 138.356 1.00 12.63 189 THR C N 1
ATOM 6833 C CA . THR K 3 189 ? 75.645 33.924 139.313 1.00 12.88 189 THR C CA 1
ATOM 6834 C C . THR K 3 189 ? 75.536 35.338 138.773 1.00 12.46 189 THR C C 1
ATOM 6835 O O . THR K 3 189 ? 75.151 35.541 137.617 1.00 14.53 189 THR C O 1
ATOM 6839 N N . ILE K 3 190 ? 75.900 36.294 139.611 1.00 13.84 190 ILE C N 1
ATOM 6840 C CA . ILE K 3 190 ? 75.838 37.699 139.229 1.00 14.57 190 ILE C CA 1
ATOM 6841 C C . ILE K 3 190 ? 77.142 38.476 139.423 1.00 17.78 190 ILE C C 1
ATOM 6842 O O . ILE K 3 190 ? 77.944 38.149 140.285 1.00 14.85 190 ILE C O 1
ATOM 6847 N N . ARG K 3 191 ? 77.387 39.443 138.537 1.00 14.85 191 ARG C N 1
ATOM 6848 C CA . ARG K 3 191 ? 78.421 40.453 138.778 1.00 15.62 191 ARG C CA 1
ATOM 6849 C C . ARG K 3 191 ? 77.548 41.692 138.521 1.00 14.61 191 ARG C C 1
ATOM 6850 O O . ARG K 3 191 ? 76.686 41.684 137.626 1.00 14.34 191 ARG C O 1
ATOM 6858 N N . SER K 3 192 ? 77.772 42.743 139.294 1.00 13.93 192 SER C N 1
ATOM 6859 C CA . SER K 3 192 ? 76.953 43.947 139.203 1.00 14.12 192 SER C CA 1
ATOM 6860 C C . SER K 3 192 ? 76.924 44.656 137.865 1.00 13.44 192 SER C C 1
ATOM 6861 O O . SER K 3 192 ? 75.960 45.370 137.574 1.00 15.74 192 SER C O 1
ATOM 6864 N N . ASP K 3 193 ? 77.945 44.461 137.045 1.00 12.99 193 ASP C N 1
ATOM 6865 C CA . ASP K 3 193 ? 77.926 45.108 135.752 1.00 15.20 193 ASP C CA 1
ATOM 6866 C C . ASP K 3 193 ? 77.041 44.309 134.787 1.00 13.98 193 ASP C C 1
ATOM 6867 O O . ASP K 3 193 ? 76.116 44.869 134.173 1.00 15.57 193 ASP C O 1
ATOM 6872 N N . ARG K 3 194 ? 77.309 43.007 134.644 1.00 13.91 194 ARG C N 1
ATOM 6873 C CA . ARG K 3 194 ? 76.548 42.191 133.719 1.00 14.06 194 ARG C CA 1
ATOM 6874 C C . ARG K 3 194 ? 75.121 41.924 134.134 1.00 15.46 194 ARG C C 1
ATOM 6875 O O . ARG K 3 194 ? 74.302 41.513 133.323 1.00 21.08 194 ARG C O 1
ATOM 6883 N N . ALA K 3 195 ? 74.784 42.183 135.392 1.00 12.61 195 ALA C N 1
ATOM 6884 C CA . ALA K 3 195 ? 73.395 41.957 135.807 1.00 14.06 195 ALA C CA 1
ATOM 6885 C C . ALA K 3 195 ? 72.442 42.978 135.190 1.00 11.12 195 ALA C C 1
ATOM 6886 O O . ALA K 3 195 ? 71.247 42.741 135.113 1.00 11.95 195 ALA C O 1
ATOM 6888 N N . GLN K 3 196 ? 72.974 44.128 134.785 1.00 11.69 196 GLN C N 1
ATOM 6889 C CA . GLN K 3 196 ? 72.134 45.200 134.254 1.00 14.16 196 GLN C CA 1
ATOM 6890 C C . GLN K 3 196 ? 71.463 44.922 132.915 1.00 12.02 196 GLN C C 1
ATOM 6891 O O . GLN K 3 196 ? 70.540 45.661 132.520 1.00 12.85 196 GLN C O 1
ATOM 6897 N N . ASN K 3 197 ? 71.887 43.886 132.195 1.00 12.11 197 ASN C N 1
ATOM 6898 C CA . ASN K 3 197 ? 71.162 43.609 130.964 1.00 13.60 197 ASN C CA 1
ATOM 6899 C C . ASN K 3 197 ? 69.709 43.165 131.280 1.00 14.13 197 ASN C C 1
ATOM 6900 O O . ASN K 3 197 ? 68.837 43.208 130.410 1.00 14.57 197 ASN C O 1
ATOM 6905 N N . ALA K 3 198 ? 69.416 42.768 132.525 1.00 13.62 198 ALA C N 1
ATOM 6906 C CA . ALA K 3 198 ? 68.034 42.401 132.858 1.00 14.02 198 ALA C CA 1
ATOM 6907 C C . ALA K 3 198 ? 67.173 43.676 132.877 1.00 13.72 198 ALA C C 1
ATOM 6908 O O . ALA K 3 198 ? 65.981 43.644 132.554 1.00 15.14 198 ALA C O 1
ATOM 6910 N N . ARG K 3 199 ? 67.775 44.791 133.312 1.00 12.93 199 ARG C N 1
ATOM 6911 C CA . ARG K 3 199 ? 67.052 46.053 133.349 1.00 14.25 199 ARG C CA 1
ATOM 6912 C C . ARG K 3 199 ? 66.820 46.591 131.949 1.00 14.64 199 ARG C C 1
ATOM 6913 O O . ARG K 3 199 ? 65.737 47.084 131.666 1.00 14.72 199 ARG C O 1
ATOM 6921 N N . SER K 3 200 ? 67.816 46.468 131.062 1.00 15.03 200 SER C N 1
ATOM 6922 C CA . SER K 3 200 ? 67.626 46.994 129.708 1.00 16.39 200 SER C CA 1
ATOM 6923 C C . SER K 3 200 ? 66.613 46.136 128.948 1.00 17.76 200 SER C C 1
ATOM 6924 O O . SER K 3 200 ? 65.772 46.670 128.208 1.00 14.90 200 SER C O 1
ATOM 6927 N N . GLU K 3 201 ? 66.660 44.820 129.146 1.00 14.86 201 GLU C N 1
ATOM 6928 C CA . GLU K 3 201 ? 65.677 43.946 128.476 1.00 16.94 201 GLU C CA 1
ATOM 6929 C C . GLU K 3 201 ? 64.270 44.246 129.004 1.00 15.30 201 GLU C C 1
ATOM 6930 O O . GLU K 3 201 ? 63.304 44.306 128.235 1.00 16.27 201 GLU C O 1
ATOM 6936 N N . GLY K 3 202 ? 64.169 44.474 130.316 1.00 14.06 202 GLY C N 1
ATOM 6937 C CA . GLY K 3 202 ? 62.885 44.811 130.916 1.00 15.02 202 GLY C CA 1
ATOM 6938 C C . GLY K 3 202 ? 62.358 46.135 130.355 1.00 16.00 202 GLY C C 1
ATOM 6939 O O . GLY K 3 202 ? 61.169 46.249 130.043 1.00 16.17 202 GLY C O 1
ATOM 6940 N N . LEU K 3 203 ? 63.231 47.129 130.226 1.00 14.18 203 LEU C N 1
ATOM 6941 C CA . LEU K 3 203 ? 62.792 48.427 129.688 1.00 15.64 203 LEU C CA 1
ATOM 6942 C C . LEU K 3 203 ? 62.323 48.288 128.232 1.00 16.16 203 LEU C C 1
ATOM 6943 O O . LEU K 3 203 ? 61.354 48.948 127.815 1.00 15.83 203 LEU C O 1
ATOM 6948 N N . ASN K 3 204 ? 62.977 47.441 127.455 1.00 16.26 204 ASN C N 1
ATOM 6949 C CA . ASN K 3 204 ? 62.517 47.262 126.068 1.00 16.99 204 ASN C CA 1
ATOM 6950 C C . ASN K 3 204 ? 61.121 46.643 126.032 1.00 18.76 204 ASN C C 1
ATOM 6951 O O . ASN K 3 204 ? 60.290 46.999 125.187 1.00 19.01 204 ASN C O 1
ATOM 6956 N N . LEU K 3 205 ? 60.848 45.701 126.933 1.00 13.89 205 LEU C N 1
ATOM 6957 C CA . LEU K 3 205 ? 59.530 45.095 126.975 1.00 13.14 205 LEU C CA 1
ATOM 6958 C C . LEU K 3 205 ? 58.490 46.152 127.370 1.00 14.47 205 LEU C C 1
ATOM 6959 O O . LEU K 3 205 ? 57.361 46.146 126.873 1.00 14.40 205 LEU C O 1
ATOM 6964 N N . VAL K 3 206 ? 58.857 47.056 128.281 1.00 12.90 206 VAL C N 1
ATOM 6965 C CA . VAL K 3 206 ? 57.938 48.101 128.718 1.00 12.79 206 VAL C CA 1
ATOM 6966 C C . VAL K 3 206 ? 57.646 49.099 127.592 1.00 14.89 206 VAL C C 1
ATOM 6967 O O . VAL K 3 206 ? 56.484 49.369 127.260 1.00 16.10 206 VAL C O 1
ATOM 6971 N N . ARG K 3 207 ? 58.717 49.611 127.002 1.00 16.00 207 ARG C N 1
ATOM 6972 C CA . ARG K 3 207 ? 58.605 50.654 125.993 1.00 16.38 207 ARG C CA 1
ATOM 6973 C C . ARG K 3 207 ? 57.957 50.272 124.671 1.00 19.50 207 ARG C C 1
ATOM 6974 O O . ARG K 3 207 ? 57.351 51.125 123.996 1.00 20.21 207 ARG C O 1
ATOM 6982 N N . ASN K 3 208 ? 58.058 49.008 124.304 1.00 17.09 208 ASN C N 1
ATOM 6983 C CA . ASN K 3 208 ? 57.532 48.581 122.999 1.00 18.11 208 ASN C CA 1
ATOM 6984 C C . ASN K 3 208 ? 56.249 47.779 122.970 1.00 20.01 208 ASN C C 1
ATOM 6985 O O . ASN K 3 208 ? 55.796 47.348 121.901 1.00 22.34 208 ASN C O 1
ATOM 6990 N N . ARG K 3 209 ? 55.625 47.574 124.121 1.00 17.70 209 ARG C N 1
ATOM 6991 C CA . ARG K 3 209 ? 54.439 46.756 124.158 1.00 15.59 209 ARG C CA 1
ATOM 6992 C C . ARG K 3 209 ? 53.146 47.359 123.602 1.00 18.18 209 ARG C C 1
ATOM 6993 O O . ARG K 3 209 ? 52.940 48.570 123.617 1.00 20.54 209 ARG C O 1
ATOM 7001 N N . LYS K 3 210 ? 52.303 46.460 123.115 1.00 19.22 210 LYS C N 1
ATOM 7002 C CA . LYS K 3 210 ? 50.951 46.791 122.691 1.00 19.88 210 LYS C CA 1
ATOM 7003 C C . LYS K 3 210 ? 50.165 45.733 123.458 1.00 23.84 210 LYS C C 1
ATOM 7004 O O . LYS K 3 210 ? 50.197 44.555 123.113 1.00 29.43 210 LYS C O 1
ATOM 7010 N N . GLY K 3 211 ? 49.486 46.141 124.523 1.00 22.91 211 GLY C N 1
ATOM 7011 C CA . GLY K 3 211 ? 48.750 45.188 125.340 1.00 21.85 211 GLY C CA 1
ATOM 7012 C C . GLY K 3 211 ? 49.334 45.210 126.747 1.00 18.33 211 GLY C C 1
ATOM 7013 O O . GLY K 3 211 ? 50.195 46.041 127.030 1.00 18.12 211 GLY C O 1
ATOM 7014 N N . ARG K 3 212 ? 48.878 44.316 127.617 1.00 18.61 212 ARG C N 1
ATOM 7015 C CA . ARG K 3 212 ? 49.383 44.275 128.993 1.00 17.40 212 ARG C CA 1
ATOM 7016 C C . ARG K 3 212 ? 50.821 43.781 129.021 1.00 16.28 212 ARG C C 1
ATOM 7017 O O . ARG K 3 212 ? 51.179 42.829 128.328 1.00 19.29 212 ARG C O 1
ATOM 7025 N N . LEU K 3 213 ? 51.632 44.421 129.854 1.00 13.92 213 LEU C N 1
ATOM 7026 C CA . LEU K 3 213 ? 53.026 44.060 129.996 1.00 14.67 213 LEU C CA 1
ATOM 7027 C C . LEU K 3 213 ? 53.112 42.632 130.553 1.00 15.76 213 LEU C C 1
ATOM 7028 O O . LEU K 3 213 ? 52.337 42.286 131.452 1.00 15.01 213 LEU C O 1
ATOM 7033 N N . PRO K 3 214 ? 54.042 41.806 130.036 1.00 13.77 214 PRO C N 1
ATOM 7034 C CA . PRO K 3 214 ? 54.161 40.436 130.571 1.00 13.25 214 PRO C CA 1
ATOM 7035 C C . PRO K 3 214 ? 54.782 40.541 131.970 1.00 13.35 214 PRO C C 1
ATOM 7036 O O . PRO K 3 214 ? 55.298 41.588 132.345 1.00 13.69 214 PRO C O 1
ATOM 7040 N N . HIS K 3 215 ? 54.727 39.448 132.717 1.00 15.56 215 HIS C N 1
ATOM 7041 C CA . HIS K 3 215 ? 55.481 39.393 133.969 1.00 16.40 215 HIS C CA 1
ATOM 7042 C C . HIS K 3 215 ? 56.960 39.560 133.507 1.00 13.88 215 HIS C C 1
ATOM 7043 O O . HIS K 3 215 ? 57.351 39.019 132.462 1.00 14.80 215 HIS C O 1
ATOM 7050 N N . ILE K 3 216 ? 57.770 40.280 134.287 1.00 12.58 216 ILE C N 1
ATOM 7051 C CA . ILE K 3 216 ? 59.207 40.442 133.993 1.00 12.52 216 ILE C CA 1
ATOM 7052 C C . ILE K 3 216 ? 59.917 40.085 135.294 1.00 13.95 216 ILE C C 1
ATOM 7053 O O . ILE K 3 216 ? 59.893 40.864 136.263 1.00 13.75 216 ILE C O 1
ATOM 7058 N N . VAL K 3 217 ? 60.535 38.913 135.325 1.00 12.42 217 VAL C N 1
ATOM 7059 C CA . VAL K 3 217 ? 61.201 38.474 136.563 1.00 12.20 217 VAL C CA 1
ATOM 7060 C C . VAL K 3 217 ? 62.606 37.947 136.302 1.00 14.42 217 VAL C C 1
ATOM 7061 O O . VAL K 3 217 ? 62.994 37.672 135.157 1.00 12.76 217 VAL C O 1
ATOM 7065 N N . VAL K 3 218 ? 63.371 37.789 137.373 1.00 12.87 218 VAL C N 1
ATOM 7066 C CA . VAL K 3 218 ? 64.731 37.263 137.273 1.00 10.29 218 VAL C CA 1
ATOM 7067 C C . VAL K 3 218 ? 64.843 36.142 138.314 1.00 13.20 218 VAL C C 1
ATOM 7068 O O . VAL K 3 218 ? 64.349 36.290 139.443 1.00 14.94 218 VAL C O 1
ATOM 7072 N N . VAL K 3 219 ? 65.443 35.027 137.908 1.00 11.39 219 VAL C N 1
ATOM 7073 C CA . VAL K 3 219 ? 65.679 33.909 138.836 1.00 12.22 219 VAL C CA 1
ATOM 7074 C C . VAL K 3 219 ? 67.203 33.783 138.937 1.00 15.63 219 VAL C C 1
ATOM 7075 O O . VAL K 3 219 ? 67.914 33.821 137.931 1.00 12.78 219 VAL C O 1
ATOM 7079 N N . THR K 3 220 ? 67.732 33.605 140.145 1.00 13.60 220 THR C N 1
ATOM 7080 C CA . THR K 3 220 ? 69.186 33.523 140.267 1.00 13.67 220 THR C CA 1
ATOM 7081 C C . THR K 3 220 ? 69.643 32.572 141.357 1.00 15.30 220 THR C C 1
ATOM 7082 O O . THR K 3 220 ? 68.913 32.332 142.317 1.00 15.43 220 THR C O 1
ATOM 7086 N N . ALA K 3 221 ? 70.851 32.051 141.185 1.00 13.73 221 ALA C N 1
ATOM 7087 C CA . ALA K 3 221 ? 71.450 31.184 142.207 1.00 13.88 221 ALA C CA 1
ATOM 7088 C C . ALA K 3 221 ? 72.597 31.955 142.890 1.00 17.58 221 ALA C C 1
ATOM 7089 O O . ALA K 3 221 ? 73.374 31.370 143.642 1.00 15.27 221 ALA C O 1
ATOM 7091 N N . GLU K 3 222 ? 72.720 33.262 142.633 1.00 16.21 222 GLU C N 1
ATOM 7092 C CA . GLU K 3 222 ? 73.782 34.060 143.265 1.00 14.41 222 GLU C CA 1
ATOM 7093 C C . GLU K 3 222 ? 73.669 33.924 144.796 1.00 16.22 222 GLU C C 1
ATOM 7094 O O . GLU K 3 222 ? 72.611 34.165 145.358 1.00 13.77 222 GLU C O 1
ATOM 7100 N N . PRO K 3 223 ? 74.762 33.561 145.489 1.00 15.67 223 PRO C N 1
ATOM 7101 C CA . PRO K 3 223 ? 74.662 33.418 146.954 1.00 15.12 223 PRO C CA 1
ATOM 7102 C C . PRO K 3 223 ? 74.714 34.689 147.801 1.00 16.22 223 PRO C C 1
ATOM 7103 O O . PRO K 3 223 ? 74.162 34.724 148.907 1.00 19.31 223 PRO C O 1
ATOM 7107 N N . THR K 3 224 ? 75.336 35.753 147.301 1.00 14.34 224 THR C N 1
ATOM 7108 C CA . THR K 3 224 ? 75.471 36.939 148.126 1.00 15.97 224 THR C CA 1
ATOM 7109 C C . THR K 3 224 ? 74.387 37.991 147.998 1.00 19.21 224 THR C C 1
ATOM 7110 O O . THR K 3 224 ? 73.994 38.371 146.888 1.00 16.97 224 THR C O 1
ATOM 7114 N N . PRO K 3 225 ? 73.866 38.467 149.136 1.00 18.65 225 PRO C N 1
ATOM 7115 C CA . PRO K 3 225 ? 72.835 39.504 149.075 1.00 18.30 225 PRO C CA 1
ATOM 7116 C C . PRO K 3 225 ? 73.338 40.744 148.308 1.00 18.97 225 PRO C C 1
ATOM 7117 O O . PRO K 3 225 ? 72.576 41.361 147.558 1.00 16.74 225 PRO C O 1
ATOM 7121 N N . SER K 3 226 ? 74.615 41.110 148.481 1.00 15.90 226 SER C N 1
ATOM 7122 C CA . SER K 3 226 ? 75.136 42.292 147.798 1.00 15.86 226 SER C CA 1
ATOM 7123 C C . SER K 3 226 ? 74.977 42.170 146.281 1.00 15.86 226 SER C C 1
ATOM 7124 O O . SER K 3 226 ? 74.478 43.101 145.635 1.00 18.16 226 SER C O 1
ATOM 7127 N N . ARG K 3 227 ? 75.395 41.046 145.715 1.00 15.35 227 ARG C N 1
ATOM 7128 C CA . ARG K 3 227 ? 75.247 40.923 144.249 1.00 15.52 227 ARG C CA 1
ATOM 7129 C C . ARG K 3 227 ? 73.779 40.785 143.833 1.00 17.82 227 ARG C C 1
ATOM 7130 O O . ARG K 3 227 ? 73.368 41.317 142.799 1.00 15.64 227 ARG C O 1
ATOM 7138 N N . ILE K 3 228 ? 72.980 40.083 144.625 1.00 14.52 228 ILE C N 1
ATOM 7139 C CA . ILE K 3 228 ? 71.567 39.958 144.285 1.00 15.43 228 ILE C CA 1
ATOM 7140 C C . ILE K 3 228 ? 70.937 41.365 144.243 1.00 16.69 228 ILE C C 1
ATOM 7141 O O . ILE K 3 228 ? 70.104 41.654 143.380 1.00 15.80 228 ILE C O 1
ATOM 7146 N N . SER K 3 229 ? 71.359 42.249 145.153 1.00 14.84 229 SER C N 1
ATOM 7147 C CA . SER K 3 229 ? 70.774 43.582 145.228 1.00 13.38 229 SER C CA 1
ATOM 7148 C C . SER K 3 229 ? 71.052 44.452 143.992 1.00 16.18 229 SER C C 1
ATOM 7149 O O . SER K 3 229 ? 70.313 45.411 143.734 1.00 16.31 229 SER C O 1
ATOM 7152 N N . SER K 3 230 ? 72.097 44.116 143.230 1.00 14.11 230 SER C N 1
ATOM 7153 C CA . SER K 3 230 ? 72.411 44.897 142.034 1.00 16.56 230 SER C CA 1
ATOM 7154 C C . SER K 3 230 ? 71.290 44.787 140.999 1.00 17.31 230 SER C C 1
ATOM 7155 O O . SER K 3 230 ? 71.215 45.627 140.093 1.00 16.94 230 SER C O 1
ATOM 7158 N N . ILE K 3 231 ? 70.420 43.780 141.130 1.00 13.52 231 ILE C N 1
ATOM 7159 C CA . ILE K 3 231 ? 69.290 43.683 140.196 1.00 15.63 231 ILE C CA 1
ATOM 7160 C C . ILE K 3 231 ? 67.944 43.739 140.911 1.00 16.98 231 ILE C C 1
ATOM 7161 O O . ILE K 3 231 ? 66.954 44.168 140.335 1.00 15.48 231 ILE C O 1
ATOM 7166 N N . ALA K 3 232 ? 67.900 43.340 142.191 1.00 14.36 232 ALA C N 1
ATOM 7167 C CA . ALA K 3 232 ? 66.618 43.330 142.918 1.00 13.55 232 ALA C CA 1
ATOM 7168 C C . ALA K 3 232 ? 66.154 44.680 143.473 1.00 14.15 232 ALA C C 1
ATOM 7169 O O . ALA K 3 232 ? 64.949 44.958 143.509 1.00 15.17 232 ALA C O 1
ATOM 7171 N N . LEU K 3 233 ? 67.093 45.507 143.932 1.00 15.47 233 LEU C N 1
ATOM 7172 C CA . LEU K 3 233 ? 66.701 46.810 144.493 1.00 19.21 233 LEU C CA 1
ATOM 7173 C C . LEU K 3 233 ? 66.182 47.752 143.406 1.00 19.20 233 LEU C C 1
ATOM 7174 O O . LEU K 3 233 ? 66.625 47.702 142.262 1.00 17.06 233 LEU C O 1
ATOM 7179 N N . GLY K 3 234 ? 65.242 48.614 143.778 1.00 21.14 234 GLY C N 1
ATOM 7180 C CA . GLY K 3 234 ? 64.698 49.545 142.806 1.00 21.55 234 GLY C CA 1
ATOM 7181 C C . GLY K 3 234 ? 63.467 48.952 142.150 1.00 21.22 234 GLY C C 1
ATOM 7182 O O . GLY K 3 234 ? 63.199 47.754 142.286 1.00 19.55 234 GLY C O 1
ATOM 7183 N N . THR K 3 235 ? 62.715 49.797 141.453 1.00 20.32 235 THR C N 1
ATOM 7184 C CA . THR K 3 235 ? 61.495 49.367 140.765 1.00 19.19 235 THR C CA 1
ATOM 7185 C C . THR K 3 235 ? 61.434 50.025 139.409 1.00 17.13 235 THR C C 1
ATOM 7186 O O . THR K 3 235 ? 62.130 51.017 139.166 1.00 20.80 235 THR C O 1
ATOM 7190 N N . GLY K 3 236 ? 60.624 49.464 138.514 1.00 15.82 236 GLY C N 1
ATOM 7191 C CA . GLY K 3 236 ? 60.449 50.085 137.204 1.00 16.38 236 GLY C CA 1
ATOM 7192 C C . GLY K 3 236 ? 60.756 49.180 136.025 1.00 16.66 236 GLY C C 1
ATOM 7193 O O . GLY K 3 236 ? 60.104 49.279 134.981 1.00 18.44 236 GLY C O 1
ATOM 7194 N N . GLU K 3 237 ? 61.746 48.304 136.177 1.00 15.83 237 GLU C N 1
ATOM 7195 C CA . GLU K 3 237 ? 62.136 47.389 135.101 1.00 16.43 237 GLU C CA 1
ATOM 7196 C C . GLU K 3 237 ? 61.797 45.934 135.430 1.00 17.60 237 GLU C C 1
ATOM 7197 O O . GLU K 3 237 ? 61.265 45.198 134.594 1.00 17.64 237 GLU C O 1
ATOM 7203 N N . ILE K 3 238 ? 62.140 45.523 136.651 1.00 15.38 238 ILE C N 1
ATOM 7204 C CA . ILE K 3 238 ? 61.960 44.139 137.112 1.00 14.27 238 ILE C CA 1
ATOM 7205 C C . ILE K 3 238 ? 60.850 44.030 138.153 1.00 14.12 238 ILE C C 1
ATOM 7206 O O . ILE K 3 238 ? 60.857 44.765 139.150 1.00 15.52 238 ILE C O 1
ATOM 7211 N N . ASP K 3 239 ? 59.911 43.119 137.922 1.00 12.64 239 ASP C N 1
ATOM 7212 C CA . ASP K 3 239 ? 58.769 42.953 138.841 1.00 11.26 239 ASP C CA 1
ATOM 7213 C C . ASP K 3 239 ? 59.251 42.455 140.195 1.00 13.97 239 ASP C C 1
ATOM 7214 O O . ASP K 3 239 ? 58.816 42.960 141.239 1.00 13.70 239 ASP C O 1
ATOM 7219 N N . CYS K 3 240 ? 60.140 41.465 140.169 1.00 11.49 240 CYS C N 1
ATOM 7220 C CA . CYS K 3 240 ? 60.645 40.862 141.403 1.00 14.54 240 CYS C CA 1
ATOM 7221 C C . CYS K 3 240 ? 61.749 39.862 141.019 1.00 15.07 240 CYS C C 1
ATOM 7222 O O . CYS K 3 240 ? 61.789 39.364 139.878 1.00 13.70 240 CYS C O 1
ATOM 7225 N N . VAL K 3 241 ? 62.610 39.525 141.977 1.00 13.11 241 VAL C N 1
ATOM 7226 C CA . VAL K 3 241 ? 63.683 38.561 141.761 1.00 12.26 241 VAL C CA 1
ATOM 7227 C C . VAL K 3 241 ? 63.376 37.333 142.638 1.00 13.90 241 VAL C C 1
ATOM 7228 O O . VAL K 3 241 ? 62.816 37.472 143.719 1.00 14.06 241 VAL C O 1
ATOM 7232 N N . TYR K 3 242 ? 63.722 36.151 142.146 1.00 13.27 242 TYR C N 1
ATOM 7233 C CA . TYR K 3 242 ? 63.458 34.905 142.871 1.00 13.54 242 TYR C CA 1
ATOM 7234 C C . TYR K 3 242 ? 64.766 34.154 143.037 1.00 15.74 242 TYR C C 1
ATOM 7235 O O . TYR K 3 242 ? 65.489 33.926 142.067 1.00 14.00 242 TYR C O 1
ATOM 7244 N N . HIS K 3 243 ? 65.077 33.779 144.279 1.00 14.04 243 HIS C N 1
ATOM 7245 C CA . HIS K 3 243 ? 66.322 33.075 144.599 1.00 14.19 243 HIS C CA 1
ATOM 7246 C C . HIS K 3 243 ? 66.127 31.556 144.587 1.00 14.02 243 HIS C C 1
ATOM 7247 O O . HIS K 3 243 ? 65.106 31.062 145.056 1.00 15.11 243 HIS C O 1
ATOM 7254 N N . PHE K 3 244 ? 67.117 30.818 144.080 1.00 14.13 244 PHE C N 1
ATOM 7255 C CA . PHE K 3 244 ? 66.980 29.373 143.973 1.00 12.98 244 PHE C CA 1
ATOM 7256 C C . PHE K 3 244 ? 66.932 28.610 145.296 1.00 14.47 244 PHE C C 1
ATOM 7257 O O . PHE K 3 244 ? 66.492 27.473 145.314 1.00 18.14 244 PHE C O 1
ATOM 7265 N N . ALA K 3 245 ? 67.356 29.250 146.369 1.00 14.50 245 ALA C N 1
ATOM 7266 C CA . ALA K 3 245 ? 67.363 28.570 147.687 1.00 15.56 245 ALA C CA 1
ATOM 7267 C C . ALA K 3 245 ? 67.255 29.638 148.774 1.00 16.17 245 ALA C C 1
ATOM 7268 O O . ALA K 3 245 ? 68.156 29.822 149.608 1.00 17.64 245 ALA C O 1
ATOM 7270 N N . LEU K 3 246 ? 66.126 30.332 148.787 1.00 15.48 246 LEU C N 1
ATOM 7271 C CA . LEU K 3 246 ? 65.973 31.439 149.713 1.00 14.77 246 LEU C CA 1
ATOM 7272 C C . LEU K 3 246 ? 65.992 31.042 151.190 1.00 16.14 246 LEU C C 1
ATOM 7273 O O . LEU K 3 246 ? 66.627 31.728 151.982 1.00 17.57 246 LEU C O 1
ATOM 7278 N N . TYR K 3 247 ? 65.288 29.964 151.538 1.00 19.95 247 TYR C N 1
ATOM 7279 C CA . TYR K 3 247 ? 65.212 29.544 152.952 1.00 19.35 247 TYR C CA 1
ATOM 7280 C C . TYR K 3 247 ? 66.588 29.173 153.498 1.00 20.60 247 TYR C C 1
ATOM 7281 O O . TYR K 3 247 ? 66.944 29.545 154.626 1.00 22.32 247 TYR C O 1
ATOM 7290 N N . GLU K 3 248 ? 67.356 28.485 152.670 1.00 20.23 248 GLU C N 1
ATOM 7291 C CA . GLU K 3 248 ? 68.702 28.071 153.037 1.00 17.58 248 GLU C CA 1
ATOM 7292 C C . GLU K 3 248 ? 69.613 29.299 153.137 1.00 21.14 248 GLU C C 1
ATOM 7293 O O . GLU K 3 248 ? 70.448 29.401 154.043 1.00 19.42 248 GLU C O 1
ATOM 7299 N N . LEU K 3 249 ? 69.487 30.242 152.196 1.00 16.82 249 LEU C N 1
ATOM 7300 C CA . LEU K 3 249 ? 70.285 31.472 152.251 1.00 16.10 249 LEU C CA 1
ATOM 7301 C C . LEU K 3 249 ? 70.011 32.200 153.569 1.00 18.20 249 LEU C C 1
ATOM 7302 O O . LEU K 3 249 ? 70.938 32.677 154.231 1.00 20.38 249 LEU C O 1
ATOM 7307 N N . GLU K 3 250 ? 68.737 32.276 153.955 1.00 18.83 250 GLU C N 1
ATOM 7308 C CA . GLU K 3 250 ? 68.385 32.961 155.199 1.00 20.07 250 GLU C CA 1
ATOM 7309 C C . GLU K 3 250 ? 68.997 32.246 156.404 1.00 22.58 250 GLU C C 1
ATOM 7310 O O . GLU K 3 250 ? 69.563 32.896 157.271 1.00 24.97 250 GLU C O 1
ATOM 7316 N N . GLN K 3 251 ? 68.885 30.925 156.433 1.00 23.53 251 GLN C N 1
ATOM 7317 C CA . GLN K 3 251 ? 69.416 30.137 157.562 1.00 25.77 251 GLN C CA 1
ATOM 7318 C C . GLN K 3 251 ? 70.929 30.323 157.719 1.00 27.85 251 GLN C C 1
ATOM 7319 O O . GLN K 3 251 ? 71.424 30.574 158.825 1.00 27.40 251 GLN C O 1
ATOM 7325 N N . ILE K 3 252 ? 71.677 30.246 156.619 1.00 23.96 252 ILE C N 1
ATOM 7326 C CA . ILE K 3 252 ? 73.130 30.394 156.709 1.00 24.35 252 ILE C CA 1
ATOM 7327 C C . ILE K 3 252 ? 73.539 31.813 157.081 1.00 24.58 252 ILE C C 1
ATOM 7328 O O . ILE K 3 252 ? 74.541 32.013 157.788 1.00 23.74 252 ILE C O 1
ATOM 7333 N N . LEU K 3 253 ? 72.773 32.810 156.618 1.00 23.78 253 LEU C N 1
ATOM 7334 C CA . LEU K 3 253 ? 73.083 34.197 156.961 1.00 24.55 253 LEU C CA 1
ATOM 7335 C C . LEU K 3 253 ? 72.916 34.384 158.471 1.00 26.62 253 LEU C C 1
ATOM 7336 O O . LEU K 3 253 ? 73.668 35.124 159.092 1.00 27.26 253 LEU C O 1
ATOM 7341 N N . GLN K 3 254 ? 71.926 33.704 159.031 1.00 29.02 254 GLN C N 1
ATOM 7342 C CA . GLN K 3 254 ? 71.661 33.767 160.470 1.00 31.79 254 GLN C CA 1
ATOM 7343 C C . GLN K 3 254 ? 72.819 33.116 161.240 1.00 33.17 254 GLN C C 1
ATOM 7344 O O . GLN K 3 254 ? 73.260 33.631 162.266 1.00 35.46 254 GLN C O 1
ATOM 7350 N N . SER K 3 255 ? 73.331 32.004 160.719 1.00 32.15 255 SER C N 1
ATOM 7351 C CA . SER K 3 255 ? 74.418 31.280 161.379 1.00 32.49 255 SER C CA 1
ATOM 7352 C C . SER K 3 255 ? 75.783 31.939 161.290 1.00 32.54 255 SER C C 1
ATOM 7353 O O . SER K 3 255 ? 76.578 31.854 162.230 1.00 32.39 255 SER C O 1
ATOM 7356 N N . LEU K 3 256 ? 76.059 32.600 160.173 1.00 27.18 256 LEU C N 1
ATOM 7357 C CA . LEU K 3 256 ? 77.351 33.230 159.958 1.00 29.70 256 LEU C CA 1
ATOM 7358 C C . LEU K 3 256 ? 77.674 34.597 160.563 1.00 30.12 256 LEU C C 1
ATOM 7359 O O . LEU K 3 256 ? 78.829 34.994 160.556 1.00 34.94 256 LEU C O 1
ATOM 7364 N N . ASN K 3 257 ? 76.698 35.341 161.058 1.00 35.22 257 ASN C N 1
ATOM 7365 C CA . ASN K 3 257 ? 77.058 36.635 161.649 1.00 35.57 257 ASN C CA 1
ATOM 7366 C C . ASN K 3 257 ? 77.560 37.688 160.633 1.00 34.45 257 ASN C C 1
ATOM 7367 O O . ASN K 3 257 ? 78.421 38.514 160.954 1.00 35.95 257 ASN C O 1
ATOM 7372 N N . TYR K 3 258 ? 77.069 37.638 159.393 1.00 28.75 258 TYR C N 1
ATOM 7373 C CA . TYR K 3 258 ? 77.443 38.665 158.403 1.00 25.70 258 TYR C CA 1
ATOM 7374 C C . TYR K 3 258 ? 76.241 39.603 158.556 1.00 23.74 258 TYR C C 1
ATOM 7375 O O . TYR K 3 258 ? 75.239 39.476 157.852 1.00 25.48 258 TYR C O 1
ATOM 7384 N N . GLU K 3 259 ? 76.319 40.536 159.495 1.00 24.35 259 GLU C N 1
ATOM 7385 C CA . GLU K 3 259 ? 75.178 41.396 159.764 1.00 27.01 259 GLU C CA 1
ATOM 7386 C C . GLU K 3 259 ? 74.747 42.351 158.668 1.00 25.82 259 GLU C C 1
ATOM 7387 O O . GLU K 3 259 ? 73.560 42.652 158.551 1.00 28.36 259 GLU C O 1
ATOM 7393 N N . ASP K 3 260 ? 75.697 42.850 157.878 1.00 26.36 260 ASP C N 1
ATOM 7394 C CA . ASP K 3 260 ? 75.336 43.768 156.798 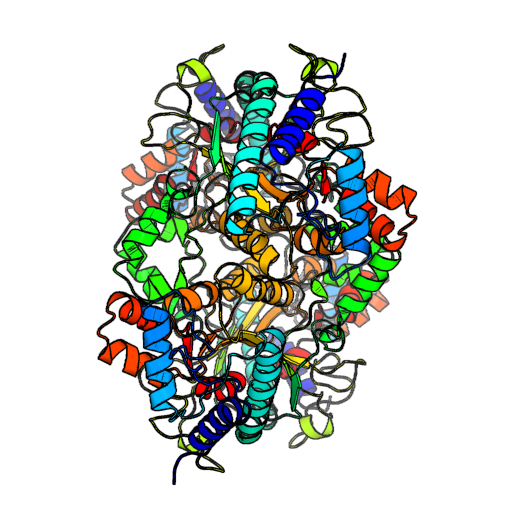1.00 27.77 260 ASP C CA 1
ATOM 7395 C C . ASP K 3 260 ? 74.561 42.992 155.718 1.00 25.29 260 ASP C C 1
ATOM 7396 O O . ASP K 3 260 ? 73.559 43.491 155.190 1.00 23.54 260 ASP C O 1
ATOM 7401 N N . ALA K 3 261 ? 75.006 41.771 155.434 1.00 23.84 261 ALA C N 1
ATOM 7402 C CA . ALA K 3 261 ? 74.370 40.906 154.423 1.00 23.13 261 ALA C CA 1
ATOM 7403 C C . ALA K 3 261 ? 72.978 40.489 154.884 1.00 24.52 261 ALA C C 1
ATOM 7404 O O . ALA K 3 261 ? 72.029 40.431 154.090 1.00 21.68 261 ALA C O 1
ATOM 7406 N N . LEU K 3 262 ? 72.851 40.194 156.176 1.00 22.79 262 LEU C N 1
ATOM 7407 C CA . LEU K 3 262 ? 71.566 39.794 156.731 1.00 24.17 262 LEU C CA 1
ATOM 7408 C C . LEU K 3 262 ? 70.591 40.967 156.617 1.00 23.21 262 LEU C C 1
ATOM 7409 O O . LEU K 3 262 ? 69.429 40.797 156.212 1.00 22.30 262 LEU C O 1
ATOM 7414 N N . ASP K 3 263 ? 71.060 42.159 156.978 1.00 20.77 263 ASP C N 1
ATOM 7415 C CA . ASP K 3 263 ? 70.244 43.363 156.901 1.00 22.92 263 ASP C CA 1
ATOM 7416 C C . ASP K 3 263 ? 69.784 43.587 155.450 1.00 24.92 263 ASP C C 1
ATOM 7417 O O . ASP K 3 263 ? 68.618 43.885 155.217 1.00 23.81 263 ASP C O 1
ATOM 7422 N N . LEU K 3 264 ? 70.705 43.431 154.497 1.00 21.68 264 LEU C N 1
ATOM 7423 C CA . LEU K 3 264 ? 70.378 43.642 153.076 1.00 20.80 264 LEU C CA 1
ATOM 7424 C C . LEU K 3 264 ? 69.371 42.601 152.597 1.00 19.84 264 LEU C C 1
ATOM 7425 O O . LEU K 3 264 ? 68.443 42.923 151.840 1.00 20.09 264 LEU C O 1
ATOM 7430 N N . PHE K 3 265 ? 69.576 41.357 153.012 1.00 19.40 265 PHE C N 1
ATOM 7431 C CA . PHE K 3 265 ? 68.649 40.265 152.693 1.00 19.30 265 PHE C CA 1
ATOM 7432 C C . PHE K 3 265 ? 67.232 40.681 153.112 1.00 20.32 265 PHE C C 1
ATOM 7433 O O . PHE K 3 265 ? 66.295 40.602 152.321 1.00 18.53 265 PHE C O 1
ATOM 7441 N N . TYR K 3 266 ? 67.065 41.113 154.367 1.00 18.64 266 TYR C N 1
ATOM 7442 C CA . TYR K 3 266 ? 65.741 41.501 154.831 1.00 20.41 266 TYR C CA 1
ATOM 7443 C C . TYR K 3 266 ? 65.156 42.750 154.173 1.00 19.03 266 TYR C C 1
ATOM 7444 O O . TYR K 3 266 ? 63.941 42.850 154.020 1.00 22.49 266 TYR C O 1
ATOM 7453 N N . ILE K 3 267 ? 65.994 43.707 153.785 1.00 18.28 267 ILE C N 1
ATOM 7454 C CA . ILE K 3 267 ? 65.484 44.872 153.073 1.00 16.61 267 ILE C CA 1
ATOM 7455 C C . ILE K 3 267 ? 64.849 44.356 151.770 1.00 18.68 267 ILE C C 1
ATOM 7456 O O . ILE K 3 267 ? 63.744 44.764 151.400 1.00 19.15 267 ILE C O 1
ATOM 7461 N N . MET K 3 268 ? 65.540 43.457 151.072 1.00 17.98 268 MET C N 1
ATOM 7462 C CA . MET K 3 268 ? 64.981 42.956 149.822 1.00 18.14 268 MET C CA 1
ATOM 7463 C C . MET K 3 268 ? 63.755 42.083 149.999 1.00 18.05 268 MET C C 1
ATOM 7464 O O . MET K 3 268 ? 62.782 42.206 149.246 1.00 18.09 268 MET C O 1
ATOM 7469 N N . VAL K 3 269 ? 63.777 41.205 150.993 1.00 18.67 269 VAL C N 1
ATOM 7470 C CA . VAL K 3 269 ? 62.652 40.306 151.228 1.00 19.11 269 VAL C CA 1
ATOM 7471 C C . VAL K 3 269 ? 61.439 41.033 151.842 1.00 21.37 269 VAL C C 1
ATOM 7472 O O . VAL K 3 269 ? 60.309 40.892 151.359 1.00 21.08 269 VAL C O 1
ATOM 7476 N N . ASN K 3 270 ? 61.654 41.822 152.891 1.00 20.05 270 ASN C N 1
ATOM 7477 C CA . ASN K 3 270 ? 60.529 42.541 153.488 1.00 22.84 270 ASN C CA 1
ATOM 7478 C C . ASN K 3 270 ? 60.036 43.593 152.508 1.00 20.56 270 ASN C C 1
ATOM 7479 O O . ASN K 3 270 ? 58.865 43.985 152.537 1.00 23.58 270 ASN C O 1
ATOM 7484 N N . GLY K 3 271 ? 60.943 44.040 151.635 1.00 20.46 271 GLY C N 1
ATOM 7485 C CA . GLY K 3 271 ? 60.621 45.041 150.640 1.00 17.53 271 GLY C CA 1
ATOM 7486 C C . GLY K 3 271 ? 60.016 44.504 149.343 1.00 17.12 271 GLY C C 1
ATOM 7487 O O . GLY K 3 271 ? 59.876 45.253 148.374 1.00 19.07 271 GLY C O 1
ATOM 7488 N N . LYS K 3 272 ? 59.675 43.225 149.347 1.00 18.24 272 LYS C N 1
ATOM 7489 C CA . LYS K 3 272 ? 59.060 42.566 148.193 1.00 18.02 272 LYS C CA 1
ATOM 7490 C C . LYS K 3 272 ? 59.855 42.705 146.899 1.00 20.53 272 LYS C C 1
ATOM 7491 O O . LYS K 3 272 ? 59.293 42.923 145.809 1.00 18.45 272 LYS C O 1
ATOM 7497 N N . ARG K 3 273 ? 61.175 42.584 147.030 1.00 16.99 273 ARG C N 1
ATOM 7498 C CA . ARG K 3 273 ? 62.044 42.621 145.852 1.00 17.39 273 ARG C CA 1
ATOM 7499 C C . ARG K 3 273 ? 62.681 41.256 145.619 1.00 16.26 273 ARG C C 1
ATOM 7500 O O . ARG K 3 273 ? 63.229 40.983 144.546 1.00 15.85 273 ARG C O 1
ATOM 7508 N N . LEU K 3 274 ? 62.596 40.379 146.618 1.00 15.69 274 LEU C N 1
ATOM 7509 C CA . LEU K 3 274 ? 63.223 39.071 146.519 1.00 13.34 274 LEU C CA 1
ATOM 7510 C C . LEU K 3 274 ? 62.343 38.017 147.185 1.00 15.27 274 LEU C C 1
ATOM 7511 O O . LEU K 3 274 ? 61.858 38.222 148.318 1.00 18.09 274 LEU C O 1
ATOM 7516 N N . LYS K 3 275 ? 62.133 36.908 146.484 1.00 12.41 275 LYS C N 1
ATOM 7517 C CA . LYS K 3 275 ? 61.313 35.806 146.989 1.00 11.98 275 LYS C CA 1
ATOM 7518 C C . LYS K 3 275 ? 62.019 34.480 146.726 1.00 15.01 275 LYS C C 1
ATOM 7519 O O . LYS K 3 275 ? 63.163 34.456 146.279 1.00 15.19 275 LYS C O 1
ATOM 7525 N N . ASP K 3 276 ? 61.359 33.368 147.021 1.00 15.63 276 ASP C N 1
ATOM 7526 C CA . ASP K 3 276 ? 61.949 32.062 146.765 1.00 15.13 276 ASP C CA 1
ATOM 7527 C C . ASP K 3 276 ? 61.491 31.557 145.389 1.00 12.70 276 ASP C C 1
ATOM 7528 O O . ASP K 3 276 ? 60.432 31.942 144.866 1.00 13.98 276 ASP C O 1
ATOM 7533 N N . ILE K 3 277 ? 62.260 30.631 144.835 1.00 14.78 277 ILE C N 1
ATOM 7534 C CA . ILE K 3 277 ? 61.892 30.011 143.568 1.00 16.14 277 ILE C CA 1
ATOM 7535 C C . ILE K 3 277 ? 60.469 29.421 143.664 1.00 17.93 277 ILE C C 1
ATOM 7536 O O . ILE K 3 277 ? 59.706 29.478 142.703 1.00 15.91 277 ILE C O 1
ATOM 7541 N N . SER K 3 278 ? 60.085 28.886 144.832 1.00 16.05 278 SER C N 1
ATOM 7542 C CA . SER K 3 278 ? 58.744 28.293 144.958 1.00 16.47 278 SER C CA 1
ATOM 7543 C C . SER K 3 278 ? 57.582 29.301 144.889 1.00 15.45 278 SER C C 1
ATOM 7544 O O . SER K 3 278 ? 56.429 28.912 144.733 1.00 15.55 278 SER C O 1
ATOM 7547 N N . ASP K 3 279 ? 57.894 30.587 145.011 1.00 13.79 279 ASP C N 1
ATOM 7548 C CA . ASP K 3 279 ? 56.884 31.639 144.938 1.00 13.76 279 ASP C CA 1
ATOM 7549 C C . ASP K 3 279 ? 56.578 31.973 143.484 1.00 15.12 279 ASP C C 1
ATOM 7550 O O . ASP K 3 279 ? 55.511 32.497 143.187 1.00 15.52 279 ASP C O 1
ATOM 7555 N N . LEU K 3 280 ? 57.527 31.699 142.599 1.00 14.18 280 LEU C N 1
ATOM 7556 C CA . LEU K 3 280 ? 57.329 32.066 141.188 1.00 15.76 280 LEU C CA 1
ATOM 7557 C C . LEU K 3 280 ? 56.091 31.510 140.465 1.00 16.11 280 LEU C C 1
ATOM 7558 O O . LEU K 3 280 ? 55.359 32.286 139.856 1.00 14.60 280 LEU C O 1
ATOM 7563 N N . PRO K 3 281 ? 55.825 30.190 140.544 1.00 16.46 281 PRO C N 1
ATOM 7564 C CA . PRO K 3 281 ? 54.645 29.639 139.857 1.00 17.08 281 PRO C CA 1
ATOM 7565 C C . PRO K 3 281 ? 53.365 30.343 140.270 1.00 18.20 281 PRO C C 1
ATOM 7566 O O . PRO K 3 281 ? 52.536 30.704 139.432 1.00 14.56 281 PRO C O 1
ATOM 7570 N N . LEU K 3 282 ? 53.173 30.529 141.583 1.00 15.45 282 LEU C N 1
ATOM 7571 C CA . LEU K 3 282 ? 51.982 31.232 142.031 1.00 17.83 282 LEU C CA 1
ATOM 7572 C C . LEU K 3 282 ? 51.965 32.704 141.610 1.00 16.11 282 LEU C C 1
ATOM 7573 O O . LEU K 3 282 ? 50.905 33.248 141.328 1.00 15.97 282 LEU C O 1
ATOM 7578 N N . ASP K 3 283 ? 53.128 33.360 141.600 1.00 14.68 283 ASP C N 1
ATOM 7579 C CA . ASP K 3 283 ? 53.180 34.766 141.206 1.00 13.67 283 ASP C CA 1
ATOM 7580 C C . ASP K 3 283 ? 52.842 34.893 139.722 1.00 14.46 283 ASP C C 1
ATOM 7581 O O . ASP K 3 283 ? 52.345 35.934 139.293 1.00 18.32 283 ASP C O 1
ATOM 7586 N N . LEU K 3 284 ? 53.047 33.818 138.965 1.00 14.83 284 LEU C N 1
ATOM 7587 C CA . LEU K 3 284 ? 52.698 33.836 137.533 1.00 17.00 284 LEU C CA 1
ATOM 7588 C C . LEU K 3 284 ? 51.193 33.638 137.334 1.00 18.57 284 LEU C C 1
ATOM 7589 O O . LEU K 3 284 ? 50.704 33.710 136.209 1.00 16.71 284 LEU C O 1
ATOM 7594 N N . ALA K 3 285 ? 50.453 33.390 138.413 1.00 17.76 285 ALA C N 1
ATOM 7595 C CA . ALA K 3 285 ? 49.001 33.198 138.298 1.00 16.76 285 ALA C CA 1
ATOM 7596 C C . ALA K 3 285 ? 48.166 34.434 138.647 1.00 20.54 285 ALA C C 1
ATOM 7597 O O . ALA K 3 285 ? 46.939 34.353 138.662 1.00 20.21 285 ALA C O 1
ATOM 7599 N N . VAL K 3 286 ? 48.782 35.580 138.935 1.00 18.66 286 VAL C N 1
ATOM 7600 C CA . VAL K 3 286 ? 47.958 36.734 139.314 1.00 21.89 286 VAL C CA 1
ATOM 7601 C C . VAL K 3 286 ? 46.976 37.201 138.212 1.00 21.90 286 VAL C C 1
ATOM 7602 O O . VAL K 3 286 ? 45.860 37.713 138.545 1.00 18.88 286 VAL C O 1
ATOM 7607 N N . MET L 3 1 ? 99.731 64.530 111.856 1.00 51.19 1 MET D N 1
ATOM 7608 C CA . MET L 3 1 ? 99.581 65.920 111.353 1.00 50.08 1 MET D CA 1
ATOM 7609 C C . MET L 3 1 ? 99.982 66.903 112.420 1.00 48.55 1 MET D C 1
ATOM 7610 O O . MET L 3 1 ? 100.562 66.541 113.439 1.00 54.75 1 MET D O 1
ATOM 7615 N N . GLN L 3 2 ? 99.661 68.161 112.182 1.00 43.38 2 GLN D N 1
ATOM 7616 C CA . GLN L 3 2 ? 100.019 69.164 113.128 1.00 37.01 2 GLN D CA 1
ATOM 7617 C C . GLN L 3 2 ? 98.871 69.763 113.916 1.00 23.27 2 GLN D C 1
ATOM 7618 O O . GLN L 3 2 ? 99.158 70.368 114.939 1.00 30.37 2 GLN D O 1
ATOM 7624 N N . PRO L 3 3 ? 97.576 69.629 113.482 1.00 21.80 3 PRO D N 1
ATOM 7625 C CA . PRO L 3 3 ? 96.568 70.268 114.354 1.00 18.86 3 PRO D CA 1
ATOM 7626 C C . PRO L 3 3 ? 96.739 69.687 115.753 1.00 18.27 3 PRO D C 1
ATOM 7627 O O . PRO L 3 3 ? 97.064 68.498 115.886 1.00 18.46 3 PRO D O 1
ATOM 7631 N N . LEU L 3 4 ? 96.484 70.489 116.786 1.00 15.32 4 LEU D N 1
ATOM 7632 C CA . LEU L 3 4 ? 96.696 69.994 118.141 1.00 15.67 4 LEU D CA 1
ATOM 7633 C C . LEU L 3 4 ? 95.764 68.834 118.524 1.00 18.77 4 LEU D C 1
ATOM 7634 O O . LEU L 3 4 ? 96.175 67.948 119.267 1.00 16.75 4 LEU D O 1
ATOM 7639 N N . PHE L 3 5 ? 94.525 68.823 118.044 1.00 17.09 5 PHE D N 1
ATOM 7640 C CA . PHE L 3 5 ? 93.667 67.689 118.403 1.00 16.42 5 PHE D CA 1
ATOM 7641 C C . PHE L 3 5 ? 94.183 66.406 117.737 1.00 17.55 5 PHE D C 1
ATOM 7642 O O . PHE L 3 5 ? 93.993 65.312 118.244 1.00 14.72 5 PHE D O 1
ATOM 7650 N N . THR L 3 6 ? 94.825 66.540 116.584 1.00 15.22 6 THR D N 1
ATOM 7651 C CA . THR L 3 6 ? 95.389 65.377 115.901 1.00 16.63 6 THR D CA 1
ATOM 7652 C C . THR L 3 6 ? 96.598 64.894 116.715 1.00 17.20 6 THR D C 1
ATOM 7653 O O . THR L 3 6 ? 96.790 63.681 116.906 1.00 16.29 6 THR D O 1
ATOM 7657 N N . GLN L 3 7 ? 97.392 65.836 117.225 1.00 16.24 7 GLN D N 1
ATOM 7658 C CA . GLN L 3 7 ? 98.559 65.472 118.029 1.00 15.12 7 GLN D CA 1
ATOM 7659 C C . GLN L 3 7 ? 98.089 64.821 119.325 1.00 17.37 7 GLN D C 1
ATOM 7660 O O . GLN L 3 7 ? 98.678 63.832 119.778 1.00 19.01 7 GLN D O 1
ATOM 7666 N N . GLU L 3 8 ? 97.034 65.384 119.919 1.00 17.36 8 GLU D N 1
ATOM 7667 C CA . GLU L 3 8 ? 96.518 64.851 121.189 1.00 17.18 8 GLU D CA 1
ATOM 7668 C C . GLU L 3 8 ? 95.935 63.452 120.997 1.00 17.16 8 GLU D C 1
ATOM 7669 O O . GLU L 3 8 ? 96.062 62.597 121.886 1.00 18.28 8 GLU D O 1
ATOM 7675 N N . ARG L 3 9 ? 95.284 63.219 119.856 1.00 14.85 9 ARG D N 1
ATOM 7676 C CA . ARG L 3 9 ? 94.739 61.903 119.545 1.00 15.94 9 ARG D CA 1
ATOM 7677 C C . ARG L 3 9 ? 95.893 60.902 119.440 1.00 14.32 9 ARG D C 1
ATOM 7678 O O . ARG L 3 9 ? 95.805 59.791 119.952 1.00 16.69 9 ARG D O 1
ATOM 7686 N N . ARG L 3 10 ? 97.005 61.311 118.831 1.00 14.33 10 ARG D N 1
ATOM 7687 C CA . ARG L 3 10 ? 98.155 60.419 118.701 1.00 13.79 10 ARG D CA 1
ATOM 7688 C C . ARG L 3 10 ? 98.790 60.173 120.063 1.00 15.48 10 ARG D C 1
ATOM 7689 O O . ARG L 3 10 ? 99.234 59.058 120.336 1.00 16.85 10 ARG D O 1
ATOM 7697 N N . ILE L 3 11 ? 98.857 61.214 120.903 1.00 15.05 11 ILE D N 1
ATOM 7698 C CA . ILE L 3 11 ? 99.399 61.063 122.243 1.00 15.48 11 ILE D CA 1
ATOM 7699 C C . ILE L 3 11 ? 98.560 60.026 123.010 1.00 18.25 11 ILE D C 1
ATOM 7700 O O . ILE L 3 11 ? 99.101 59.195 123.753 1.00 16.90 11 ILE D O 1
ATOM 7705 N N . PHE L 3 12 ? 97.248 60.077 122.819 1.00 14.95 12 PHE D N 1
ATOM 7706 C CA . PHE L 3 12 ? 96.306 59.114 123.441 1.00 16.37 12 PHE D CA 1
ATOM 7707 C C . PHE L 3 12 ? 96.653 57.673 122.978 1.00 17.16 12 PHE D C 1
ATOM 7708 O O . PHE L 3 12 ? 96.817 56.744 123.793 1.00 16.82 12 PHE D O 1
ATOM 7716 N N . HIS L 3 13 ? 96.778 57.470 121.668 1.00 16.22 13 HIS D N 1
ATOM 7717 C CA . HIS L 3 13 ? 97.140 56.144 121.176 1.00 13.94 13 HIS D CA 1
ATOM 7718 C C . HIS L 3 13 ? 98.502 55.714 121.688 1.00 16.14 13 HIS D C 1
ATOM 7719 O O . HIS L 3 13 ? 98.702 54.545 122.055 1.00 17.36 13 HIS D O 1
ATOM 7726 N N . LYS L 3 14 ? 99.450 56.656 121.711 1.00 15.18 14 LYS D N 1
ATOM 7727 C CA . LYS L 3 14 ? 100.806 56.323 122.140 1.00 16.74 14 LYS D CA 1
ATOM 7728 C C . LYS L 3 14 ? 100.857 55.920 123.610 1.00 16.14 14 LYS D C 1
ATOM 7729 O O . LYS L 3 14 ? 101.667 55.080 123.987 1.00 19.15 14 LYS D O 1
ATOM 7735 N N . LYS L 3 15 ? 99.998 56.500 124.446 1.00 17.55 15 LYS D N 1
ATOM 7736 C CA . LYS L 3 15 ? 99.974 56.098 125.848 1.00 16.03 15 LYS D CA 1
ATOM 7737 C C . LYS L 3 15 ? 99.504 54.652 125.942 1.00 17.15 15 LYS D C 1
ATOM 7738 O O . LYS L 3 15 ? 99.994 53.874 126.773 1.00 18.23 15 LYS D O 1
ATOM 7744 N N . LEU L 3 16 ? 98.522 54.287 125.118 1.00 16.47 16 LEU D N 1
ATOM 7745 C CA . LEU L 3 16 ? 98.018 52.914 125.124 1.00 15.68 16 LEU D CA 1
ATOM 7746 C C . LEU L 3 16 ? 99.117 51.955 124.662 1.00 17.87 16 LEU D C 1
ATOM 7747 O O . LEU L 3 16 ? 99.294 50.881 125.237 1.00 19.62 16 LEU D O 1
ATOM 7752 N N . LEU L 3 17 ? 99.848 52.337 123.614 1.00 16.62 17 LEU D N 1
ATOM 7753 C CA . LEU L 3 17 ? 100.921 51.496 123.103 1.00 17.60 17 LEU D CA 1
ATOM 7754 C C . LEU L 3 17 ? 102.096 51.418 124.082 1.00 19.15 17 LEU D C 1
ATOM 7755 O O . LEU L 3 17 ? 102.595 50.326 124.404 1.00 19.67 17 LEU D O 1
ATOM 7760 N N . ASP L 3 18 ? 102.526 52.564 124.588 1.00 19.34 18 ASP D N 1
ATOM 7761 C CA . ASP L 3 18 ? 103.685 52.565 125.476 1.00 20.92 18 ASP D CA 1
ATOM 7762 C C . ASP L 3 18 ? 103.457 51.832 126.779 1.00 21.63 18 ASP D C 1
ATOM 7763 O O . ASP L 3 18 ? 104.416 51.338 127.381 1.00 23.18 18 ASP D O 1
ATOM 7768 N N . GLY L 3 19 ? 102.209 51.763 127.240 1.00 19.48 19 GLY D N 1
ATOM 7769 C CA . GLY L 3 19 ? 101.959 51.039 128.475 1.00 18.17 19 GLY D CA 1
ATOM 7770 C C . GLY L 3 19 ? 101.589 49.590 128.222 1.00 18.53 19 GLY D C 1
ATOM 7771 O O . GLY L 3 19 ? 101.210 48.878 129.152 1.00 20.57 19 GLY D O 1
ATOM 7772 N N . ASN L 3 20 ? 101.715 49.149 126.973 1.00 18.01 20 ASN D N 1
ATOM 7773 C CA . ASN L 3 20 ? 101.374 47.788 126.574 1.00 18.87 20 ASN D CA 1
ATOM 7774 C C . ASN L 3 20 ? 99.885 47.454 126.781 1.00 19.02 20 ASN D C 1
ATOM 7775 O O . ASN L 3 20 ? 99.497 46.278 126.824 1.00 19.17 20 ASN D O 1
ATOM 7780 N N . ILE L 3 21 ? 99.047 48.486 126.877 1.00 17.69 21 ILE D N 1
ATOM 7781 C CA . ILE L 3 21 ? 97.600 48.281 127.031 1.00 14.93 21 ILE D CA 1
ATOM 7782 C C . ILE L 3 21 ? 97.140 47.745 125.683 1.00 16.71 21 ILE D C 1
ATOM 7783 O O . ILE L 3 21 ? 96.354 46.793 125.613 1.00 17.41 21 ILE D O 1
ATOM 7788 N N . LEU L 3 22 ? 97.598 48.398 124.610 1.00 16.19 22 LEU D N 1
ATOM 7789 C CA . LEU L 3 22 ? 97.317 47.943 123.259 1.00 16.36 22 LEU D CA 1
ATOM 7790 C C . LEU L 3 22 ? 98.636 47.346 122.767 1.00 17.63 22 LEU D C 1
ATOM 7791 O O . LEU L 3 22 ? 99.608 48.079 122.571 1.00 18.35 22 LEU D O 1
ATOM 7796 N N . ALA L 3 23 ? 98.651 46.031 122.553 1.00 16.82 23 ALA D N 1
ATOM 7797 C CA . ALA L 3 23 ? 99.838 45.322 122.089 1.00 17.39 23 ALA D CA 1
ATOM 7798 C C . ALA L 3 23 ? 99.356 44.032 121.416 1.00 15.86 23 ALA D C 1
ATOM 7799 O O . ALA L 3 23 ? 98.155 43.756 121.352 1.00 17.91 23 ALA D O 1
ATOM 7801 N N . THR L 3 24 ? 100.295 43.240 120.914 1.00 17.13 24 THR D N 1
ATOM 7802 C CA . THR L 3 24 ? 99.950 41.984 120.246 1.00 19.15 24 THR D CA 1
ATOM 7803 C C . THR L 3 24 ? 100.660 40.820 120.974 1.00 20.10 24 THR D C 1
ATOM 7804 O O . THR L 3 24 ? 101.852 40.924 121.282 1.00 19.27 24 THR D O 1
ATOM 7808 N N . ASN L 3 25 ? 99.960 39.723 121.265 1.00 17.40 25 ASN D N 1
ATOM 7809 C CA . ASN L 3 25 ? 100.667 38.626 121.936 1.00 18.49 25 ASN D CA 1
ATOM 7810 C C . ASN L 3 25 ? 101.381 37.738 120.904 1.00 22.29 25 ASN D C 1
ATOM 7811 O O . ASN L 3 25 ? 101.303 37.993 119.691 1.00 18.43 25 ASN D O 1
ATOM 7816 N N . ASN L 3 26 ? 102.086 36.717 121.382 1.00 23.62 26 ASN D N 1
ATOM 7817 C CA . ASN L 3 26 ? 102.841 35.859 120.478 1.00 25.40 26 ASN D CA 1
ATOM 7818 C C . ASN L 3 26 ? 102.010 34.915 119.613 1.00 26.87 26 ASN D C 1
ATOM 7819 O O . ASN L 3 26 ? 102.572 34.121 118.853 1.00 26.35 26 ASN D O 1
ATOM 7824 N N . ARG L 3 27 ? 100.682 34.983 119.731 1.00 22.64 27 ARG D N 1
ATOM 7825 C CA . ARG L 3 27 ? 99.804 34.188 118.889 1.00 22.55 27 ARG D CA 1
ATOM 7826 C C . ARG L 3 27 ? 99.169 35.133 117.853 1.00 22.03 27 ARG D C 1
ATOM 7827 O O . ARG L 3 27 ? 98.307 34.731 117.070 1.00 24.29 27 ARG D O 1
ATOM 7835 N N . GLY L 3 28 ? 99.591 36.401 117.875 1.00 19.87 28 GLY D N 1
ATOM 7836 C CA . GLY L 3 28 ? 99.066 37.373 116.929 1.00 21.36 28 GLY D CA 1
ATOM 7837 C C . GLY L 3 28 ? 97.788 38.092 117.362 1.00 20.05 28 GLY D C 1
ATOM 7838 O O . GLY L 3 28 ? 97.239 38.896 116.609 1.00 18.56 28 GLY D O 1
ATOM 7839 N N . VAL L 3 29 ? 97.315 37.812 118.570 1.00 19.96 29 VAL D N 1
ATOM 7840 C CA . VAL L 3 29 ? 96.078 38.446 119.043 1.00 18.02 29 VAL D CA 1
ATOM 7841 C C . VAL L 3 29 ? 96.345 39.825 119.648 1.00 16.22 29 VAL D C 1
ATOM 7842 O O . VAL L 3 29 ? 97.090 39.946 120.621 1.00 16.55 29 VAL D O 1
ATOM 7846 N N . VAL L 3 30 ? 95.709 40.854 119.082 1.00 16.83 30 VAL D N 1
ATOM 7847 C CA . VAL L 3 30 ? 95.844 42.217 119.599 1.00 16.52 30 VAL D CA 1
ATOM 7848 C C . VAL L 3 30 ? 95.003 42.270 120.876 1.00 14.48 30 VAL D C 1
ATOM 7849 O O . VAL L 3 30 ? 93.936 41.647 120.960 1.00 14.42 30 VAL D O 1
ATOM 7853 N N . SER L 3 31 ? 95.489 43.024 121.867 1.00 16.56 31 SER D N 1
ATOM 7854 C CA . SER L 3 31 ? 94.881 43.068 123.195 1.00 16.40 31 SER D CA 1
ATOM 7855 C C . SER L 3 31 ? 93.481 43.649 123.369 1.00 17.72 31 SER D C 1
ATOM 7856 O O . SER L 3 31 ? 92.927 43.569 124.466 1.00 17.22 31 SER D O 1
ATOM 7859 N N . ASN L 3 32 ? 92.922 44.269 122.332 1.00 14.69 32 ASN D N 1
ATOM 7860 C CA . ASN L 3 32 ? 91.528 44.699 122.435 1.00 13.62 32 ASN D CA 1
ATOM 7861 C C . ASN L 3 32 ? 90.634 43.759 121.611 1.00 13.39 32 ASN D C 1
ATOM 7862 O O . ASN L 3 32 ? 89.431 43.988 121.489 1.00 14.56 32 ASN D O 1
ATOM 7867 N N . ALA L 3 33 ? 91.223 42.680 121.074 1.00 14.54 33 ALA D N 1
ATOM 7868 C CA . ALA L 3 33 ? 90.463 41.703 120.297 1.00 13.70 33 ALA D CA 1
ATOM 7869 C C . ALA L 3 33 ? 89.959 40.548 121.148 1.00 16.26 33 ALA D C 1
ATOM 7870 O O . ALA L 3 33 ? 90.452 40.309 122.249 1.00 21.33 33 ALA D O 1
ATOM 7872 N N . ASP L 3 34 ? 88.975 39.837 120.603 1.00 15.20 34 ASP D N 1
ATOM 7873 C CA . ASP L 3 34 ? 88.430 38.612 121.213 1.00 16.54 34 ASP D CA 1
ATOM 7874 C C . ASP L 3 34 ? 89.139 37.578 120.311 1.00 16.53 34 ASP D C 1
ATOM 7875 O O . ASP L 3 34 ? 88.768 37.422 119.158 1.00 18.37 34 ASP D O 1
ATOM 7880 N N . GLY L 3 35 ? 90.189 36.931 120.829 1.00 21.88 35 GLY D N 1
ATOM 7881 C CA . GLY L 3 35 ? 90.962 35.976 120.046 1.00 25.71 35 GLY D CA 1
ATOM 7882 C C . GLY L 3 35 ? 90.217 34.816 119.404 1.00 29.62 35 GLY D C 1
ATOM 7883 O O . GLY L 3 35 ? 90.670 34.265 118.388 1.00 31.24 35 GLY D O 1
ATOM 7884 N N . SER L 3 36 ? 89.078 34.442 119.984 1.00 25.32 36 SER D N 1
ATOM 7885 C CA . SER L 3 36 ? 88.259 33.344 119.449 1.00 29.69 36 SER D CA 1
ATOM 7886 C C . SER L 3 36 ? 87.425 33.822 118.269 1.00 27.44 36 SER D C 1
ATOM 7887 O O . SER L 3 36 ? 86.838 33.031 117.537 1.00 27.33 36 SER D O 1
ATOM 7890 N N . ASN L 3 37 ? 87.371 35.138 118.093 1.00 22.51 37 ASN D N 1
ATOM 7891 C CA . ASN L 3 37 ? 86.547 35.764 117.072 1.00 20.44 37 ASN D CA 1
ATOM 7892 C C . ASN L 3 37 ? 87.360 36.196 115.861 1.00 20.31 37 ASN D C 1
ATOM 7893 O O . ASN L 3 37 ? 88.130 37.157 115.937 1.00 20.83 37 ASN D O 1
ATOM 7898 N N . THR L 3 38 ? 87.178 35.508 114.737 1.00 17.96 38 THR D N 1
ATOM 7899 C CA . THR L 3 38 ? 87.946 35.842 113.535 1.00 18.29 38 THR D CA 1
ATOM 7900 C C . THR L 3 38 ? 87.907 37.317 113.130 1.00 17.50 38 THR D C 1
ATOM 7901 O O . THR L 3 38 ? 88.956 37.932 112.898 1.00 18.46 38 THR D O 1
ATOM 7905 N N . ARG L 3 39 ? 86.712 37.893 113.030 1.00 16.57 39 ARG D N 1
ATOM 7906 C CA . ARG L 3 39 ? 86.629 39.292 112.601 1.00 15.63 39 ARG D CA 1
ATOM 7907 C C . ARG L 3 39 ? 87.213 40.256 113.613 1.00 16.65 39 ARG D C 1
ATOM 7908 O O . ARG L 3 39 ? 87.830 41.242 113.228 1.00 16.52 39 ARG D O 1
ATOM 7916 N N . SER L 3 40 ? 87.044 39.958 114.904 1.00 14.99 40 SER D N 1
ATOM 7917 C CA . SER L 3 40 ? 87.611 40.793 115.951 1.00 16.32 40 SER D CA 1
ATOM 7918 C C . SER L 3 40 ? 89.139 40.795 115.813 1.00 15.02 40 SER D C 1
ATOM 7919 O O . SER L 3 40 ? 89.794 41.827 115.839 1.00 13.54 40 SER D O 1
ATOM 7922 N N . PHE L 3 41 ? 89.699 39.595 115.634 1.00 15.08 41 PHE D N 1
ATOM 7923 C CA . PHE L 3 41 ? 91.138 39.433 115.499 1.00 13.36 41 PHE D CA 1
ATOM 7924 C C . PHE L 3 41 ? 91.659 40.253 114.315 1.00 15.92 41 PHE D C 1
ATOM 7925 O O . PHE L 3 41 ? 92.606 41.038 114.450 1.00 15.35 41 PHE D O 1
ATOM 7933 N N . ASN L 3 42 ? 91.026 40.085 113.155 1.00 16.28 42 ASN D N 1
ATOM 7934 C CA . ASN L 3 42 ? 91.493 40.787 111.971 1.00 17.30 42 ASN D CA 1
ATOM 7935 C C . ASN L 3 42 ? 91.297 42.291 111.986 1.00 17.62 42 ASN D C 1
ATOM 7936 O O . ASN L 3 42 ? 92.156 43.030 111.511 1.00 16.96 42 ASN D O 1
ATOM 7941 N N . ILE L 3 43 ? 90.171 42.747 112.514 1.00 16.22 43 ILE D N 1
ATOM 7942 C CA . ILE L 3 43 ? 89.930 44.188 112.593 1.00 14.95 43 ILE D CA 1
ATOM 7943 C C . ILE L 3 43 ? 90.931 44.813 113.573 1.00 15.00 43 ILE D C 1
ATOM 7944 O O . ILE L 3 43 ? 91.524 45.843 113.275 1.00 15.15 43 ILE D O 1
ATOM 7949 N N . ALA L 3 44 ? 91.122 44.175 114.733 1.00 14.59 44 ALA D N 1
ATOM 7950 C CA . ALA L 3 44 ? 92.031 44.697 115.738 1.00 14.23 44 ALA D CA 1
ATOM 7951 C C . ALA L 3 44 ? 93.471 44.746 115.234 1.00 14.85 44 ALA D C 1
ATOM 7952 O O . ALA L 3 44 ? 94.214 45.674 115.552 1.00 17.08 44 ALA D O 1
ATOM 7954 N N . LYS L 3 45 ? 93.861 43.721 114.465 1.00 14.28 45 LYS D N 1
ATOM 7955 C CA . LYS L 3 45 ? 95.212 43.668 113.908 1.00 13.69 45 LYS D CA 1
ATOM 7956 C C . LYS L 3 45 ? 95.384 44.820 112.918 1.00 14.87 45 LYS D C 1
ATOM 7957 O O . LYS L 3 45 ? 96.415 45.478 112.926 1.00 17.28 45 LYS D O 1
ATOM 7963 N N . GLY L 3 46 ? 94.367 45.053 112.080 1.00 17.67 46 GLY D N 1
ATOM 7964 C CA . GLY L 3 46 ? 94.419 46.137 111.096 1.00 15.39 46 GLY D CA 1
ATOM 7965 C C . GLY L 3 46 ? 94.588 47.491 111.776 1.00 19.59 46 GLY D C 1
ATOM 7966 O O . GLY L 3 46 ? 95.388 48.338 111.361 1.00 17.68 46 GLY D O 1
ATOM 7967 N N . ILE L 3 47 ? 93.836 47.700 112.850 1.00 16.52 47 ILE D N 1
ATOM 7968 C CA . ILE L 3 47 ? 93.927 48.960 113.585 1.00 16.27 47 ILE D CA 1
ATOM 7969 C C . ILE L 3 47 ? 95.308 49.122 114.221 1.00 15.78 47 ILE D C 1
ATOM 7970 O O . ILE L 3 47 ? 95.902 50.193 114.146 1.00 17.22 47 ILE D O 1
ATOM 7975 N N . ALA L 3 48 ? 95.830 48.054 114.834 1.00 15.44 48 ALA D N 1
ATOM 7976 C CA . ALA L 3 48 ? 97.139 48.091 115.460 1.00 16.93 48 ALA D CA 1
ATOM 7977 C C . ALA L 3 48 ? 98.211 48.431 114.400 1.00 17.91 48 ALA D C 1
ATOM 7978 O O . ALA L 3 48 ? 99.109 49.220 114.651 1.00 19.44 48 ALA D O 1
ATOM 7980 N N . ASP L 3 49 ? 98.095 47.836 113.221 1.00 18.26 49 ASP D N 1
ATOM 7981 C CA . ASP L 3 49 ? 99.028 48.140 112.143 1.00 19.76 49 ASP D CA 1
ATOM 7982 C C . ASP L 3 49 ? 98.961 49.628 111.761 1.00 19.60 49 ASP D C 1
ATOM 7983 O O . ASP L 3 49 ? 100.014 50.279 111.584 1.00 20.21 49 ASP D O 1
ATOM 7988 N N . LEU L 3 50 ? 97.747 50.173 111.632 1.00 16.03 50 LEU D N 1
ATOM 7989 C CA . LEU L 3 50 ? 97.600 51.593 111.262 1.00 19.43 50 LEU D CA 1
ATOM 7990 C C . LEU L 3 50 ? 98.048 52.538 112.389 1.00 22.22 50 LEU D C 1
ATOM 7991 O O . LEU L 3 50 ? 98.295 53.735 112.162 1.00 19.65 50 LEU D O 1
ATOM 7996 N N . LEU L 3 51 ? 98.128 52.010 113.608 1.00 18.85 51 LEU D N 1
ATOM 7997 C CA . LEU L 3 51 ? 98.631 52.795 114.743 1.00 18.96 51 LEU D CA 1
ATOM 7998 C C . LEU L 3 51 ? 100.150 52.583 114.863 1.00 21.49 51 LEU D C 1
ATOM 7999 O O . LEU L 3 51 ? 100.792 53.128 115.755 1.00 19.95 51 LEU D O 1
ATOM 8004 N N . HIS L 3 52 ? 100.703 51.776 113.963 1.00 21.11 52 HIS D N 1
ATOM 8005 C CA . HIS L 3 52 ? 102.137 51.456 113.949 1.00 23.15 52 HIS D CA 1
ATOM 8006 C C . HIS L 3 52 ? 102.574 50.742 115.222 1.00 22.97 52 HIS D C 1
ATOM 8007 O O . HIS L 3 52 ? 103.653 50.999 115.780 1.00 24.60 52 HIS D O 1
ATOM 8014 N N . SER L 3 53 ? 101.735 49.819 115.676 1.00 22.54 53 SER D N 1
ATOM 8015 C CA . SER L 3 53 ? 102.039 49.065 116.887 1.00 22.89 53 SER D CA 1
ATOM 8016 C C . SER L 3 53 ? 103.017 47.917 116.575 1.00 26.20 53 SER D C 1
ATOM 8017 O O . SER L 3 53 ? 102.781 47.148 115.639 1.00 26.11 53 SER D O 1
ATOM 8020 N N . GLU L 3 54 ? 104.094 47.798 117.346 1.00 26.76 54 GLU D N 1
ATOM 8021 C CA . GLU L 3 54 ? 105.045 46.712 117.103 1.00 31.25 54 GLU D CA 1
ATOM 8022 C C . GLU L 3 54 ? 105.357 45.843 118.320 1.00 28.96 54 GLU D C 1
ATOM 8023 O O . GLU L 3 54 ? 105.850 44.727 118.168 1.00 31.34 54 GLU D O 1
ATOM 8029 N N . THR L 3 55 ? 105.056 46.318 119.521 1.00 25.58 55 THR D N 1
ATOM 8030 C CA . THR L 3 55 ? 105.345 45.546 120.728 1.00 24.83 55 THR D CA 1
ATOM 8031 C C . THR L 3 55 ? 104.594 44.216 120.836 1.00 28.77 55 THR D C 1
ATOM 8032 O O . THR L 3 55 ? 103.394 44.138 120.551 1.00 23.36 55 THR D O 1
ATOM 8036 N N . VAL L 3 56 ? 105.321 43.172 121.234 1.00 24.90 56 VAL D N 1
ATOM 8037 C CA . VAL L 3 56 ? 104.740 41.848 121.450 1.00 25.89 56 VAL D CA 1
ATOM 8038 C C . VAL L 3 56 ? 104.812 41.628 122.955 1.00 27.76 56 VAL D C 1
ATOM 8039 O O . VAL L 3 56 ? 105.882 41.742 123.561 1.00 29.80 56 VAL D O 1
ATOM 8043 N N . SER L 3 57 ? 103.666 41.349 123.566 1.00 23.39 57 SER D N 1
ATOM 8044 C CA . SER L 3 57 ? 103.586 41.116 124.994 1.00 24.61 57 SER D CA 1
ATOM 8045 C C . SER L 3 57 ? 102.261 40.432 125.288 1.00 24.76 57 SER D C 1
ATOM 8046 O O . SER L 3 57 ? 101.328 40.502 124.482 1.00 20.81 57 SER D O 1
ATOM 8049 N N . GLU L 3 58 ? 102.188 39.750 126.428 1.00 23.59 58 GLU D N 1
ATOM 8050 C CA . GLU L 3 58 ? 100.964 39.072 126.803 1.00 25.12 58 GLU D CA 1
ATOM 8051 C C . GLU L 3 58 ? 99.920 40.116 127.135 1.00 20.63 58 GLU D C 1
ATOM 8052 O O . GLU L 3 58 ? 100.234 41.218 127.566 1.00 20.40 58 GLU D O 1
ATOM 8058 N N . ARG L 3 59 ? 98.671 39.754 126.905 1.00 20.03 59 ARG D N 1
ATOM 8059 C CA . ARG L 3 59 ? 97.548 40.624 127.194 1.00 18.32 59 ARG D CA 1
ATOM 8060 C C . ARG L 3 59 ? 97.580 40.989 128.679 1.00 17.11 59 ARG D C 1
ATOM 8061 O O . ARG L 3 59 ? 97.857 40.136 129.527 1.00 18.93 59 ARG D O 1
ATOM 8069 N N . LEU L 3 60 ? 97.285 42.237 129.000 1.00 18.20 60 LEU D N 1
ATOM 8070 C CA . LEU L 3 60 ? 97.274 42.620 130.407 1.00 18.77 60 LEU D CA 1
ATOM 8071 C C . LEU L 3 60 ? 95.966 42.159 131.045 1.00 18.01 60 LEU D C 1
ATOM 8072 O O . LEU L 3 60 ? 94.966 41.933 130.338 1.00 17.01 60 LEU D O 1
ATOM 8077 N N . PRO L 3 61 ? 95.961 41.975 132.384 1.00 18.32 61 PRO D N 1
ATOM 8078 C CA . PRO L 3 61 ? 94.735 41.566 133.069 1.00 18.13 61 PRO D CA 1
ATOM 8079 C C . PRO L 3 61 ? 93.644 42.608 132.717 1.00 14.07 61 PRO D C 1
ATOM 8080 O O . PRO L 3 61 ? 93.933 43.811 132.556 1.00 15.14 61 PRO D O 1
ATOM 8084 N N . GLY L 3 62 ? 92.397 42.148 132.635 1.00 13.67 62 GLY D N 1
ATOM 8085 C CA . GLY L 3 62 ? 91.291 43.038 132.312 1.00 14.78 62 GLY D CA 1
ATOM 8086 C C . GLY L 3 62 ? 91.136 44.183 133.298 1.00 16.92 62 GLY D C 1
ATOM 8087 O O . GLY L 3 62 ? 90.748 45.279 132.913 1.00 15.07 62 GLY D O 1
ATOM 8088 N N . GLN L 3 63 ? 91.441 43.960 134.570 1.00 14.64 63 GLN D N 1
ATOM 8089 C CA . GLN L 3 63 ? 91.304 45.043 135.534 1.00 15.68 63 GLN D CA 1
ATOM 8090 C C . GLN L 3 63 ? 92.331 46.157 135.245 1.00 16.09 63 GLN D C 1
ATOM 8091 O O . GLN L 3 63 ? 92.065 47.327 135.478 1.00 16.17 63 GLN D O 1
ATOM 8097 N N . THR L 3 64 ? 93.505 45.766 134.764 1.00 16.18 64 THR D N 1
ATOM 8098 C CA . THR L 3 64 ? 94.587 46.700 134.451 1.00 14.91 64 THR D CA 1
ATOM 8099 C C . THR L 3 64 ? 94.223 47.523 133.226 1.00 16.61 64 THR D C 1
ATOM 8100 O O . THR L 3 64 ? 94.298 48.750 133.257 1.00 15.95 64 THR D O 1
ATOM 8104 N N . SER L 3 65 ? 93.817 46.850 132.148 1.00 15.32 65 SER D N 1
ATOM 8105 C CA . SER L 3 65 ? 93.440 47.583 130.929 1.00 15.81 65 SER D CA 1
ATOM 8106 C C . SER L 3 65 ? 92.200 48.475 131.123 1.00 16.17 65 SER D C 1
ATOM 8107 O O . SER L 3 65 ? 92.155 49.595 130.593 1.00 15.19 65 SER D O 1
ATOM 8110 N N . GLY L 3 66 ? 91.217 48.000 131.898 1.00 13.82 66 GLY D N 1
ATOM 8111 C CA . GLY L 3 66 ? 90.021 48.798 132.159 1.00 13.73 66 GLY D CA 1
ATOM 8112 C C . GLY L 3 66 ? 90.386 50.101 132.881 1.00 15.51 66 GLY D C 1
ATOM 8113 O O . GLY L 3 66 ? 89.957 51.196 132.510 1.00 15.19 66 GLY D O 1
ATOM 8114 N N . ASN L 3 67 ? 91.195 49.992 133.930 1.00 14.23 67 ASN D N 1
ATOM 8115 C CA . ASN L 3 67 ? 91.609 51.182 134.672 1.00 14.79 67 ASN D CA 1
ATOM 8116 C C . ASN L 3 67 ? 92.506 52.091 133.833 1.00 14.41 67 ASN D C 1
ATOM 8117 O O . ASN L 3 67 ? 92.314 53.314 133.827 1.00 14.20 67 ASN D O 1
ATOM 8122 N N . ALA L 3 68 ? 93.470 51.513 133.117 1.00 14.35 68 ALA D N 1
ATOM 8123 C CA . ALA L 3 68 ? 94.384 52.331 132.305 1.00 15.92 68 ALA D CA 1
ATOM 8124 C C . ALA L 3 68 ? 93.616 53.054 131.210 1.00 17.18 68 ALA D C 1
ATOM 8125 O O . ALA L 3 68 ? 93.890 54.218 130.933 1.00 16.02 68 ALA D O 1
ATOM 8127 N N . PHE L 3 69 ? 92.649 52.371 130.586 1.00 14.73 69 PHE D N 1
ATOM 8128 C CA . PHE L 3 69 ? 91.893 53.012 129.510 1.00 14.16 69 PHE D CA 1
ATOM 8129 C C . PHE L 3 69 ? 91.115 54.221 130.049 1.00 14.68 69 PHE D C 1
ATOM 8130 O O . PHE L 3 69 ? 91.073 55.300 129.414 1.00 13.86 69 PHE D O 1
ATOM 8138 N N . GLU L 3 70 ? 90.523 54.077 131.238 1.00 15.36 70 GLU D N 1
ATOM 8139 C CA . GLU L 3 70 ? 89.815 55.197 131.862 1.00 13.74 70 GLU D CA 1
ATOM 8140 C C . GLU L 3 70 ? 90.787 56.363 132.103 1.00 15.20 70 GLU D C 1
ATOM 8141 O O . GLU L 3 70 ? 90.485 57.524 131.810 1.00 14.20 70 GLU D O 1
ATOM 8147 N N . ALA L 3 71 ? 91.944 56.047 132.676 1.00 14.94 71 ALA D N 1
ATOM 8148 C CA . ALA L 3 71 ? 92.926 57.088 132.964 1.00 14.61 71 ALA D CA 1
ATOM 8149 C C . ALA L 3 71 ? 93.395 57.822 131.719 1.00 14.20 71 ALA D C 1
ATOM 8150 O O . ALA L 3 71 ? 93.456 59.047 131.710 1.00 15.22 71 ALA D O 1
ATOM 8152 N N . ILE L 3 72 ? 93.724 57.076 130.667 1.00 14.05 72 ILE D N 1
ATOM 8153 C CA . ILE L 3 72 ? 94.211 57.688 129.434 1.00 15.09 72 ILE D CA 1
ATOM 8154 C C . ILE L 3 72 ? 93.122 58.506 128.733 1.00 15.09 72 ILE D C 1
ATOM 8155 O O . ILE L 3 72 ? 93.397 59.596 128.204 1.00 14.87 72 ILE D O 1
ATOM 8160 N N . CYS L 3 73 ? 91.885 58.002 128.733 1.00 14.93 73 CYS D N 1
ATOM 8161 C CA . CYS L 3 73 ? 90.772 58.771 128.157 1.00 12.96 73 CYS D CA 1
ATOM 8162 C C . CYS L 3 73 ? 90.600 60.075 128.958 1.00 14.22 73 CYS D C 1
ATOM 8163 O O . CYS L 3 73 ? 90.381 61.130 128.390 1.00 15.38 73 CYS D O 1
ATOM 8166 N N . SER L 3 74 ? 90.711 59.982 130.283 1.00 13.21 74 SER D N 1
ATOM 8167 C CA . SER L 3 74 ? 90.547 61.166 131.138 1.00 13.54 74 SER D CA 1
ATOM 8168 C C . SER L 3 74 ? 91.592 62.235 130.772 1.00 16.64 74 SER D C 1
ATOM 8169 O O . SER L 3 74 ? 91.271 63.420 130.604 1.00 15.55 74 SER D O 1
ATOM 8172 N N . GLU L 3 75 ? 92.844 61.809 130.630 1.00 15.46 75 GLU D N 1
ATOM 8173 C CA . GLU L 3 75 ? 93.908 62.746 130.271 1.00 15.90 75 GLU D CA 1
ATOM 8174 C C . GLU L 3 75 ? 93.718 63.370 128.901 1.00 16.07 75 GLU D C 1
ATOM 8175 O O . GLU L 3 75 ? 94.012 64.545 128.714 1.00 15.93 75 GLU D O 1
ATOM 8181 N N . PHE L 3 76 ? 93.237 62.594 127.933 1.00 14.86 76 PHE D N 1
ATOM 8182 C CA . PHE L 3 76 ? 92.993 63.143 126.607 1.00 15.30 76 PHE D CA 1
ATOM 8183 C C . PHE L 3 76 ? 91.889 64.200 126.686 1.00 16.24 76 PHE D C 1
ATOM 8184 O O . PHE L 3 76 ? 92.024 65.295 126.144 1.00 14.96 76 PHE D O 1
ATOM 8192 N N . VAL L 3 77 ? 90.781 63.879 127.357 1.00 14.96 77 VAL D N 1
ATOM 8193 C CA . VAL L 3 77 ? 89.690 64.844 127.458 1.00 14.07 77 VAL D CA 1
ATOM 8194 C C . VAL L 3 77 ? 90.132 66.124 128.171 1.00 15.40 77 VAL D C 1
ATOM 8195 O O . VAL L 3 77 ? 89.822 67.224 127.734 1.00 15.98 77 VAL D O 1
ATOM 8199 N N . GLN L 3 78 ? 90.866 65.971 129.264 1.00 14.40 78 GLN D N 1
ATOM 8200 C CA . GLN L 3 78 ? 91.341 67.126 130.011 1.00 16.53 78 GLN D CA 1
ATOM 8201 C C . GLN L 3 78 ? 92.220 68.014 129.127 1.00 16.19 78 GLN D C 1
ATOM 8202 O O . GLN L 3 78 ? 91.974 69.221 129.033 1.00 19.13 78 GLN D O 1
ATOM 8208 N N . SER L 3 79 ? 93.185 67.413 128.442 1.00 15.90 79 SER D N 1
ATOM 8209 C CA . SER L 3 79 ? 94.114 68.178 127.592 1.00 17.53 79 SER D CA 1
ATOM 8210 C C . SER L 3 79 ? 93.440 68.909 126.451 1.00 17.39 79 SER D C 1
ATOM 8211 O O . SER L 3 79 ? 93.696 70.093 126.213 1.00 18.62 79 SER D O 1
ATOM 8214 N N . ALA L 3 80 ? 92.560 68.207 125.751 1.00 14.73 80 ALA D N 1
ATOM 8215 C CA . ALA L 3 80 ? 91.892 68.789 124.606 1.00 15.40 80 ALA D CA 1
ATOM 8216 C C . ALA L 3 80 ? 90.806 69.791 124.964 1.00 17.19 80 ALA D C 1
ATOM 8217 O O . ALA L 3 80 ? 90.736 70.872 124.379 1.00 16.72 80 ALA D O 1
ATOM 8219 N N . PHE L 3 81 ? 89.978 69.462 125.954 1.00 16.78 81 PHE D N 1
ATOM 8220 C CA . PHE L 3 81 ? 88.903 70.365 126.329 1.00 16.73 81 PHE D CA 1
ATOM 8221 C C . PHE L 3 81 ? 89.419 71.693 126.883 1.00 16.08 81 PHE D C 1
ATOM 8222 O O . PHE L 3 81 ? 88.761 72.722 126.746 1.00 15.51 81 PHE D O 1
ATOM 8230 N N . GLU L 3 82 ? 90.595 71.666 127.493 1.00 17.49 82 GLU D N 1
ATOM 8231 C CA . GLU L 3 82 ? 91.199 72.862 128.084 1.00 18.57 82 GLU D CA 1
ATOM 8232 C C . GLU L 3 82 ? 91.444 73.919 127.013 1.00 17.70 82 GLU D C 1
ATOM 8233 O O . GLU L 3 82 ? 91.444 75.125 127.289 1.00 20.40 82 GLU D O 1
ATOM 8239 N N . LYS L 3 83 ? 91.651 73.454 125.793 1.00 15.10 83 LYS D N 1
ATOM 8240 C CA . LYS L 3 83 ? 91.909 74.347 124.661 1.00 14.68 83 LYS D CA 1
ATOM 8241 C C . LYS L 3 83 ? 90.652 75.015 124.104 1.00 17.24 83 LYS D C 1
ATOM 8242 O O . LYS L 3 83 ? 90.740 75.884 123.221 1.00 19.23 83 LYS D O 1
ATOM 8248 N N . LEU L 3 84 ? 89.482 74.649 124.627 1.00 15.86 84 LEU D N 1
ATOM 8249 C CA . LEU L 3 84 ? 88.229 75.211 124.129 1.00 13.54 84 LEU D CA 1
ATOM 8250 C C . LEU L 3 84 ? 87.588 76.271 125.039 1.00 15.07 84 LEU D C 1
ATOM 8251 O O . LEU L 3 84 ? 86.407 76.575 124.910 1.00 16.29 84 LEU D O 1
ATOM 8256 N N . GLN L 3 85 ? 88.388 76.871 125.909 1.00 17.67 85 GLN D N 1
ATOM 8257 C CA . GLN L 3 85 ? 87.887 77.882 126.845 1.00 18.59 85 GLN D CA 1
ATOM 8258 C C . GLN L 3 85 ? 87.159 79.037 126.165 1.00 20.25 85 GLN D C 1
ATOM 8259 O O . GLN L 3 85 ? 86.226 79.614 126.729 1.00 21.25 85 GLN D O 1
ATOM 8265 N N . HIS L 3 86 ? 87.572 79.390 124.947 1.00 19.19 86 HIS D N 1
ATOM 8266 C CA . HIS L 3 86 ? 86.904 80.499 124.248 1.00 17.35 86 HIS D CA 1
ATOM 8267 C C . HIS L 3 86 ? 85.551 80.131 123.670 1.00 18.87 86 HIS D C 1
ATOM 8268 O O . HIS L 3 86 ? 84.749 81.013 123.362 1.00 24.15 86 HIS D O 1
ATOM 8275 N N . ILE L 3 87 ? 85.300 78.831 123.522 1.00 17.28 87 ILE D N 1
ATOM 8276 C CA . ILE L 3 87 ? 84.045 78.293 122.986 1.00 19.04 87 ILE D CA 1
ATOM 8277 C C . ILE L 3 87 ? 83.117 77.852 124.133 1.00 17.26 87 ILE D C 1
ATOM 8278 O O . ILE L 3 87 ? 81.892 77.836 123.980 1.00 18.05 87 ILE D O 1
ATOM 8283 N N . ARG L 3 88 ? 83.716 77.488 125.270 1.00 19.57 88 ARG D N 1
ATOM 8284 C CA . ARG L 3 88 ? 82.950 77.002 126.441 1.00 17.41 88 ARG D CA 1
ATOM 8285 C C . ARG L 3 88 ? 83.774 77.342 127.669 1.00 19.50 88 ARG D C 1
ATOM 8286 O O . ARG L 3 88 ? 84.468 76.481 128.248 1.00 16.62 88 ARG D O 1
ATOM 8294 N N . PRO L 3 89 ? 83.723 78.619 128.088 1.00 18.02 89 PRO D N 1
ATOM 8295 C CA . PRO L 3 89 ? 84.496 79.046 129.257 1.00 19.03 89 PRO D CA 1
ATOM 8296 C C . PRO L 3 89 ? 83.996 78.493 130.579 1.00 17.89 89 PRO D C 1
ATOM 8297 O O . PRO L 3 89 ? 82.828 78.066 130.704 1.00 19.47 89 PRO D O 1
ATOM 8301 N N . GLY L 3 90 ? 84.896 78.516 131.558 1.00 20.50 90 GLY D N 1
ATOM 8302 C CA . GLY L 3 90 ? 84.558 78.025 132.883 1.00 19.73 90 GLY D CA 1
ATOM 8303 C C . GLY L 3 90 ? 85.751 77.441 133.601 1.00 21.40 90 GLY D C 1
ATOM 8304 O O . GLY L 3 90 ? 86.822 77.285 133.023 1.00 20.01 90 GLY D O 1
ATOM 8305 N N . ASP L 3 91 ? 85.564 77.131 134.878 1.00 19.71 91 ASP D N 1
ATOM 8306 C CA . ASP L 3 91 ? 86.615 76.541 135.701 1.00 19.96 91 ASP D CA 1
ATOM 8307 C C . ASP L 3 91 ? 86.236 75.059 135.728 1.00 21.74 91 ASP D C 1
ATOM 8308 O O . ASP L 3 91 ? 85.432 74.599 136.553 1.00 19.49 91 ASP D O 1
ATOM 8313 N N . TRP L 3 92 ? 86.814 74.337 134.775 1.00 18.94 92 TRP D N 1
ATOM 8314 C CA . TRP L 3 92 ? 86.524 72.923 134.557 1.00 21.13 92 TRP D CA 1
ATOM 8315 C C . TRP L 3 92 ? 87.468 71.946 135.232 1.00 20.55 92 TRP D C 1
ATOM 8316 O O . TRP L 3 92 ? 88.667 72.217 135.369 1.00 20.28 92 TRP D O 1
ATOM 8327 N N . ASN L 3 93 ? 86.910 70.810 135.658 1.00 16.86 93 ASN D N 1
ATOM 8328 C CA . ASN L 3 93 ? 87.692 69.744 136.267 1.00 19.16 93 ASN D CA 1
ATOM 8329 C C . ASN L 3 93 ? 87.333 68.425 135.567 1.00 17.36 93 ASN D C 1
ATOM 8330 O O . ASN L 3 93 ? 86.180 68.167 135.283 1.00 18.70 93 ASN D O 1
ATOM 8335 N N . VAL L 3 94 ? 88.329 67.606 135.270 1.00 16.44 94 VAL D N 1
ATOM 8336 C CA . VAL L 3 94 ? 88.085 66.309 134.641 1.00 15.20 94 VAL D CA 1
ATOM 8337 C C . VAL L 3 94 ? 88.747 65.298 135.555 1.00 18.88 94 VAL D C 1
ATOM 8338 O O . VAL L 3 94 ? 89.927 65.442 135.884 1.00 20.44 94 VAL D O 1
ATOM 8342 N N . LYS L 3 95 ? 88.005 64.294 135.994 1.00 17.23 95 LYS D N 1
ATOM 8343 C CA . LYS L 3 95 ? 88.608 63.320 136.873 1.00 20.26 95 LYS D CA 1
ATOM 8344 C C . LYS L 3 95 ? 88.048 61.916 136.763 1.00 17.82 95 LYS D C 1
ATOM 8345 O O . LYS L 3 95 ? 86.849 61.698 136.546 1.00 17.40 95 LYS D O 1
ATOM 8351 N N . GLN L 3 96 ? 88.957 60.967 136.891 1.00 19.97 96 GLN D N 1
ATOM 8352 C CA . GLN L 3 96 ? 88.613 59.563 136.858 1.00 16.53 96 GLN D CA 1
ATOM 8353 C C . GLN L 3 96 ? 88.126 59.236 138.253 1.00 22.48 96 GLN D C 1
ATOM 8354 O O . GLN L 3 96 ? 88.827 59.517 139.232 1.00 24.61 96 GLN D O 1
ATOM 8360 N N . VAL L 3 97 ? 86.923 58.681 138.364 1.00 20.85 97 VAL D N 1
ATOM 8361 C CA . VAL L 3 97 ? 86.380 58.321 139.668 1.00 26.73 97 VAL D CA 1
ATOM 8362 C C . VAL L 3 97 ? 85.987 56.841 139.722 1.00 30.74 97 VAL D C 1
ATOM 8363 O O . VAL L 3 97 ? 86.727 56.035 140.272 1.00 30.43 97 VAL D O 1
ATOM 8367 N N . GLY L 3 98 ? 84.831 56.497 139.148 1.00 29.48 98 GLY D N 1
ATOM 8368 C CA . GLY L 3 98 ? 84.380 55.108 139.130 1.00 35.43 98 GLY D CA 1
ATOM 8369 C C . GLY L 3 98 ? 84.147 54.535 140.521 1.00 39.98 98 GLY D C 1
ATOM 8370 O O . GLY L 3 98 ? 83.468 55.152 141.344 1.00 38.57 98 GLY D O 1
ATOM 8371 N N . SER L 3 99 ? 84.712 53.360 140.796 1.00 41.60 99 SER D N 1
ATOM 8372 C CA . SER L 3 99 ? 84.538 52.724 142.101 1.00 44.37 99 SER D CA 1
ATOM 8373 C C . SER L 3 99 ? 85.394 53.291 143.241 1.00 44.58 99 SER D C 1
ATOM 8374 O O . SER L 3 99 ? 85.344 52.784 144.356 1.00 43.43 99 SER D O 1
ATOM 8377 N N . ARG L 3 100 ? 86.167 54.343 142.985 1.00 47.00 100 ARG D N 1
ATOM 8378 C CA . ARG L 3 100 ? 86.986 54.918 144.053 1.00 46.68 100 ARG D CA 1
ATOM 8379 C C . ARG L 3 100 ? 86.077 55.580 145.070 1.00 47.36 100 ARG D C 1
ATOM 8380 O O . ARG L 3 100 ? 86.509 55.950 146.167 1.00 47.57 100 ARG D O 1
ATOM 8388 N N . ASN L 3 101 ? 84.804 55.710 144.705 1.00 45.45 101 ASN D N 1
ATOM 8389 C CA . ASN L 3 101 ? 83.830 56.304 145.600 1.00 45.18 101 ASN D CA 1
ATOM 8390 C C . ASN L 3 101 ? 82.408 56.210 145.082 1.00 46.10 101 ASN D C 1
ATOM 8391 O O . ASN L 3 101 ? 82.143 56.434 143.901 1.00 48.05 101 ASN D O 1
ATOM 8396 N N . ARG L 3 102 ? 81.479 55.870 145.964 1.00 45.42 102 ARG D N 1
ATOM 8397 C CA . ARG L 3 102 ? 80.098 55.812 145.536 1.00 44.39 102 ARG D CA 1
ATOM 8398 C C . ARG L 3 102 ? 79.427 57.094 146.024 1.00 42.61 102 ARG D C 1
ATOM 8399 O O . ARG L 3 102 ? 79.872 57.709 147.003 1.00 40.65 102 ARG D O 1
ATOM 8407 N N . LEU L 3 103 ? 78.377 57.506 145.325 1.00 37.82 103 LEU D N 1
ATOM 8408 C CA . LEU L 3 103 ? 77.648 58.722 145.638 1.00 37.22 103 LEU D CA 1
ATOM 8409 C C . LEU L 3 103 ? 78.502 59.972 145.388 1.00 34.27 103 LEU D C 1
ATOM 8410 O O . LEU L 3 103 ? 78.237 61.052 145.923 1.00 32.80 103 LEU D O 1
ATOM 8415 N N . GLU L 3 104 ? 79.541 59.819 144.570 1.00 30.93 104 GLU D N 1
ATOM 8416 C CA . GLU L 3 104 ? 80.382 60.953 144.208 1.00 28.75 104 GLU D CA 1
ATOM 8417 C C . GLU L 3 104 ? 79.490 61.976 143.484 1.00 24.59 104 GLU D C 1
ATOM 8418 O O . GLU L 3 104 ? 79.684 63.185 143.624 1.00 25.39 104 GLU D O 1
ATOM 8424 N N . ILE L 3 105 ? 78.502 61.507 142.719 1.00 26.94 105 ILE D N 1
ATOM 8425 C CA . ILE L 3 105 ? 77.668 62.482 142.005 1.00 28.47 105 ILE D CA 1
ATOM 8426 C C . ILE L 3 105 ? 76.804 63.340 142.924 1.00 27.43 105 ILE D C 1
ATOM 8427 O O . ILE L 3 105 ? 76.350 64.410 142.525 1.00 26.79 105 ILE D O 1
ATOM 8432 N N . ALA L 3 106 ? 76.602 62.891 144.163 1.00 25.37 106 ALA D N 1
ATOM 8433 C CA . ALA L 3 106 ? 75.813 63.677 145.106 1.00 24.69 106 ALA D CA 1
ATOM 8434 C C . ALA L 3 106 ? 76.632 64.880 145.578 1.00 23.87 106 ALA D C 1
ATOM 8435 O O . ALA L 3 106 ? 76.149 65.742 146.309 1.00 22.43 106 ALA D O 1
ATOM 8437 N N . ARG L 3 107 ? 77.891 64.945 145.150 1.00 23.80 107 ARG D N 1
ATOM 8438 C CA . ARG L 3 107 ? 78.729 66.079 145.478 1.00 24.25 107 ARG D CA 1
ATOM 8439 C C . ARG L 3 107 ? 78.412 67.225 144.514 1.00 22.69 107 ARG D C 1
ATOM 8440 O O . ARG L 3 107 ? 78.866 68.357 144.694 1.00 26.40 107 ARG D O 1
ATOM 8448 N N . TYR L 3 108 ? 77.615 66.937 143.481 1.00 26.58 108 TYR D N 1
ATOM 8449 C CA . TYR L 3 108 ? 77.280 67.978 142.506 1.00 23.02 108 TYR D CA 1
ATOM 8450 C C . TYR L 3 108 ? 75.821 68.394 142.565 1.00 22.67 108 TYR D C 1
ATOM 8451 O O . TYR L 3 108 ? 74.945 67.605 142.929 1.00 22.16 108 TYR D O 1
ATOM 8460 N N . GLN L 3 109 ? 75.598 69.650 142.199 1.00 23.56 109 GLN D N 1
ATOM 8461 C CA . GLN L 3 109 ? 74.308 70.310 142.270 1.00 22.58 109 GLN D CA 1
ATOM 8462 C C . GLN L 3 109 ? 73.084 69.553 141.778 1.00 20.88 109 GLN D C 1
ATOM 8463 O O . GLN L 3 109 ? 72.108 69.433 142.501 1.00 21.95 109 GLN D O 1
ATOM 8469 N N . GLN L 3 110 ? 73.122 69.011 140.562 1.00 19.03 110 GLN D N 1
ATOM 8470 C CA . GLN L 3 110 ? 71.946 68.316 140.057 1.00 19.26 110 GLN D CA 1
ATOM 8471 C C . GLN L 3 110 ? 71.568 67.031 140.763 1.00 17.34 110 GLN D C 1
ATOM 8472 O O . GLN L 3 110 ? 70.460 66.535 140.574 1.00 17.68 110 GLN D O 1
ATOM 8478 N N . TYR L 3 111 ? 72.464 66.492 141.601 1.00 17.37 111 TYR D N 1
ATOM 8479 C CA . TYR L 3 111 ? 72.193 65.240 142.284 1.00 17.41 111 TYR D CA 1
ATOM 8480 C C . TYR L 3 111 ? 72.449 65.328 143.789 1.00 16.94 111 TYR D C 1
ATOM 8481 O O . TYR L 3 111 ? 72.510 64.307 144.470 1.00 19.65 111 TYR D O 1
ATOM 8490 N N . ALA L 3 112 ? 72.556 66.554 144.286 1.00 20.72 112 ALA D N 1
ATOM 8491 C CA . ALA L 3 112 ? 72.814 66.794 145.710 1.00 22.09 112 ALA D CA 1
ATOM 8492 C C . ALA L 3 112 ? 71.804 66.097 146.619 1.00 23.08 112 ALA D C 1
ATOM 8493 O O . ALA L 3 112 ? 72.139 65.670 147.737 1.00 23.16 112 ALA D O 1
ATOM 8495 N N . HIS L 3 113 ? 70.563 65.989 146.155 1.00 17.70 113 HIS D N 1
ATOM 8496 C CA . HIS L 3 113 ? 69.498 65.379 146.959 1.00 19.87 113 HIS D CA 1
ATOM 8497 C C . HIS L 3 113 ? 69.632 63.878 147.204 1.00 21.66 113 HIS D C 1
ATOM 8498 O O . HIS L 3 113 ? 68.925 63.325 148.047 1.00 21.79 113 HIS D O 1
ATOM 8505 N N . LEU L 3 114 ? 70.526 63.217 146.478 1.00 20.89 114 LEU D N 1
ATOM 8506 C CA . LEU L 3 114 ? 70.674 61.792 146.661 1.00 23.31 114 LEU D CA 1
ATOM 8507 C C . LEU L 3 114 ? 71.247 61.496 148.052 1.00 21.04 114 LEU D C 1
ATOM 8508 O O . LEU L 3 114 ? 71.020 60.423 148.593 1.00 24.22 114 LEU D O 1
ATOM 8513 N N . THR L 3 115 ? 71.956 62.462 148.640 1.00 22.55 115 THR D N 1
ATOM 8514 C CA . THR L 3 115 ? 72.483 62.255 149.990 1.00 20.43 115 THR D CA 1
ATOM 8515 C C . THR L 3 115 ? 71.310 62.123 150.960 1.00 20.88 115 THR D C 1
ATOM 8516 O O . THR L 3 115 ? 71.292 61.225 151.812 1.00 24.38 115 THR D O 1
ATOM 8520 N N . ALA L 3 116 ? 70.329 63.003 150.828 1.00 23.03 116 ALA D N 1
ATOM 8521 C CA . ALA L 3 116 ? 69.145 62.964 151.679 1.00 24.44 116 ALA D CA 1
ATOM 8522 C C . ALA L 3 116 ? 68.353 61.669 151.476 1.00 24.64 116 ALA D C 1
ATOM 8523 O O . ALA L 3 116 ? 67.834 61.101 152.441 1.00 24.87 116 ALA D O 1
ATOM 8525 N N . LEU L 3 117 ? 68.258 61.187 150.235 1.00 22.45 117 LEU D N 1
ATOM 8526 C CA . LEU L 3 117 ? 67.524 59.950 149.993 1.00 24.20 117 LEU D CA 1
ATOM 8527 C C . LEU L 3 117 ? 68.268 58.792 150.668 1.00 24.12 117 LEU D C 1
ATOM 8528 O O . LEU L 3 117 ? 67.654 57.962 151.343 1.00 25.45 117 LEU D O 1
ATOM 8533 N N . ALA L 3 118 ? 69.595 58.768 150.534 1.00 22.05 118 ALA D N 1
ATOM 8534 C CA . ALA L 3 118 ? 70.389 57.710 151.148 1.00 24.47 118 ALA D CA 1
ATOM 8535 C C . ALA L 3 118 ? 70.267 57.762 152.686 1.00 25.94 118 ALA D C 1
ATOM 8536 O O . ALA L 3 118 ? 70.194 56.717 153.332 1.00 25.82 118 ALA D O 1
ATOM 8538 N N . LYS L 3 119 ? 70.215 58.965 153.261 1.00 23.95 119 LYS D N 1
ATOM 8539 C CA . LYS L 3 119 ? 70.084 59.098 154.717 1.00 28.34 119 LYS D CA 1
ATOM 8540 C C . LYS L 3 119 ? 68.719 58.585 155.148 1.00 28.64 119 LYS D C 1
ATOM 8541 O O . LYS L 3 119 ? 68.605 57.901 156.168 1.00 30.60 119 LYS D O 1
ATOM 8547 N N . ALA L 3 120 ? 67.689 58.906 154.367 1.00 29.61 120 ALA D N 1
ATOM 8548 C CA . ALA L 3 120 ? 66.334 58.446 154.669 1.00 30.79 120 ALA D CA 1
ATOM 8549 C C . ALA L 3 120 ? 66.263 56.910 154.582 1.00 29.87 120 ALA D C 1
ATOM 8550 O O . ALA L 3 120 ? 65.663 56.268 155.440 1.00 33.06 120 ALA D O 1
ATOM 8552 N N . ALA L 3 121 ? 66.881 56.325 153.561 1.00 30.26 121 ALA D N 1
ATOM 8553 C CA . ALA L 3 121 ? 66.852 54.871 153.406 1.00 33.05 121 ALA D CA 1
ATOM 8554 C C . ALA L 3 121 ? 67.600 54.217 154.558 1.00 38.05 121 ALA D C 1
ATOM 8555 O O . ALA L 3 121 ? 67.280 53.107 154.984 1.00 41.29 121 ALA D O 1
ATOM 8557 N N . GLU L 3 122 ? 68.600 54.926 155.059 1.00 39.78 122 GLU D N 1
ATOM 8558 C CA . GLU L 3 122 ? 69.432 54.461 156.149 1.00 45.66 122 GLU D CA 1
ATOM 8559 C C . GLU L 3 122 ? 68.635 54.298 157.437 1.00 47.57 122 GLU D C 1
ATOM 8560 O O . GLU L 3 122 ? 69.002 53.513 158.308 1.00 48.47 122 GLU D O 1
ATOM 8566 N N . GLU L 3 123 ? 67.541 55.037 157.561 1.00 48.33 123 GLU D N 1
ATOM 8567 C CA . GLU L 3 123 ? 66.730 54.931 158.761 1.00 49.95 123 GLU D CA 1
ATOM 8568 C C . GLU L 3 123 ? 65.403 54.224 158.496 1.00 47.79 123 GLU D C 1
ATOM 8569 O O . GLU L 3 123 ? 64.696 53.859 159.432 1.00 47.59 123 GLU D O 1
ATOM 8575 N N . ASN L 3 124 ? 65.064 54.039 157.224 1.00 47.18 124 ASN D N 1
ATOM 8576 C CA . ASN L 3 124 ? 63.857 53.302 156.864 1.00 46.97 124 ASN D CA 1
ATOM 8577 C C . ASN L 3 124 ? 64.153 52.273 155.782 1.00 47.91 124 ASN D C 1
ATOM 8578 O O . ASN L 3 124 ? 64.340 52.609 154.610 1.00 46.85 124 ASN D O 1
ATOM 8583 N N . PRO L 3 125 ? 64.147 50.991 156.159 1.00 50.20 125 PRO D N 1
ATOM 8584 C CA . PRO L 3 125 ? 64.429 49.897 155.227 1.00 51.28 125 PRO D CA 1
ATOM 8585 C C . PRO L 3 125 ? 63.727 50.027 153.885 1.00 54.22 125 PRO D C 1
ATOM 8586 O O . PRO L 3 125 ? 64.379 50.228 152.860 1.00 58.19 125 PRO D O 1
ATOM 8590 N N . GLU L 3 126 ? 62.399 49.925 153.902 1.00 53.09 126 GLU D N 1
ATOM 8591 C CA . GLU L 3 126 ? 61.598 50.019 152.685 1.00 55.34 126 GLU D CA 1
ATOM 8592 C C . GLU L 3 126 ? 62.134 50.993 151.670 1.00 55.79 126 GLU D C 1
ATOM 8593 O O . GLU L 3 126 ? 62.451 50.591 150.550 1.00 60.03 126 GLU D O 1
ATOM 8599 N N . LEU L 3 127 ? 62.204 52.273 152.051 1.00 50.79 127 LEU D N 1
ATOM 8600 C CA . LEU L 3 127 ? 62.710 53.295 151.148 1.00 45.10 127 LEU D CA 1
ATOM 8601 C C . LEU L 3 127 ? 63.820 52.676 150.316 1.00 41.81 127 LEU D C 1
ATOM 8602 O O . LEU L 3 127 ? 63.859 52.843 149.104 1.00 42.51 127 LEU D O 1
ATOM 8607 N N . ALA L 3 128 ? 64.705 51.939 150.985 1.00 38.59 128 ALA D N 1
ATOM 8608 C CA . ALA L 3 128 ? 65.827 51.294 150.327 1.00 38.04 128 ALA D CA 1
ATOM 8609 C C . ALA L 3 128 ? 65.384 50.312 149.239 1.00 35.95 128 ALA D C 1
ATOM 8610 O O . ALA L 3 128 ? 65.975 50.264 148.162 1.00 38.00 128 ALA D O 1
ATOM 8612 N N . ALA L 3 129 ? 64.342 49.531 149.520 1.00 32.67 129 ALA D N 1
ATOM 8613 C CA . ALA L 3 129 ? 63.837 48.556 148.557 1.00 30.57 129 ALA D CA 1
ATOM 8614 C C . ALA L 3 129 ? 63.198 49.241 147.338 1.00 31.44 129 ALA D C 1
ATOM 8615 O O . ALA L 3 129 ? 63.312 48.758 146.201 1.00 28.25 129 ALA D O 1
ATOM 8617 N N . ALA L 3 130 ? 62.527 50.367 147.575 1.00 29.68 130 ALA D N 1
ATOM 8618 C CA . ALA L 3 130 ? 61.890 51.103 146.486 1.00 30.98 130 ALA D CA 1
ATOM 8619 C C . ALA L 3 130 ? 62.860 52.037 145.772 1.00 29.20 130 ALA D C 1
ATOM 8620 O O . ALA L 3 130 ? 62.925 52.056 144.541 1.00 31.28 130 ALA D O 1
ATOM 8622 N N . LEU L 3 131 ? 63.628 52.811 146.532 1.00 31.08 131 LEU D N 1
ATOM 8623 C CA . LEU L 3 131 ? 64.559 53.758 145.916 1.00 33.08 131 LEU D CA 1
ATOM 8624 C C . LEU L 3 131 ? 65.719 53.053 145.222 1.00 37.04 131 LEU D C 1
ATOM 8625 O O . LEU L 3 131 ? 66.239 53.546 144.219 1.00 38.19 131 LEU D O 1
ATOM 8630 N N . GLY L 3 132 ? 66.130 51.908 145.759 1.00 36.52 132 GLY D N 1
ATOM 8631 C CA . GLY L 3 132 ? 67.239 51.188 145.161 1.00 37.75 132 GLY D CA 1
ATOM 8632 C C . GLY L 3 132 ? 68.559 51.668 145.730 1.00 35.40 132 GLY D C 1
ATOM 8633 O O . GLY L 3 132 ? 68.583 52.394 146.724 1.00 35.94 132 GLY D O 1
ATOM 8634 N N . SER L 3 133 ? 69.660 51.273 145.097 1.00 35.80 133 SER D N 1
ATOM 8635 C CA . SER L 3 133 ? 70.985 51.661 145.560 1.00 37.25 133 SER D CA 1
ATOM 8636 C C . SER L 3 133 ? 71.875 52.063 144.406 1.00 36.26 133 SER D C 1
ATOM 8637 O O . SER L 3 133 ? 72.916 52.694 144.605 1.00 38.36 133 SER D O 1
ATOM 8640 N N . ASP L 3 134 ? 71.478 51.708 143.191 1.00 36.46 134 ASP D N 1
ATOM 8641 C CA . ASP L 3 134 ? 72.334 52.023 142.053 1.00 32.18 134 ASP D CA 1
ATOM 8642 C C . ASP L 3 134 ? 72.444 53.505 141.708 1.00 31.62 134 ASP D C 1
ATOM 8643 O O . ASP L 3 134 ? 73.326 53.901 140.957 1.00 30.09 134 ASP D O 1
ATOM 8648 N N . TYR L 3 135 ? 71.576 54.345 142.264 1.00 31.97 135 TYR D N 1
ATOM 8649 C CA . TYR L 3 135 ? 71.680 55.773 141.978 1.00 31.82 135 TYR D CA 1
ATOM 8650 C C . TYR L 3 135 ? 72.980 56.307 142.586 1.00 34.32 135 TYR D C 1
ATOM 8651 O O . TYR L 3 135 ? 73.401 57.437 142.295 1.00 34.65 135 TYR D O 1
ATOM 8660 N N . THR L 3 136 ? 73.636 55.470 143.397 1.00 32.87 136 THR D N 1
ATOM 8661 C CA . THR L 3 136 ? 74.895 55.844 144.049 1.00 34.65 136 THR D CA 1
ATOM 8662 C C . THR L 3 136 ? 76.120 55.507 143.195 1.00 35.63 136 THR D C 1
ATOM 8663 O O . THR L 3 136 ? 77.247 55.843 143.572 1.00 35.56 136 THR D O 1
ATOM 8667 N N . ILE L 3 137 ? 75.906 54.844 142.059 1.00 32.82 137 ILE D N 1
ATOM 8668 C CA . ILE L 3 137 ? 77.026 54.445 141.203 1.00 34.05 137 ILE D CA 1
ATOM 8669 C C . ILE L 3 137 ? 77.643 55.611 140.447 1.00 34.62 137 ILE D C 1
ATOM 8670 O O . ILE L 3 137 ? 76.959 56.345 139.734 1.00 33.79 137 ILE D O 1
ATOM 8675 N N . THR L 3 138 ? 78.954 55.761 140.600 1.00 32.54 138 THR D N 1
ATOM 8676 C CA . THR L 3 138 ? 79.655 56.859 139.978 1.00 30.17 138 THR D CA 1
ATOM 8677 C C . THR L 3 138 ? 80.186 56.555 138.570 1.00 25.08 138 THR D C 1
ATOM 8678 O O . THR L 3 138 ? 80.627 55.453 138.280 1.00 24.70 138 THR D O 1
ATOM 8682 N N . PRO L 3 139 ? 80.111 57.547 137.683 1.00 21.15 139 PRO D N 1
ATOM 8683 C CA . PRO L 3 139 ? 80.586 57.419 136.300 1.00 21.08 139 PRO D CA 1
ATOM 8684 C C . PRO L 3 139 ? 82.090 57.155 136.342 1.00 18.90 139 PRO D C 1
ATOM 8685 O O . PRO L 3 139 ? 82.751 57.498 137.320 1.00 22.44 139 PRO D O 1
ATOM 8689 N N . ASP L 3 140 ? 82.620 56.516 135.304 1.00 14.42 140 ASP D N 1
ATOM 8690 C CA . ASP L 3 140 ? 84.039 56.252 135.220 1.00 14.80 140 ASP D CA 1
ATOM 8691 C C . ASP L 3 140 ? 84.844 57.541 135.272 1.00 16.15 140 ASP D C 1
ATOM 8692 O O . ASP L 3 140 ? 85.855 57.639 135.978 1.00 16.36 140 ASP D O 1
ATOM 8697 N N . ILE L 3 141 ? 84.416 58.522 134.479 1.00 13.72 141 ILE D N 1
ATOM 8698 C CA . ILE L 3 141 ? 85.090 59.811 134.444 1.00 14.70 141 ILE D CA 1
ATOM 8699 C C . ILE L 3 141 ? 84.002 60.877 134.520 1.00 14.08 141 ILE D C 1
ATOM 8700 O O . ILE L 3 141 ? 82.940 60.730 133.906 1.00 14.53 141 ILE D O 1
ATOM 8705 N N . ILE L 3 142 ? 84.241 61.951 135.274 1.00 13.40 142 ILE D N 1
ATOM 8706 C CA . ILE L 3 142 ? 83.282 63.047 135.302 1.00 13.25 142 ILE D CA 1
ATOM 8707 C C . ILE L 3 142 ? 83.971 64.351 134.909 1.00 15.48 142 ILE D C 1
ATOM 8708 O O . ILE L 3 142 ? 85.187 64.500 135.064 1.00 15.92 142 ILE D O 1
ATOM 8713 N N . VAL L 3 143 ? 83.207 65.267 134.326 1.00 13.63 143 VAL D N 1
ATOM 8714 C CA . VAL L 3 143 ? 83.727 66.591 134.019 1.00 15.73 143 VAL D CA 1
ATOM 8715 C C . VAL L 3 143 ? 82.801 67.469 134.846 1.00 13.37 143 VAL D C 1
ATOM 8716 O O . VAL L 3 143 ? 81.587 67.288 134.799 1.00 14.16 143 VAL D O 1
ATOM 8720 N N . THR L 3 144 ? 83.369 68.393 135.623 1.00 15.25 144 THR D N 1
ATOM 8721 C CA . THR L 3 144 ? 82.556 69.268 136.456 1.00 16.00 144 THR D CA 1
ATOM 8722 C C . THR L 3 144 ? 82.915 70.723 136.211 1.00 15.30 144 THR D C 1
ATOM 8723 O O . THR L 3 144 ? 83.998 71.021 135.681 1.00 15.23 144 THR D O 1
ATOM 8727 N N . ARG L 3 145 ? 82.002 71.621 136.594 1.00 16.72 145 ARG D N 1
ATOM 8728 C CA . ARG L 3 145 ? 82.226 73.063 136.440 1.00 20.02 145 ARG D CA 1
ATOM 8729 C C . ARG L 3 145 ? 82.094 73.737 137.804 1.00 19.09 145 ARG D C 1
ATOM 8730 O O . ARG L 3 145 ? 81.083 73.565 138.486 1.00 21.37 145 ARG D O 1
ATOM 8738 N N . ASN L 3 146 ? 83.099 74.513 138.181 1.00 20.04 146 ASN D N 1
ATOM 8739 C CA . ASN L 3 146 ? 83.020 75.225 139.451 1.00 22.04 146 ASN D CA 1
ATOM 8740 C C . ASN L 3 146 ? 82.128 76.448 139.260 1.00 22.48 146 ASN D C 1
ATOM 8741 O O . ASN L 3 146 ? 81.950 76.937 138.141 1.00 22.44 146 ASN D O 1
ATOM 8746 N N . LEU L 3 147 ? 81.561 76.941 140.360 1.00 23.30 147 LEU D N 1
ATOM 8747 C CA . LEU L 3 147 ? 80.649 78.075 140.292 1.00 23.22 147 LEU D CA 1
ATOM 8748 C C . LEU L 3 147 ? 81.370 79.403 140.064 1.00 25.74 147 LEU D C 1
ATOM 8749 O O . LEU L 3 147 ? 82.589 79.489 140.222 1.00 29.26 147 LEU D O 1
ATOM 8754 N N . ILE L 3 148 ? 80.602 80.432 139.707 1.00 26.96 148 ILE D N 1
ATOM 8755 C CA . ILE L 3 148 ? 81.122 81.751 139.341 1.00 27.01 148 ILE D CA 1
ATOM 8756 C C . ILE L 3 148 ? 80.818 82.898 140.309 1.00 27.90 148 ILE D C 1
ATOM 8757 O O . ILE L 3 148 ? 79.700 83.030 140.791 1.00 27.91 148 ILE D O 1
ATOM 8762 N N . ALA L 3 149 ? 81.816 83.746 140.534 1.00 27.17 149 ALA D N 1
ATOM 8763 C CA . ALA L 3 149 ? 81.663 84.886 141.429 1.00 28.79 149 ALA D CA 1
ATOM 8764 C C . ALA L 3 149 ? 80.911 86.012 140.731 1.00 26.47 149 ALA D C 1
ATOM 8765 O O . ALA L 3 149 ? 80.912 86.098 139.509 1.00 27.82 149 ALA D O 1
ATOM 8767 N N . ASP L 3 150 ? 80.272 86.877 141.513 1.00 26.43 150 ASP D N 1
ATOM 8768 C CA . ASP L 3 150 ? 79.538 88.008 140.932 1.00 28.26 150 ASP D CA 1
ATOM 8769 C C . ASP L 3 150 ? 80.459 88.866 140.075 1.00 26.24 150 ASP D C 1
ATOM 8770 O O . ASP L 3 150 ? 80.033 89.432 139.074 1.00 26.81 150 ASP D O 1
ATOM 8775 N N . ALA L 3 151 ? 81.725 88.970 140.470 1.00 27.50 151 ALA D N 1
ATOM 8776 C CA . ALA L 3 151 ? 82.669 89.783 139.707 1.00 29.90 151 ALA D CA 1
ATOM 8777 C C . ALA L 3 151 ? 82.782 89.337 138.245 1.00 30.00 151 ALA D C 1
ATOM 8778 O O . ALA L 3 151 ? 82.935 90.175 137.350 1.00 29.46 151 ALA D O 1
ATOM 8780 N N . GLU L 3 152 ? 82.682 88.029 138.009 1.00 29.09 152 GLU D N 1
ATOM 8781 C CA . GLU L 3 152 ? 82.764 87.477 136.644 1.00 28.08 152 GLU D CA 1
ATOM 8782 C C . GLU L 3 152 ? 81.428 87.655 135.891 1.00 25.75 152 GLU D C 1
ATOM 8783 O O . GLU L 3 152 ? 81.400 88.057 134.719 1.00 25.88 152 GLU D O 1
ATOM 8789 N N . ILE L 3 153 ? 80.323 87.357 136.560 1.00 23.98 153 ILE D N 1
ATOM 8790 C CA . ILE L 3 153 ? 79.022 87.543 135.915 1.00 25.06 153 ILE D CA 1
ATOM 8791 C C . ILE L 3 153 ? 78.931 89.022 135.504 1.00 25.75 153 ILE D C 1
ATOM 8792 O O . ILE L 3 153 ? 78.517 89.345 134.388 1.00 22.20 153 ILE D O 1
ATOM 8797 N N . ASN L 3 154 ? 79.361 89.914 136.403 1.00 26.44 154 ASN D N 1
ATOM 8798 C CA . ASN L 3 154 ? 79.314 91.360 136.159 1.00 25.00 154 ASN D CA 1
ATOM 8799 C C . ASN L 3 154 ? 80.606 91.882 135.548 1.00 28.68 154 ASN D C 1
ATOM 8800 O O . ASN L 3 154 ? 80.965 93.044 135.739 1.00 27.15 154 ASN D O 1
ATOM 8805 N N . ARG L 3 155 ? 81.315 91.033 134.820 1.00 27.31 155 ARG D N 1
ATOM 8806 C CA . ARG L 3 155 ? 82.575 91.448 134.223 1.00 30.32 155 ARG D CA 1
ATOM 8807 C C . ARG L 3 155 ? 82.445 92.676 133.327 1.00 30.35 155 ARG D C 1
ATOM 8808 O O . ARG L 3 155 ? 83.258 93.599 133.410 1.00 31.68 155 ARG D O 1
ATOM 8816 N N . ASN L 3 156 ? 81.419 92.701 132.481 1.00 28.64 156 ASN D N 1
ATOM 8817 C CA . ASN L 3 156 ? 81.224 93.803 131.538 1.00 30.51 156 ASN D CA 1
ATOM 8818 C C . ASN L 3 156 ? 80.100 94.786 131.861 1.00 32.32 156 ASN D C 1
ATOM 8819 O O . ASN L 3 156 ? 80.117 95.941 131.420 1.00 34.56 156 ASN D O 1
ATOM 8824 N N . GLU L 3 157 ? 79.123 94.325 132.621 1.00 28.89 157 GLU D N 1
ATOM 8825 C CA . GLU L 3 157 ? 77.981 95.150 132.976 1.00 28.20 157 GLU D CA 1
ATOM 8826 C C . GLU L 3 157 ? 77.524 94.760 134.359 1.00 26.86 157 GLU D C 1
ATOM 8827 O O . GLU L 3 157 ? 77.887 93.703 134.871 1.00 27.55 157 GLU D O 1
ATOM 8833 N N . PHE L 3 158 ? 76.721 95.617 134.976 1.00 25.47 158 PHE D N 1
ATOM 8834 C CA . PHE L 3 158 ? 76.214 95.335 136.309 1.00 23.69 158 PHE D CA 1
ATOM 8835 C C . PHE L 3 158 ? 74.927 94.545 136.109 1.00 25.98 158 PHE D C 1
ATOM 8836 O O . PHE L 3 158 ? 73.837 95.111 136.021 1.00 27.18 158 PHE D O 1
ATOM 8844 N N . LEU L 3 159 ? 75.064 93.224 136.035 1.00 24.21 159 LEU D N 1
ATOM 8845 C CA . LEU L 3 159 ? 73.918 92.348 135.801 1.00 22.83 159 LEU D CA 1
ATOM 8846 C C . LEU L 3 159 ? 73.164 91.859 137.033 1.00 22.24 159 LEU D C 1
ATOM 8847 O O . LEU L 3 159 ? 71.928 91.775 137.019 1.00 23.39 159 LEU D O 1
ATOM 8852 N N . VAL L 3 160 ? 73.891 91.488 138.084 1.00 22.89 160 VAL D N 1
ATOM 8853 C CA . VAL L 3 160 ? 73.242 90.965 139.278 1.00 25.31 160 VAL D CA 1
ATOM 8854 C C . VAL L 3 160 ? 73.787 91.515 140.589 1.00 26.72 160 VAL D C 1
ATOM 8855 O O . VAL L 3 160 ? 74.911 92.015 140.649 1.00 27.40 160 VAL D O 1
ATOM 8859 N N . ASP L 3 161 ? 72.957 91.433 141.624 1.00 29.54 161 ASP D N 1
ATOM 8860 C CA . ASP L 3 161 ? 73.342 91.800 142.982 1.00 31.19 161 ASP D CA 1
ATOM 8861 C C . ASP L 3 161 ? 72.702 90.712 143.868 1.00 30.16 161 ASP D C 1
ATOM 8862 O O . ASP L 3 161 ? 72.217 89.713 143.343 1.00 29.67 161 ASP D O 1
ATOM 8867 N N . GLU L 3 162 ? 72.703 90.862 145.189 1.00 30.85 162 GLU D N 1
ATOM 8868 C CA . GLU L 3 162 ? 72.147 89.812 146.037 1.00 30.18 162 GLU D CA 1
ATOM 8869 C C . GLU L 3 162 ? 70.636 89.668 146.054 1.00 28.35 162 GLU D C 1
ATOM 8870 O O . GLU L 3 162 ? 70.126 88.749 146.674 1.00 32.21 162 GLU D O 1
ATOM 8876 N N . ASN L 3 163 ? 69.914 90.539 145.360 1.00 27.24 163 ASN D N 1
ATOM 8877 C CA . ASN L 3 163 ? 68.459 90.464 145.375 1.00 29.15 163 ASN D CA 1
ATOM 8878 C C . ASN L 3 163 ? 67.790 90.069 144.066 1.00 28.67 163 ASN D C 1
ATOM 8879 O O . ASN L 3 163 ? 66.572 90.213 143.912 1.00 27.47 163 ASN D O 1
ATOM 8884 N N . ILE L 3 164 ? 68.573 89.563 143.123 1.00 24.90 164 ILE D N 1
ATOM 8885 C CA . ILE L 3 164 ? 68.017 89.155 141.831 1.00 23.34 164 ILE D CA 1
ATOM 8886 C C . ILE L 3 164 ? 68.754 87.870 141.428 1.00 23.26 164 ILE D C 1
ATOM 8887 O O . ILE L 3 164 ? 69.906 87.693 141.816 1.00 24.10 164 ILE D O 1
ATOM 8892 N N . ALA L 3 165 ? 68.081 86.982 140.681 1.00 23.32 165 ALA D N 1
ATOM 8893 C CA . ALA L 3 165 ? 68.671 85.707 140.242 1.00 23.36 165 ALA D CA 1
ATOM 8894 C C . ALA L 3 165 ? 69.359 85.040 141.428 1.00 23.85 165 ALA D C 1
ATOM 8895 O O . ALA L 3 165 ? 70.510 84.576 141.332 1.00 23.80 165 ALA D O 1
ATOM 8897 N N . THR L 3 166 ? 68.642 84.973 142.546 1.00 22.26 166 THR D N 1
ATOM 8898 C CA . THR L 3 166 ? 69.197 84.423 143.768 1.00 23.89 166 THR D CA 1
ATOM 8899 C C . THR L 3 166 ? 69.308 82.908 143.840 1.00 22.14 166 THR D C 1
ATOM 8900 O O . THR L 3 166 ? 69.982 82.382 144.738 1.00 22.73 166 THR D O 1
ATOM 8904 N N . TYR L 3 167 ? 68.679 82.198 142.893 1.00 19.71 167 TYR D N 1
ATOM 8905 C CA . TYR L 3 167 ? 68.725 80.737 142.865 1.00 18.59 167 TYR D CA 1
ATOM 8906 C C . TYR L 3 167 ? 69.487 80.184 141.641 1.00 16.81 167 TYR D C 1
ATOM 8907 O O . TYR L 3 167 ? 69.568 78.973 141.454 1.00 20.06 167 TYR D O 1
ATOM 8916 N N . ALA L 3 168 ? 70.046 81.077 140.827 1.00 20.84 168 ALA D N 1
ATOM 8917 C CA . ALA L 3 168 ? 70.785 80.639 139.629 1.00 19.53 168 ALA D CA 1
ATOM 8918 C C . ALA L 3 168 ? 71.898 79.660 140.023 1.00 22.69 168 ALA D C 1
ATOM 8919 O O . ALA L 3 168 ? 72.719 79.951 140.901 1.00 20.22 168 ALA D O 1
ATOM 8921 N N . SER L 3 169 ? 71.914 78.498 139.380 1.00 18.53 169 SER D N 1
ATOM 8922 C CA . SER L 3 169 ? 72.894 77.450 139.681 1.00 22.24 169 SER D CA 1
ATOM 8923 C C . SER L 3 169 ? 74.371 77.850 139.626 1.00 22.61 169 SER D C 1
ATOM 8924 O O . SER L 3 169 ? 75.176 77.360 140.418 1.00 22.91 169 SER D O 1
ATOM 8927 N N . LEU L 3 170 ? 74.726 78.725 138.702 1.00 19.21 170 LEU D N 1
ATOM 8928 C CA . LEU L 3 170 ? 76.119 79.136 138.553 1.00 22.08 170 LEU D CA 1
ATOM 8929 C C . LEU L 3 170 ? 76.691 79.996 139.665 1.00 24.70 170 LEU D C 1
ATOM 8930 O O . LEU L 3 170 ? 77.901 80.029 139.842 1.00 25.78 170 LEU D O 1
ATOM 8935 N N . ARG L 3 171 ? 75.831 80.661 140.426 1.00 25.13 171 ARG D N 1
ATOM 8936 C CA . ARG L 3 171 ? 76.307 81.552 141.471 1.00 26.63 171 ARG D CA 1
ATOM 8937 C C . ARG L 3 171 ? 76.859 80.873 142.700 1.00 28.34 171 ARG D C 1
ATOM 8938 O O . ARG L 3 171 ? 76.212 80.030 143.302 1.00 29.15 171 ARG D O 1
ATOM 8946 N N . ALA L 3 172 ? 78.086 81.250 143.053 1.00 33.07 172 ALA D N 1
ATOM 8947 C CA . ALA L 3 172 ? 78.752 80.692 144.224 1.00 39.26 172 ALA D CA 1
ATOM 8948 C C . ALA L 3 172 ? 78.210 81.386 145.474 1.00 42.90 172 ALA D C 1
ATOM 8949 O O . ALA L 3 172 ? 77.810 82.548 145.401 1.00 45.98 172 ALA D O 1
ATOM 8951 N N . GLY L 3 173 ? 78.157 80.693 146.612 1.00 47.87 173 GLY D N 1
ATOM 8952 C CA . GLY L 3 173 ? 77.681 81.389 147.801 1.00 53.52 173 GLY D CA 1
ATOM 8953 C C . GLY L 3 173 ? 76.793 80.786 148.877 1.00 56.24 173 GLY D C 1
ATOM 8954 O O . GLY L 3 173 ? 76.997 81.073 150.064 1.00 56.61 173 GLY D O 1
ATOM 8955 N N . ASN L 3 174 ? 75.800 79.986 148.503 1.00 58.72 174 ASN D N 1
ATOM 8956 C CA . ASN L 3 174 ? 74.909 79.402 149.508 1.00 59.31 174 ASN D CA 1
ATOM 8957 C C . ASN L 3 174 ? 75.067 77.894 149.641 1.00 59.36 174 ASN D C 1
ATOM 8958 O O . ASN L 3 174 ? 74.096 77.146 149.495 1.00 60.03 174 ASN D O 1
ATOM 8963 N N . GLY L 3 175 ? 76.289 77.452 149.924 1.00 59.87 175 GLY D N 1
ATOM 8964 C CA . GLY L 3 175 ? 76.547 76.028 150.062 1.00 59.14 175 GLY D CA 1
ATOM 8965 C C . GLY L 3 175 ? 76.350 75.256 148.765 1.00 57.87 175 GLY D C 1
ATOM 8966 O O . GLY L 3 175 ? 76.610 74.052 148.711 1.00 59.04 175 GLY D O 1
ATOM 8967 N N . ASN L 3 176 ? 75.888 75.945 147.723 1.00 54.32 176 ASN D N 1
ATOM 8968 C CA . ASN L 3 176 ? 75.659 75.326 146.420 1.00 51.87 176 ASN D CA 1
ATOM 8969 C C . ASN L 3 176 ? 76.948 74.697 145.904 1.00 46.32 176 ASN D C 1
ATOM 8970 O O . ASN L 3 176 ? 78.013 75.299 145.966 1.00 46.30 176 ASN D O 1
ATOM 8975 N N . MET L 3 177 ? 76.832 73.488 145.374 1.00 43.22 177 MET D N 1
ATOM 8976 C CA . MET L 3 177 ? 77.984 72.736 144.887 1.00 37.63 177 MET D CA 1
ATOM 8977 C C . MET L 3 177 ? 78.310 72.926 143.405 1.00 32.07 177 MET D C 1
ATOM 8978 O O . MET L 3 177 ? 77.556 73.565 142.663 1.00 30.49 177 MET D O 1
ATOM 8983 N N . PRO L 3 178 ? 79.456 72.381 142.953 1.00 28.35 178 PRO D N 1
ATOM 8984 C CA . PRO L 3 178 ? 79.750 72.560 141.528 1.00 25.47 178 PRO D CA 1
ATOM 8985 C C . PRO L 3 178 ? 78.773 71.741 140.694 1.00 20.56 178 PRO D C 1
ATOM 8986 O O . PRO L 3 178 ? 78.083 70.867 141.205 1.00 22.11 178 PRO D O 1
ATOM 8990 N N . LEU L 3 179 ? 78.741 72.027 139.397 1.00 17.24 179 LEU D N 1
ATOM 8991 C CA . LEU L 3 179 ? 77.830 71.350 138.484 1.00 16.10 179 LEU D CA 1
ATOM 8992 C C . LEU L 3 179 ? 78.466 70.164 137.781 1.00 18.48 179 LEU D C 1
ATOM 8993 O O . LEU L 3 179 ? 79.652 70.208 137.442 1.00 17.81 179 LEU D O 1
ATOM 8998 N N . LEU L 3 180 ? 77.688 69.100 137.576 1.00 15.27 180 LEU D N 1
ATOM 8999 C CA . LEU L 3 180 ? 78.207 67.946 136.843 1.00 16.85 180 LEU D CA 1
ATOM 9000 C C . LEU L 3 180 ? 77.974 68.252 135.358 1.00 16.79 180 LEU D C 1
ATOM 9001 O O . LEU L 3 180 ? 76.834 68.415 134.924 1.00 19.55 180 LEU D O 1
ATOM 9006 N N . HIS L 3 181 ? 79.060 68.319 134.595 1.00 13.59 181 HIS D N 1
ATOM 9007 C CA . HIS L 3 181 ? 78.994 68.633 133.165 1.00 12.58 181 HIS D CA 1
ATOM 9008 C C . HIS L 3 181 ? 78.845 67.382 132.281 1.00 15.04 181 HIS D C 1
ATOM 9009 O O . HIS L 3 181 ? 78.065 67.374 131.310 1.00 14.53 181 HIS D O 1
ATOM 9016 N N . ALA L 3 1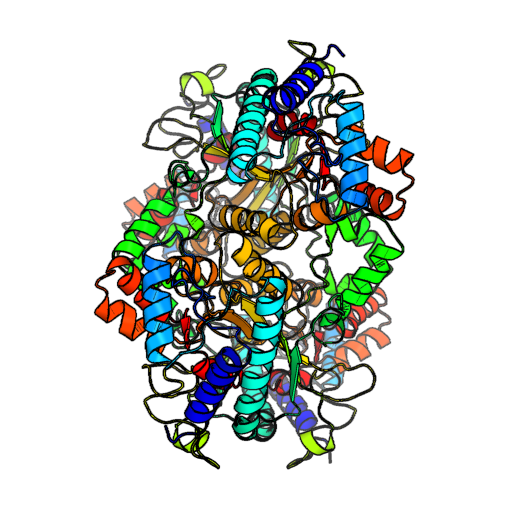82 ? 79.587 66.332 132.618 1.00 13.31 182 ALA D N 1
ATOM 9017 C CA . ALA L 3 182 ? 79.543 65.111 131.812 1.00 14.32 182 ALA D CA 1
ATOM 9018 C C . ALA L 3 182 ? 79.837 63.852 132.583 1.00 15.47 182 ALA D C 1
ATOM 9019 O O . ALA L 3 182 ? 80.608 63.860 133.533 1.00 14.91 182 ALA D O 1
ATOM 9021 N N . SER L 3 183 ? 79.195 62.772 132.149 1.00 13.57 183 SER D N 1
ATOM 9022 C CA . SER L 3 183 ? 79.454 61.435 132.652 1.00 13.33 183 SER D CA 1
ATOM 9023 C C . SER L 3 183 ? 80.101 60.734 131.433 1.00 12.33 183 SER D C 1
ATOM 9024 O O . SER L 3 183 ? 79.490 60.660 130.355 1.00 13.51 183 SER D O 1
ATOM 9027 N N . ILE L 3 184 ? 81.327 60.238 131.595 1.00 11.25 184 ILE D N 1
ATOM 9028 C CA . ILE L 3 184 ? 82.016 59.560 130.492 1.00 15.18 184 ILE D CA 1
ATOM 9029 C C . ILE L 3 184 ? 82.286 58.134 130.915 1.00 15.56 184 ILE D C 1
ATOM 9030 O O . ILE L 3 184 ? 83.093 57.904 131.816 1.00 16.31 184 ILE D O 1
ATOM 9035 N N . SER L 3 185 ? 81.605 57.185 130.269 1.00 11.93 185 SER D N 1
ATOM 9036 C CA . SER L 3 185 ? 81.770 55.757 130.576 1.00 12.55 185 SER D CA 1
ATOM 9037 C C . SER L 3 185 ? 82.805 55.196 129.623 1.00 13.05 185 SER D C 1
ATOM 9038 O O . SER L 3 185 ? 82.788 55.520 128.431 1.00 16.93 185 SER D O 1
ATOM 9041 N N . CYS L 3 186 ? 83.699 54.362 130.141 1.00 10.92 186 CYS D N 1
ATOM 9042 C CA . CYS L 3 186 ? 84.729 53.764 129.293 1.00 11.49 186 CYS D CA 1
ATOM 9043 C C . CYS L 3 186 ? 84.592 52.262 129.261 1.00 12.68 186 CYS D C 1
ATOM 9044 O O . CYS L 3 186 ? 84.246 51.648 130.272 1.00 12.19 186 CYS D O 1
ATOM 9047 N N . LYS L 3 187 ? 84.812 51.670 128.087 1.00 13.74 187 LYS D N 1
ATOM 9048 C CA . LYS L 3 187 ? 84.790 50.208 127.963 1.00 13.44 187 LYS D CA 1
ATOM 9049 C C . LYS L 3 187 ? 85.942 49.830 127.037 1.00 13.35 187 LYS D C 1
ATOM 9050 O O . LYS L 3 187 ? 85.916 50.122 125.825 1.00 13.06 187 LYS D O 1
ATOM 9056 N N . TRP L 3 188 ? 86.971 49.188 127.582 1.00 12.12 188 TRP D N 1
ATOM 9057 C CA . TRP L 3 188 ? 88.128 48.778 126.765 1.00 13.53 188 TRP D CA 1
ATOM 9058 C C . TRP L 3 188 ? 87.667 47.828 125.644 1.00 14.21 188 TRP D C 1
ATOM 9059 O O . TRP L 3 188 ? 88.059 47.984 124.481 1.00 13.86 188 TRP D O 1
ATOM 9070 N N . THR L 3 189 ? 86.856 46.840 126.007 1.00 11.94 189 THR D N 1
ATOM 9071 C CA . THR L 3 189 ? 86.249 45.928 125.052 1.00 12.14 189 THR D CA 1
ATOM 9072 C C . THR L 3 189 ? 84.806 45.774 125.525 1.00 14.37 189 THR D C 1
ATOM 9073 O O . THR L 3 189 ? 84.435 46.179 126.642 1.00 13.01 189 THR D O 1
ATOM 9077 N N . ILE L 3 190 ? 83.993 45.178 124.674 1.00 11.40 190 ILE D N 1
ATOM 9078 C CA . ILE L 3 190 ? 82.593 44.991 124.953 1.00 11.36 190 ILE D CA 1
ATOM 9079 C C . ILE L 3 190 ? 82.108 43.557 124.765 1.00 14.92 190 ILE D C 1
ATOM 9080 O O . ILE L 3 190 ? 82.644 42.818 123.939 1.00 13.38 190 ILE D O 1
ATOM 9085 N N . ARG L 3 191 ? 81.147 43.160 125.605 1.00 14.28 191 ARG D N 1
ATOM 9086 C CA . ARG L 3 191 ? 80.356 41.943 125.381 1.00 11.86 191 ARG D CA 1
ATOM 9087 C C . ARG L 3 191 ? 78.945 42.545 125.527 1.00 12.62 191 ARG D C 1
ATOM 9088 O O . ARG L 3 191 ? 78.716 43.443 126.380 1.00 13.33 191 ARG D O 1
ATOM 9096 N N . SER L 3 192 ? 78.002 42.074 124.719 1.00 12.64 192 SER D N 1
ATOM 9097 C CA . SER L 3 192 ? 76.675 42.682 124.712 1.00 12.53 192 SER D CA 1
ATOM 9098 C C . SER L 3 192 ? 75.911 42.653 126.019 1.00 13.43 192 SER D C 1
ATOM 9099 O O . SER L 3 192 ? 75.028 43.491 126.222 1.00 15.89 192 SER D O 1
ATOM 9102 N N . ASP L 3 193 ? 76.241 41.718 126.915 1.00 15.55 193 ASP D N 1
ATOM 9103 C CA . ASP L 3 193 ? 75.572 41.689 128.209 1.00 15.52 193 ASP D CA 1
ATOM 9104 C C . ASP L 3 193 ? 76.113 42.753 129.143 1.00 17.22 193 ASP D C 1
ATOM 9105 O O . ASP L 3 193 ? 75.346 43.563 129.710 1.00 18.35 193 ASP D O 1
ATOM 9110 N N . ARG L 3 194 ? 77.434 42.778 129.315 1.00 14.89 194 ARG D N 1
ATOM 9111 C CA . ARG L 3 194 ? 78.027 43.732 130.243 1.00 16.65 194 ARG D CA 1
ATOM 9112 C C . ARG L 3 194 ? 78.056 45.158 129.745 1.00 18.08 194 ARG D C 1
ATOM 9113 O O . ARG L 3 194 ? 78.328 46.082 130.517 1.00 23.79 194 ARG D O 1
ATOM 9121 N N . ALA L 3 195 ? 77.770 45.366 128.463 1.00 15.05 195 ALA D N 1
ATOM 9122 C CA . ALA L 3 195 ? 77.743 46.731 127.945 1.00 17.75 195 ALA D CA 1
ATOM 9123 C C . ALA L 3 195 ? 76.503 47.495 128.429 1.00 13.96 195 ALA D C 1
ATOM 9124 O O . ALA L 3 195 ? 76.486 48.731 128.418 1.00 15.26 195 ALA D O 1
ATOM 9126 N N . GLN L 3 196 ? 75.474 46.758 128.858 1.00 13.53 196 GLN D N 1
ATOM 9127 C CA . GLN L 3 196 ? 74.227 47.404 129.244 1.00 11.95 196 GLN D CA 1
ATOM 9128 C C . GLN L 3 196 ? 74.243 48.239 130.518 1.00 12.25 196 GLN D C 1
ATOM 9129 O O . GLN L 3 196 ? 73.305 49.003 130.749 1.00 12.50 196 GLN D O 1
ATOM 9135 N N . ASN L 3 197 ? 75.284 48.119 131.339 1.00 13.32 197 ASN D N 1
ATOM 9136 C CA . ASN L 3 197 ? 75.310 48.979 132.529 1.00 11.77 197 ASN D CA 1
ATOM 9137 C C . ASN L 3 197 ? 75.462 50.461 132.141 1.00 14.09 197 ASN D C 1
ATOM 9138 O O . ASN L 3 197 ? 75.136 51.336 132.919 1.00 15.00 197 ASN D O 1
ATOM 9143 N N . ALA L 3 198 ? 75.902 50.746 130.907 1.00 13.68 198 ALA D N 1
ATOM 9144 C CA . ALA L 3 198 ? 75.996 52.142 130.485 1.00 14.39 198 ALA D CA 1
ATOM 9145 C C . ALA L 3 198 ? 74.573 52.711 130.323 1.00 13.62 198 ALA D C 1
ATOM 9146 O O . ALA L 3 198 ? 74.346 53.904 130.552 1.00 15.46 198 ALA D O 1
ATOM 9148 N N . ARG L 3 199 ? 73.638 51.869 129.892 1.00 14.40 199 ARG D N 1
ATOM 9149 C CA . ARG L 3 199 ? 72.252 52.300 129.725 1.00 14.69 199 ARG D CA 1
ATOM 9150 C C . ARG L 3 199 ? 71.588 52.492 131.082 1.00 13.79 199 ARG D C 1
ATOM 9151 O O . ARG L 3 199 ? 70.874 53.479 131.270 1.00 14.90 199 ARG D O 1
ATOM 9159 N N . SER L 3 200 ? 71.822 51.581 132.033 1.00 15.50 200 SER D N 1
ATOM 9160 C CA . SER L 3 200 ? 71.182 51.765 133.335 1.00 15.65 200 SER D CA 1
ATOM 9161 C C . SER L 3 200 ? 71.768 52.973 134.074 1.00 16.02 200 SER D C 1
ATOM 9162 O O . SER L 3 200 ? 71.035 53.716 134.741 1.00 17.41 200 SER D O 1
ATOM 9165 N N . GLU L 3 201 ? 73.074 53.201 133.940 1.00 16.61 201 GLU D N 1
ATOM 9166 C CA . GLU L 3 201 ? 73.678 54.358 134.587 1.00 15.27 201 GLU D CA 1
ATOM 9167 C C . GLU L 3 201 ? 73.172 55.644 133.925 1.00 15.30 201 GLU D C 1
ATOM 9168 O O . GLU L 3 201 ? 72.892 56.630 134.613 1.00 17.01 201 GLU D O 1
ATOM 9174 N N . GLY L 3 202 ? 73.008 55.629 132.602 1.00 14.29 202 GLY D N 1
ATOM 9175 C CA . GLY L 3 202 ? 72.474 56.809 131.933 1.00 14.75 202 GLY D CA 1
ATOM 9176 C C . GLY L 3 202 ? 71.039 57.119 132.379 1.00 14.63 202 GLY D C 1
ATOM 9177 O O . GLY L 3 202 ? 70.710 58.284 132.649 1.00 16.12 202 GLY D O 1
ATOM 9178 N N . LEU L 3 203 ? 70.212 56.087 132.502 1.00 14.12 203 LEU D N 1
ATOM 9179 C CA . LEU L 3 203 ? 68.815 56.260 132.906 1.00 17.13 203 LEU D CA 1
ATOM 9180 C C . LEU L 3 203 ? 68.761 56.849 134.312 1.00 16.17 203 LEU D C 1
ATOM 9181 O O . LEU L 3 203 ? 67.906 57.700 134.604 1.00 15.96 203 LEU D O 1
ATOM 9186 N N . ASN L 3 204 ? 69.641 56.403 135.202 1.00 18.54 204 ASN D N 1
ATOM 9187 C CA . ASN L 3 204 ? 69.625 56.989 136.539 1.00 16.16 204 ASN D CA 1
ATOM 9188 C C . ASN L 3 204 ? 69.954 58.486 136.518 1.00 16.14 204 ASN D C 1
ATOM 9189 O O . ASN L 3 204 ? 69.356 59.261 137.261 1.00 16.88 204 ASN D O 1
ATOM 9194 N N . LEU L 3 205 ? 70.874 58.915 135.641 1.00 16.14 205 LEU D N 1
ATOM 9195 C CA . LEU L 3 205 ? 71.210 60.337 135.558 1.00 12.80 205 LEU D CA 1
ATOM 9196 C C . LEU L 3 205 ? 70.018 61.113 135.011 1.00 13.07 205 LEU D C 1
ATOM 9197 O O . LEU L 3 205 ? 69.735 62.235 135.415 1.00 15.47 205 LEU D O 1
ATOM 9202 N N . VAL L 3 206 ? 69.305 60.494 134.075 1.00 13.60 206 VAL D N 1
ATOM 9203 C CA . VAL L 3 206 ? 68.139 61.140 133.505 1.00 13.35 206 VAL D CA 1
ATOM 9204 C C . VAL L 3 206 ? 67.015 61.306 134.538 1.00 15.36 206 VAL D C 1
ATOM 9205 O O . VAL L 3 206 ? 66.471 62.401 134.737 1.00 17.19 206 VAL D O 1
ATOM 9209 N N . ARG L 3 207 ? 66.685 60.203 135.208 1.00 15.01 207 ARG D N 1
ATOM 9210 C CA . ARG L 3 207 ? 65.534 60.192 136.117 1.00 15.33 207 ARG D CA 1
ATOM 9211 C C . ARG L 3 207 ? 65.657 61.018 137.386 1.00 18.35 207 ARG D C 1
ATOM 9212 O O . ARG L 3 207 ? 64.649 61.506 137.917 1.00 19.02 207 ARG D O 1
ATOM 9220 N N . ASN L 3 208 ? 66.885 61.179 137.862 1.00 17.99 208 ASN D N 1
ATOM 9221 C CA . ASN L 3 208 ? 67.122 61.867 139.130 1.00 18.03 208 ASN D CA 1
ATOM 9222 C C . ASN L 3 208 ? 67.667 63.273 139.102 1.00 20.73 208 ASN D C 1
ATOM 9223 O O . ASN L 3 208 ? 67.958 63.867 140.153 1.00 20.29 208 ASN D O 1
ATOM 9228 N N . ARG L 3 209 ? 67.782 63.855 137.916 1.00 16.21 209 ARG D N 1
ATOM 9229 C CA . ARG L 3 209 ? 68.350 65.183 137.825 1.00 16.74 209 ARG D CA 1
ATOM 9230 C C . ARG L 3 209 ? 67.470 66.340 138.258 1.00 17.64 209 ARG D C 1
ATOM 9231 O O . ARG L 3 209 ? 66.245 66.295 138.130 1.00 17.46 209 ARG D O 1
ATOM 9239 N N . LYS L 3 210 ? 68.136 67.377 138.765 1.00 19.34 210 LYS D N 1
ATOM 9240 C CA . LYS L 3 210 ? 67.494 68.646 139.055 1.00 20.24 210 LYS D CA 1
ATOM 9241 C C . LYS L 3 210 ? 68.407 69.599 138.277 1.00 23.57 210 LYS D C 1
ATOM 9242 O O . LYS L 3 210 ? 69.541 69.838 138.671 1.00 28.30 210 LYS D O 1
ATOM 9248 N N . GLY L 3 211 ? 67.934 70.119 137.152 1.00 20.55 211 GLY D N 1
ATOM 9249 C CA . GLY L 3 211 ? 68.753 71.003 136.340 1.00 22.21 211 GLY D CA 1
ATOM 9250 C C . GLY L 3 211 ? 69.006 70.316 135.000 1.00 17.32 211 GLY D C 1
ATOM 9251 O O . GLY L 3 211 ? 68.411 69.272 134.758 1.00 16.99 211 GLY D O 1
ATOM 9252 N N . ARG L 3 212 ? 69.887 70.876 134.161 1.00 19.14 212 ARG D N 1
ATOM 9253 C CA . ARG L 3 212 ? 70.169 70.281 132.840 1.00 16.38 212 ARG D CA 1
ATOM 9254 C C . ARG L 3 212 ? 70.912 68.948 132.959 1.00 18.90 212 ARG D C 1
ATOM 9255 O O . ARG L 3 212 ? 71.819 68.793 133.779 1.00 22.38 212 ARG D O 1
ATOM 9263 N N . LEU L 3 213 ? 70.497 67.989 132.144 1.00 14.95 213 LEU D N 1
ATOM 9264 C CA . LEU L 3 213 ? 71.130 66.683 132.126 1.00 15.49 213 LEU D CA 1
ATOM 9265 C C . LEU L 3 213 ? 72.582 66.826 131.683 1.00 15.40 213 LEU D C 1
ATOM 9266 O O . LEU L 3 213 ? 72.872 67.576 130.756 1.00 16.30 213 LEU D O 1
ATOM 9271 N N . PRO L 3 214 ? 73.517 66.144 132.360 1.00 14.40 214 PRO D N 1
ATOM 9272 C CA . PRO L 3 214 ? 74.915 66.265 131.915 1.00 14.95 214 PRO D CA 1
ATOM 9273 C C . PRO L 3 214 ? 75.048 65.546 130.560 1.00 12.79 214 PRO D C 1
ATOM 9274 O O . PRO L 3 214 ? 74.139 64.834 130.110 1.00 13.83 214 PRO D O 1
ATOM 9278 N N . HIS L 3 215 ? 76.198 65.744 129.935 1.00 13.49 215 HIS D N 1
ATOM 9279 C CA . HIS L 3 215 ? 76.532 64.969 128.739 1.00 12.46 215 HIS D CA 1
ATOM 9280 C C . HIS L 3 215 ? 76.611 63.524 129.267 1.00 14.70 215 HIS D C 1
ATOM 9281 O O . HIS L 3 215 ? 77.122 63.295 130.373 1.00 13.81 215 HIS D O 1
ATOM 9288 N N . ILE L 3 216 ? 76.126 62.557 128.491 1.00 12.31 216 ILE D N 1
ATOM 9289 C CA . ILE L 3 216 ? 76.208 61.138 128.872 1.00 13.51 216 ILE D CA 1
ATOM 9290 C C . ILE L 3 216 ? 76.787 60.424 127.650 1.00 12.80 216 ILE D C 1
ATOM 9291 O O . ILE L 3 216 ? 76.089 60.244 126.654 1.00 12.64 216 ILE D O 1
ATOM 9296 N N . VAL L 3 217 ? 78.066 60.043 127.718 1.00 11.98 217 VAL D N 1
ATOM 9297 C CA . VAL L 3 217 ? 78.711 59.412 126.555 1.00 11.83 217 VAL D CA 1
ATOM 9298 C C . VAL L 3 217 ? 79.483 58.163 126.935 1.00 13.32 217 VAL D C 1
ATOM 9299 O O . VAL L 3 217 ? 79.711 57.905 128.113 1.00 13.19 217 VAL D O 1
ATOM 9303 N N . VAL L 3 218 ? 79.847 57.369 125.928 1.00 11.76 218 VAL D N 1
ATOM 9304 C CA . VAL L 3 218 ? 80.629 56.160 126.159 1.00 13.57 218 VAL D CA 1
ATOM 9305 C C . VAL L 3 218 ? 81.822 56.198 125.221 1.00 14.42 218 VAL D C 1
ATOM 9306 O O . VAL L 3 218 ? 81.687 56.595 124.068 1.00 13.86 218 VAL D O 1
ATOM 9310 N N . VAL L 3 219 ? 82.991 55.812 125.716 1.00 9.97 219 VAL D N 1
ATOM 9311 C CA . VAL L 3 219 ? 84.186 55.759 124.864 1.00 12.14 219 VAL D CA 1
ATOM 9312 C C . VAL L 3 219 ? 84.614 54.299 124.872 1.00 14.09 219 VAL D C 1
ATOM 9313 O O . VAL L 3 219 ? 84.658 53.660 125.940 1.00 14.00 219 VAL D O 1
ATOM 9317 N N . THR L 3 220 ? 84.961 53.749 123.711 1.00 10.78 220 THR D N 1
ATOM 9318 C CA . THR L 3 220 ? 85.340 52.340 123.683 1.00 12.21 220 THR D CA 1
ATOM 9319 C C . THR L 3 220 ? 86.438 52.023 122.686 1.00 13.85 220 THR D C 1
ATOM 9320 O O . THR L 3 220 ? 86.635 52.754 121.705 1.00 13.34 220 THR D O 1
ATOM 9324 N N . ALA L 3 221 ? 87.176 50.956 122.976 1.00 11.95 221 ALA D N 1
ATOM 9325 C CA . ALA L 3 221 ? 88.201 50.468 122.050 1.00 14.29 221 ALA D CA 1
ATOM 9326 C C . ALA L 3 221 ? 87.757 49.126 121.404 1.00 14.51 221 ALA D C 1
ATOM 9327 O O . ALA L 3 221 ? 88.562 48.445 120.752 1.00 15.14 221 ALA D O 1
ATOM 9329 N N . GLU L 3 222 ? 86.494 48.746 121.592 1.00 13.34 222 GLU D N 1
ATOM 9330 C CA . GLU L 3 222 ? 85.964 47.501 121.018 1.00 11.89 222 GLU D CA 1
ATOM 9331 C C . GLU L 3 222 ? 86.159 47.540 119.491 1.00 12.34 222 GLU D C 1
ATOM 9332 O O . GLU L 3 222 ? 85.737 48.473 118.847 1.00 13.87 222 GLU D O 1
ATOM 9338 N N . PRO L 3 223 ? 86.761 46.503 118.906 1.00 12.71 223 PRO D N 1
ATOM 9339 C CA . PRO L 3 223 ? 86.960 46.542 117.448 1.00 13.23 223 PRO D CA 1
ATOM 9340 C C . PRO L 3 223 ? 85.775 46.198 116.549 1.00 15.39 223 PRO D C 1
ATOM 9341 O O . PRO L 3 223 ? 85.704 46.687 115.426 1.00 15.89 223 PRO D O 1
ATOM 9345 N N . THR L 3 224 ? 84.832 45.391 117.027 1.00 13.86 224 THR D N 1
ATOM 9346 C CA . THR L 3 224 ? 83.752 44.981 116.134 1.00 12.36 224 THR D CA 1
ATOM 9347 C C . THR L 3 224 ? 82.504 45.867 116.118 1.00 14.34 224 THR D C 1
ATOM 9348 O O . THR L 3 224 ? 81.980 46.251 117.182 1.00 14.07 224 THR D O 1
ATOM 9352 N N . PRO L 3 225 ? 82.024 46.244 114.913 1.00 15.11 225 PRO D N 1
ATOM 9353 C CA . PRO L 3 225 ? 80.814 47.077 114.860 1.00 13.26 225 PRO D CA 1
ATOM 9354 C C . PRO L 3 225 ? 79.622 46.383 115.565 1.00 13.74 225 PRO D C 1
ATOM 9355 O O . PRO L 3 225 ? 78.780 47.045 116.193 1.00 14.99 225 PRO D O 1
ATOM 9359 N N . SER L 3 226 ? 79.549 45.050 115.486 1.00 14.50 226 SER D N 1
ATOM 9360 C CA . SER L 3 226 ? 78.445 44.350 116.147 1.00 14.74 226 SER D CA 1
ATOM 9361 C C . SER L 3 226 ? 78.435 44.616 117.660 1.00 13.90 226 SER D C 1
ATOM 9362 O O . SER L 3 226 ? 77.391 44.959 118.215 1.00 14.62 226 SER D O 1
ATOM 9365 N N . ARG L 3 227 ? 79.583 44.475 118.319 1.00 14.83 227 ARG D N 1
ATOM 9366 C CA . ARG L 3 227 ? 79.603 44.724 119.765 1.00 12.92 227 ARG D CA 1
ATOM 9367 C C . ARG L 3 227 ? 79.427 46.202 120.105 1.00 14.73 227 ARG D C 1
ATOM 9368 O O . ARG L 3 227 ? 78.755 46.544 121.086 1.00 14.04 227 ARG D O 1
ATOM 9376 N N . ILE L 3 228 ? 79.993 47.081 119.286 1.00 14.10 228 ILE D N 1
ATOM 9377 C CA . ILE L 3 228 ? 79.823 48.514 119.509 1.00 12.89 228 ILE D CA 1
ATOM 9378 C C . ILE L 3 228 ? 78.324 48.828 119.423 1.00 13.52 228 ILE D C 1
ATOM 9379 O O . ILE L 3 228 ? 77.787 49.607 120.216 1.00 13.85 228 ILE D O 1
ATOM 9384 N N . SER L 3 229 ? 77.623 48.176 118.497 1.00 11.90 229 SER D N 1
ATOM 9385 C CA . SER L 3 229 ? 76.205 48.461 118.308 1.00 12.22 229 SER D CA 1
ATOM 9386 C C . SER L 3 229 ? 75.323 48.091 119.514 1.00 12.39 229 SER D C 1
ATOM 9387 O O . SER L 3 229 ? 74.240 48.657 119.674 1.00 13.68 229 SER D O 1
ATOM 9390 N N . SER L 3 230 ? 75.792 47.153 120.346 1.00 13.91 230 SER D N 1
ATOM 9391 C CA . SER L 3 230 ? 75.045 46.745 121.527 1.00 14.78 230 SER D CA 1
ATOM 9392 C C . SER L 3 230 ? 74.854 47.909 122.509 1.00 16.05 230 SER D C 1
ATOM 9393 O O . SER L 3 230 ? 73.977 47.856 123.375 1.00 15.57 230 SER D O 1
ATOM 9396 N N . ILE L 3 231 ? 75.656 48.963 122.389 1.00 14.66 231 ILE D N 1
ATOM 9397 C CA . ILE L 3 231 ? 75.466 50.140 123.256 1.00 15.68 231 ILE D CA 1
ATOM 9398 C C . ILE L 3 231 ? 75.207 51.424 122.430 1.00 15.05 231 ILE D C 1
ATOM 9399 O O . ILE L 3 231 ? 74.532 52.342 122.892 1.00 15.37 231 ILE D O 1
ATOM 9404 N N . ALA L 3 232 ? 75.660 51.460 121.175 1.00 12.61 232 ALA D N 1
ATOM 9405 C CA . ALA L 3 232 ? 75.468 52.669 120.377 1.00 13.32 232 ALA D CA 1
ATOM 9406 C C . ALA L 3 232 ? 74.080 52.808 119.748 1.00 15.39 232 ALA D C 1
ATOM 9407 O O . ALA L 3 232 ? 73.580 53.923 119.587 1.00 14.20 232 ALA D O 1
ATOM 9409 N N . LEU L 3 233 ? 73.467 51.694 119.349 1.00 16.30 233 LEU D N 1
ATOM 9410 C CA . LEU L 3 233 ? 72.141 51.801 118.738 1.00 17.85 233 LEU D CA 1
ATOM 9411 C C . LEU L 3 233 ? 71.079 52.113 119.775 1.00 16.63 233 LEU D C 1
ATOM 9412 O O . LEU L 3 233 ? 71.180 51.718 120.922 1.00 19.35 233 LEU D O 1
ATOM 9417 N N . GLY L 3 234 ? 70.054 52.830 119.340 1.00 19.43 234 GLY D N 1
ATOM 9418 C CA . GLY L 3 234 ? 68.973 53.189 120.220 1.00 21.00 234 GLY D CA 1
ATOM 9419 C C . GLY L 3 234 ? 69.273 54.574 120.746 1.00 21.60 234 GLY D C 1
ATOM 9420 O O . GLY L 3 234 ? 70.407 55.060 120.620 1.00 20.60 234 GLY D O 1
ATOM 9421 N N . THR L 3 235 ? 68.249 55.221 121.291 1.00 19.25 235 THR D N 1
ATOM 9422 C CA . THR L 3 235 ? 68.405 56.544 121.862 1.00 17.92 235 THR D CA 1
ATOM 9423 C C . THR L 3 235 ? 67.672 56.606 123.190 1.00 17.90 235 THR D C 1
ATOM 9424 O O . THR L 3 235 ? 66.825 55.746 123.513 1.00 20.79 235 THR D O 1
ATOM 9428 N N . GLY L 3 236 ? 68.022 57.610 123.982 1.00 17.78 236 GLY D N 1
ATOM 9429 C CA . GLY L 3 236 ? 67.332 57.818 125.240 1.00 16.62 236 GLY D CA 1
ATOM 9430 C C . GLY L 3 236 ? 68.173 57.751 126.495 1.00 15.74 236 GLY D C 1
ATOM 9431 O O . GLY L 3 236 ? 67.903 58.459 127.475 1.00 17.67 236 GLY D O 1
ATOM 9432 N N . GLU L 3 237 ? 69.207 56.913 126.450 1.00 14.62 237 GLU D N 1
ATOM 9433 C CA . GLU L 3 237 ? 70.110 56.726 127.571 1.00 17.40 237 GLU D CA 1
ATOM 9434 C C . GLU L 3 237 ? 71.476 57.350 127.303 1.00 14.59 237 GLU D C 1
ATOM 9435 O O . GLU L 3 237 ? 72.019 58.093 128.135 1.00 16.42 237 GLU D O 1
ATOM 9441 N N . ILE L 3 238 ? 72.031 57.043 126.138 1.00 14.04 238 ILE D N 1
ATOM 9442 C CA . ILE L 3 238 ? 73.372 57.472 125.750 1.00 13.31 238 ILE D CA 1
ATOM 9443 C C . ILE L 3 238 ? 73.337 58.551 124.680 1.00 13.44 238 ILE D C 1
ATOM 9444 O O . ILE L 3 238 ? 72.667 58.381 123.661 1.00 14.33 238 ILE D O 1
ATOM 9449 N N . ASP L 3 239 ? 74.042 59.649 124.901 1.00 11.96 239 ASP D N 1
ATOM 9450 C CA . ASP L 3 239 ? 74.029 60.735 123.894 1.00 12.21 239 ASP D CA 1
ATOM 9451 C C . ASP L 3 239 ? 74.685 60.274 122.585 1.00 13.84 239 ASP D C 1
ATOM 9452 O O . ASP L 3 239 ? 74.177 60.542 121.494 1.00 12.35 239 ASP D O 1
ATOM 9457 N N . CYS L 3 240 ? 75.841 59.634 122.724 1.00 12.33 240 CYS D N 1
ATOM 9458 C CA . CYS L 3 240 ? 76.639 59.173 121.590 1.00 12.04 240 CYS D CA 1
ATOM 9459 C C . CYS L 3 240 ? 77.792 58.313 122.111 1.00 13.61 240 CYS D C 1
ATOM 9460 O O . CYS L 3 240 ? 78.180 58.419 123.284 1.00 12.76 240 CYS D O 1
ATOM 9463 N N . VAL L 3 241 ? 78.331 57.465 121.240 1.00 11.13 241 VAL D N 1
ATOM 9464 C CA . VAL L 3 241 ? 79.489 56.631 121.554 1.00 10.98 241 VAL D CA 1
ATOM 9465 C C . VAL L 3 241 ? 80.660 57.133 120.726 1.00 13.88 241 VAL D C 1
ATOM 9466 O O . VAL L 3 241 ? 80.476 57.584 119.580 1.00 11.96 241 VAL D O 1
ATOM 9470 N N . TYR L 3 242 ? 81.859 57.070 121.311 1.00 12.34 242 TYR D N 1
ATOM 9471 C CA . TYR L 3 242 ? 83.084 57.548 120.662 1.00 10.59 242 TYR D CA 1
ATOM 9472 C C . TYR L 3 242 ? 84.086 56.406 120.599 1.00 15.50 242 TYR D C 1
ATOM 9473 O O . TYR L 3 242 ? 84.393 55.783 121.604 1.00 13.53 242 TYR D O 1
ATOM 9482 N N . HIS L 3 243 ? 84.576 56.109 119.404 1.00 10.96 243 HIS D N 1
ATOM 9483 C CA . HIS L 3 243 ? 85.511 55.012 119.239 1.00 11.27 243 HIS D CA 1
ATOM 9484 C C . HIS L 3 243 ? 86.951 55.492 119.333 1.00 11.36 243 HIS D C 1
ATOM 9485 O O . HIS L 3 243 ? 87.291 56.553 118.800 1.00 13.52 243 HIS D O 1
ATOM 9492 N N . PHE L 3 244 ? 87.813 54.691 119.950 1.00 11.78 244 PHE D N 1
ATOM 9493 C CA . PHE L 3 244 ? 89.195 55.111 120.138 1.00 12.87 244 PHE D CA 1
ATOM 9494 C C . PHE L 3 244 ? 90.035 55.270 118.868 1.00 14.49 244 PHE D C 1
ATOM 9495 O O . PHE L 3 244 ? 91.049 55.955 118.895 1.00 15.84 244 PHE D O 1
ATOM 9503 N N . ALA L 3 245 ? 89.608 54.656 117.768 1.00 14.80 245 ALA D N 1
ATOM 9504 C CA . ALA L 3 245 ? 90.369 54.717 116.501 1.00 14.33 245 ALA D CA 1
ATOM 9505 C C . ALA L 3 245 ? 89.380 54.559 115.340 1.00 15.54 245 ALA D C 1
ATOM 9506 O O . ALA L 3 245 ? 89.449 53.598 114.567 1.00 14.21 245 ALA D O 1
ATOM 9508 N N . LEU L 3 246 ? 88.456 55.506 115.212 1.00 13.20 246 LEU D N 1
ATOM 9509 C CA . LEU L 3 246 ? 87.412 55.375 114.203 1.00 13.24 246 LEU D CA 1
ATOM 9510 C C . LEU L 3 246 ? 87.893 55.360 112.756 1.00 14.56 246 LEU D C 1
ATOM 9511 O O . LEU L 3 246 ? 87.394 54.559 111.953 1.00 14.14 246 LEU D O 1
ATOM 9516 N N . TYR L 3 247 ? 88.851 56.230 112.424 1.00 15.98 247 TYR D N 1
ATOM 9517 C CA . TYR L 3 247 ? 89.296 56.298 111.018 1.00 14.64 247 TYR D CA 1
ATOM 9518 C C . TYR L 3 247 ? 89.972 55.007 110.608 1.00 17.12 247 TYR D C 1
ATOM 9519 O O . TYR L 3 247 ? 89.794 54.529 109.471 1.00 18.21 247 TYR D O 1
ATOM 9528 N N . GLU L 3 248 ? 90.717 54.444 111.544 1.00 14.21 248 GLU D N 1
ATOM 9529 C CA . GLU L 3 248 ? 91.453 53.188 111.313 1.00 14.31 248 GLU D CA 1
ATOM 9530 C C . GLU L 3 248 ? 90.463 52.027 111.189 1.00 15.85 248 GLU D C 1
ATOM 9531 O O . GLU L 3 248 ? 90.633 51.133 110.353 1.00 15.82 248 GLU D O 1
ATOM 9537 N N . LEU L 3 249 ? 89.438 52.019 112.050 1.00 15.06 249 LEU D N 1
ATOM 9538 C CA . LEU L 3 249 ? 88.410 50.999 111.991 1.00 14.04 249 LEU D CA 1
ATOM 9539 C C . LEU L 3 249 ? 87.747 51.017 110.602 1.00 15.87 249 LEU D C 1
ATOM 9540 O O . LEU L 3 249 ? 87.590 49.981 109.962 1.00 17.13 249 LEU D O 1
ATOM 9545 N N . GLU L 3 250 ? 87.370 52.200 110.126 1.00 15.65 250 GLU D N 1
ATOM 9546 C CA . GLU L 3 250 ? 86.725 52.314 108.816 1.00 15.74 250 GLU D CA 1
ATOM 9547 C C . GLU L 3 250 ? 87.651 51.790 107.732 1.00 17.65 250 GLU D C 1
ATOM 9548 O O . GLU L 3 250 ? 87.230 51.015 106.858 1.00 19.40 250 GLU D O 1
ATOM 9554 N N . GLN L 3 251 ? 88.901 52.205 107.785 1.00 18.13 251 GLN D N 1
ATOM 9555 C CA . GLN L 3 251 ? 89.853 51.771 106.759 1.00 19.20 251 GLN D CA 1
ATOM 9556 C C . GLN L 3 251 ? 90.042 50.257 106.712 1.00 19.97 251 GLN D C 1
ATOM 9557 O O . GLN L 3 251 ? 90.051 49.649 105.625 1.00 20.21 251 GLN D O 1
ATOM 9563 N N . ILE L 3 252 ? 90.167 49.633 107.878 1.00 17.49 252 ILE D N 1
ATOM 9564 C CA . ILE L 3 252 ? 90.368 48.192 107.906 1.00 18.76 252 ILE D CA 1
ATOM 9565 C C . ILE L 3 252 ? 89.109 47.431 107.483 1.00 17.17 252 ILE D C 1
ATOM 9566 O O . ILE L 3 252 ? 89.201 46.402 106.823 1.00 17.89 252 ILE D O 1
ATOM 9571 N N . LEU L 3 253 ? 87.927 47.917 107.846 1.00 17.31 253 LEU D N 1
ATOM 9572 C CA . LEU L 3 253 ? 86.698 47.259 107.424 1.00 17.46 253 LEU D CA 1
ATOM 9573 C C . LEU L 3 253 ? 86.648 47.281 105.901 1.00 20.76 253 LEU D C 1
ATOM 9574 O O . LEU L 3 253 ? 86.214 46.310 105.276 1.00 21.92 253 LEU D O 1
ATOM 9579 N N . GLN L 3 254 ? 87.103 48.380 105.312 1.00 20.50 254 GLN D N 1
ATOM 9580 C CA . GLN L 3 254 ? 87.099 48.488 103.851 1.00 21.38 254 GLN D CA 1
ATOM 9581 C C . GLN L 3 254 ? 88.111 47.529 103.229 1.00 23.08 254 GLN D C 1
ATOM 9582 O O . GLN L 3 254 ? 87.793 46.821 102.270 1.00 24.59 254 GLN D O 1
ATOM 9588 N N . SER L 3 255 ? 89.315 47.504 103.785 1.00 21.09 255 SER D N 1
ATOM 9589 C CA . SER L 3 255 ? 90.380 46.643 103.265 1.00 22.52 255 SER D CA 1
ATOM 9590 C C . SER L 3 255 ? 90.085 45.147 103.351 1.00 24.75 255 SER D C 1
ATOM 9591 O O . SER L 3 255 ? 90.488 44.372 102.467 1.00 24.94 255 SER D O 1
ATOM 9594 N N . LEU L 3 256 ? 89.385 44.743 104.407 1.00 21.51 256 LEU D N 1
ATOM 9595 C CA . LEU L 3 256 ? 89.033 43.336 104.643 1.00 19.85 256 LEU D CA 1
ATOM 9596 C C . LEU L 3 256 ? 87.776 42.928 103.898 1.00 22.58 256 LEU D C 1
ATOM 9597 O O . LEU L 3 256 ? 87.447 41.744 103.810 1.00 22.05 256 LEU D O 1
ATOM 9602 N N . ASN L 3 257 ? 87.070 43.916 103.365 1.00 23.77 257 ASN D N 1
ATOM 9603 C CA . ASN L 3 257 ? 85.824 43.667 102.685 1.00 25.23 257 ASN D CA 1
ATOM 9604 C C . ASN L 3 257 ? 84.787 42.947 103.535 1.00 25.01 257 ASN D C 1
ATOM 9605 O O . ASN L 3 257 ? 84.099 42.030 103.091 1.00 26.43 257 ASN D O 1
ATOM 9610 N N . TYR L 3 258 ? 84.683 43.377 104.790 1.00 21.26 258 TYR D N 1
ATOM 9611 C CA . TYR L 3 258 ? 83.694 42.828 105.690 1.00 20.68 258 TYR D CA 1
ATOM 9612 C C . TYR L 3 258 ? 82.496 43.743 105.441 1.00 24.33 258 TYR D C 1
ATOM 9613 O O . TYR L 3 258 ? 82.247 44.697 106.192 1.00 23.76 258 TYR D O 1
ATOM 9622 N N . GLU L 3 259 ? 81.751 43.445 104.380 1.00 25.42 259 GLU D N 1
ATOM 9623 C CA . GLU L 3 259 ? 80.618 44.277 103.985 1.00 27.28 259 GLU D CA 1
ATOM 9624 C C . GLU L 3 259 ? 79.512 44.509 105.003 1.00 23.60 259 GLU D C 1
ATOM 9625 O O . GLU L 3 259 ? 79.024 45.630 105.110 1.00 24.13 259 GLU D O 1
ATOM 9631 N N . ASP L 3 260 ? 79.096 43.463 105.717 1.00 22.34 260 ASP D N 1
ATOM 9632 C CA . ASP L 3 260 ? 78.025 43.596 106.702 1.00 23.56 260 ASP D CA 1
ATOM 9633 C C . ASP L 3 260 ? 78.485 44.491 107.840 1.00 22.77 260 ASP D C 1
ATOM 9634 O O . ASP L 3 260 ? 77.731 45.333 108.311 1.00 22.60 260 ASP D O 1
ATOM 9639 N N . ALA L 3 261 ? 79.724 44.289 108.287 1.00 19.62 261 ALA D N 1
ATOM 9640 C CA . ALA L 3 261 ? 80.266 45.103 109.385 1.00 19.08 261 ALA D CA 1
ATOM 9641 C C . ALA L 3 261 ? 80.409 46.566 108.937 1.00 19.69 261 ALA D C 1
ATOM 9642 O O . ALA L 3 261 ? 80.148 47.485 109.718 1.00 17.33 261 ALA D O 1
ATOM 9644 N N . LEU L 3 262 ? 80.818 46.784 107.684 1.00 17.64 262 LEU D N 1
ATOM 9645 C CA . LEU L 3 262 ? 80.965 48.145 107.148 1.00 19.54 262 LEU D CA 1
ATOM 9646 C C . LEU L 3 262 ? 79.581 48.796 107.090 1.00 21.87 262 LEU D C 1
ATOM 9647 O O . LEU L 3 262 ? 79.440 49.966 107.423 1.00 20.36 262 LEU D O 1
ATOM 9652 N N . ASP L 3 263 ? 78.564 48.034 106.679 1.00 20.72 263 ASP D N 1
ATOM 9653 C CA . ASP L 3 263 ? 77.203 48.569 106.607 1.00 20.29 263 ASP D CA 1
ATOM 9654 C C . ASP L 3 263 ? 76.746 49.029 107.996 1.00 18.57 263 ASP D C 1
ATOM 9655 O O . ASP L 3 263 ? 76.187 50.120 108.137 1.00 20.32 263 ASP D O 1
ATOM 9660 N N . LEU L 3 264 ? 76.983 48.198 109.009 1.00 17.06 264 LEU D N 1
ATOM 9661 C CA . LEU L 3 264 ? 76.580 48.533 110.384 1.00 16.62 264 LEU D CA 1
ATOM 9662 C C . LEU L 3 264 ? 77.373 49.748 110.887 1.00 17.66 264 LEU D C 1
ATOM 9663 O O . LEU L 3 264 ? 76.808 50.611 111.582 1.00 17.07 264 LEU D O 1
ATOM 9668 N N . PHE L 3 265 ? 78.675 49.782 110.599 1.00 17.53 265 PHE D N 1
ATOM 9669 C CA . PHE L 3 265 ? 79.536 50.915 110.935 1.00 17.12 265 PHE D CA 1
ATOM 9670 C C . PHE L 3 265 ? 78.873 52.192 110.384 1.00 18.92 265 PHE D C 1
ATOM 9671 O O . PHE L 3 265 ? 78.686 53.163 111.115 1.00 16.36 265 PHE D O 1
ATOM 9679 N N . TYR L 3 266 ? 78.502 52.197 109.104 1.00 17.85 266 TYR D N 1
ATOM 9680 C CA . TYR L 3 266 ? 77.886 53.393 108.533 1.00 17.56 266 TYR D CA 1
ATOM 9681 C C . TYR L 3 266 ? 76.497 53.721 109.073 1.00 17.86 266 TYR D C 1
ATOM 9682 O O . TYR L 3 266 ? 76.128 54.899 109.152 1.00 17.89 266 TYR D O 1
ATOM 9691 N N . ILE L 3 267 ? 75.726 52.704 109.445 1.00 15.97 267 ILE D N 1
ATOM 9692 C CA . ILE L 3 267 ? 74.427 52.971 110.036 1.00 16.95 267 ILE D CA 1
ATOM 9693 C C . ILE L 3 267 ? 74.687 53.781 111.323 1.00 18.31 267 ILE D C 1
ATOM 9694 O O . ILE L 3 267 ? 73.996 54.763 111.607 1.00 17.84 267 ILE D O 1
ATOM 9699 N N . MET L 3 268 ? 75.667 53.345 112.104 1.00 17.37 268 MET D N 1
ATOM 9700 C CA . MET L 3 268 ? 75.965 54.030 113.377 1.00 14.27 268 MET D CA 1
ATOM 9701 C C . MET L 3 268 ? 76.575 55.401 113.191 1.00 15.70 268 MET D C 1
ATOM 9702 O O . MET L 3 268 ? 76.220 56.336 113.914 1.00 17.60 268 MET D O 1
ATOM 9707 N N . VAL L 3 269 ? 77.491 55.538 112.234 1.00 14.34 269 VAL D N 1
ATOM 9708 C CA . VAL L 3 269 ? 78.138 56.827 112.012 1.00 15.24 269 VAL D CA 1
ATOM 9709 C C . VAL L 3 269 ? 77.212 57.836 111.303 1.00 18.00 269 VAL D C 1
ATOM 9710 O O . VAL L 3 269 ? 77.031 58.970 111.761 1.00 17.68 269 VAL D O 1
ATOM 9714 N N . ASN L 3 270 ? 76.607 57.424 110.196 1.00 19.03 270 ASN D N 1
ATOM 9715 C CA . ASN L 3 270 ? 75.680 58.308 109.509 1.00 21.13 270 ASN D CA 1
ATOM 9716 C C . ASN L 3 270 ? 74.461 58.587 110.381 1.00 20.47 270 ASN D C 1
ATOM 9717 O O . ASN L 3 270 ? 73.813 59.622 110.205 1.00 23.67 270 ASN D O 1
ATOM 9722 N N . GLY L 3 271 ? 74.151 57.664 111.299 1.00 17.59 271 GLY D N 1
ATOM 9723 C CA . GLY L 3 271 ? 73.024 57.785 112.212 1.00 18.60 271 GLY D CA 1
ATOM 9724 C C . GLY L 3 271 ? 73.352 58.537 113.503 1.00 16.51 271 GLY D C 1
ATOM 9725 O O . GLY L 3 271 ? 72.562 58.520 114.451 1.00 19.03 271 GLY D O 1
ATOM 9726 N N . LYS L 3 272 ? 74.525 59.160 113.543 1.00 16.26 272 LYS D N 1
ATOM 9727 C CA . LYS L 3 272 ? 74.930 59.975 114.697 1.00 16.77 272 LYS D CA 1
ATOM 9728 C C . LYS L 3 272 ? 74.911 59.227 116.035 1.00 18.56 272 LYS D C 1
ATOM 9729 O O . LYS L 3 272 ? 74.545 59.787 117.094 1.00 17.02 272 LYS D O 1
ATOM 9735 N N . ARG L 3 273 ? 75.326 57.964 115.988 1.00 14.53 273 ARG D N 1
ATOM 9736 C CA . ARG L 3 273 ? 75.403 57.150 117.214 1.00 13.82 273 ARG D CA 1
ATOM 9737 C C . ARG L 3 273 ? 76.867 56.850 117.521 1.00 14.36 273 ARG D C 1
ATOM 9738 O O . ARG L 3 273 ? 77.204 56.403 118.617 1.00 12.65 273 ARG D O 1
ATOM 9746 N N . LEU L 3 274 ? 77.744 57.083 116.555 1.00 12.50 274 LEU D N 1
ATOM 9747 C CA . LEU L 3 274 ? 79.155 56.750 116.738 1.00 12.94 274 LEU D CA 1
ATOM 9748 C C . LEU L 3 274 ? 80.070 57.778 116.071 1.00 15.29 274 LEU D C 1
ATOM 9749 O O . LEU L 3 274 ? 79.878 58.129 114.903 1.00 14.90 274 LEU D O 1
ATOM 9754 N N . LYS L 3 275 ? 81.070 58.233 116.818 1.00 13.40 275 LYS D N 1
ATOM 9755 C CA . LYS L 3 275 ? 82.035 59.228 116.337 1.00 12.46 275 LYS D CA 1
ATOM 9756 C C . LYS L 3 275 ? 83.449 58.808 116.766 1.00 10.84 275 LYS D C 1
ATOM 9757 O O . LYS L 3 275 ? 83.637 57.725 117.337 1.00 13.62 275 LYS D O 1
ATOM 9763 N N . ASP L 3 276 ? 84.451 59.640 116.476 1.00 11.39 276 ASP D N 1
ATOM 9764 C CA . ASP L 3 276 ? 85.829 59.337 116.857 1.00 12.14 276 ASP D CA 1
ATOM 9765 C C . ASP L 3 276 ? 86.131 59.972 118.224 1.00 11.39 276 ASP D C 1
ATOM 9766 O O . ASP L 3 276 ? 85.484 60.942 118.621 1.00 13.85 276 ASP D O 1
ATOM 9771 N N . ILE L 3 277 ? 87.106 59.425 118.946 1.00 12.22 277 ILE D N 1
ATOM 9772 C CA . ILE L 3 277 ? 87.487 60.020 120.222 1.00 13.24 277 ILE D CA 1
ATOM 9773 C C . ILE L 3 277 ? 87.815 61.526 120.023 1.00 14.75 277 ILE D C 1
ATOM 9774 O O . ILE L 3 277 ? 87.539 62.344 120.920 1.00 14.74 277 ILE D O 1
ATOM 9779 N N . SER L 3 278 ? 88.361 61.911 118.858 1.00 13.97 278 SER D N 1
ATOM 9780 C CA . SER L 3 278 ? 88.701 63.326 118.641 1.00 13.66 278 SER D CA 1
ATOM 9781 C C . SER L 3 278 ? 87.493 64.258 118.557 1.00 12.81 278 SER D C 1
ATOM 9782 O O . SER L 3 278 ? 87.643 65.484 118.671 1.00 14.68 278 SER D O 1
ATOM 9785 N N . ASP L 3 279 ? 86.298 63.698 118.387 1.00 13.01 279 ASP D N 1
ATOM 9786 C CA . ASP L 3 279 ? 85.079 64.504 118.341 1.00 13.21 279 ASP D CA 1
ATOM 9787 C C . ASP L 3 279 ? 84.581 64.828 119.735 1.00 13.45 279 ASP D C 1
ATOM 9788 O O . ASP L 3 279 ? 83.839 65.792 119.919 1.00 15.74 279 ASP D O 1
ATOM 9793 N N . LEU L 3 280 ? 84.965 64.013 120.720 1.00 12.09 280 LEU D N 1
ATOM 9794 C CA . LEU L 3 280 ? 84.448 64.224 122.075 1.00 15.02 280 LEU D CA 1
ATOM 9795 C C . LEU L 3 280 ? 84.706 65.589 122.742 1.00 11.96 280 LEU D C 1
ATOM 9796 O O . LEU L 3 280 ? 83.765 66.192 123.258 1.00 13.19 280 LEU D O 1
ATOM 9801 N N . PRO L 3 281 ? 85.961 66.091 122.736 1.00 12.96 281 PRO D N 1
ATOM 9802 C CA . PRO L 3 281 ? 86.213 67.402 123.376 1.00 15.34 281 PRO D CA 1
ATOM 9803 C C . PRO L 3 281 ? 85.293 68.511 122.811 1.00 14.35 281 PRO D C 1
ATOM 9804 O O . PRO L 3 281 ? 84.697 69.294 123.56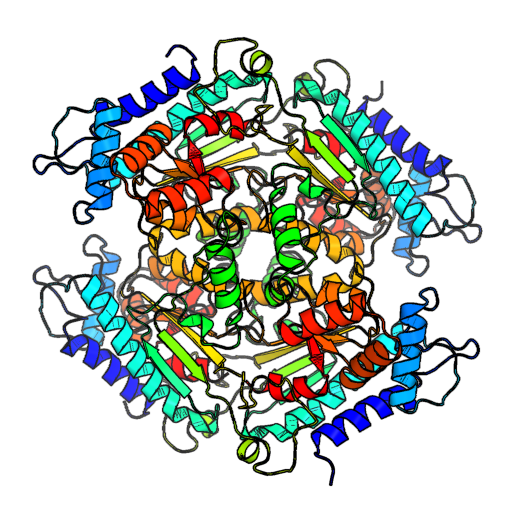1 1.00 14.98 281 PRO D O 1
ATOM 9808 N N . LEU L 3 282 ? 85.177 68.599 121.490 1.00 13.80 282 LEU D N 1
ATOM 9809 C CA . LEU L 3 282 ? 84.282 69.599 120.910 1.00 14.66 282 LEU D CA 1
ATOM 9810 C C . LEU L 3 282 ? 82.809 69.332 121.232 1.00 14.31 282 LEU D C 1
ATOM 9811 O O . LEU L 3 282 ? 82.044 70.272 121.437 1.00 14.24 282 LEU D O 1
ATOM 9816 N N . ASP L 3 283 ? 82.403 68.063 121.303 1.00 12.92 283 ASP D N 1
ATOM 9817 C CA . ASP L 3 283 ? 81.009 67.767 121.638 1.00 11.69 283 ASP D CA 1
ATOM 9818 C C . ASP L 3 283 ? 80.712 68.160 123.096 1.00 13.50 283 ASP D C 1
ATOM 9819 O O . ASP L 3 283 ? 79.553 68.425 123.433 1.00 16.14 283 ASP D O 1
ATOM 9824 N N . LEU L 3 284 ? 81.740 68.195 123.937 1.00 14.51 284 LEU D N 1
ATOM 9825 C CA . LEU L 3 284 ? 81.559 68.621 125.340 1.00 14.12 284 LEU D CA 1
ATOM 9826 C C . LEU L 3 284 ? 81.467 70.155 125.429 1.00 16.49 284 LEU D C 1
ATOM 9827 O O . LEU L 3 284 ? 81.242 70.718 126.508 1.00 16.63 284 LEU D O 1
ATOM 9832 N N . ALA L 3 285 ? 81.625 70.834 124.296 1.00 14.36 285 ALA D N 1
ATOM 9833 C CA . ALA L 3 285 ? 81.583 72.298 124.276 1.00 16.50 285 ALA D CA 1
ATOM 9834 C C . ALA L 3 285 ? 80.280 72.894 123.752 1.00 17.21 285 ALA D C 1
ATOM 9835 O O . ALA L 3 285 ? 80.160 74.112 123.640 1.00 18.44 285 ALA D O 1
ATOM 9837 N N . VAL L 3 286 ? 79.287 72.059 123.452 1.00 17.30 286 VAL D N 1
ATOM 9838 C CA . VAL L 3 286 ? 78.028 72.592 122.905 1.00 20.85 286 VAL D CA 1
ATOM 9839 C C . VAL L 3 286 ? 77.303 73.473 123.933 1.00 23.30 286 VAL D C 1
ATOM 9840 O O . VAL L 3 286 ? 76.629 74.426 123.514 1.00 18.75 286 VAL D O 1
#

Secondary structure (DSSP, 8-state):
---HHHHHHHHHHHHHHHTTSS-B-TTS-BTTS-TT-HHHHHHHHHHHHHTT---B-PPPPHHHHHHHHHHHHHHHHHHHHGGGTTTS-S-EEEEE--TT-TTGGGGSGGGTHHHHHHHHHTT-HHHHHHH-STTS---SEEEEE--B-HHHHTSSS----TTSSTT-TTBTTSS--PEEEEEEEEESS--TTGGGHHHHHHHHHHHH-SSSPPEEEEEE----HHHHHHHHSSSSS-SEEEETTHHHHHHHHHHHT-HHHHHHHHHHHHTTSEEEGGGHHHHTT-/---HHHHHHHHHHHHHHHTTSS-B-TTS-BTTS-TT-HHHHHHHHHHHHHTT---B-PPPPHHHHHHHHHHHHHHHHHHHHHTTTTTS-S-EEEEEPPSS-TTGGGGSGGGTHHHHHHHHHHHSTTHHHHH-SGGG---SEEEEE--B-HHHHTSSS----TTSSTT-TTBS-SS--PEEEEEEEEESS--TTGGGHHHHHHHHHHHH-SSSPPEEEEEE----HHHHHHHHSSSSS-SEEEETTHHHHHHHHHHTT-HHHHHHHHHHHHTTSEEEGGGHHHHTT-/--SHHHHHHHHHHHHHHHTTSS-B-TTS-BTTS-TT-HHHHHHHHHHHHHTT---B-PPPPHHHHHHHHHHHHHHHHHHHHHTTTTTS-S-EEEEE-TTS-TTSGGGSGGGTHHHHHHHHHHHSSTTHHHH-STTS---SEEEEE--B-HHHHTSSS----TTSSTT-TTB--TT--PEEEEEEEEESS--TTGGGHHHHHHHHHHHH-SSSPPEEEEEE----HHHHHHHHSSSSS-SEEEETTHHHHHHHHHHHT-HHHHHHHHHHHHTTSEEEGGGHHHHTT-/--SHHHHHHHHHHHHHHHTTSS-B-TTS-BTTS-TT-HHHHHHHHHHHHHTT---B-PPPPHHHHHHHHHHHHHHHHHHHHGGGTTTS-S-EEEEE-GGG-SSGGGGSGGGTTHHHHHHHHHH-HHHHHHH-SGGGPPPSEEEEE--B-HHHHTSSS----TTSSTT-TTB--SSPPPEEEEEEEEESS--TTGGGHHHHHHHHHHHH-SSSPPEEEEEE----HHHHHHHHSSSSS-SEEEETTHHHHHHHHHHHT-HHHHHHHHHHHHTTSEEEGGGHHHHTT-

Foldseek 3Di:
DDDVLVVLLLVLLVLCQVVVLFAAEPVGATQQADVVDPVSRQLSSLLCVVNVRDDYDDRDDQVVSQLSNLVSLQVSLVVVLVVCCVLFNFDKDKDFFDPVDFCVVLLADFNVCVVVLVVVVVPPDVSCVVVDRCLSFTFRMWMWGAADDLCVVCVPHNDDDCPPCPPPQRYPDPVHGIHTAEREHEEAEFDLPVVCVLQVSQVSQVVRTDDDRHQREYEYQHLFLVRVCSNQPDDDRHQAYAYSRLVSSQVSCVVVVPPVSNVSSCCRVVVRRYYHSSVPSVVSSD/DDDVLVVLLLVLLVLCQVVLLFAAEPVQATQQFDVVDPVRRQLSSLLCVVNVRDDYDDHDDQVVSQLSNLVSLQVSLVVLLVVCCVLANFDKDKFFDPLVFFQPVLLAQFQVCVVVQVVVCVVVPVSCVVVPRCLRGAARMWMWGFADELCVVCVPHNDDDCPPCPPPQRYPPPVHGIHTAEGEHEEAEFDLVVLCVLQVNQVSQVVRTDDDRHQREYEYQHLFLVRVCSNQPDDDRHQAYAYSRLVSSQVSCVVVVVPVRNVSSCCSVVVRSYYHSSCPSVVSSD/DPDPLVVLLLVLLVLCQVVQLFAAEPVQATQQFDVVDVVRRQLSSLLCVVNVRDHYDPHDDQVVSQLSNLVSLQVSLVVLLVVCCVLFNADKDKDFQPDVFFQPVLLADFFVCVVVQVVVCVVDPCSCVVVPRCLSDGFRMWMWGAADEQCVVCVPHNDDDCPPCVPPQRYDDPPHGIHTAEREHEEAEFDLVVLCVLQVSQVSQVVRTDDDRHQREYEYQHLFLVRVCSNQPDDDRHPAYAYSRLVSSQVSCVVPPPVVRNVSSCCRVVVRSYYHSSCVSVVSSD/DPDVLVVLLLVLLVLCQVVVQFAAEPVQATQLFDVVDPVSRQLSSLLCVVNVRDDYDDHDPQVVSQLSNLVSLQVSLVVLLVVCCVLANFDKDKDFPFVVFWQPCCLAQFNVCVVVLVVVCVVPVVSCVVVDRCLRTAARMWMWGFADECCVVCVPHNDDDCPPCVPPQRYDDDSHGIHTAEREHEDAEFDLVVLCVLQVNQVSQVVRTDDDRHQREYEYQHLFLVRVCSNLPDDDRHQAYAYSRLVSSQVSCVVVVVPVRNVSSCCRVVVRSYYHSSCVSVVSSD

B-factor: mean 26.98, std 12.27, range [9.78, 60.04]

Radius of gyration: 30.34 Å; Cα contacts (8 Å, |Δi|>4): 2338; chains: 4; bounding box: 88×86×59 Å

Solvent-accessible surface area: 41072 Å² total; per-residue (Å²): 200,79,4,44,1,20,64,22,15,129,80,2,14,125,71,0,30,96,40,43,8,1,2,24,26,116,200,18,27,0,7,2,2,23,49,106,63,98,139,0,59,50,1,0,80,13,0,4,102,51,13,145,22,160,59,98,29,120,109,45,82,54,151,62,8,26,88,21,0,32,31,18,0,11,79,6,0,93,38,0,7,132,54,0,87,30,3,1,20,19,82,42,63,17,69,54,12,23,100,222,49,196,51,2,0,8,124,13,22,6,0,24,19,0,42,46,7,25,128,23,15,131,140,32,81,35,2,13,0,14,32,7,46,39,19,47,2,33,3,34,0,0,0,7,4,40,32,16,59,56,80,52,0,34,136,106,66,90,1,2,25,131,71,2,0,45,55,2,11,0,21,61,69,84,70,33,57,40,11,2,6,0,8,0,19,13,28,21,21,0,82,66,54,69,0,7,24,7,22,12,57,1,14,24,1,6,57,30,0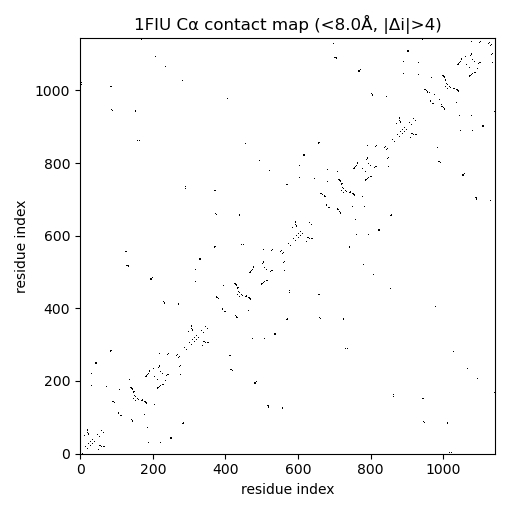,14,20,14,0,0,6,5,3,0,0,0,0,2,0,9,2,70,55,0,13,8,1,0,8,10,22,2,9,4,2,4,0,5,0,0,0,2,53,22,0,49,96,17,0,87,76,76,101,37,100,122,18,11,87,40,0,61,31,0,5,99,2,71,2,0,11,0,0,0,0,0,0,0,10,0,0,18,157,87,1,33,2,19,67,20,17,132,81,2,12,119,73,0,28,111,39,46,9,2,2,32,16,111,144,23,23,1,6,2,3,22,44,107,48,100,139,0,56,44,2,0,104,17,0,3,79,63,19,146,16,155,58,100,31,94,104,41,82,55,150,62,8,26,83,20,0,33,30,16,0,11,83,8,0,77,31,0,4,103,50,1,70,28,4,1,28,27,88,36,82,19,66,35,9,7,121,182,57,199,50,4,4,9,144,14,9,5,2,20,12,2,48,34,10,26,129,9,14,144,128,57,83,84,8,15,0,14,36,6,49,29,21,18,70,20,7,37,0,2,0,7,3,56,30,17,60,60,82,57,0,38,164,107,73,96,2,1,34,134,103,3,0,48,58,4,12,0,23,72,54,105,70,28,60,41,13,2,5,0,8,0,21,14,26,20,22,0,83,70,52,71,0,8,24,6,19,16,44,2,12,41,10,5,50,29,0,9,20,12,0,0,6,5,3,0,0,0,0,2,0,8,1,70,50,0,10,10,0,0,6,14,23,3,13,4,2,4,0,6,0,0,0,3,62,21,0,43,89,9,0,88,83,62,121,38,128,121,19,31,81,42,3,70,43,0,8,97,0,56,1,0,17,0,0,0,0,0,1,0,10,0,0,16,153,119,4,44,1,21,67,16,18,67,88,2,3,117,73,0,20,107,41,49,8,1,2,13,27,125,211,26,17,0,7,2,2,23,41,110,42,96,88,0,64,49,1,1,66,19,0,0,80,58,2,130,12,162,53,96,26,104,105,43,81,55,150,63,8,26,88,19,0,33,30,19,0,10,85,8,0,70,29,0,8,113,52,0,86,44,4,1,21,22,86,42,61,26,80,51,20,34,109,216,60,159,52,12,1,5,143,14,14,4,0,19,4,0,46,34,9,14,144,23,12,132,162,88,92,26,11,16,0,12,37,2,44,61,13,19,5,40,4,36,0,2,0,6,4,40,33,17,59,61,83,57,0,33,136,104,70,80,1,1,28,134,108,2,0,61,85,1,14,0,28,55,42,168,76,65,73,42,12,1,6,0,9,0,19,13,26,21,21,0,82,64,54,69,0,7,24,7,25,13,58,1,15,18,2,5,53,32,0,8,20,13,0,0,6,7,3,1,0,0,0,2,0,5,1,69,45,0,10,8,1,0,10,11,23,2,11,3,2,5,0,5,0,0,0,3,55,21,0,53,99,9,0,102,91,61,108,29,97,90,9,16,92,38,1,62,40,0,6,114,5,55,1,0,13,0,0,0,0,0,0,0,9,0,0,18,128,105,0,45,0,20,73,28,18,99,82,2,4,93,76,0,18,93,42,44,9,2,3,31,16,112,150,26,21,2,5,2,1,25,42,115,49,90,125,0,53,41,1,0,101,7,2,4,84,66,3,145,18,162,63,98,31,100,103,46,83,54,151,60,8,26,69,19,0,33,27,18,0,10,82,5,0,72,33,0,7,113,52,0,85,29,4,1,20,22,86,46,65,23,59,31,9,9,123,162,64,128,39,5,5,9,133,12,19,6,0,29,17,2,56,28,11,25,116,14,17,132,155,40,78,30,4,14,0,12,39,8,34,21,19,19,50,6,5,30,0,0,0,4,3,62,34,18,61,59,84,55,0,35,130,103,67,81,1,1,31,131,106,2,0,48,61,4,13,0,27,59,70,122,73,41,64,39,12,2,5,0,5,0,13,13,28,21,21,0,79,68,52,68,0,13,24,5,22,17,39,1,18,41,10,5,49,32,0,13,20,13,0,0,5,6,3,1,0,0,0,2,0,7,2,71,46,0,16,18,1,0,7,13,24,4,10,4,2,4,0,5,0,0,0,2,56,23,0,46,91,20,1,91,84,56,102,28,92,125,18,23,84,39,1,64,43,0,4,101,2,86,1,0,12,0,0,0,0,0,0,0,11,0,0,18

Sequence (1144 aa):
MQPLFTQERRIFHKKLLDGNILATNNRGVVSNADGSNTRSFNIAKGIADLLHSETVSERLPGQTSGNAFEAICSEFVQSAFEKLQHIRPGDWNVKQVGSRNRLEIARYQQYAHLTALAKAAEENPELAAALGSDYTITPDIIVTRNLIADAEINRNEFLVDENIATYASLRAGNGNMPLLHASISCKWTIRSDRAQNARSEGLNLVRNRKGRLPHIVVVTAEPTPSRISSIALGTGEIDCVYHFALYELEQILQSLNYEDALDLFYIMVNGKRLKDISDLPLDLAVMQPLFTQERRIFHKKLLDGNILATNNRGVVSNADGSNTRSFNIAKGIADLLHSETVSERLPGQTSGNAFEAICSEFVQSAFEKLQHIRPGDWNVKQVGSRNRLEIARYQQYAHLTALAKAAEENPELAAALGSDYTITPDIIVTRNLIADAEINRNEFLVDENIATYASLRAGNGNMPLLHASISCKWTIRSDRAQNARSEGLNLVRNRKGRLPHIVVVTAEPTPSRISSIALGTGEIDCVYHFALYELEQILQSLNYEDALDLFYIMVNGKRLKDISDLPLDLAVMQPLFTQERRIFHKKLLDGNILATNNRGVVSNADGSNTRSFNIAKGIADLLHSETVSERLPGQTSGNAFEAICSEFVQSAFEKLQHIRPGDWNVKQVGSRNRLEIARYQQYAHLTALAKAAEENPELAAALGSDYTITPDIIVTRNLIADAEINRNEFLVDENIATYASLRAGNGNMPLLHASISCKWTIRSDRAQNARSEGLNLVRNRKGRLPHIVVVTAEPTPSRISSIALGTGEIDCVYHFALYELEQILQSLNYEDALDLFYIMVNGKRLKDISDLPLDLAVMQPLFTQERRIFHKKLLDGNILATNNRGVVSNADGSNTRSFNIAKGIADLLHSETVSERLPGQTSGNAFEAICSEFVQSAFEKLQHIRPGDWNVKQVGSRNRLEIARYQQYAHLTALAKAAEENPELAAALGSDYTITPDIIVTRNLIADAEINRNEFLVDENIATYASLRAGNGNMPLLHASISCKWTIRSDRAQNARSEGLNLVRNRKGRLPHIVVVTAEPTPSRISSIALGTGEIDCVYHFALYELEQILQSLNYEDALDLFYIMVNGKRLKDISDLPLDLAV

Nearest PDB structures (foldseek):
  4abt-assembly1_A  TM=9.904E-01  e=4.292E-55  Neisseria gonorrhoeae
  8q44-assembly1_A  TM=4.743E-01  e=3.015E-01  Thermoanaerobacter brockii subsp. finnii Ako-1
  8q43-assembly1_B  TM=4.445E-01  e=8.895E-01  Thermoanaerobacter brockii subsp. finnii Ako-1
  8q42-assembly1_B  TM=4.792E-01  e=1.201E+00  Thermoanaerobacter brockii subsp. finnii Ako-1
  4abt-assembly1_A  TM=9.865E-01  e=4.156E-56  Neisseria gonorrhoeae